Protein 7V94 (pdb70)

B-factor: mean 107.58, std 78.81, range [13.86, 513.55]

Sequence (1076 aa):
SIPLHAFRNSGADARKWKGRIALLAKRGKETMRTLQFPLEMSEPEAAAINTTPFAVAYNAIEGTGKGTLFDYWAKLHLAGFRFFPSGGAATIFRQQAVFEDASWNAAFCQQSGKDWPWLVPSKLYERFTKAPREVASKKSIEFTQENVANESHVSLVGASITDKTPEDQKEFFLKMAGALAEKFDSWKSANEDRIVAMKVIDEFLKSEGLHLPSLENIAVKCSVETKPDNATVAWHDAPMSGVQNLAIGVFATCASRIDNIYDLNGGKLSKLIQESATTPNVTALSWLFGKGLEYFRTTDIDTIMQDFNIPASAKESIKPLVESAQAIPTMTVLGKKNYAPFRPNFGGKIDSWIANYASRLMLLNDILEQIEPGFELPQALLDNETLMSGIDMTGDELKELIEAVYAWVDAAKQGLATLLGRGGNVDDAVQTFEQFSAMMDTLNGTLNTISARYVRAVEMAGKDEARLEKLIECKFDIPKWCKSVPKLVGISGGLPKVEEEIKVMNAAFKDVRARMFVRFEEIAAYVASKGAGMDVYDALEKRELEQIKAHIQAYRAVLHRIGRAVQNCSEKTKQLFSSKVIEMGVFKNPSHLNNFIFNQKGAIYRSPFDRSRHAPYQLHADKLLKNDWLELLAEISATLMASESTEQMEDALRLERTRLQLQLSGLPDWEYPASLAKPDIEVEIQTALKMQLAKDTVTSDVLQRAFNLYSSVLSGLTFKLLRRSFSLKMRFSVADTTQLIYVPKVCDWAIPKQYLQAEGEIGIAARVVTESSPAKMVTEVEMKEPKALGHFMQQAPHDWYFDASLGGTQVAGRIVEKGKEVGKERKLVGYRMRGNSAYKTVLDKSLVGNTELSQCSMIIEIPYTQTVDADFRAQVQAGLPKVSINLPVKETITAMLFDRFVAIDLGERGLGYAVFDAKTLELQESGHRPIKAITNLLNRTHHYEQRPNQRQKFQAKFNVNLSELRENTVGDVCHQINRICAYYNAFPVLEYMVPDRLDKQLKSVYESVTNRYIWSSTDAHKSARVQFWLGGETWEHPYLKSAKDKKPLVLSPGRGAHADENAAVNIGGKFIADIE

Nearest PDB structures (foldseek):
  7v94-assembly1_A  TM=1.001E+00  e=0.000E+00  uncultured archaeon
  7v93-assembly1_A  TM=8.614E-01  e=0.000E+00  uncultured archaeon
  7vyx-assembly1_A  TM=7.718E-01  e=3.274E-49  Parasutterella muris
  7vyx-assembly2_B  TM=7.675E-01  e=1.827E-46  Parasutterella muris
  8xyc-assembly1_A  TM=4.214E-01  e=1.573E-07  Verrucomicrobiota

Solvent-accessible surface area: 52867 Å² total; per-residue (Å²): 157,84,68,15,133,57,53,151,9,29,51,68,62,15,88,123,12,21,1,102,1,10,95,76,25,140,128,44,114,132,28,82,61,67,2,109,0,62,12,80,30,55,123,100,59,10,63,84,19,91,28,86,41,9,29,68,2,35,44,3,17,21,8,30,41,152,7,10,0,12,7,0,1,0,53,1,0,12,1,0,0,58,12,24,68,53,16,30,37,2,26,26,44,61,22,70,85,43,1,99,24,83,61,3,18,54,30,1,14,140,89,47,46,78,90,18,91,42,0,26,1,9,67,3,7,31,13,4,39,114,47,20,200,67,96,118,158,118,97,53,59,121,16,50,91,121,18,0,2,51,14,4,5,59,21,10,54,61,57,54,44,68,152,193,22,84,106,59,27,73,56,20,0,70,119,2,0,12,23,1,18,134,123,9,119,31,2,141,19,0,25,137,53,85,52,67,0,2,72,8,0,3,94,14,4,123,91,95,51,22,171,13,78,30,1,44,94,15,0,88,116,3,61,99,134,33,108,5,109,106,8,8,0,0,33,102,23,82,43,57,106,59,18,148,47,32,6,14,0,2,1,0,11,2,0,55,59,22,115,108,1,93,123,33,72,12,40,118,0,5,126,77,0,29,91,30,0,0,4,74,131,17,58,0,0,39,25,0,1,10,158,0,10,101,37,0,70,95,30,86,31,84,54,0,19,117,7,7,113,12,63,85,97,1,46,125,25,0,66,46,0,17,103,2,0,98,30,3,47,96,6,95,6,32,65,45,164,42,8,12,20,5,59,51,58,10,3,42,61,2,39,58,12,2,37,83,0,0,63,64,0,23,79,0,28,84,30,2,100,121,10,110,118,65,32,136,13,42,113,43,0,11,93,26,138,31,0,22,38,60,10,23,22,81,9,86,67,0,83,116,22,5,108,35,0,34,57,70,6,87,38,0,79,133,6,4,24,14,0,0,15,94,47,63,88,5,23,84,3,16,103,18,6,101,74,0,25,48,38,1,80,24,0,31,36,10,0,78,39,1,45,38,54,29,78,43,14,46,61,116,9,36,184,79,107,72,89,40,72,127,4,84,93,4,143,29,122,49,22,175,12,7,111,77,11,36,144,19,36,50,41,88,41,27,25,71,116,4,97,97,65,14,144,99,13,18,46,31,11,143,58,8,90,54,95,0,71,71,20,28,99,78,0,33,60,43,4,65,93,129,66,39,48,34,69,6,30,90,7,22,90,54,40,85,73,56,90,147,85,68,107,63,42,2,29,34,8,0,7,29,98,0,3,114,6,2,4,38,7,8,94,137,0,14,94,62,4,4,52,36,2,82,133,50,28,1,14,99,69,73,78,67,5,56,35,4,1,24,62,25,117,37,12,2,39,58,48,30,77,54,121,43,207,122,88,40,24,121,22,62,41,89,81,2,60,172,38,65,0,36,92,6,5,56,78,3,7,56,69,6,130,86,56,93,52,58,92,9,22,27,1,24,14,61,1,12,21,23,64,4,36,2,46,2,13,2,5,28,107,90,57,0,59,12,79,19,1,134,14,75,20,172,44,94,40,98,64,12,0,103,75,29,17,90,114,124,64,7,67,13,70,1,0,38,78,3,5,71,24,1,13,60,32,1,38,33,25,18,92,132,1,49,81,130,80,40,52,21,122,0,75,3,19,21,36,60,59,8,77,0,5,0,16,7,92,160,59,133,49,96,25,41,166,122,43,80,159,30,157,33,69,32,0,73,0,6,117,46,28,114,62,86,35,2,32,126,6,0,65,31,0,32,150,59,12,94,204,1,16,15,60,1,0,47,86,1,21,28,36,4,25,22,80,4,62,29,40,27,70,137,18,46,0,4,34,12,23,96,82,137,166,26,21,132,60,136,184,19,48,0,7,62,0,116,32,95,91,62,79,37,57,13,0,17,71,23,27,62,54,44,5,84,10,14,86,16,18,4,24,0,46,18,49,26,82,5,95,23,56,69,132,8,145,2,69,36,138,58,39,79,15,132,6,21,0,22,0,20,2,52,70,90,58,112,133,83,4,28,63,75,0,0,0,1,21,20,8,100,59,5,1,0,12,0,1,10,26,0,137,61,43,99,92,104,45,44,9,74,54,87,10,184,18,1,68,63,0,59,106,107,1,98,90,42,28,97,69,68,49,51,100,137,72,5,83,52,144,85,128,22,75,6,70,99,24,57,126,100,4,8,37,67,0,2,58,20,0,7,18,0,1,12,63,42,54,1,0,0,0,1,88,103,149,11,54,123,190,18,52,106,3,2,48,47,1,1,71,53,0,5,24,63,0,3,157,25,91,66,123,69,61,66,76,44,6,3,79,28,1,35,1,3,12,25,0,62,0,84,64,10,86,10,47,194,85,130,133,37,3,80,0,6,0,2,72,9,27,124,78,11,43,90,29,0,46,92,11,0,35,45,2,44,83,85,13,88

Radius of gyration: 37.25 Å; Cα contacts (8 Å, |Δi|>4): 1697; chains: 1; bounding box: 89×72×110 Å

Secondary structure (DSSP, 8-state):
---GGG----THHHHHHHHHHHHT-SEE----EEEEEEBP--HHHHHH---HHHHHHHHHHH--STTSSHHHHHHHHHHTEEE-SSHHHHHHHHTHHHHTHHHHHHHHHHHH----TT--HHHHHHHTT------------B--HHHHHHHHHHHHHSS---SSS-HHHHHHHHHHHHHHHHH-SBHHHHHHTHHHHHHHHHHHHHHTT--PPPHHHHHHHHTSPPSSTT-SEEE-SPP----SSHHHHHHHHHHHH-SSTTTS-HHHHHHHHHHHHT-GGGHHHHHHHTHHHHHHHTS-HHHHHHTTT--GGGHHHHHHHHHHHHHSPPP-STT-SSSGGGHHHHHHHHHHHHHHHHHHHHHHHHHHTT--TT----TTGGG-SGGGTTSSS-HHHHHHHHHHHHHHHHHHHHHHHHHTTSSS-SHHHHHHHHHHHHHHHHHHHHHHHHHHHHHHHHHHHTT-HHHHHHHHTT-----TT-SPPPPPP----S---HHHHHHHHHHHHHHHHHHHHHHHHHHHHHHHHTT----TTTGGGHHHHHHH--HHHHHHHHHHHHHHHHHTS-HHHHHHHHHHHHHHT-BS-HHHHHHHHHH--S-S---TT----SPPPPB-HHHHHHS-HHHHHHHHHHHTSS---HHHHHHHHHHHHHHHHHHHTT--S--B-SSSS---S-----HHHHHHHSSS-B-HHHHHHHHHHHHHHHHHHHHHHT--EEEEEEEEE-SS--EEEEEE-SS-----GGGTT-SSHHHHHHHH---SSHHHHHHHHHHH-TTSHHHHHHHSSEEEEE--SS--EEEEEEEEETTS-----EEEEEEEB---HHHHHHHHHHHHTSEEE---EEEEEEEEEEEE-TT--EEEEE-PPB-EEEEEEEEPPP---SSEEEEEEE-SSEEEEEEEETTT--EEEEEEEE-HHHHHHHHHTGGGTS-GGGSSSHHHHTT--HHHHHHHHHHHHHHHHHHHHHHHT-EEEE-SS--TTS-HHHHHHHTTTGGGTS--SSHHHHHHHHHHTTTEEEEEEEEEEBTTT--EEEESSSEE--HHHHHHHHHHHHHHHTB-

Structure (mmCIF, N/CA/C/O backbone):
data_7V94
#
_entry.id   7V94
#
_cell.length_a   1.00
_cell.length_b   1.00
_cell.length_c   1.00
_cell.angle_alpha   90.00
_cell.angle_beta   90.00
_cell.angle_gamma   90.00
#
_symmetry.space_group_name_H-M   'P 1'
#
loop_
_entity.id
_entity.type
_entity.pdbx_description
1 polymer Cas12c2
2 polymer sgRNA
3 polymer 'target DNA (target strand)'
4 polymer 'target DNA (non target strand)'
#
loop_
_atom_site.group_PDB
_atom_site.id
_atom_site.type_symbol
_atom_site.label_atom_id
_atom_site.label_alt_id
_atom_site.label_comp_id
_atom_site.label_asym_id
_atom_site.label_entity_id
_atom_site.label_seq_id
_atom_site.pdbx_PDB_ins_code
_atom_site.Cartn_x
_atom_site.Cartn_y
_atom_site.Cartn_z
_atom_site.occupancy
_atom_site.B_iso_or_equiv
_atom_site.auth_seq_id
_atom_site.auth_comp_id
_atom_site.auth_asym_id
_atom_site.auth_atom_id
_atom_site.pdbx_PDB_model_num
ATOM 1 N N . SER A 1 19 ? 58.447 108.803 108.901 1.00 139.44 5 SER A N 1
ATOM 2 C CA . SER A 1 19 ? 58.300 107.320 108.707 1.00 135.71 5 SER A CA 1
ATOM 3 C C . SER A 1 19 ? 59.303 106.584 109.610 1.00 125.93 5 SER A C 1
ATOM 4 O O . SER A 1 19 ? 59.077 106.590 110.840 1.00 131.21 5 SER A O 1
ATOM 7 N N . ILE A 1 20 ? 60.386 106.020 109.053 1.00 104.53 6 ILE A N 1
ATOM 8 C CA . ILE A 1 20 ? 61.385 105.229 109.834 1.00 92.07 6 ILE A CA 1
ATOM 9 C C . ILE A 1 20 ? 62.141 106.203 110.738 1.00 84.96 6 ILE A C 1
ATOM 10 O O . ILE A 1 20 ? 62.348 107.349 110.355 1.00 87.25 6 ILE A O 1
ATOM 15 N N . PRO A 1 21 ? 62.537 105.811 111.969 1.00 89.30 7 PRO A N 1
ATOM 16 C CA . PRO A 1 21 ? 63.415 106.640 112.792 1.00 91.38 7 PRO A CA 1
ATOM 17 C C . PRO A 1 21 ? 64.855 106.610 112.246 1.00 79.86 7 PRO A C 1
ATOM 18 O O . PRO A 1 21 ? 65.157 105.762 111.425 1.00 79.73 7 PRO A O 1
ATOM 22 N N . LEU A 1 22 ? 65.705 107.525 112.717 1.00 71.83 8 LEU A N 1
ATOM 23 C CA . LEU A 1 22 ? 67.099 107.698 112.221 1.00 66.77 8 LEU A CA 1
ATOM 24 C C . LEU A 1 22 ? 67.920 106.441 112.519 1.00 68.30 8 LEU A C 1
ATOM 25 O O . LEU A 1 22 ? 68.803 106.115 111.702 1.00 63.94 8 LEU A O 1
ATOM 30 N N . HIS A 1 23 ? 67.658 105.759 113.643 1.00 75.57 9 HIS A N 1
ATOM 31 C CA . HIS A 1 23 ? 68.375 104.507 114.003 1.00 67.06 9 HIS A CA 1
ATOM 32 C C . HIS A 1 23 ? 68.106 103.456 112.922 1.00 70.28 9 HIS A C 1
ATOM 33 O O . HIS A 1 23 ? 69.024 102.635 112.673 1.00 80.96 9 HIS A O 1
ATOM 40 N N . ALA A 1 24 ? 66.945 103.518 112.255 1.00 59.98 10 ALA A N 1
ATOM 41 C CA . ALA A 1 24 ? 66.524 102.533 111.237 1.00 57.46 10 ALA A CA 1
ATOM 42 C C . ALA A 1 24 ? 66.926 102.987 109.827 1.00 64.35 10 ALA A C 1
ATOM 43 O O . ALA A 1 24 ? 66.840 102.156 108.894 1.00 62.74 10 ALA A O 1
ATOM 45 N N . PHE A 1 25 ? 67.336 104.252 109.665 1.00 59.45 11 PHE A N 1
ATOM 46 C CA . PHE A 1 25 ? 67.726 104.848 108.357 1.00 57.63 11 PHE A CA 1
ATOM 47 C C . PHE A 1 25 ? 69.114 104.332 107.950 1.00 42.87 11 PHE A C 1
ATOM 48 O O . PHE A 1 25 ? 69.949 104.211 108.802 1.00 55.92 11 PHE A O 1
ATOM 56 N N . ARG A 1 26 ? 69.330 104.056 106.676 1.00 46.22 12 ARG A N 1
ATOM 57 C CA . ARG A 1 26 ? 70.552 103.415 106.138 1.00 50.77 12 ARG A CA 1
ATOM 58 C C . ARG A 1 26 ? 71.139 104.242 104.991 1.00 65.86 12 ARG A C 1
ATOM 59 O O . ARG A 1 26 ? 70.735 104.046 103.829 1.00 79.21 12 ARG A O 1
ATOM 67 N N . ASN A 1 27 ? 72.061 105.143 105.318 1.00 67.08 13 ASN A N 1
ATOM 68 C CA . ASN A 1 27 ? 72.899 105.860 104.332 1.00 52.02 13 ASN A CA 1
ATOM 69 C C . ASN A 1 27 ? 74.301 105.248 104.356 1.00 39.10 13 ASN A C 1
ATOM 70 O O . ASN A 1 27 ? 75.206 105.824 104.912 1.00 54.32 13 ASN A O 1
ATOM 75 N N . SER A 1 28 ? 74.494 104.102 103.764 1.00 36.34 14 SER A N 1
ATOM 76 C CA . SER A 1 28 ? 75.772 103.370 103.885 1.00 39.27 14 SER A CA 1
ATOM 77 C C . SER A 1 28 ? 76.065 102.666 102.578 1.00 40.33 14 SER A C 1
ATOM 78 O O . SER A 1 28 ? 75.081 102.350 101.827 1.00 43.61 14 SER A O 1
ATOM 81 N N . GLY A 1 29 ? 77.333 102.347 102.387 1.00 28.60 15 GLY A N 1
ATOM 82 C CA . GLY A 1 29 ? 77.790 101.527 101.272 1.00 33.49 15 GLY A CA 1
ATOM 83 C C . GLY A 1 29 ? 77.552 102.199 99.928 1.00 47.99 15 GLY A C 1
ATOM 84 O O . GLY A 1 29 ? 77.969 103.347 99.751 1.00 66.52 15 GLY A O 1
ATOM 85 N N . ALA A 1 30 ? 76.997 101.472 98.958 1.00 47.03 16 ALA A N 1
ATOM 86 C CA . ALA A 1 30 ? 76.842 101.926 97.569 1.00 37.31 16 ALA A CA 1
ATOM 87 C C . ALA A 1 30 ? 75.889 103.098 97.570 1.00 40.86 16 ALA A C 1
ATOM 88 O O . ALA A 1 30 ? 76.061 104.004 96.761 1.00 51.59 16 ALA A O 1
ATOM 90 N N . ASP A 1 31 ? 74.984 103.113 98.517 1.00 48.64 17 ASP A N 1
ATOM 91 C CA . ASP A 1 31 ? 73.979 104.189 98.617 1.00 58.88 17 ASP A CA 1
ATOM 92 C C . ASP A 1 31 ? 74.579 105.504 99.092 1.00 56.59 17 ASP A C 1
ATOM 93 O O . ASP A 1 31 ? 74.116 106.521 98.608 1.00 68.66 17 ASP A O 1
ATOM 98 N N . ALA A 1 32 ? 75.474 105.514 100.065 1.00 62.91 18 ALA A N 1
ATOM 99 C CA . ALA A 1 32 ? 76.102 106.771 100.519 1.00 59.64 18 ALA A CA 1
ATOM 100 C C . ALA A 1 32 ? 76.925 107.316 99.352 1.00 46.41 18 ALA A C 1
ATOM 101 O O . ALA A 1 32 ? 76.880 108.497 99.102 1.00 44.48 18 ALA A O 1
ATOM 103 N N . ARG A 1 33 ? 77.535 106.434 98.585 1.00 43.95 19 ARG A N 1
ATOM 104 C CA . ARG A 1 33 ? 78.285 106.870 97.384 1.00 49.88 19 ARG A CA 1
ATOM 105 C C . ARG A 1 33 ? 77.349 107.451 96.296 1.00 51.56 19 ARG A C 1
ATOM 106 O O . ARG A 1 33 ? 77.776 108.355 95.584 1.00 65.52 19 ARG A O 1
ATOM 114 N N . LYS A 1 34 ? 76.108 107.009 96.210 1.00 48.06 20 LYS A N 1
ATOM 115 C CA . LYS A 1 34 ? 75.119 107.638 95.314 1.00 50.68 20 LYS A CA 1
ATOM 116 C C . LYS A 1 34 ? 74.637 108.959 95.898 1.00 51.54 20 LYS A C 1
ATOM 117 O O . LYS A 1 34 ? 74.419 109.912 95.106 1.00 57.34 20 LYS A O 1
ATOM 123 N N . TRP A 1 35 ? 74.448 109.023 97.214 1.00 43.49 21 TRP A N 1
ATOM 124 C CA . TRP A 1 35 ? 73.971 110.264 97.867 1.00 39.66 21 TRP A CA 1
ATOM 125 C C . TRP A 1 35 ? 75.002 111.357 97.629 1.00 43.80 21 TRP A C 1
ATOM 126 O O . TRP A 1 35 ? 74.610 112.499 97.380 1.00 61.56 21 TRP A O 1
ATOM 137 N N . LYS A 1 36 ? 76.267 110.987 97.634 1.00 49.72 22 LYS A N 1
ATOM 138 C CA . LYS A 1 36 ? 77.344 111.971 97.591 1.00 52.00 22 LYS A CA 1
ATOM 139 C C . LYS A 1 36 ? 77.551 112.321 96.143 1.00 62.47 22 LYS A C 1
ATOM 140 O O . LYS A 1 36 ? 77.876 113.489 95.869 1.00 66.77 22 LYS A O 1
ATOM 146 N N . GLY A 1 37 ? 77.470 111.317 95.270 1.00 61.94 23 GLY A N 1
ATOM 147 C CA . GLY A 1 37 ? 77.575 111.581 93.833 1.00 45.25 23 GLY A CA 1
ATOM 148 C C . GLY A 1 37 ? 76.582 112.676 93.518 1.00 44.59 23 GLY A C 1
ATOM 149 O O . GLY A 1 37 ? 76.912 113.598 92.785 1.00 56.54 23 GLY A O 1
ATOM 150 N N . ARG A 1 38 ? 75.435 112.645 94.154 1.00 41.74 24 ARG A N 1
ATOM 151 C CA . ARG A 1 38 ? 74.391 113.634 93.848 1.00 52.77 24 ARG A CA 1
ATOM 152 C C . ARG A 1 38 ? 74.657 115.001 94.491 1.00 65.33 24 ARG A C 1
ATOM 153 O O . ARG A 1 38 ? 74.398 116.022 93.810 1.00 86.92 24 ARG A O 1
ATOM 161 N N . ILE A 1 39 ? 75.078 115.071 95.751 1.00 61.06 25 ILE A N 1
ATOM 162 C CA . ILE A 1 39 ? 75.423 116.389 96.362 1.00 54.61 25 ILE A CA 1
ATOM 163 C C . ILE A 1 39 ? 76.533 117.004 95.505 1.00 51.62 25 ILE A C 1
ATOM 164 O O . ILE A 1 39 ? 76.513 118.209 95.286 1.00 47.45 25 ILE A O 1
ATOM 169 N N . ALA A 1 40 ? 77.453 116.178 95.014 1.00 43.18 26 ALA A N 1
ATOM 170 C CA . ALA A 1 40 ? 78.562 116.641 94.163 1.00 45.51 26 ALA A CA 1
ATOM 171 C C . ALA A 1 40 ? 78.004 117.335 92.908 1.00 62.29 26 ALA A C 1
ATOM 172 O O . ALA A 1 40 ? 78.520 118.382 92.524 1.00 66.78 26 ALA A O 1
ATOM 174 N N . LEU A 1 41 ? 77.006 116.739 92.262 1.00 69.22 27 LEU A N 1
ATOM 175 C CA . LEU A 1 41 ? 76.422 117.306 91.025 1.00 68.01 27 LEU A CA 1
ATOM 176 C C . LEU A 1 41 ? 75.770 118.642 91.357 1.00 62.85 27 LEU A C 1
ATOM 177 O O . LEU A 1 41 ? 75.473 119.399 90.419 1.00 68.70 27 LEU A O 1
ATOM 182 N N . LEU A 1 42 ? 75.535 118.915 92.629 1.00 50.50 28 LEU A N 1
ATOM 183 C CA . LEU A 1 42 ? 74.992 120.236 92.999 1.00 53.85 28 LEU A CA 1
ATOM 184 C C . LEU A 1 42 ? 76.139 121.244 93.132 1.00 51.06 28 LEU A C 1
ATOM 185 O O . LEU A 1 42 ? 75.867 122.395 93.449 1.00 72.48 28 LEU A O 1
ATOM 190 N N . ALA A 1 43 ? 77.379 120.830 92.920 1.00 46.16 29 ALA A N 1
ATOM 191 C CA . ALA A 1 43 ? 78.558 121.681 93.183 1.00 52.42 29 ALA A CA 1
ATOM 192 C C . ALA A 1 43 ? 78.698 122.783 92.125 1.00 64.60 29 ALA A C 1
ATOM 193 O O . ALA A 1 43 ? 78.604 122.462 90.926 1.00 82.85 29 ALA A O 1
ATOM 195 N N . LYS A 1 44 ? 78.962 124.024 92.552 1.00 70.67 30 LYS A N 1
ATOM 196 C CA . LYS A 1 44 ? 79.289 125.180 91.664 1.00 75.23 30 LYS A CA 1
ATOM 197 C C . LYS A 1 44 ? 80.551 124.875 90.853 1.00 66.06 30 LYS A C 1
ATOM 198 O O . LYS A 1 44 ? 80.519 125.062 89.631 1.00 93.30 30 LYS A O 1
ATOM 204 N N . ARG A 1 45 ? 81.604 124.404 91.503 1.00 67.03 31 ARG A N 1
ATOM 205 C CA . ARG A 1 45 ? 82.901 124.058 90.869 1.00 76.73 31 ARG A CA 1
ATOM 206 C C . ARG A 1 45 ? 83.377 122.731 91.445 1.00 76.21 31 ARG A C 1
ATOM 207 O O . ARG A 1 45 ? 83.125 122.474 92.629 1.00 84.58 31 ARG A O 1
ATOM 215 N N . GLY A 1 46 ? 84.073 121.928 90.653 1.00 70.28 32 GLY A N 1
ATOM 216 C CA . GLY A 1 46 ? 84.551 120.622 91.126 1.00 63.82 32 GLY A CA 1
ATOM 217 C C . GLY A 1 46 ? 85.358 119.869 90.095 1.00 67.69 32 GLY A C 1
ATOM 218 O O . GLY A 1 46 ? 85.285 120.196 88.903 1.00 87.30 32 GLY A O 1
ATOM 219 N N . LYS A 1 47 ? 86.077 118.847 90.536 1.00 67.76 33 LYS A N 1
ATOM 220 C CA . LYS A 1 47 ? 86.975 118.064 89.657 1.00 69.58 33 LYS A CA 1
ATOM 221 C C . LYS A 1 47 ? 86.451 116.642 89.477 1.00 71.24 33 LYS A C 1
ATOM 222 O O . LYS A 1 47 ? 85.484 116.259 90.123 1.00 78.03 33 LYS A O 1
ATOM 228 N N . GLU A 1 48 ? 87.129 115.855 88.659 1.00 87.68 34 GLU A N 1
ATOM 229 C CA . GLU A 1 48 ? 86.837 114.408 88.541 1.00 97.51 34 GLU A CA 1
ATOM 230 C C . GLU A 1 48 ? 87.827 113.691 89.446 1.00 88.45 34 GLU A C 1
ATOM 231 O O . GLU A 1 48 ? 89.032 113.958 89.356 1.00 94.23 34 GLU A O 1
ATOM 237 N N . THR A 1 49 ? 87.335 112.797 90.286 1.00 80.20 35 THR A N 1
ATOM 238 C CA . THR A 1 49 ? 88.190 112.074 91.257 1.00 66.81 35 THR A CA 1
ATOM 239 C C . THR A 1 49 ? 88.391 110.640 90.808 1.00 59.57 35 THR A C 1
ATOM 240 O O . THR A 1 49 ? 87.588 110.138 90.017 1.00 69.76 35 THR A O 1
ATOM 244 N N . MET A 1 50 ? 89.436 110.014 91.323 1.00 55.10 36 MET A N 1
ATOM 245 C CA . MET A 1 50 ? 89.682 108.565 91.157 1.00 47.86 36 MET A CA 1
ATOM 246 C C . MET A 1 50 ? 89.655 107.931 92.548 1.00 43.62 36 MET A C 1
ATOM 247 O O . MET A 1 50 ? 89.812 108.634 93.546 1.00 48.72 36 MET A O 1
ATOM 252 N N . ARG A 1 51 ? 89.510 106.617 92.593 1.00 41.45 37 ARG A N 1
ATOM 253 C CA . ARG A 1 51 ? 89.678 105.843 93.835 1.00 34.69 37 ARG A CA 1
ATOM 254 C C . ARG A 1 51 ? 90.196 104.502 93.423 1.00 33.80 37 ARG A C 1
ATOM 255 O O . ARG A 1 51 ? 89.835 104.036 92.353 1.00 48.17 37 ARG A O 1
ATOM 263 N N . THR A 1 52 ? 91.056 103.949 94.249 1.00 33.00 38 THR A N 1
ATOM 264 C CA . THR A 1 52 ? 91.695 102.669 93.955 1.00 35.43 38 THR A CA 1
ATOM 265 C C . THR A 1 52 ? 90.870 101.554 94.576 1.00 36.98 38 THR A C 1
ATOM 266 O O . THR A 1 52 ? 90.437 101.674 95.699 1.00 35.79 38 THR A O 1
ATOM 270 N N . LEU A 1 53 ? 90.706 100.479 93.835 1.00 36.08 39 LEU A N 1
ATOM 271 C CA . LEU A 1 53 ? 90.110 99.253 94.378 1.00 36.01 39 LEU A CA 1
ATOM 272 C C . LEU A 1 53 ? 91.203 98.210 94.279 1.00 35.15 39 LEU A C 1
ATOM 273 O O . LEU A 1 53 ? 91.816 98.090 93.231 1.00 35.47 39 LEU A O 1
ATOM 278 N N . GLN A 1 54 ? 91.512 97.540 95.380 1.00 37.49 40 GLN A N 1
ATOM 279 C CA . GLN A 1 54 ? 92.591 96.529 95.405 1.00 35.85 40 GLN A CA 1
ATOM 280 C C . GLN A 1 54 ? 91.923 95.166 95.213 1.00 32.37 40 GLN A C 1
ATOM 281 O O . GLN A 1 54 ? 90.951 94.860 95.911 1.00 38.63 40 GLN A O 1
ATOM 287 N N . PHE A 1 55 ? 92.436 94.385 94.290 1.00 32.78 41 PHE A N 1
ATOM 288 C CA . PHE A 1 55 ? 91.991 93.008 93.996 1.00 34.39 41 PHE A CA 1
ATOM 289 C C . PHE A 1 55 ? 93.192 92.134 94.280 1.00 34.54 41 PHE A C 1
ATOM 290 O O . PHE A 1 55 ? 94.139 92.129 93.487 1.00 34.20 41 PHE A O 1
ATOM 298 N N . PRO A 1 56 ? 93.152 91.315 95.343 1.00 28.83 42 PRO A N 1
ATOM 299 C CA . PRO A 1 56 ? 94.111 90.244 95.472 1.00 28.57 42 PRO A CA 1
ATOM 300 C C . PRO A 1 56 ? 93.950 89.269 94.306 1.00 34.49 42 PRO A C 1
ATOM 301 O O . PRO A 1 56 ? 92.831 88.868 94.020 1.00 45.08 42 PRO A O 1
ATOM 305 N N . LEU A 1 57 ? 95.051 88.856 93.708 1.00 33.24 43 LEU A N 1
ATOM 306 C CA . LEU A 1 57 ? 95.048 87.782 92.701 1.00 39.05 43 LEU A CA 1
ATOM 307 C C . LEU A 1 57 ? 95.042 86.444 93.437 1.00 50.01 43 LEU A C 1
ATOM 308 O O . LEU A 1 57 ? 95.828 86.292 94.372 1.00 69.03 43 LEU A O 1
ATOM 313 N N . GLU A 1 58 ? 94.196 85.505 93.022 1.00 60.13 44 GLU A N 1
ATOM 314 C CA . GLU A 1 58 ? 94.114 84.154 93.629 1.00 54.88 44 GLU A CA 1
ATOM 315 C C . GLU A 1 58 ? 95.301 83.346 93.139 1.00 52.57 44 GLU A C 1
ATOM 316 O O . GLU A 1 58 ? 95.386 83.114 91.941 1.00 70.86 44 GLU A O 1
ATOM 322 N N . MET A 1 59 ? 96.173 82.922 94.048 1.00 62.39 45 MET A N 1
ATOM 323 C CA . MET A 1 59 ? 97.237 81.928 93.762 1.00 58.29 45 MET A CA 1
ATOM 324 C C . MET A 1 59 ? 97.121 80.816 94.799 1.00 66.59 45 MET A C 1
ATOM 325 O O . MET A 1 59 ? 97.036 81.128 96.000 1.00 79.32 45 MET A O 1
ATOM 330 N N . SER A 1 60 ? 97.123 79.563 94.355 1.00 78.75 46 SER A N 1
ATOM 331 C CA . SER A 1 60 ? 97.392 78.392 95.226 1.00 80.14 46 SER A CA 1
ATOM 332 C C . SER A 1 60 ? 98.789 78.551 95.838 1.00 91.01 46 SER A C 1
ATOM 333 O O . SER A 1 60 ? 99.608 79.324 95.294 1.00 88.17 46 SER A O 1
ATOM 336 N N . GLU A 1 61 ? 99.054 77.851 96.939 1.00 95.27 47 GLU A N 1
ATOM 337 C CA . GLU A 1 61 ? 100.367 77.923 97.625 1.00 92.09 47 GLU A CA 1
ATOM 338 C C . GLU A 1 61 ? 101.441 77.448 96.655 1.00 80.49 47 GLU A C 1
ATOM 339 O O . GLU A 1 61 ? 102.487 78.074 96.581 1.00 83.28 47 GLU A O 1
ATOM 345 N N . PRO A 1 62 ? 101.234 76.356 95.881 1.00 78.57 48 PRO A N 1
ATOM 346 C CA . PRO A 1 62 ? 102.138 76.010 94.782 1.00 78.09 48 PRO A CA 1
ATOM 347 C C . PRO A 1 62 ? 102.483 77.176 93.842 1.00 75.30 48 PRO A C 1
ATOM 348 O O . PRO A 1 62 ? 103.662 77.411 93.631 1.00 82.34 48 PRO A O 1
ATOM 352 N N . GLU A 1 63 ? 101.466 77.873 93.331 1.00 77.66 49 GLU A N 1
ATOM 353 C CA . GLU A 1 63 ? 101.608 79.031 92.404 1.00 81.85 49 GLU A CA 1
ATOM 354 C C . GLU A 1 63 ? 102.390 80.172 93.084 1.00 70.09 49 GLU A C 1
ATOM 355 O O . GLU A 1 63 ? 103.295 80.716 92.448 1.00 75.12 49 GLU A O 1
ATOM 361 N N . ALA A 1 64 ? 102.068 80.520 94.327 1.00 61.02 50 ALA A N 1
ATOM 362 C CA . ALA A 1 64 ? 102.739 81.607 95.079 1.00 61.62 50 ALA A CA 1
ATOM 363 C C . ALA A 1 64 ? 104.212 81.247 95.337 1.00 67.37 50 ALA A C 1
ATOM 364 O O . ALA A 1 64 ? 105.077 82.125 95.163 1.00 76.95 50 ALA A O 1
ATOM 366 N N . ALA A 1 65 ? 104.492 80.006 95.726 1.00 62.78 51 ALA A N 1
ATOM 367 C CA . ALA A 1 65 ? 105.867 79.497 95.906 1.00 74.78 51 ALA A CA 1
ATOM 368 C C . ALA A 1 65 ? 106.631 79.611 94.581 1.00 78.47 51 ALA A C 1
ATOM 369 O O . ALA A 1 65 ? 107.803 80.025 94.623 1.00 89.31 51 ALA A O 1
ATOM 371 N N . ALA A 1 66 ? 105.980 79.312 93.449 1.00 78.32 52 ALA A N 1
ATOM 372 C CA . ALA A 1 66 ? 106.597 79.326 92.097 1.00 78.97 52 ALA A CA 1
ATOM 373 C C . ALA A 1 66 ? 106.963 80.749 91.646 1.00 80.66 52 ALA A C 1
ATOM 374 O O . ALA A 1 66 ? 107.819 80.843 90.749 1.00 85.88 52 ALA A O 1
ATOM 376 N N . ILE A 1 67 ? 106.340 81.804 92.200 1.00 67.40 53 ILE A N 1
ATOM 377 C CA . ILE A 1 67 ? 106.682 83.221 91.862 1.00 69.83 53 ILE A CA 1
ATOM 378 C C . ILE A 1 67 ? 108.148 83.469 92.249 1.00 68.00 53 ILE A C 1
ATOM 379 O O . ILE A 1 67 ? 108.532 83.085 93.367 1.00 85.32 53 ILE A O 1
ATOM 384 N N . ASN A 1 68 ? 108.934 84.060 91.346 1.00 67.31 54 ASN A N 1
ATOM 385 C CA . ASN A 1 68 ? 110.327 84.514 91.593 1.00 66.85 54 ASN A CA 1
ATOM 386 C C . ASN A 1 68 ? 110.320 86.040 91.689 1.00 68.09 54 ASN A C 1
ATOM 387 O O . ASN A 1 68 ? 110.020 86.677 90.664 1.00 79.91 54 ASN A O 1
ATOM 392 N N . THR A 1 69 ? 110.653 86.594 92.854 1.00 68.09 55 THR A N 1
ATOM 393 C CA . THR A 1 69 ? 110.597 88.049 93.143 1.00 70.03 55 THR A CA 1
ATOM 394 C C . THR A 1 69 ? 111.958 88.716 92.878 1.00 70.53 55 THR A C 1
ATOM 395 O O . THR A 1 69 ? 112.011 89.953 92.956 1.00 71.03 55 THR A O 1
ATOM 399 N N . THR A 1 70 ? 113.011 87.945 92.582 1.00 76.68 56 THR A N 1
ATOM 400 C CA . THR A 1 70 ? 114.375 88.453 92.269 1.00 77.47 56 THR A CA 1
ATOM 401 C C . THR A 1 70 ? 114.348 89.349 91.031 1.00 82.79 56 THR A C 1
ATOM 402 O O . THR A 1 70 ? 114.901 90.444 91.070 1.00 86.58 56 THR A O 1
ATOM 406 N N . PRO A 1 71 ? 113.760 88.932 89.885 1.00 80.83 57 PRO A N 1
ATOM 407 C CA . PRO A 1 71 ? 113.697 89.813 88.718 1.00 77.87 57 PRO A CA 1
ATOM 408 C C . PRO A 1 71 ? 112.831 91.063 88.975 1.00 62.12 57 PRO A C 1
ATOM 409 O O . PRO A 1 71 ? 113.143 92.096 88.421 1.00 64.25 57 PRO A O 1
ATOM 413 N N . PHE A 1 72 ? 111.800 90.955 89.810 1.00 50.32 58 PHE A N 1
ATOM 414 C CA . PHE A 1 72 ? 110.922 92.088 90.189 1.00 51.58 58 PHE A CA 1
ATOM 415 C C . PHE A 1 72 ? 111.705 93.074 91.031 1.00 58.74 58 PHE A C 1
ATOM 416 O O . PHE A 1 72 ? 111.446 94.288 90.899 1.00 61.01 58 PHE A O 1
ATOM 424 N N . ALA A 1 73 ? 112.620 92.569 91.866 1.00 63.84 59 ALA A N 1
ATOM 425 C CA . ALA A 1 73 ? 113.441 93.394 92.780 1.00 53.11 59 ALA A CA 1
ATOM 426 C C . ALA A 1 73 ? 114.482 94.145 91.951 1.00 47.85 59 ALA A C 1
ATOM 427 O O . ALA A 1 73 ? 114.640 95.350 92.184 1.00 53.44 59 ALA A O 1
ATOM 429 N N . VAL A 1 74 ? 115.111 93.469 90.996 1.00 39.27 60 VAL A N 1
ATOM 430 C CA . VAL A 1 74 ? 116.078 94.084 90.051 1.00 44.89 60 VAL A CA 1
ATOM 431 C C . VAL A 1 74 ? 115.405 95.227 89.289 1.00 46.43 60 VAL A C 1
ATOM 432 O O . VAL A 1 74 ? 116.017 96.304 89.221 1.00 62.22 60 VAL A O 1
ATOM 436 N N . ALA A 1 75 ? 114.210 95.021 88.742 1.00 53.39 61 ALA A N 1
ATOM 437 C CA . ALA A 1 75 ? 113.460 96.057 87.982 1.00 51.87 61 ALA A CA 1
ATOM 438 C C . ALA A 1 75 ? 113.005 97.190 88.913 1.00 40.25 61 ALA A C 1
ATOM 439 O O . ALA A 1 75 ? 113.143 98.352 88.544 1.00 44.72 61 ALA A O 1
ATOM 441 N N . TYR A 1 76 ? 112.481 96.905 90.077 1.00 37.13 62 TYR A N 1
ATOM 442 C CA . TYR A 1 76 ? 112.060 97.995 91.001 1.00 43.74 62 TYR A CA 1
ATOM 443 C C . TYR A 1 76 ? 113.272 98.823 91.458 1.00 53.59 62 TYR A C 1
ATOM 444 O O . TYR A 1 76 ? 113.109 100.045 91.644 1.00 59.27 62 TYR A O 1
ATOM 453 N N . ASN A 1 77 ? 114.460 98.228 91.609 1.00 47.33 63 ASN A N 1
ATOM 454 C CA . ASN A 1 77 ? 115.612 99.014 92.116 1.00 45.96 63 ASN A CA 1
ATOM 455 C C . ASN A 1 77 ? 116.152 99.897 91.002 1.00 48.62 63 ASN A C 1
ATOM 456 O O . ASN A 1 77 ? 116.706 100.937 91.308 1.00 61.18 63 ASN A O 1
ATOM 461 N N . ALA A 1 78 ? 116.058 99.465 89.757 1.00 38.02 64 ALA A N 1
ATOM 462 C CA . ALA A 1 78 ? 116.472 100.310 88.629 1.00 32.08 64 ALA A CA 1
ATOM 463 C C . ALA A 1 78 ? 115.483 101.462 88.465 1.00 34.68 64 ALA A C 1
ATOM 464 O O . ALA A 1 78 ? 115.908 102.557 88.207 1.00 41.33 64 ALA A O 1
ATOM 466 N N . ILE A 1 79 ? 114.188 101.226 88.621 1.00 34.78 65 ILE A N 1
ATOM 467 C CA . ILE A 1 79 ? 113.178 102.273 88.335 1.00 33.18 65 ILE A CA 1
ATOM 468 C C . ILE A 1 79 ? 113.202 103.255 89.497 1.00 36.36 65 ILE A C 1
ATOM 469 O O . ILE A 1 79 ? 113.154 104.441 89.233 1.00 47.35 65 ILE A O 1
ATOM 474 N N . GLU A 1 80 ? 113.320 102.786 90.733 1.00 41.66 66 GLU A N 1
ATOM 475 C CA . GLU A 1 80 ? 113.068 103.608 91.945 1.00 39.13 66 GLU A CA 1
ATOM 476 C C . GLU A 1 80 ? 114.366 103.950 92.693 1.00 38.53 66 GLU A C 1
ATOM 477 O O . GLU A 1 80 ? 114.348 104.888 93.511 1.00 37.02 66 GLU A O 1
ATOM 483 N N . GLY A 1 81 ? 115.477 103.275 92.409 1.00 45.01 67 GLY A N 1
ATOM 484 C CA . GLY A 1 81 ? 116.765 103.585 93.062 1.00 50.38 67 GLY A CA 1
ATOM 485 C C . GLY A 1 81 ? 117.335 104.909 92.612 1.00 47.79 67 GLY A C 1
ATOM 486 O O . GLY A 1 81 ? 117.079 105.285 91.474 1.00 56.52 67 GLY A O 1
ATOM 487 N N . THR A 1 82 ? 118.124 105.565 93.455 1.00 58.07 68 THR A N 1
ATOM 488 C CA . THR A 1 82 ? 118.736 106.882 93.153 1.00 62.98 68 THR A CA 1
ATOM 489 C C . THR A 1 82 ? 120.246 106.750 93.116 1.00 51.54 68 THR A C 1
ATOM 490 O O . THR A 1 82 ? 120.921 107.775 93.156 1.00 77.23 68 THR A O 1
ATOM 494 N N . GLY A 1 83 ? 120.753 105.536 93.017 1.00 51.95 69 GLY A N 1
ATOM 495 C CA . GLY A 1 83 ? 122.194 105.282 92.986 1.00 44.59 69 GLY A CA 1
ATOM 496 C C . GLY A 1 83 ? 122.624 104.811 91.630 1.00 56.77 69 GLY A C 1
ATOM 497 O O . GLY A 1 83 ? 121.905 105.024 90.654 1.00 59.56 69 GLY A O 1
ATOM 498 N N . LYS A 1 84 ? 123.760 104.136 91.593 1.00 68.71 70 LYS A N 1
ATOM 499 C CA . LYS A 1 84 ? 124.342 103.595 90.352 1.00 69.96 70 LYS A CA 1
ATOM 500 C C . LYS A 1 84 ? 123.462 102.472 89.806 1.00 68.71 70 LYS A C 1
ATOM 501 O O . LYS A 1 84 ? 122.829 101.740 90.591 1.00 73.74 70 LYS A O 1
ATOM 507 N N . GLY A 1 85 ? 123.409 102.361 88.485 1.00 61.85 71 GLY A N 1
ATOM 508 C CA . GLY A 1 85 ? 122.636 101.318 87.802 1.00 59.38 71 GLY A CA 1
ATOM 509 C C . GLY A 1 85 ? 121.149 101.676 87.748 1.00 54.67 71 GLY A C 1
ATOM 510 O O . GLY A 1 85 ? 120.389 100.950 87.111 1.00 68.18 71 GLY A O 1
ATOM 511 N N . THR A 1 86 ? 120.731 102.801 88.306 1.00 39.05 72 THR A N 1
ATOM 512 C CA . THR A 1 86 ? 119.321 103.220 88.250 1.00 41.79 72 THR A CA 1
ATOM 513 C C . THR A 1 86 ? 119.099 104.195 87.082 1.00 43.90 72 THR A C 1
ATOM 514 O O . THR A 1 86 ? 120.062 104.487 86.383 1.00 54.56 72 THR A O 1
ATOM 518 N N . LEU A 1 87 ? 117.888 104.709 86.928 1.00 43.10 73 LEU A N 1
ATOM 519 C CA . LEU A 1 87 ? 117.517 105.650 85.852 1.00 43.84 73 LEU A CA 1
ATOM 520 C C . LEU A 1 87 ? 117.704 107.100 86.304 1.00 42.75 73 LEU A C 1
ATOM 521 O O . LEU A 1 87 ? 117.954 107.928 85.406 1.00 50.84 73 LEU A O 1
ATOM 526 N N . PHE A 1 88 ? 117.650 107.401 87.609 1.00 40.45 74 PHE A N 1
ATOM 527 C CA . PHE A 1 88 ? 117.999 108.741 88.143 1.00 39.87 74 PHE A CA 1
ATOM 528 C C . PHE A 1 88 ? 119.459 109.036 87.769 1.00 40.11 74 PHE A C 1
ATOM 529 O O . PHE A 1 88 ? 119.812 110.203 87.592 1.00 55.00 74 PHE A O 1
ATOM 537 N N . ASP A 1 89 ? 120.300 108.020 87.682 1.00 40.44 75 ASP A N 1
ATOM 538 C CA . ASP A 1 89 ? 121.736 108.230 87.414 1.00 51.67 75 ASP A CA 1
ATOM 539 C C . ASP A 1 89 ? 121.975 108.363 85.898 1.00 56.99 75 ASP A C 1
ATOM 540 O O . ASP A 1 89 ? 123.044 108.855 85.507 1.00 64.60 75 ASP A O 1
ATOM 545 N N . TYR A 1 90 ? 121.091 107.851 85.050 1.00 50.66 76 TYR A N 1
ATOM 546 C CA . TYR A 1 90 ? 121.238 108.034 83.590 1.00 46.21 76 TYR A CA 1
ATOM 547 C C . TYR A 1 90 ? 120.569 109.367 83.289 1.00 44.41 76 TYR A C 1
ATOM 548 O O . TYR A 1 90 ? 121.075 110.143 82.476 1.00 42.97 76 TYR A O 1
ATOM 557 N N . TRP A 1 91 ? 119.456 109.617 83.964 1.00 30.11 77 TRP A N 1
ATOM 558 C CA . TRP A 1 91 ? 118.702 110.842 83.680 1.00 36.14 77 TRP A CA 1
ATOM 559 C C . TRP A 1 91 ? 119.528 112.074 84.063 1.00 44.79 77 TRP A C 1
ATOM 560 O O . TRP A 1 91 ? 119.516 113.079 83.277 1.00 57.07 77 TRP A O 1
ATOM 571 N N . ALA A 1 92 ? 120.156 112.047 85.246 1.00 48.55 78 ALA A N 1
ATOM 572 C CA . ALA A 1 92 ? 120.921 113.189 85.799 1.00 37.95 78 ALA A CA 1
ATOM 573 C C . ALA A 1 92 ? 122.159 113.396 84.950 1.00 35.27 78 ALA A C 1
ATOM 574 O O . ALA A 1 92 ? 122.427 114.537 84.571 1.00 35.20 78 ALA A O 1
ATOM 576 N N . LYS A 1 93 ? 122.853 112.323 84.633 1.00 39.64 79 LYS A N 1
ATOM 577 C CA . LYS A 1 93 ? 124.109 112.409 83.856 1.00 48.07 79 LYS A CA 1
ATOM 578 C C . LYS A 1 93 ? 123.825 112.875 82.408 1.00 53.13 79 LYS A C 1
ATOM 579 O O . LYS A 1 93 ? 124.726 113.512 81.829 1.00 66.62 79 LYS A O 1
ATOM 585 N N . LEU A 1 94 ? 122.638 112.640 81.834 1.00 54.72 80 LEU A N 1
ATOM 586 C CA . LEU A 1 94 ? 122.219 113.312 80.557 1.00 53.36 80 LEU A CA 1
ATOM 587 C C . LEU A 1 94 ? 122.138 114.821 80.799 1.00 45.54 80 LEU A C 1
ATOM 588 O O . LEU A 1 94 ? 122.715 115.570 80.024 1.00 37.82 80 LEU A O 1
ATOM 593 N N . HIS A 1 95 ? 121.393 115.256 81.822 1.00 46.44 81 HIS A N 1
ATOM 594 C CA . HIS A 1 95 ? 121.252 116.706 82.136 1.00 43.26 81 HIS A CA 1
ATOM 595 C C . HIS A 1 95 ? 122.609 117.380 82.418 1.00 52.44 81 HIS A C 1
ATOM 596 O O . HIS A 1 95 ? 122.714 118.582 82.151 1.00 61.91 81 HIS A O 1
ATOM 603 N N . LEU A 1 96 ? 123.602 116.651 82.932 1.00 47.90 82 LEU A N 1
ATOM 604 C CA . LEU A 1 96 ? 124.885 117.227 83.373 1.00 43.22 82 LEU A CA 1
ATOM 605 C C . LEU A 1 96 ? 125.912 117.128 82.250 1.00 49.71 82 LEU A C 1
ATOM 606 O O . LEU A 1 96 ? 126.941 117.826 82.361 1.00 54.30 82 LEU A O 1
ATOM 611 N N . ALA A 1 97 ? 125.678 116.307 81.222 1.00 46.36 83 ALA A N 1
ATOM 612 C CA . ALA A 1 97 ? 126.615 116.196 80.076 1.00 44.56 83 ALA A CA 1
ATOM 613 C C . ALA A 1 97 ? 126.424 117.378 79.128 1.00 44.69 83 ALA A C 1
ATOM 614 O O . ALA A 1 97 ? 127.262 117.544 78.270 1.00 58.70 83 ALA A O 1
ATOM 616 N N . GLY A 1 98 ? 125.380 118.176 79.290 1.00 54.17 84 GLY A N 1
ATOM 617 C CA . GLY A 1 98 ? 125.047 119.244 78.336 1.00 60.09 84 GLY A CA 1
ATOM 618 C C . GLY A 1 98 ? 123.992 118.799 77.341 1.00 61.88 84 GLY A C 1
ATOM 619 O O . GLY A 1 98 ? 124.083 119.208 76.197 1.00 73.92 84 GLY A O 1
ATOM 620 N N . PHE A 1 99 ? 122.987 118.042 77.772 1.00 59.38 85 PHE A N 1
ATOM 621 C CA . PHE A 1 99 ? 121.894 117.561 76.890 1.00 52.13 85 PHE A CA 1
ATOM 622 C C . PHE A 1 99 ? 120.600 118.232 77.300 1.00 49.87 85 PHE A C 1
ATOM 623 O O . PHE A 1 99 ? 120.096 117.951 78.369 1.00 63.49 85 PHE A O 1
ATOM 631 N N . ARG A 1 100 ? 120.088 119.118 76.460 1.00 51.09 86 ARG A N 1
ATOM 632 C CA . ARG A 1 100 ? 118.762 119.733 76.683 1.00 49.74 86 ARG A CA 1
ATOM 633 C C . ARG A 1 100 ? 117.677 118.742 76.247 1.00 45.49 86 ARG A C 1
ATOM 634 O O . ARG A 1 100 ? 117.861 118.009 75.298 1.00 47.07 86 ARG A O 1
ATOM 642 N N . PHE A 1 101 ? 116.562 118.730 76.937 1.00 46.38 87 PHE A N 1
ATOM 643 C CA . PHE A 1 101 ? 115.483 117.747 76.695 1.00 55.22 87 PHE A CA 1
ATOM 644 C C . PHE A 1 101 ? 114.393 118.466 75.916 1.00 58.08 87 PHE A C 1
ATOM 645 O O . PHE A 1 101 ? 114.127 119.653 76.197 1.00 62.43 87 PHE A O 1
ATOM 653 N N . PHE A 1 102 ? 113.751 117.781 74.967 1.00 57.68 88 PHE A N 1
ATOM 654 C CA . PHE A 1 102 ? 112.681 118.415 74.148 1.00 49.58 88 PHE A CA 1
ATOM 655 C C . PHE A 1 102 ? 111.476 117.491 74.047 1.00 50.25 88 PHE A C 1
ATOM 656 O O . PHE A 1 102 ? 111.616 116.271 74.065 1.00 52.90 88 PHE A O 1
ATOM 664 N N . PRO A 1 103 ? 110.256 118.046 73.960 1.00 49.82 89 PRO A N 1
ATOM 665 C CA . PRO A 1 103 ? 109.028 117.247 73.997 1.00 54.75 89 PRO A CA 1
ATOM 666 C C . PRO A 1 103 ? 108.955 116.229 72.848 1.00 49.07 89 PRO A C 1
ATOM 667 O O . PRO A 1 103 ? 108.673 115.110 73.104 1.00 61.09 89 PRO A O 1
ATOM 671 N N . SER A 1 104 ? 109.271 116.622 71.633 1.00 49.95 90 SER A N 1
ATOM 672 C CA . SER A 1 104 ? 109.245 115.708 70.464 1.00 57.12 90 SER A CA 1
ATOM 673 C C . SER A 1 104 ? 110.651 115.591 69.934 1.00 47.58 90 SER A C 1
ATOM 674 O O . SER A 1 104 ? 111.541 116.218 70.511 1.00 65.67 90 SER A O 1
ATOM 677 N N . GLY A 1 105 ? 110.813 114.928 68.813 1.00 49.88 91 GLY A N 1
ATOM 678 C CA . GLY A 1 105 ? 112.075 114.930 68.054 1.00 66.66 91 GLY A CA 1
ATOM 679 C C . GLY A 1 105 ? 112.134 116.147 67.156 1.00 72.66 91 GLY A C 1
ATOM 680 O O . GLY A 1 105 ? 113.112 116.903 67.220 1.00 84.98 91 GLY A O 1
ATOM 681 N N . GLY A 1 106 ? 111.055 116.377 66.411 1.00 72.74 92 GLY A N 1
ATOM 682 C CA . GLY A 1 106 ? 110.859 117.605 65.624 1.00 72.44 92 GLY A CA 1
ATOM 683 C C . GLY A 1 106 ? 111.302 118.833 66.393 1.00 62.12 92 GLY A C 1
ATOM 684 O O . GLY A 1 106 ? 112.090 119.628 65.848 1.00 71.32 92 GLY A O 1
ATOM 685 N N . ALA A 1 107 ? 110.867 118.949 67.642 1.00 54.50 93 ALA A N 1
ATOM 686 C CA . ALA A 1 107 ? 111.214 120.089 68.526 1.00 59.81 93 ALA A CA 1
ATOM 687 C C . ALA A 1 107 ? 112.739 120.160 68.727 1.00 60.11 93 ALA A C 1
ATOM 688 O O . ALA A 1 107 ? 113.315 121.283 68.717 1.00 75.61 93 ALA A O 1
ATOM 690 N N . ALA A 1 108 ? 113.381 119.012 68.879 1.00 54.08 94 ALA A N 1
ATOM 691 C CA . ALA A 1 108 ? 114.835 118.931 69.082 1.00 53.17 94 ALA A CA 1
ATOM 692 C C . ALA A 1 108 ? 115.560 119.274 67.797 1.00 64.24 94 ALA A C 1
ATOM 693 O O . ALA A 1 108 ? 116.616 119.926 67.908 1.00 80.66 94 ALA A O 1
ATOM 695 N N . THR A 1 109 ? 115.058 118.848 66.634 1.00 67.90 95 THR A N 1
ATOM 696 C CA . THR A 1 109 ? 115.743 119.156 65.352 1.00 68.83 95 THR A CA 1
ATOM 697 C C . THR A 1 109 ? 115.654 120.662 65.092 1.00 57.76 95 THR A C 1
ATOM 698 O O . THR A 1 109 ? 116.664 121.230 64.648 1.00 57.40 95 THR A O 1
ATOM 702 N N . ILE A 1 110 ? 114.500 121.278 65.325 1.00 58.49 96 ILE A N 1
ATOM 703 C CA . ILE A 1 110 ? 114.375 122.746 65.104 1.00 69.25 96 ILE A CA 1
ATOM 704 C C . ILE A 1 110 ? 115.374 123.442 66.033 1.00 69.63 96 ILE A C 1
ATOM 705 O O . ILE A 1 110 ? 116.053 124.380 65.568 1.00 71.22 96 ILE A O 1
ATOM 710 N N . PHE A 1 111 ? 115.488 123.010 67.288 1.00 73.55 97 PHE A N 1
ATOM 711 C CA . PHE A 1 111 ? 116.466 123.613 68.235 1.00 67.09 97 PHE A CA 1
ATOM 712 C C . PHE A 1 111 ? 117.889 123.476 67.691 1.00 60.34 97 PHE A C 1
ATOM 713 O O . PHE A 1 111 ? 118.637 124.456 67.698 1.00 68.23 97 PHE A O 1
ATOM 721 N N . ARG A 1 112 ? 118.234 122.306 67.180 1.00 58.90 98 ARG A N 1
ATOM 722 C CA . ARG A 1 112 ? 119.591 122.071 66.627 1.00 73.35 98 ARG A CA 1
ATOM 723 C C . ARG A 1 112 ? 119.789 122.849 65.318 1.00 82.72 98 ARG A C 1
ATOM 724 O O . ARG A 1 112 ? 120.938 122.848 64.827 1.00 90.83 98 ARG A O 1
ATOM 732 N N . GLN A 1 113 ? 118.737 123.464 64.757 1.00 86.99 99 GLN A N 1
ATOM 733 C CA . GLN A 1 113 ? 118.837 124.282 63.511 1.00 93.26 99 GLN A CA 1
ATOM 734 C C . GLN A 1 113 ? 118.518 125.760 63.782 1.00 96.07 99 GLN A C 1
ATOM 735 O O . GLN A 1 113 ? 118.142 126.456 62.815 1.00 98.52 99 GLN A O 1
ATOM 741 N N . GLN A 1 114 ? 118.675 126.240 65.022 1.00 106.17 100 GLN A N 1
ATOM 742 C CA . GLN A 1 114 ? 118.353 127.647 65.399 1.00 113.72 100 GLN A CA 1
ATOM 743 C C . GLN A 1 114 ? 119.232 128.632 64.618 1.00 118.13 100 GLN A C 1
ATOM 744 O O . GLN A 1 114 ? 118.703 129.693 64.226 1.00 119.94 100 GLN A O 1
ATOM 750 N N . ALA A 1 115 ? 120.506 128.292 64.398 1.00 123.90 101 ALA A N 1
ATOM 751 C CA . ALA A 1 115 ? 121.483 129.073 63.599 1.00 131.15 101 ALA A CA 1
ATOM 752 C C . ALA A 1 115 ? 120.922 129.362 62.200 1.00 131.97 101 ALA A C 1
ATOM 753 O O . ALA A 1 115 ? 120.962 130.537 61.773 1.00 144.30 101 ALA A O 1
ATOM 755 N N . VAL A 1 116 ? 120.425 128.322 61.522 1.00 121.87 102 VAL A N 1
ATOM 756 C CA . VAL A 1 116 ? 119.895 128.379 60.126 1.00 115.34 102 VAL A CA 1
ATOM 757 C C . VAL A 1 116 ? 118.718 129.360 60.069 1.00 110.20 102 VAL A C 1
ATOM 758 O O . VAL A 1 116 ? 118.690 130.174 59.124 1.00 121.36 102 VAL A O 1
ATOM 762 N N . PHE A 1 117 ? 117.776 129.266 61.010 1.00 102.64 103 PHE A N 1
ATOM 763 C CA . PHE A 1 117 ? 116.508 130.045 60.986 1.00 110.74 103 PHE A CA 1
ATOM 764 C C . PHE A 1 117 ? 116.798 131.549 61.014 1.00 122.52 103 PHE A C 1
ATOM 765 O O . PHE A 1 117 ? 116.162 132.277 60.223 1.00 128.75 103 PHE A O 1
ATOM 773 N N . GLU A 1 118 ? 117.723 131.987 61.878 1.00 135.11 104 GLU A N 1
ATOM 774 C CA . GLU A 1 118 ? 118.031 133.421 62.150 1.00 141.03 104 GLU A CA 1
ATOM 775 C C . GLU A 1 118 ? 116.764 134.124 62.658 1.00 133.30 104 GLU A C 1
ATOM 776 O O . GLU A 1 118 ? 116.455 135.236 62.167 1.00 141.59 104 GLU A O 1
ATOM 782 N N . ASP A 1 119 ? 116.061 133.500 63.608 1.00 128.84 105 ASP A N 1
ATOM 783 C CA . ASP A 1 119 ? 114.747 133.973 64.118 1.00 133.90 105 ASP A CA 1
ATOM 784 C C . ASP A 1 119 ? 114.810 135.475 64.414 1.00 133.97 105 ASP A C 1
ATOM 785 O O . ASP A 1 119 ? 114.051 136.221 63.764 1.00 150.40 105 ASP A O 1
ATOM 790 N N . ALA A 1 120 ? 115.696 135.889 65.326 1.00 137.05 106 ALA A N 1
ATOM 791 C CA . ALA A 1 120 ? 115.885 137.291 65.777 1.00 138.35 106 ALA A CA 1
ATOM 792 C C . ALA A 1 120 ? 115.885 138.246 64.575 1.00 137.62 106 ALA A C 1
ATOM 793 O O . ALA A 1 120 ? 114.982 139.096 64.502 1.00 128.44 106 ALA A O 1
ATOM 795 N N . SER A 1 121 ? 116.844 138.078 63.658 1.00 137.98 107 SER A N 1
ATOM 796 C CA . SER A 1 121 ? 117.056 138.931 62.456 1.00 139.81 107 SER A CA 1
ATOM 797 C C . SER A 1 121 ? 115.730 139.096 61.699 1.00 141.06 107 SER A C 1
ATOM 798 O O . SER A 1 121 ? 115.222 140.243 61.616 1.00 147.41 107 SER A O 1
ATOM 801 N N . TRP A 1 122 ? 115.183 137.979 61.206 1.00 132.04 108 TRP A N 1
ATOM 802 C CA . TRP A 1 122 ? 113.929 137.899 60.404 1.00 128.90 108 TRP A CA 1
ATOM 803 C C . TRP A 1 122 ? 112.803 138.645 61.134 1.00 130.85 108 TRP A C 1
ATOM 804 O O . TRP A 1 122 ? 112.179 139.546 60.522 1.00 132.65 108 TRP A O 1
ATOM 815 N N . ASN A 1 123 ? 112.567 138.288 62.399 1.00 135.02 109 ASN A N 1
ATOM 816 C CA . ASN A 1 123 ? 111.456 138.838 63.219 1.00 144.04 109 ASN A CA 1
ATOM 817 C C . ASN A 1 123 ? 111.618 140.354 63.344 1.00 162.57 109 ASN A C 1
ATOM 818 O O . ASN A 1 123 ? 110.625 141.058 63.098 1.00 173.36 109 ASN A O 1
ATOM 823 N N . ALA A 1 124 ? 112.813 140.827 63.714 1.00 171.51 110 ALA A N 1
ATOM 824 C CA . ALA A 1 124 ? 113.127 142.267 63.881 1.00 178.80 110 ALA A CA 1
ATOM 825 C C . ALA A 1 124 ? 112.755 143.007 62.592 1.00 176.34 110 ALA A C 1
ATOM 826 O O . ALA A 1 124 ? 112.040 144.033 62.684 1.00 169.69 110 ALA A O 1
ATOM 828 N N . ALA A 1 125 ? 113.171 142.472 61.436 1.00 173.75 111 ALA A N 1
ATOM 829 C CA . ALA A 1 125 ? 112.873 143.054 60.105 1.00 174.36 111 ALA A CA 1
ATOM 830 C C . ALA A 1 125 ? 111.352 143.156 59.908 1.00 173.30 111 ALA A C 1
ATOM 831 O O . ALA A 1 125 ? 110.897 144.249 59.515 1.00 179.64 111 ALA A O 1
ATOM 833 N N . PHE A 1 126 ? 110.596 142.083 60.188 1.00 171.23 112 PHE A N 1
ATOM 834 C CA . PHE A 1 126 ? 109.112 142.060 60.038 1.00 173.06 112 PHE A CA 1
ATOM 835 C C . PHE A 1 126 ? 108.479 143.125 60.943 1.00 174.87 112 PHE A C 1
ATOM 836 O O . PHE A 1 126 ? 107.577 143.852 60.472 1.00 171.72 112 PHE A O 1
ATOM 844 N N . CYS A 1 127 ? 108.921 143.189 62.204 1.00 186.32 113 CYS A N 1
ATOM 845 C CA . CYS A 1 127 ? 108.425 144.144 63.230 1.00 202.53 113 CYS A CA 1
ATOM 846 C C . CYS A 1 127 ? 108.615 145.577 62.721 1.00 215.92 113 CYS A C 1
ATOM 847 O O . CYS A 1 127 ? 107.660 146.364 62.853 1.00 220.35 113 CYS A O 1
ATOM 850 N N . GLN A 1 128 ? 109.781 145.882 62.133 1.00 224.53 114 GLN A N 1
ATOM 851 C CA . GLN A 1 128 ? 110.110 147.236 61.605 1.00 227.36 114 GLN A CA 1
ATOM 852 C C . GLN A 1 128 ? 109.355 147.503 60.295 1.00 215.68 114 GLN A C 1
ATOM 853 O O . GLN A 1 128 ? 108.702 148.563 60.215 1.00 218.52 114 GLN A O 1
ATOM 859 N N . GLN A 1 129 ? 109.442 146.596 59.316 1.00 204.90 115 GLN A N 1
ATOM 860 C CA . GLN A 1 129 ? 108.895 146.791 57.941 1.00 204.65 115 GLN A CA 1
ATOM 861 C C . GLN A 1 129 ? 107.367 146.917 58.003 1.00 209.47 115 GLN A C 1
ATOM 862 O O . GLN A 1 129 ? 106.835 147.904 57.456 1.00 213.63 115 GLN A O 1
ATOM 868 N N . SER A 1 130 ? 106.692 145.961 58.647 1.00 214.25 116 SER A N 1
ATOM 869 C CA . SER A 1 130 ? 105.215 145.958 58.820 1.00 219.77 116 SER A CA 1
ATOM 870 C C . SER A 1 130 ? 104.802 147.017 59.849 1.00 220.43 116 SER A C 1
ATOM 871 O O . SER A 1 130 ? 103.719 147.602 59.675 1.00 221.54 116 SER A O 1
ATOM 874 N N . GLY A 1 131 ? 105.626 147.248 60.877 1.00 218.71 117 GLY A N 1
ATOM 875 C CA . GLY A 1 131 ? 105.252 148.055 62.055 1.00 221.72 117 GLY A CA 1
ATOM 876 C C . GLY A 1 131 ? 104.351 147.276 63.003 1.00 230.02 117 GLY A C 1
ATOM 877 O O . GLY A 1 131 ? 103.851 147.887 63.970 1.00 231.76 117 GLY A O 1
ATOM 878 N N . LYS A 1 132 ? 104.166 145.973 62.759 1.00 237.17 118 LYS A N 1
ATOM 879 C CA . LYS A 1 132 ? 103.246 145.101 63.539 1.00 243.15 118 LYS A CA 1
ATOM 880 C C . LYS A 1 132 ? 103.817 144.859 64.943 1.00 244.01 118 LYS A C 1
ATOM 881 O O . LYS A 1 132 ? 103.009 144.826 65.892 1.00 237.16 118 LYS A O 1
ATOM 887 N N . ASP A 1 133 ? 105.143 144.707 65.068 1.00 246.97 119 ASP A N 1
ATOM 888 C CA . ASP A 1 133 ? 105.855 144.437 66.350 1.00 245.51 119 ASP A CA 1
ATOM 889 C C . ASP A 1 133 ? 105.362 143.106 66.940 1.00 232.87 119 ASP A C 1
ATOM 890 O O . ASP A 1 133 ? 105.014 143.077 68.141 1.00 227.37 119 ASP A O 1
ATOM 895 N N . TRP A 1 134 ? 105.353 142.047 66.122 1.00 218.55 120 TRP A N 1
ATOM 896 C CA . TRP A 1 134 ? 104.876 140.680 66.475 1.00 203.55 120 TRP A CA 1
ATOM 897 C C . TRP A 1 134 ? 106.070 139.752 66.707 1.00 194.35 120 TRP A C 1
ATOM 898 O O . TRP A 1 134 ? 106.528 139.101 65.770 1.00 185.22 120 TRP A O 1
ATOM 909 N N . PRO A 1 135 ? 106.599 139.633 67.952 1.00 190.19 121 PRO A N 1
ATOM 910 C CA . PRO A 1 135 ? 107.774 138.797 68.215 1.00 180.05 121 PRO A CA 1
ATOM 911 C C . PRO A 1 135 ? 107.520 137.306 67.944 1.00 170.30 121 PRO A C 1
ATOM 912 O O . PRO A 1 135 ? 108.417 136.625 67.488 1.00 166.94 121 PRO A O 1
ATOM 916 N N . TRP A 1 136 ? 106.300 136.848 68.238 1.00 164.54 122 TRP A N 1
ATOM 917 C CA . TRP A 1 136 ? 105.851 135.438 68.072 1.00 159.47 122 TRP A CA 1
ATOM 918 C C . TRP A 1 136 ? 105.981 134.977 66.614 1.00 151.47 122 TRP A C 1
ATOM 919 O O . TRP A 1 136 ? 106.111 133.757 66.422 1.00 160.27 122 TRP A O 1
ATOM 930 N N . LEU A 1 137 ? 105.986 135.875 65.622 1.00 143.87 123 LEU A N 1
ATOM 931 C CA . LEU A 1 137 ? 106.203 135.452 64.212 1.00 142.33 123 LEU A CA 1
ATOM 932 C C . LEU A 1 137 ? 107.700 135.315 63.950 1.00 127.79 123 LEU A C 1
ATOM 933 O O . LEU A 1 137 ? 108.292 136.213 63.346 1.00 130.48 123 LEU A O 1
ATOM 938 N N . VAL A 1 138 ? 108.279 134.197 64.322 1.00 116.65 124 VAL A N 1
ATOM 939 C CA . VAL A 1 138 ? 109.695 133.935 63.973 1.00 115.65 124 VAL A CA 1
ATOM 940 C C . VAL A 1 138 ? 109.682 132.829 62.949 1.00 103.78 124 VAL A C 1
ATOM 941 O O . VAL A 1 138 ? 108.781 132.011 62.939 1.00 98.02 124 VAL A O 1
ATOM 945 N N . PRO A 1 139 ? 110.686 132.737 62.076 1.00 102.99 125 PRO A N 1
ATOM 946 C CA . PRO A 1 139 ? 110.666 131.691 61.060 1.00 108.26 125 PRO A CA 1
ATOM 947 C C . PRO A 1 139 ? 110.483 130.263 61.595 1.00 111.19 125 PRO A C 1
ATOM 948 O O . PRO A 1 139 ? 109.841 129.491 60.922 1.00 110.66 125 PRO A O 1
ATOM 952 N N . SER A 1 140 ? 111.049 129.952 62.763 1.00 111.08 126 SER A N 1
ATOM 953 C CA . SER A 1 140 ? 111.056 128.577 63.331 1.00 103.61 126 SER A CA 1
ATOM 954 C C . SER A 1 140 ? 109.638 128.098 63.636 1.00 98.84 126 SER A C 1
ATOM 955 O O . SER A 1 140 ? 109.312 126.957 63.300 1.00 99.64 126 SER A O 1
ATOM 958 N N . LYS A 1 141 ? 108.830 128.943 64.262 1.00 92.42 127 LYS A N 1
ATOM 959 C CA . LYS A 1 141 ? 107.453 128.567 64.655 1.00 101.54 127 LYS A CA 1
ATOM 960 C C . LYS A 1 141 ? 106.662 128.205 63.398 1.00 99.95 127 LYS A C 1
ATOM 961 O O . LYS A 1 141 ? 105.726 127.422 63.514 1.00 105.81 127 LYS A O 1
ATOM 967 N N . LEU A 1 142 ? 107.063 128.691 62.229 1.00 103.82 128 LEU A N 1
ATOM 968 C CA . LEU A 1 142 ? 106.354 128.334 60.979 1.00 108.22 128 LEU A CA 1
ATOM 969 C C . LEU A 1 142 ? 106.880 127.027 60.394 1.00 98.96 128 LEU A C 1
ATOM 970 O O . LEU A 1 142 ? 106.062 126.255 59.905 1.00 108.76 128 LEU A O 1
ATOM 975 N N . TYR A 1 143 ? 108.179 126.757 60.407 1.00 86.69 129 TYR A N 1
ATOM 976 C CA . TYR A 1 143 ? 108.643 125.481 59.812 1.00 93.83 129 TYR A CA 1
ATOM 977 C C . TYR A 1 143 ? 108.081 124.351 60.673 1.00 112.07 129 TYR A C 1
ATOM 978 O O . TYR A 1 143 ? 108.106 123.190 60.269 1.00 128.44 129 TYR A O 1
ATOM 987 N N . GLU A 1 144 ? 107.561 124.709 61.838 1.00 115.30 130 GLU A N 1
ATOM 988 C CA . GLU A 1 144 ? 107.018 123.719 62.782 1.00 121.27 130 GLU A CA 1
ATOM 989 C C . GLU A 1 144 ? 105.608 123.324 62.390 1.00 119.04 130 GLU A C 1
ATOM 990 O O . GLU A 1 144 ? 105.305 122.122 62.446 1.00 122.18 130 GLU A O 1
ATOM 996 N N . ARG A 1 145 ? 104.751 124.296 62.099 1.00 110.09 131 ARG A N 1
ATOM 9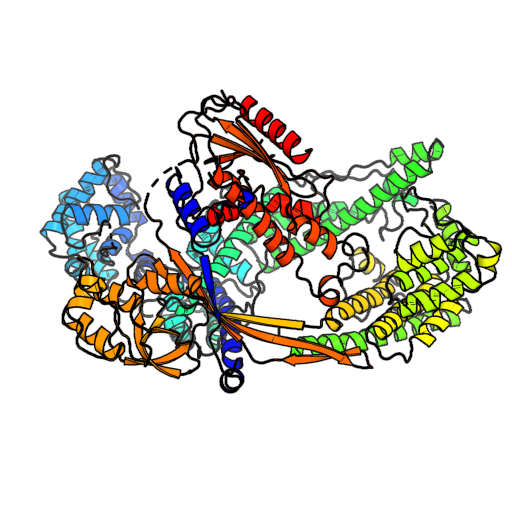97 C CA . ARG A 1 145 ? 103.326 123.982 61.890 1.00 95.54 131 ARG A CA 1
ATOM 998 C C . ARG A 1 145 ? 103.242 123.063 60.690 1.00 93.52 131 ARG A C 1
ATOM 999 O O . ARG A 1 145 ? 102.224 122.446 60.479 1.00 102.51 131 ARG A O 1
ATOM 1007 N N . PHE A 1 146 ? 104.297 123.002 59.904 1.00 95.05 132 PHE A N 1
ATOM 1008 C CA . PHE A 1 146 ? 104.241 122.170 58.693 1.00 109.26 132 PHE A CA 1
ATOM 1009 C C . PHE A 1 146 ? 105.033 120.918 58.976 1.00 106.38 132 PHE A C 1
ATOM 1010 O O . PHE A 1 146 ? 105.210 120.105 58.079 1.00 115.97 132 PHE A O 1
ATOM 1018 N N . THR A 1 147 ? 105.486 120.778 60.213 1.00 113.71 133 THR A N 1
ATOM 1019 C CA . THR A 1 147 ? 106.140 119.524 60.646 1.00 117.63 133 THR A CA 1
ATOM 1020 C C . THR A 1 147 ? 105.092 118.636 61.336 1.00 109.08 133 THR A C 1
ATOM 1021 O O . THR A 1 147 ? 105.099 117.427 61.061 1.00 103.31 133 THR A O 1
ATOM 1025 N N . LYS A 1 148 ? 104.201 119.196 62.159 1.00 100.31 134 LYS A N 1
ATOM 1026 C CA . LYS A 1 148 ? 103.256 118.384 62.976 1.00 98.01 134 LYS A CA 1
ATOM 1027 C C . LYS A 1 148 ? 101.813 118.576 62.484 1.00 101.59 134 LYS A C 1
ATOM 1028 O O . LYS A 1 148 ? 101.353 119.733 62.415 1.00 96.99 134 LYS A O 1
ATOM 1034 N N . ALA A 1 149 ? 101.110 117.479 62.180 1.00 100.00 135 ALA A N 1
ATOM 1035 C CA . ALA A 1 149 ? 99.667 117.484 61.831 1.00 99.78 135 ALA A CA 1
ATOM 1036 C C . ALA A 1 149 ? 98.842 117.470 63.117 1.00 98.43 135 ALA A C 1
ATOM 1037 O O . ALA A 1 149 ? 99.316 116.952 64.126 1.00 98.83 135 ALA A O 1
ATOM 1039 N N . PRO A 1 150 ? 97.602 118.021 63.139 1.00 98.47 136 PRO A N 1
ATOM 1040 C CA . PRO A 1 150 ? 96.734 117.947 64.312 1.00 101.26 136 PRO A CA 1
ATOM 1041 C C . PRO A 1 150 ? 95.964 116.615 64.352 1.00 101.87 136 PRO A C 1
ATOM 1042 O O . PRO A 1 150 ? 95.936 115.913 63.342 1.00 108.16 136 PRO A O 1
ATOM 1046 N N . ARG A 1 151 ? 95.369 116.294 65.505 1.00 87.02 137 ARG A N 1
ATOM 1047 C CA . ARG A 1 151 ? 94.676 115.002 65.746 1.00 90.98 137 ARG A CA 1
ATOM 1048 C C . ARG A 1 151 ? 93.239 115.285 66.180 1.00 104.60 137 ARG A C 1
ATOM 1049 O O . ARG A 1 151 ? 93.033 116.218 66.993 1.00 107.03 137 ARG A O 1
ATOM 1057 N N . GLU A 1 152 ? 92.283 114.508 65.670 1.00 117.00 138 GLU A N 1
ATOM 1058 C CA . GLU A 1 152 ? 90.858 114.637 66.059 1.00 123.68 138 GLU A CA 1
ATOM 1059 C C . GLU A 1 152 ? 90.714 114.117 67.486 1.00 114.90 138 GLU A C 1
ATOM 1060 O O . GLU A 1 152 ? 90.309 112.957 67.672 1.00 108.49 138 GLU A O 1
ATOM 1066 N N . VAL A 1 153 ? 91.079 114.948 68.450 1.00 117.51 139 VAL A N 1
ATOM 1067 C CA . VAL A 1 153 ? 90.882 114.625 69.888 1.00 129.88 139 VAL A CA 1
ATOM 1068 C C . VAL A 1 153 ? 89.384 114.442 70.120 1.00 132.56 139 VAL A C 1
ATOM 1069 O O . VAL A 1 153 ? 88.593 115.222 69.588 1.00 146.90 139 VAL A O 1
ATOM 1073 N N . ALA A 1 154 ? 89.003 113.387 70.820 1.00 143.42 140 ALA A N 1
ATOM 1074 C CA . ALA A 1 154 ? 87.584 113.080 71.096 1.00 161.18 140 ALA A CA 1
ATOM 1075 C C . ALA A 1 154 ? 87.316 113.224 72.597 1.00 177.02 140 ALA A C 1
ATOM 1076 O O . ALA A 1 154 ? 87.991 112.521 73.379 1.00 202.95 140 ALA A O 1
ATOM 1078 N N . SER A 1 159 ? 82.812 118.346 69.804 1.00 226.74 145 SER A N 1
ATOM 1079 C CA . SER A 1 159 ? 83.923 118.333 70.792 1.00 224.03 145 SER A CA 1
ATOM 1080 C C . SER A 1 159 ? 85.164 117.759 70.119 1.00 211.96 145 SER A C 1
ATOM 1081 O O . SER A 1 159 ? 86.272 118.233 70.411 1.00 206.91 145 SER A O 1
ATOM 1084 N N . LYS A 1 160 ? 84.965 116.793 69.229 1.00 195.08 146 LYS A N 1
ATOM 1085 C CA . LYS A 1 160 ? 86.026 116.342 68.315 1.00 183.85 146 LYS A CA 1
ATOM 1086 C C . LYS A 1 160 ? 86.570 117.528 67.527 1.00 184.19 146 LYS A C 1
ATOM 1087 O O . LYS A 1 160 ? 85.794 118.428 67.187 1.00 191.63 146 LYS A O 1
ATOM 1093 N N . LYS A 1 161 ? 87.867 117.513 67.264 1.00 176.77 147 LYS A N 1
ATOM 1094 C CA . LYS A 1 161 ? 88.509 118.478 66.348 1.00 173.35 147 LYS A CA 1
ATOM 1095 C C . LYS A 1 161 ? 88.235 117.998 64.919 1.00 162.12 147 LYS A C 1
ATOM 1096 O O . LYS A 1 161 ? 87.647 116.914 64.753 1.00 150.14 147 LYS A O 1
ATOM 1102 N N . SER A 1 162 ? 88.643 118.754 63.903 1.00 158.89 148 SER A N 1
ATOM 1103 C CA . SER A 1 162 ? 88.657 118.236 62.509 1.00 161.25 148 SER A CA 1
ATOM 1104 C C . SER A 1 162 ? 90.034 118.439 61.851 1.00 149.87 148 SER A C 1
ATOM 1105 O O . SER A 1 162 ? 90.704 119.476 62.066 1.00 135.45 148 SER A O 1
ATOM 1108 N N . ILE A 1 163 ? 90.471 117.465 61.054 1.00 158.26 149 ILE A N 1
ATOM 1109 C CA . ILE A 1 163 ? 91.858 117.447 60.495 1.00 173.24 149 ILE A CA 1
ATOM 1110 C C . ILE A 1 163 ? 91.883 117.891 59.029 1.00 190.76 149 ILE A C 1
ATOM 1111 O O . ILE A 1 163 ? 92.987 117.873 58.433 1.00 190.55 149 ILE A O 1
ATOM 1116 N N . GLU A 1 164 ? 90.744 118.264 58.446 1.00 201.96 150 GLU A N 1
ATOM 1117 C CA . GLU A 1 164 ? 90.694 118.732 57.034 1.00 205.64 150 GLU A CA 1
ATOM 1118 C C . GLU A 1 164 ? 91.283 120.143 56.929 1.00 200.77 150 GLU A C 1
ATOM 1119 O O . GLU A 1 164 ? 91.135 120.940 57.875 1.00 193.04 150 GLU A O 1
ATOM 1125 N N . PHE A 1 165 ? 91.910 120.447 55.798 1.00 191.36 151 PHE A N 1
ATOM 1126 C CA . PHE A 1 165 ? 92.569 121.750 55.555 1.00 183.22 151 PHE A CA 1
ATOM 1127 C C . PHE A 1 165 ? 91.516 122.731 55.055 1.00 180.67 151 PHE A C 1
ATOM 1128 O O . PHE A 1 165 ? 91.043 122.552 53.927 1.00 181.56 151 PHE A O 1
ATOM 1136 N N . THR A 1 166 ? 91.126 123.699 55.874 1.00 179.12 152 THR A N 1
ATOM 1137 C CA . THR A 1 166 ? 90.150 124.747 55.485 1.00 180.81 152 THR A CA 1
ATOM 1138 C C . THR A 1 166 ? 90.694 126.084 55.954 1.00 187.37 152 THR A C 1
ATOM 1139 O O . THR A 1 166 ? 91.526 126.082 56.862 1.00 195.08 152 THR A O 1
ATOM 1143 N N . GLN A 1 167 ? 90.191 127.176 55.398 1.00 198.51 153 GLN A N 1
ATOM 1144 C CA . GLN A 1 167 ? 90.679 128.528 55.762 1.00 204.46 153 GLN A CA 1
ATOM 1145 C C . GLN A 1 167 ? 90.445 128.702 57.259 1.00 194.46 153 GLN A C 1
ATOM 1146 O O . GLN A 1 167 ? 91.353 129.169 57.958 1.00 198.85 153 GLN A O 1
ATOM 1152 N N . GLU A 1 168 ? 89.274 128.286 57.725 1.00 188.69 154 GLU A N 1
ATOM 1153 C CA . GLU A 1 168 ? 88.928 128.352 59.160 1.00 192.45 154 GLU A CA 1
ATOM 1154 C C . GLU A 1 168 ? 89.851 127.422 59.952 1.00 183.25 154 GLU A C 1
ATOM 1155 O O . GLU A 1 168 ? 90.379 127.881 60.978 1.00 183.73 154 GLU A O 1
ATOM 1161 N N . ASN A 1 169 ? 90.030 126.178 59.509 1.00 170.18 155 ASN A N 1
ATOM 1162 C CA . ASN A 1 169 ? 90.785 125.169 60.304 1.00 158.95 155 ASN A CA 1
ATOM 1163 C C . ASN A 1 169 ? 92.246 125.601 60.429 1.00 146.63 155 ASN A C 1
ATOM 1164 O O . ASN A 1 169 ? 92.752 125.718 61.567 1.00 151.99 155 ASN A O 1
ATOM 1169 N N . VAL A 1 170 ? 92.881 125.876 59.303 1.00 131.29 156 VAL A N 1
ATOM 1170 C CA . VAL A 1 170 ? 94.336 126.160 59.279 1.00 125.27 156 VAL A CA 1
ATOM 1171 C C . VAL A 1 170 ? 94.580 127.442 60.066 1.00 127.11 156 VAL A C 1
ATOM 1172 O O . VAL A 1 170 ? 95.569 127.475 60.793 1.00 138.53 156 VAL A O 1
ATOM 1176 N N . ALA A 1 171 ? 93.709 128.445 59.945 1.00 134.93 157 ALA A N 1
ATOM 1177 C CA . ALA A 1 171 ? 93.941 129.745 60.617 1.00 142.88 157 ALA A CA 1
ATOM 1178 C C . ALA A 1 171 ? 93.958 129.504 62.121 1.00 140.39 157 ALA A C 1
ATOM 1179 O O . ALA A 1 171 ? 94.841 130.059 62.802 1.00 144.15 157 ALA A O 1
ATOM 1181 N N . ASN A 1 172 ? 93.011 128.707 62.605 1.00 146.38 158 ASN A N 1
ATOM 1182 C CA . ASN A 1 172 ? 92.943 128.398 64.050 1.00 156.52 158 ASN A CA 1
ATOM 1183 C C . ASN A 1 172 ? 94.212 127.639 64.443 1.00 158.48 158 ASN A C 1
ATOM 1184 O O . ASN A 1 172 ? 94.864 128.058 65.406 1.00 155.40 158 ASN A O 1
ATOM 1189 N N . GLU A 1 173 ? 94.572 126.593 63.698 1.00 154.34 159 GLU A N 1
ATOM 1190 C CA . GLU A 1 173 ? 95.719 125.732 64.089 1.00 146.74 159 GLU A CA 1
ATOM 1191 C C . GLU A 1 173 ? 97.022 126.533 64.046 1.00 136.38 159 GLU A C 1
ATOM 1192 O O . GLU A 1 173 ? 97.861 126.333 64.942 1.00 140.77 159 GLU A O 1
ATOM 1198 N N . SER A 1 174 ? 97.202 127.415 63.071 1.00 130.68 160 SER A N 1
ATOM 1199 C CA . SER A 1 174 ? 98.467 128.177 62.947 1.00 130.16 160 SER A CA 1
ATOM 1200 C C . SER A 1 174 ? 98.535 129.234 64.053 1.00 125.69 160 SER A C 1
ATOM 1201 O O . SER A 1 174 ? 99.602 129.337 64.661 1.00 123.25 160 SER A O 1
ATOM 1204 N N . HIS A 1 175 ? 97.432 129.914 64.371 1.00 125.58 161 HIS A N 1
ATOM 1205 C CA . HIS A 1 175 ? 97.402 130.926 65.463 1.00 130.18 161 HIS A CA 1
ATOM 1206 C C . HIS A 1 175 ? 97.744 130.275 66.807 1.00 128.35 161 HIS A C 1
ATOM 1207 O O . HIS A 1 175 ? 98.477 130.898 67.589 1.00 125.70 161 HIS A O 1
ATOM 1214 N N . VAL A 1 176 ? 97.233 129.071 67.062 1.00 137.20 162 VAL A N 1
ATOM 1215 C CA . VAL A 1 176 ? 97.478 128.345 68.347 1.00 142.48 162 VAL A CA 1
ATOM 1216 C C . VAL A 1 176 ? 98.963 128.007 68.459 1.00 135.29 162 VAL A C 1
ATOM 1217 O O . VAL A 1 176 ? 99.520 128.206 69.537 1.00 137.28 162 VAL A O 1
ATOM 1221 N N . SER A 1 177 ? 99.573 127.451 67.420 1.00 123.67 163 SER A N 1
ATOM 1222 C CA . SER A 1 177 ? 101.013 127.104 67.498 1.00 124.76 163 SER A CA 1
ATOM 1223 C C . SER A 1 177 ? 101.829 128.384 67.698 1.00 128.66 163 SER A C 1
ATOM 1224 O O . SER A 1 177 ? 102.673 128.397 68.614 1.00 139.73 163 SER A O 1
ATOM 1227 N N . LEU A 1 178 ? 101.576 129.428 66.905 1.00 130.56 164 LEU A N 1
ATOM 1228 C CA . LEU A 1 178 ? 102.464 130.623 66.920 1.00 129.62 164 LEU A CA 1
ATOM 1229 C C . LEU A 1 178 ? 102.288 131.451 68.194 1.00 130.12 164 LEU A C 1
ATOM 1230 O O . LEU A 1 178 ? 103.312 131.850 68.759 1.00 132.68 164 LEU A O 1
ATOM 1235 N N . VAL A 1 179 ? 101.063 131.731 68.620 1.00 139.83 165 VAL A N 1
ATOM 1236 C CA . VAL A 1 179 ? 100.840 132.696 69.738 1.00 153.14 165 VAL A CA 1
ATOM 1237 C C . VAL A 1 179 ? 100.352 131.956 70.984 1.00 159.06 165 VAL A C 1
ATOM 1238 O O . VAL A 1 179 ? 100.245 132.611 72.040 1.00 162.90 165 VAL A O 1
ATOM 1242 N N . GLY A 1 180 ? 100.047 130.659 70.873 1.00 164.99 166 GLY A N 1
ATOM 1243 C CA . GLY A 1 180 ? 99.689 129.810 72.028 1.00 171.82 166 GLY A CA 1
ATOM 1244 C C . GLY A 1 180 ? 98.217 129.873 72.414 1.00 178.85 166 GLY A C 1
ATOM 1245 O O . GLY A 1 180 ? 97.887 129.369 73.501 1.00 186.69 166 GLY A O 1
ATOM 1246 N N . ALA A 1 181 ? 97.339 130.453 71.592 1.00 184.07 167 ALA A N 1
ATOM 1247 C CA . ALA A 1 181 ? 95.884 130.472 71.877 1.00 187.13 167 ALA A CA 1
ATOM 1248 C C . ALA A 1 181 ? 95.072 130.383 70.585 1.00 187.23 167 ALA A C 1
ATOM 1249 O O . ALA A 1 181 ? 95.541 130.837 69.528 1.00 183.12 167 ALA A O 1
ATOM 1251 N N . SER A 1 182 ? 93.856 129.847 70.677 1.00 195.95 168 SER A N 1
ATOM 1252 C CA . SER A 1 182 ? 92.913 129.747 69.533 1.00 201.79 168 SER A CA 1
ATOM 1253 C C . SER A 1 182 ? 92.427 131.145 69.140 1.00 206.61 168 SER A C 1
ATOM 1254 O O . SER A 1 182 ? 92.313 132.015 70.030 1.00 208.32 168 SER A O 1
ATOM 1257 N N . ILE A 1 183 ? 92.119 131.352 67.858 1.00 213.31 169 ILE A N 1
ATOM 1258 C CA . ILE A 1 183 ? 91.534 132.643 67.382 1.00 219.57 169 ILE A CA 1
ATOM 1259 C C . ILE A 1 183 ? 90.190 132.824 68.097 1.00 232.61 169 ILE A C 1
ATOM 1260 O O . ILE A 1 183 ? 89.364 131.897 68.042 1.00 227.43 169 ILE A O 1
ATOM 1265 N N . THR A 1 184 ? 89.997 133.957 68.772 1.00 255.29 170 THR A N 1
ATOM 1266 C CA . THR A 1 184 ? 88.709 134.330 69.417 1.00 271.87 170 THR A CA 1
ATOM 1267 C C . THR A 1 184 ? 88.302 135.720 68.930 1.00 283.71 170 THR A C 1
ATOM 1268 O O . THR A 1 184 ? 89.111 136.369 68.249 1.00 286.58 170 THR A O 1
ATOM 1272 N N . ASP A 1 185 ? 87.098 136.169 69.286 1.00 293.79 171 ASP A N 1
ATOM 1273 C CA . ASP A 1 185 ? 86.594 137.520 68.922 1.00 301.95 171 ASP A CA 1
ATOM 1274 C C . ASP A 1 185 ? 87.483 138.580 69.584 1.00 304.31 171 ASP A C 1
ATOM 1275 O O . ASP A 1 185 ? 87.776 139.590 68.918 1.00 305.76 171 ASP A O 1
ATOM 1280 N N . LYS A 1 186 ? 87.927 138.337 70.822 1.00 303.66 172 LYS A N 1
ATOM 1281 C CA . LYS A 1 186 ? 88.744 139.299 71.611 1.00 301.75 172 LYS A CA 1
ATOM 1282 C C . LYS A 1 186 ? 90.060 139.575 70.875 1.00 296.83 172 LYS A C 1
ATOM 1283 O O . LYS A 1 186 ? 90.492 140.744 70.869 1.00 298.42 172 LYS A O 1
ATOM 1289 N N . THR A 1 187 ? 90.655 138.548 70.259 1.00 288.64 173 THR A N 1
ATOM 1290 C CA . THR A 1 187 ? 91.967 138.644 69.555 1.00 282.30 173 THR A CA 1
ATOM 1291 C C . THR A 1 187 ? 91.961 139.840 68.597 1.00 275.60 173 THR A C 1
ATOM 1292 O O . THR A 1 187 ? 91.038 139.955 67.794 1.00 269.75 173 THR A O 1
ATOM 1296 N N . PRO A 1 188 ? 92.943 140.784 68.647 1.00 273.27 174 PRO A N 1
ATOM 1297 C CA . PRO A 1 188 ? 93.029 141.861 67.656 1.00 271.05 174 PRO A CA 1
ATOM 1298 C C . PRO A 1 188 ? 92.782 141.428 66.204 1.00 267.87 174 PRO A C 1
ATOM 1299 O O . PRO A 1 188 ? 93.249 140.372 65.806 1.00 267.16 174 PRO A O 1
ATOM 1303 N N . GLU A 1 189 ? 92.048 142.249 65.453 1.00 269.06 175 GLU A N 1
ATOM 1304 C CA . GLU A 1 189 ? 91.624 141.908 64.070 1.00 272.33 175 GLU A CA 1
ATOM 1305 C C . GLU A 1 189 ? 92.857 141.770 63.170 1.00 265.17 175 GLU A C 1
ATOM 1306 O O . GLU A 1 189 ? 92.816 140.922 62.278 1.00 265.22 175 GLU A O 1
ATOM 1312 N N . ASP A 1 190 ? 93.897 142.579 63.374 1.00 255.66 176 ASP A N 1
ATOM 1313 C CA . ASP A 1 190 ? 95.096 142.542 62.499 1.00 247.11 176 ASP A CA 1
ATOM 1314 C C . ASP A 1 190 ? 95.688 141.137 62.546 1.00 228.39 176 ASP A C 1
ATOM 1315 O O . ASP A 1 190 ? 95.970 140.576 61.474 1.00 220.73 176 ASP A O 1
ATOM 1320 N N . GLN A 1 191 ? 95.820 140.581 63.748 1.00 212.50 177 GLN A N 1
ATOM 1321 C CA . GLN A 1 191 ? 96.372 139.217 63.932 1.00 203.56 177 GLN A CA 1
ATOM 1322 C C . GLN A 1 191 ? 95.454 138.226 63.217 1.00 201.78 177 GLN A C 1
ATOM 1323 O O . GLN A 1 191 ? 95.965 137.371 62.478 1.00 204.32 177 GLN A O 1
ATOM 1329 N N . LYS A 1 192 ? 94.148 138.353 63.428 1.00 199.93 178 LYS A N 1
ATOM 1330 C CA . LYS A 1 192 ? 93.156 137.403 62.868 1.00 204.14 178 LYS A CA 1
ATOM 1331 C C . LYS A 1 192 ? 93.234 137.445 61.340 1.00 199.59 178 LYS A C 1
ATOM 1332 O O . LYS A 1 192 ? 93.278 136.369 60.726 1.00 200.30 178 LYS A O 1
ATOM 1338 N N . GLU A 1 193 ? 93.232 138.641 60.756 1.00 201.67 179 GLU A N 1
ATOM 1339 C CA . GLU A 1 193 ? 93.249 138.825 59.281 1.00 206.50 179 GLU A CA 1
ATOM 1340 C C . GLU A 1 193 ? 94.556 138.262 58.720 1.00 198.55 179 GLU A C 1
ATOM 1341 O O . GLU A 1 193 ? 94.512 137.628 57.660 1.00 188.96 179 GLU A O 1
ATOM 1347 N N . PHE A 1 194 ? 95.677 138.498 59.400 1.00 197.36 180 PHE A N 1
ATOM 1348 C CA . PHE A 1 194 ? 97.018 138.098 58.904 1.00 193.59 180 PHE A CA 1
ATOM 1349 C C . PHE A 1 194 ? 97.036 136.586 58.697 1.00 185.53 180 PHE A C 1
ATOM 1350 O O . PHE A 1 194 ? 97.562 136.111 57.684 1.00 178.34 180 PHE A O 1
ATOM 1358 N N . PHE A 1 195 ? 96.467 135.847 59.643 1.00 183.76 181 PHE A N 1
ATOM 1359 C CA . PHE A 1 195 ? 96.393 134.373 59.519 1.00 182.09 181 PHE A CA 1
ATOM 1360 C C . PHE A 1 195 ? 95.355 134.007 58.465 1.00 177.66 181 PHE A C 1
ATOM 1361 O O . PHE A 1 195 ? 95.691 133.218 57.592 1.00 170.24 181 PHE A O 1
ATOM 1369 N N . LEU A 1 196 ? 94.142 134.546 58.571 1.00 179.25 182 LEU A N 1
ATOM 1370 C CA . LEU A 1 196 ? 93.054 134.259 57.603 1.00 181.88 182 LEU A CA 1
ATOM 1371 C C . LEU A 1 196 ? 93.589 134.350 56.169 1.00 183.02 182 LEU A C 1
ATOM 1372 O O . LEU A 1 196 ? 93.411 133.384 55.413 1.00 170.15 182 LEU A O 1
ATOM 1377 N N . LYS A 1 197 ? 94.257 135.450 55.818 1.00 187.70 183 LYS A N 1
ATOM 1378 C CA . LYS A 1 197 ? 94.776 135.661 54.440 1.00 193.53 183 LYS A CA 1
ATOM 1379 C C . LYS A 1 197 ? 95.797 134.562 54.134 1.00 186.49 183 LYS A C 1
ATOM 1380 O O . LYS A 1 197 ? 95.666 133.910 53.070 1.00 181.09 183 LYS A O 1
ATOM 1386 N N . MET A 1 198 ? 96.732 134.322 55.053 1.00 182.77 184 MET A N 1
ATOM 1387 C CA . MET A 1 198 ? 97.727 133.239 54.874 1.00 180.71 184 MET A CA 1
ATOM 1388 C C . MET A 1 198 ? 96.961 131.920 54.794 1.00 175.84 184 MET A C 1
ATOM 1389 O O . MET A 1 198 ? 97.082 131.217 53.785 1.00 177.69 184 MET A O 1
ATOM 1394 N N . ALA A 1 199 ? 96.173 131.626 55.818 1.00 168.95 185 ALA A N 1
ATOM 1395 C CA . ALA A 1 199 ? 95.428 130.356 55.926 1.00 172.53 185 ALA A CA 1
ATOM 1396 C C . ALA A 1 199 ? 94.586 130.160 54.663 1.00 172.09 185 ALA A C 1
ATOM 1397 O O . ALA A 1 199 ? 94.533 129.036 54.184 1.00 166.66 185 ALA A O 1
ATOM 1399 N N . GLY A 1 200 ? 93.990 131.236 54.142 1.00 175.13 186 GLY A N 1
ATOM 1400 C CA . GLY A 1 200 ? 93.204 131.240 52.895 1.00 175.04 186 GLY A CA 1
ATOM 1401 C C . GLY A 1 200 ? 94.039 130.761 51.724 1.00 174.80 186 GLY A C 1
ATOM 1402 O O . GLY A 1 200 ? 93.554 129.892 50.965 1.00 172.59 186 GLY A O 1
ATOM 1403 N N . ALA A 1 201 ? 95.259 131.294 51.593 1.00 172.71 187 ALA A N 1
ATOM 1404 C CA . ALA A 1 201 ? 96.240 130.870 50.566 1.00 172.81 187 ALA A CA 1
ATOM 1405 C C . ALA A 1 201 ? 96.553 129.381 50.762 1.00 172.05 187 ALA A C 1
ATOM 1406 O O . ALA A 1 201 ? 96.434 128.624 49.783 1.00 173.52 187 ALA A O 1
ATOM 1408 N N . LEU A 1 202 ? 96.886 128.972 51.990 1.00 174.56 188 LEU A N 1
ATOM 1409 C CA . LEU A 1 202 ? 97.261 127.568 52.321 1.00 181.70 188 LEU A CA 1
ATOM 1410 C C . LEU A 1 202 ? 96.073 126.637 52.032 1.00 189.10 188 LEU A C 1
ATOM 1411 O O . LEU A 1 202 ? 96.290 125.594 51.380 1.00 186.63 188 LEU A O 1
ATOM 1416 N N . ALA A 1 203 ? 94.869 127.021 52.472 1.00 196.60 189 ALA A N 1
ATOM 1417 C CA . ALA A 1 203 ? 93.604 126.267 52.292 1.00 207.61 189 ALA A CA 1
ATOM 1418 C C . ALA A 1 203 ? 93.381 126.018 50.795 1.00 221.20 189 ALA A C 1
ATOM 1419 O O . ALA A 1 203 ? 93.091 124.863 50.438 1.00 228.29 189 ALA A O 1
ATOM 1421 N N . GLU A 1 204 ? 93.564 127.046 49.956 1.00 230.26 190 GLU A N 1
ATOM 1422 C CA . GLU A 1 204 ? 93.444 126.932 48.473 1.00 239.32 190 GLU A CA 1
ATOM 1423 C C . GLU A 1 204 ? 94.503 125.955 47.936 1.00 229.65 190 GLU A C 1
ATOM 1424 O O . GLU A 1 204 ? 94.124 125.074 47.138 1.00 226.72 190 GLU A O 1
ATOM 1430 N N . LYS A 1 205 ? 95.766 126.086 48.360 1.00 219.49 191 LYS A N 1
ATOM 1431 C CA . LYS A 1 205 ? 96.900 125.312 47.775 1.00 213.71 191 LYS A CA 1
ATOM 1432 C C . LYS A 1 205 ? 96.935 123.857 48.263 1.00 201.90 191 LYS A C 1
ATOM 1433 O O . LYS A 1 205 ? 97.415 123.010 47.489 1.00 192.07 191 LYS A O 1
ATOM 1439 N N . PHE A 1 206 ? 96.517 123.549 49.489 1.00 192.32 192 PHE A N 1
ATOM 1440 C CA . PHE A 1 206 ? 96.704 122.177 50.030 1.00 188.45 192 PHE A CA 1
ATOM 1441 C C . PHE A 1 206 ? 95.367 121.516 50.350 1.00 193.92 192 PHE A C 1
ATOM 1442 O O . PHE A 1 206 ? 94.545 122.098 51.069 1.00 192.97 192 PHE A O 1
ATOM 1450 N N . ASP A 1 207 ? 95.193 120.278 49.890 1.00 197.41 193 ASP A N 1
ATOM 1451 C CA . ASP A 1 207 ? 93.976 119.471 50.172 1.00 199.38 193 ASP A CA 1
ATOM 1452 C C . ASP A 1 207 ? 93.963 119.021 51.642 1.00 191.38 193 ASP A C 1
ATOM 1453 O O . ASP A 1 207 ? 92.873 119.067 52.243 1.00 183.31 193 ASP A O 1
ATOM 1458 N N . SER A 1 208 ? 95.094 118.591 52.215 1.00 185.92 194 SER A N 1
ATOM 1459 C CA . SER A 1 208 ? 95.104 117.951 53.561 1.00 173.64 194 SER A CA 1
ATOM 1460 C C . SER A 1 208 ? 96.299 118.376 54.417 1.00 159.11 194 SER A C 1
ATOM 1461 O O . SER A 1 208 ? 97.352 118.722 53.863 1.00 152.67 194 SER A O 1
ATOM 1464 N N . TRP A 1 209 ? 96.144 118.320 55.743 1.00 141.94 195 TRP A N 1
ATOM 1465 C CA . TRP A 1 209 ? 97.283 118.499 56.682 1.00 124.78 195 TRP A CA 1
ATOM 1466 C C . TRP A 1 209 ? 98.340 117.461 56.332 1.00 128.69 195 TRP A C 1
ATOM 1467 O O . TRP A 1 209 ? 99.522 117.817 56.317 1.00 137.15 195 TRP A O 1
ATOM 1478 N N . LYS A 1 210 ? 97.905 116.244 56.012 1.00 140.61 196 LYS A N 1
ATOM 1479 C CA . LYS A 1 210 ? 98.821 115.145 55.619 1.00 159.59 196 LYS A CA 1
ATOM 1480 C C . LYS A 1 210 ? 99.642 115.594 54.406 1.00 157.51 196 LYS A C 1
ATOM 1481 O O . LYS A 1 210 ? 100.886 115.476 54.468 1.00 163.25 196 LYS A O 1
ATOM 1487 N N . SER A 1 211 ? 98.982 116.110 53.364 1.00 158.56 197 SER A N 1
ATOM 1488 C CA . SER A 1 211 ? 99.628 116.497 52.080 1.00 160.57 197 SER A CA 1
ATOM 1489 C C . SER A 1 211 ? 100.572 117.685 52.309 1.00 154.78 197 SER A C 1
ATOM 1490 O O . SER A 1 211 ? 101.715 117.629 51.809 1.00 144.97 197 SER A O 1
ATOM 1493 N N . ALA A 1 212 ? 100.116 118.705 53.050 1.00 145.01 198 ALA A N 1
ATOM 1494 C CA . ALA A 1 212 ? 100.883 119.939 53.358 1.00 131.51 198 ALA A CA 1
ATOM 1495 C C . ALA A 1 212 ? 102.178 119.570 54.089 1.00 128.60 198 ALA A C 1
ATOM 1496 O O . ALA A 1 212 ? 103.237 120.124 53.741 1.00 122.45 198 ALA A O 1
ATOM 1498 N N . ASN A 1 213 ? 102.083 118.656 55.057 1.00 129.06 199 ASN A N 1
ATOM 1499 C CA . ASN A 1 213 ? 103.234 118.192 55.872 1.00 128.34 199 ASN A CA 1
ATOM 1500 C C . ASN A 1 213 ? 104.274 117.555 54.943 1.00 138.64 199 ASN A C 1
ATOM 1501 O O . ASN A 1 213 ? 105.470 117.844 55.129 1.00 144.29 199 ASN A O 1
ATOM 1506 N N . GLU A 1 214 ? 103.833 116.767 53.956 1.00 152.93 200 GLU A N 1
ATOM 1507 C CA . GLU A 1 214 ? 104.735 116.138 52.951 1.00 173.15 200 GLU A CA 1
ATOM 1508 C C . GLU A 1 214 ? 105.440 117.230 52.134 1.00 181.99 200 GLU A C 1
ATOM 1509 O O . GLU A 1 214 ? 106.652 117.078 51.880 1.00 182.98 200 GLU A O 1
ATOM 1515 N N . ASP A 1 215 ? 104.720 118.296 51.762 1.00 192.76 201 ASP A N 1
ATOM 1516 C CA . ASP A 1 215 ? 105.217 119.384 50.873 1.00 200.49 201 ASP A CA 1
ATOM 1517 C C . ASP A 1 215 ? 105.713 120.561 51.728 1.00 193.14 201 ASP A C 1
ATOM 1518 O O . ASP A 1 215 ? 105.208 121.684 51.524 1.00 198.17 201 ASP A O 1
ATOM 1523 N N . ARG A 1 216 ? 106.662 120.325 52.644 1.00 179.47 202 ARG A N 1
ATOM 1524 C CA . ARG A 1 216 ? 107.182 121.353 53.598 1.00 168.27 202 ARG A CA 1
ATOM 1525 C C . ARG A 1 216 ? 107.717 122.562 52.819 1.00 150.32 202 ARG A C 1
ATOM 1526 O O . ARG A 1 216 ? 107.302 123.710 53.124 1.00 139.89 202 ARG A O 1
ATOM 1534 N N . ILE A 1 217 ? 108.563 122.301 51.821 1.00 146.84 203 ILE A N 1
ATOM 1535 C CA . ILE A 1 217 ? 109.261 123.351 51.022 1.00 144.53 203 ILE A CA 1
ATOM 1536 C C . ILE A 1 217 ? 108.169 124.165 50.314 1.00 146.96 203 ILE A C 1
ATOM 1537 O O . ILE A 1 217 ? 108.232 125.407 50.356 1.00 148.79 203 ILE A O 1
ATOM 1542 N N . VAL A 1 218 ? 107.170 123.479 49.746 1.00 145.11 204 VAL A N 1
ATOM 1543 C CA . VAL A 1 218 ? 106.066 124.098 48.952 1.00 142.78 204 VAL A CA 1
ATOM 1544 C C . VAL A 1 218 ? 105.247 125.006 49.879 1.00 137.09 204 VAL A C 1
ATOM 1545 O O . VAL A 1 218 ? 104.935 126.130 49.452 1.00 135.35 204 VAL A O 1
ATOM 1549 N N . ALA A 1 219 ? 104.926 124.550 51.095 1.00 126.96 205 ALA A N 1
ATOM 1550 C CA . ALA A 1 219 ? 104.139 125.322 52.087 1.00 126.28 205 ALA A CA 1
ATOM 1551 C C . ALA A 1 219 ? 104.912 126.588 52.459 1.00 131.72 205 ALA A C 1
ATOM 1552 O O . ALA A 1 219 ? 104.292 127.675 52.537 1.00 135.06 205 ALA A O 1
ATOM 1554 N N . MET A 1 220 ? 106.220 126.463 52.660 1.00 139.62 206 MET A N 1
ATOM 1555 C CA . MET A 1 220 ? 107.049 127.646 52.979 1.00 145.95 206 MET A CA 1
ATOM 1556 C C . MET A 1 220 ? 106.977 128.622 51.804 1.00 151.14 206 MET A C 1
ATOM 1557 O O . MET A 1 220 ? 106.604 129.782 52.043 1.00 149.09 206 MET A O 1
ATOM 1562 N N . LYS A 1 221 ? 107.226 128.141 50.583 1.00 151.70 207 LYS A N 1
ATOM 1563 C CA . LYS A 1 221 ? 107.108 128.977 49.356 1.00 149.44 207 LYS A CA 1
ATOM 1564 C C . LYS A 1 221 ? 105.789 129.753 49.426 1.00 133.56 207 LYS A C 1
ATOM 1565 O O . LYS A 1 221 ? 105.835 130.985 49.279 1.00 130.29 207 LYS A O 1
ATOM 1571 N N . VAL A 1 222 ? 104.674 129.056 49.680 1.00 122.08 208 VAL A N 1
ATOM 1572 C CA . VAL A 1 222 ? 103.305 129.661 49.703 1.00 126.32 208 VAL A CA 1
ATOM 1573 C C . VAL A 1 222 ? 103.307 130.817 50.708 1.00 123.45 208 VAL A C 1
ATOM 1574 O O . VAL A 1 222 ? 102.840 131.910 50.338 1.00 133.31 208 VAL A O 1
ATOM 1578 N N . ILE A 1 223 ? 103.870 130.633 51.896 1.00 126.59 209 ILE A N 1
ATOM 1579 C CA . ILE A 1 223 ? 103.806 131.717 52.916 1.00 136.70 209 ILE A CA 1
ATOM 1580 C C . ILE A 1 223 ? 104.753 132.834 52.476 1.00 140.01 209 ILE A C 1
ATOM 1581 O O . ILE A 1 223 ? 104.419 134.001 52.705 1.00 137.41 209 ILE A O 1
ATOM 1586 N N . ASP A 1 224 ? 105.876 132.492 51.845 1.00 152.77 210 ASP A N 1
ATOM 1587 C CA . ASP A 1 224 ? 106.821 133.513 51.326 1.00 166.13 210 ASP A CA 1
ATOM 1588 C C . ASP A 1 224 ? 106.087 134.367 50.283 1.00 173.02 210 ASP A C 1
ATOM 1589 O O . ASP A 1 224 ? 106.228 135.597 50.344 1.00 175.19 210 ASP A O 1
ATOM 1594 N N . GLU A 1 225 ? 105.316 133.735 49.393 1.00 179.48 211 GLU A N 1
ATOM 1595 C CA . GLU A 1 225 ? 104.511 134.409 48.336 1.00 183.59 211 GLU A CA 1
ATOM 1596 C C . GLU A 1 225 ? 103.481 135.331 48.999 1.00 173.77 211 GLU A C 1
ATOM 1597 O O . GLU A 1 225 ? 103.337 136.476 48.533 1.00 179.88 211 GLU A O 1
ATOM 1603 N N . PHE A 1 226 ? 102.789 134.842 50.034 1.00 163.07 212 PHE A N 1
ATOM 1604 C CA . PHE A 1 226 ? 101.789 135.626 50.808 1.00 159.34 212 PHE A CA 1
ATOM 1605 C C . PHE A 1 226 ? 102.473 136.870 51.393 1.00 158.85 212 PHE A C 1
ATOM 1606 O O . PHE A 1 226 ? 101.895 137.967 51.295 1.00 168.18 212 PHE A O 1
ATOM 1614 N N . LEU A 1 227 ? 103.670 136.709 51.963 1.00 164.13 213 LEU A N 1
ATOM 1615 C CA . LEU A 1 227 ? 104.438 137.829 52.574 1.00 173.30 213 LEU A CA 1
ATOM 1616 C C . LEU A 1 227 ? 104.914 138.794 51.479 1.00 181.94 213 LEU A C 1
ATOM 1617 O O . LEU A 1 227 ? 104.833 140.018 51.708 1.00 185.79 213 LEU A O 1
ATOM 1622 N N . LYS A 1 228 ? 105.379 138.268 50.340 1.00 193.23 214 LYS A N 1
ATOM 1623 C CA . LYS A 1 228 ? 105.857 139.070 49.179 1.00 203.17 214 LYS A CA 1
ATOM 1624 C C . LYS A 1 228 ? 104.678 139.824 48.554 1.00 210.67 214 LYS A C 1
ATOM 1625 O O . LYS A 1 228 ? 104.876 140.990 48.164 1.00 215.89 214 LYS A O 1
ATOM 1631 N N . SER A 1 229 ? 103.498 139.201 48.478 1.00 213.04 215 SER A N 1
ATOM 1632 C CA . SER A 1 229 ? 102.252 139.845 47.986 1.00 214.36 215 SER A CA 1
ATOM 1633 C C . SER A 1 229 ? 101.938 141.048 48.885 1.00 215.94 215 SER A C 1
ATOM 1634 O O . SER A 1 229 ? 101.607 142.116 48.341 1.00 220.26 215 SER A O 1
ATOM 1637 N N . GLU A 1 230 ? 102.101 140.890 50.205 1.00 214.55 216 GLU A N 1
ATOM 1638 C CA . GLU A 1 230 ? 101.913 141.990 51.197 1.00 215.32 216 GLU A CA 1
ATOM 1639 C C . GLU A 1 230 ? 103.074 142.995 51.111 1.00 218.23 216 GLU A C 1
ATOM 1640 O O . GLU A 1 230 ? 102.921 144.094 51.676 1.00 213.56 216 GLU A O 1
ATOM 1646 N N . GLY A 1 231 ? 104.189 142.633 50.463 1.00 226.35 217 GLY A N 1
ATOM 1647 C CA . GLY A 1 231 ? 105.256 143.570 50.057 1.00 231.92 217 GLY A CA 1
ATOM 1648 C C . GLY A 1 231 ? 106.434 143.605 51.020 1.00 235.73 217 GLY A C 1
ATOM 1649 O O . GLY A 1 231 ? 107.303 144.480 50.838 1.00 237.34 217 GLY A O 1
ATOM 1650 N N . LEU A 1 232 ? 106.497 142.691 51.993 1.00 238.59 218 LEU A N 1
ATOM 1651 C CA . LEU A 1 232 ? 107.650 142.590 52.930 1.00 240.26 218 LEU A CA 1
ATOM 1652 C C . LEU A 1 232 ? 108.871 142.089 52.145 1.00 239.96 218 LEU A C 1
ATOM 1653 O O . LEU A 1 232 ? 108.689 141.282 51.217 1.00 236.96 218 LEU A O 1
ATOM 1658 N N . HIS A 1 233 ? 110.070 142.562 52.493 1.00 236.98 219 HIS A N 1
ATOM 1659 C CA . HIS A 1 233 ? 111.354 142.154 51.854 1.00 235.23 219 HIS A CA 1
ATOM 1660 C C . HIS A 1 233 ? 112.079 141.139 52.750 1.00 215.81 219 HIS A C 1
ATOM 1661 O O . HIS A 1 233 ? 113.328 141.093 52.714 1.00 206.76 219 HIS A O 1
ATOM 1668 N N . LEU A 1 234 ? 111.325 140.312 53.482 1.00 197.55 220 LEU A N 1
ATOM 1669 C CA . LEU A 1 234 ? 111.878 139.351 54.475 1.00 181.48 220 LEU A CA 1
ATOM 1670 C C . LEU A 1 234 ? 112.563 138.200 53.740 1.00 175.05 220 LEU A C 1
ATOM 1671 O O . LEU A 1 234 ? 112.152 137.850 52.634 1.00 174.01 220 LEU A O 1
ATOM 1676 N N . PRO A 1 235 ? 113.637 137.598 54.313 1.00 164.81 221 PRO A N 1
ATOM 1677 C CA . PRO A 1 235 ? 114.291 136.429 53.716 1.00 161.64 221 PRO A CA 1
ATOM 1678 C C . PRO A 1 235 ? 113.356 135.246 53.408 1.00 158.68 221 PRO A C 1
ATOM 1679 O O . PRO A 1 235 ? 112.352 135.095 54.088 1.00 147.59 221 PRO A O 1
ATOM 1683 N N . SER A 1 236 ? 113.719 134.431 52.409 1.00 155.34 222 SER A N 1
ATOM 1684 C CA . SER A 1 236 ? 112.908 133.284 51.913 1.00 151.43 222 SER A CA 1
ATOM 1685 C C . SER A 1 236 ? 112.839 132.190 52.982 1.00 146.03 222 SER A C 1
ATOM 1686 O O . SER A 1 236 ? 113.905 131.662 53.366 1.00 146.72 222 SER A O 1
ATOM 1689 N N . LEU A 1 237 ? 111.637 131.865 53.451 1.00 134.28 223 LEU A N 1
ATOM 1690 C CA . LEU A 1 237 ? 111.459 130.724 54.375 1.00 127.56 223 LEU A CA 1
ATOM 1691 C C . LEU A 1 237 ? 111.761 129.462 53.574 1.00 133.75 223 LEU A C 1
ATOM 1692 O O . LEU A 1 237 ? 112.515 128.639 54.062 1.00 139.30 223 LEU A O 1
ATOM 1697 N N . GLU A 1 238 ? 111.237 129.375 52.354 1.00 140.49 224 GLU A N 1
ATOM 1698 C CA . GLU A 1 238 ? 111.518 128.256 51.409 1.00 148.54 224 GLU A CA 1
ATOM 1699 C C . GLU A 1 238 ? 113.026 127.948 51.389 1.00 149.16 224 GLU A C 1
ATOM 1700 O O . GLU A 1 238 ? 113.379 126.749 51.476 1.00 152.45 224 GLU A O 1
ATOM 1706 N N . ASN A 1 239 ? 113.879 128.978 51.330 1.00 148.91 225 ASN A N 1
ATOM 1707 C CA . ASN A 1 239 ? 115.363 128.839 51.330 1.00 154.19 225 ASN A CA 1
ATOM 1708 C C . ASN A 1 239 ? 115.783 128.194 52.659 1.00 143.27 225 ASN A C 1
ATOM 1709 O O . ASN A 1 239 ? 116.586 127.221 52.641 1.00 138.10 225 ASN A O 1
ATOM 1714 N N . ILE A 1 240 ? 115.231 128.706 53.765 1.00 128.04 226 ILE A N 1
ATOM 1715 C CA . ILE A 1 240 ? 115.422 128.159 55.143 1.00 121.10 226 ILE A CA 1
ATOM 1716 C C . ILE A 1 240 ? 115.025 126.674 55.143 1.00 116.06 226 ILE A C 1
ATOM 1717 O O . ILE A 1 240 ? 115.779 125.874 55.719 1.00 121.65 226 ILE A O 1
ATOM 1722 N N . ALA A 1 241 ? 113.894 126.322 54.525 1.00 104.16 227 ALA A N 1
ATOM 1723 C CA . ALA A 1 241 ? 113.327 124.954 54.512 1.00 103.21 227 ALA A CA 1
ATOM 1724 C C . ALA A 1 241 ? 114.318 123.991 53.860 1.00 104.24 227 ALA A C 1
ATOM 1725 O O . ALA A 1 241 ? 114.491 122.899 54.419 1.00 109.69 227 ALA A O 1
ATOM 1727 N N . VAL A 1 242 ? 114.941 124.377 52.738 1.00 116.84 228 VAL A N 1
ATOM 1728 C CA . VAL A 1 242 ? 115.954 123.526 52.032 1.00 131.38 228 VAL A CA 1
ATOM 1729 C C . VAL A 1 242 ? 117.102 123.222 53.006 1.00 130.81 228 VAL A C 1
ATOM 1730 O O . VAL A 1 242 ? 117.515 122.047 53.071 1.00 121.70 228 VAL A O 1
ATOM 1734 N N . LYS A 1 243 ? 117.580 124.220 53.759 1.00 137.84 229 LYS A N 1
ATOM 1735 C CA . LYS A 1 243 ? 118.692 124.026 54.735 1.00 147.64 229 LYS A CA 1
ATOM 1736 C C . LYS A 1 243 ? 118.223 123.106 55.875 1.00 147.11 229 LYS A C 1
ATOM 1737 O O . LYS A 1 243 ? 118.995 122.192 56.248 1.00 141.50 229 LYS A O 1
ATOM 1743 N N . CYS A 1 244 ? 116.998 123.318 56.383 1.00 130.29 230 CYS A N 1
ATOM 1744 C CA . CYS A 1 244 ? 116.376 122.549 57.503 1.00 117.98 230 CYS A CA 1
ATOM 1745 C C . CYS A 1 244 ? 115.982 121.128 57.070 1.00 117.38 230 CYS A C 1
ATOM 1746 O O . CYS A 1 244 ? 115.653 120.337 57.963 1.00 123.71 230 CYS A O 1
ATOM 1749 N N . SER A 1 245 ? 116.035 120.788 55.778 1.00 120.82 231 SER A N 1
ATOM 1750 C CA . SER A 1 245 ? 115.521 119.498 55.244 1.00 127.66 231 SER A CA 1
ATOM 1751 C C . SER A 1 245 ? 116.593 118.400 55.247 1.00 134.80 231 SER A C 1
ATOM 1752 O O . SER A 1 245 ? 116.437 117.420 54.511 1.00 133.14 231 SER A O 1
ATOM 1755 N N . VAL A 1 246 ? 117.651 118.523 56.032 1.00 137.92 232 VAL A N 1
ATOM 1756 C CA . VAL A 1 246 ? 118.583 117.383 56.232 1.00 141.36 232 VAL A CA 1
ATOM 1757 C C . VAL A 1 246 ? 118.167 116.706 57.530 1.00 150.73 232 VAL A C 1
ATOM 1758 O O . VAL A 1 246 ? 117.503 117.354 58.336 1.00 141.70 232 VAL A O 1
ATOM 1762 N N . GLU A 1 247 ? 118.527 115.450 57.727 1.00 154.89 233 GLU A N 1
ATOM 1763 C CA . GLU A 1 247 ? 118.036 114.673 58.894 1.00 153.00 233 GLU A CA 1
ATOM 1764 C C . GLU A 1 247 ? 119.091 114.669 59.999 1.00 134.64 233 GLU A C 1
ATOM 1765 O O . GLU A 1 247 ? 120.267 114.380 59.724 1.00 136.50 233 GLU A O 1
ATOM 1771 N N . THR A 1 248 ? 118.667 114.932 61.223 1.00 122.46 234 THR A N 1
ATOM 1772 C CA . THR A 1 248 ? 119.544 114.863 62.407 1.00 117.65 234 THR A CA 1
ATOM 1773 C C . THR A 1 248 ? 119.749 113.386 62.680 1.00 107.56 234 THR A C 1
ATOM 1774 O O . THR A 1 248 ? 118.747 112.657 62.710 1.00 116.14 234 THR A O 1
ATOM 1778 N N . LYS A 1 249 ? 120.989 112.966 62.837 1.00 103.35 235 LYS A N 1
ATOM 1779 C CA . LYS A 1 249 ? 121.332 111.529 62.770 1.00 109.34 235 LYS A CA 1
ATOM 1780 C C . LYS A 1 249 ? 120.577 110.703 63.796 1.00 109.61 235 LYS A C 1
ATOM 1781 O O . LYS A 1 249 ? 119.828 109.812 63.406 1.00 133.77 235 LYS A O 1
ATOM 1787 N N . PRO A 1 250 ? 120.702 110.921 65.122 1.00 94.43 236 PRO A N 1
ATOM 1788 C CA . PRO A 1 250 ? 120.128 109.937 66.024 1.00 86.62 236 PRO A CA 1
ATOM 1789 C C . PRO A 1 250 ? 118.640 110.078 65.717 1.00 89.13 236 PRO A C 1
ATOM 1790 O O . PRO A 1 250 ? 118.157 111.189 65.777 1.00 97.43 236 PRO A O 1
ATOM 1794 N N . ASP A 1 251 ? 117.978 109.007 65.299 1.00 85.63 237 ASP A N 1
ATOM 1795 C CA . ASP A 1 251 ? 116.604 109.120 64.741 1.00 90.39 237 ASP A CA 1
ATOM 1796 C C . ASP A 1 251 ? 115.552 109.336 65.844 1.00 70.81 237 ASP A C 1
ATOM 1797 O O . ASP A 1 251 ? 115.478 108.521 66.792 1.00 77.51 237 ASP A O 1
ATOM 1802 N N . ASN A 1 252 ? 114.764 110.398 65.709 1.00 57.25 238 ASN A N 1
ATOM 1803 C CA . ASN A 1 252 ? 113.624 110.736 66.594 1.00 55.83 238 ASN A CA 1
ATOM 1804 C C . ASN A 1 252 ? 114.086 111.170 67.983 1.00 52.25 238 ASN A C 1
ATOM 1805 O O . ASN A 1 252 ? 113.216 111.216 68.893 1.00 53.63 238 ASN A O 1
ATOM 1810 N N . ALA A 1 253 ? 115.346 111.581 68.142 1.00 53.03 239 ALA A N 1
ATOM 1811 C CA . ALA A 1 253 ? 115.911 112.062 69.431 1.00 49.97 239 ALA A CA 1
ATOM 1812 C C . ALA A 1 253 ? 115.107 113.196 70.061 1.00 44.34 239 ALA A C 1
ATOM 1813 O O . ALA A 1 253 ? 114.790 114.199 69.403 1.00 59.65 239 ALA A O 1
ATOM 1815 N N . THR A 1 254 ? 114.854 113.066 71.343 1.00 42.47 240 THR A N 1
ATOM 1816 C CA . THR A 1 254 ? 114.114 114.066 72.107 1.00 44.96 240 THR A CA 1
ATOM 1817 C C . THR A 1 254 ? 115.112 114.839 72.939 1.00 50.21 240 THR A C 1
ATOM 1818 O O . THR A 1 254 ? 114.685 115.616 73.833 1.00 44.89 240 THR A O 1
ATOM 1822 N N . VAL A 1 255 ? 116.385 114.649 72.643 1.00 44.20 241 VAL A N 1
ATOM 1823 C CA . VAL A 1 255 ? 117.455 115.350 73.382 1.00 53.25 241 VAL A CA 1
ATOM 1824 C C . VAL A 1 255 ? 118.380 116.040 72.391 1.00 51.88 241 VAL A C 1
ATOM 1825 O O . VAL A 1 255 ? 118.673 115.461 71.334 1.00 59.95 241 VAL A O 1
ATOM 1829 N N . ALA A 1 256 ? 118.935 117.177 72.772 1.00 55.52 242 ALA A N 1
ATOM 1830 C CA . ALA A 1 256 ? 119.966 117.844 71.934 1.00 65.87 242 ALA A CA 1
ATOM 1831 C C . ALA A 1 256 ? 121.084 118.392 72.803 1.00 58.96 242 ALA A C 1
ATOM 1832 O O . ALA A 1 256 ? 120.805 119.182 73.708 1.00 58.87 242 ALA A O 1
ATOM 1834 N N . TRP A 1 257 ? 122.308 117.994 72.508 1.00 62.69 243 TRP A N 1
ATOM 1835 C CA . TRP A 1 257 ? 123.488 118.487 73.250 1.00 65.75 243 TRP A CA 1
ATOM 1836 C C . TRP A 1 257 ? 123.700 119.969 72.945 1.00 58.57 243 TRP A C 1
ATOM 1837 O O . TRP A 1 257 ? 123.563 120.371 71.772 1.00 65.00 243 TRP A O 1
ATOM 1848 N N . HIS A 1 258 ? 124.056 120.751 73.951 1.00 70.44 244 HIS A N 1
ATOM 1849 C CA . HIS A 1 258 ? 124.252 122.209 73.768 1.00 83.91 244 HIS A CA 1
ATOM 1850 C C . HIS A 1 258 ? 125.117 122.810 74.868 1.00 84.74 244 HIS A C 1
ATOM 1851 O O . HIS A 1 258 ? 126.208 123.313 74.546 1.00 88.61 244 HIS A O 1
ATOM 1858 N N . ASP A 1 259 ? 124.637 122.769 76.106 1.00 92.30 245 ASP A N 1
ATOM 1859 C CA . ASP A 1 259 ? 125.312 123.431 77.254 1.00 91.82 245 ASP A CA 1
ATOM 1860 C C . ASP A 1 259 ? 126.639 122.727 77.548 1.00 84.87 245 ASP A C 1
ATOM 1861 O O . ASP A 1 259 ? 126.799 121.531 77.186 1.00 88.36 245 ASP A O 1
ATOM 1866 N N . ALA A 1 260 ? 127.565 123.444 78.183 1.00 85.66 246 ALA A N 1
ATOM 1867 C CA . ALA A 1 260 ? 128.834 122.871 78.679 1.00 90.95 246 ALA A CA 1
ATOM 1868 C C . ALA A 1 260 ? 128.506 121.866 79.777 1.00 91.85 246 ALA A C 1
ATOM 1869 O O . ALA A 1 260 ? 127.429 121.904 80.375 1.00 102.51 246 ALA A O 1
ATOM 1871 N N . PRO A 1 261 ? 129.406 120.907 80.049 1.00 81.89 247 PRO A N 1
ATOM 1872 C CA . PRO A 1 261 ? 129.149 119.900 81.073 1.00 82.36 247 PRO A CA 1
ATOM 1873 C C . PRO A 1 261 ? 129.510 120.288 82.516 1.00 91.10 247 PRO A C 1
ATOM 1874 O O . PRO A 1 261 ? 130.640 120.692 82.754 1.00 102.93 247 PRO A O 1
ATOM 1878 N N . MET A 1 262 ? 128.572 120.098 83.452 1.00 92.41 248 MET A N 1
ATOM 1879 C CA . MET A 1 262 ? 128.836 120.232 84.914 1.00 92.62 248 MET A CA 1
ATOM 1880 C C . MET A 1 262 ? 129.690 119.040 85.369 1.00 99.84 248 MET A C 1
ATOM 1881 O O . MET A 1 262 ? 129.157 117.915 85.408 1.00 108.12 248 MET A O 1
ATOM 1886 N N . SER A 1 263 ? 130.965 119.269 85.696 1.00 103.68 249 SER A N 1
ATOM 1887 C CA . SER A 1 263 ? 131.942 118.199 86.036 1.00 115.38 249 SER A CA 1
ATOM 1888 C C . SER A 1 263 ? 131.817 117.763 87.506 1.00 115.35 249 SER A C 1
ATOM 1889 O O . SER A 1 263 ? 131.717 118.646 88.386 1.00 104.69 249 SER A O 1
ATOM 1892 N N . GLY A 1 264 ? 131.840 116.442 87.739 1.00 113.17 250 GLY A N 1
ATOM 1893 C CA . GLY A 1 264 ? 132.041 115.790 89.052 1.00 112.78 250 GLY A CA 1
ATOM 1894 C C . GLY A 1 264 ? 131.062 116.255 90.115 1.00 106.66 250 GLY A C 1
ATOM 1895 O O . GLY A 1 264 ? 131.505 116.602 91.225 1.00 114.48 250 GLY A O 1
ATOM 1896 N N . VAL A 1 265 ? 129.772 116.259 89.809 1.00 90.97 251 VAL A N 1
ATOM 1897 C CA . VAL A 1 265 ? 128.757 116.697 90.800 1.00 82.42 251 VAL A CA 1
ATOM 1898 C C . VAL A 1 265 ? 128.316 115.470 91.592 1.00 85.18 251 VAL A C 1
ATOM 1899 O O . VAL A 1 265 ? 127.537 114.668 91.068 1.00 101.22 251 VAL A O 1
ATOM 1903 N N . GLN A 1 266 ? 128.784 115.364 92.831 1.00 90.32 252 GLN A N 1
ATOM 1904 C CA . GLN A 1 266 ? 128.420 114.267 93.766 1.00 87.80 252 GLN A CA 1
ATOM 1905 C C . GLN A 1 266 ? 126.910 114.325 94.024 1.00 82.16 252 GLN A C 1
ATOM 1906 O O . GLN A 1 266 ? 126.272 113.256 94.070 1.00 90.16 252 GLN A O 1
ATOM 1912 N N . ASN A 1 267 ? 126.356 115.526 94.128 1.00 61.08 253 ASN A N 1
ATOM 1913 C CA . ASN A 1 267 ? 124.910 115.715 94.353 1.00 62.89 253 ASN A CA 1
ATOM 1914 C C . ASN A 1 267 ? 124.244 115.793 92.979 1.00 65.86 253 ASN A C 1
ATOM 1915 O O . ASN A 1 267 ? 124.280 116.849 92.379 1.00 75.11 253 ASN A O 1
ATOM 1920 N N . LEU A 1 268 ? 123.712 114.686 92.473 1.00 61.58 254 LEU A N 1
ATOM 1921 C CA . LEU A 1 268 ? 123.205 114.570 91.083 1.00 46.76 254 LEU A CA 1
ATOM 1922 C C . LEU A 1 268 ? 121.955 115.439 90.877 1.00 52.05 254 LEU A C 1
ATOM 1923 O O . LEU A 1 268 ? 121.941 116.249 89.919 1.00 63.99 254 LEU A O 1
ATOM 1928 N N . ALA A 1 269 ? 120.917 115.264 91.681 1.00 41.46 255 ALA A N 1
ATOM 1929 C CA . ALA A 1 269 ? 119.651 116.000 91.470 1.00 41.38 255 ALA A CA 1
ATOM 1930 C C . ALA A 1 269 ? 119.901 117.502 91.629 1.00 42.49 255 ALA A C 1
ATOM 1931 O O . ALA A 1 269 ? 119.349 118.278 90.828 1.00 55.31 255 ALA A O 1
ATOM 1933 N N . ILE A 1 270 ? 120.642 117.915 92.656 1.00 48.50 256 ILE A N 1
ATOM 1934 C CA . ILE A 1 270 ? 120.864 119.355 92.964 1.00 44.27 256 ILE A CA 1
ATOM 1935 C C . ILE A 1 270 ? 121.566 120.027 91.776 1.00 39.69 256 ILE A C 1
ATOM 1936 O O . ILE A 1 270 ? 121.237 121.199 91.508 1.00 41.13 256 ILE A O 1
ATOM 1941 N N . GLY A 1 271 ? 122.477 119.330 91.120 1.00 35.84 257 GLY A N 1
ATOM 1942 C CA . GLY A 1 271 ? 123.133 119.809 89.895 1.00 45.16 257 GLY A CA 1
ATOM 1943 C C . GLY A 1 271 ? 122.161 119.944 88.743 1.00 51.22 257 GLY A C 1
ATOM 1944 O O . GLY A 1 271 ? 122.118 121.017 88.117 1.00 65.83 257 GLY A O 1
ATOM 1945 N N . VAL A 1 272 ? 121.379 118.910 88.471 1.00 50.22 258 VAL A N 1
ATOM 1946 C CA . VAL A 1 272 ? 120.340 118.994 87.400 1.00 46.96 258 VAL A CA 1
ATOM 1947 C C . VAL A 1 272 ? 119.454 120.246 87.630 1.00 43.02 258 VAL A C 1
ATOM 1948 O O . VAL A 1 272 ? 119.197 121.004 86.670 1.00 39.79 258 VAL A O 1
ATOM 1952 N N . PHE A 1 273 ? 118.974 120.470 88.837 1.00 31.86 259 PHE A N 1
ATOM 1953 C CA . PHE A 1 273 ? 118.120 121.655 89.100 1.00 37.76 259 PHE A CA 1
ATOM 1954 C C . PHE A 1 273 ? 118.908 122.937 88.768 1.00 50.07 259 PHE A C 1
ATOM 1955 O O . PHE A 1 273 ? 118.306 123.886 88.228 1.00 56.00 259 PHE A O 1
ATOM 1963 N N . ALA A 1 274 ? 120.221 122.988 89.033 1.00 52.22 260 ALA A N 1
ATOM 1964 C CA . ALA A 1 274 ? 121.002 124.225 88.799 1.00 48.05 260 ALA A CA 1
ATOM 1965 C C . ALA A 1 274 ? 121.206 124.427 87.297 1.00 47.18 260 ALA A C 1
ATOM 1966 O O . ALA A 1 274 ? 121.004 125.545 86.820 1.00 53.73 260 ALA A O 1
ATOM 1968 N N . THR A 1 275 ? 121.564 123.369 86.580 1.00 44.91 261 THR A N 1
ATOM 1969 C CA . THR A 1 275 ? 121.757 123.418 85.110 1.00 45.98 261 THR A CA 1
ATOM 1970 C C . THR A 1 275 ? 120.513 124.044 84.479 1.00 48.10 261 THR A C 1
ATOM 1971 O O . THR A 1 275 ? 120.631 125.037 83.684 1.00 47.19 261 THR A O 1
ATOM 1975 N N . CYS A 1 276 ? 119.350 123.539 84.885 1.00 48.62 262 CYS A N 1
ATOM 1976 C CA . CYS A 1 276 ? 118.043 123.979 84.343 1.00 45.72 262 CYS A CA 1
ATOM 1977 C C . CYS A 1 276 ? 117.799 125.426 84.717 1.00 40.70 262 CYS A C 1
ATOM 1978 O O . CYS A 1 276 ? 117.330 126.180 83.819 1.00 41.18 262 CYS A O 1
ATOM 1981 N N . ALA A 1 277 ? 118.075 125.794 85.969 1.00 44.02 263 ALA A N 1
ATOM 1982 C CA . ALA A 1 277 ? 117.777 127.149 86.501 1.00 42.56 263 ALA A CA 1
ATOM 1983 C C . ALA A 1 277 ? 118.727 128.161 85.850 1.00 44.90 263 ALA A C 1
ATOM 1984 O O . ALA A 1 277 ? 118.333 129.326 85.691 1.00 43.82 263 ALA A O 1
ATOM 1986 N N . SER A 1 278 ? 119.922 127.726 85.461 1.00 42.76 264 SER A N 1
ATOM 1987 C CA . SER A 1 278 ? 120.900 128.572 84.741 1.00 51.81 264 SER A CA 1
ATOM 1988 C C . SER A 1 278 ? 120.238 129.139 83.483 1.00 62.14 264 SER A C 1
ATOM 1989 O O . SER A 1 278 ? 120.515 130.287 83.135 1.00 75.19 264 SER A O 1
ATOM 1992 N N . ARG A 1 279 ? 119.371 128.368 82.840 1.00 70.32 265 ARG A N 1
ATOM 1993 C CA . ARG A 1 279 ? 118.723 128.795 81.571 1.00 64.84 265 ARG A CA 1
ATOM 1994 C C . ARG A 1 279 ? 117.680 129.871 81.874 1.00 61.57 265 ARG A C 1
ATOM 1995 O O . ARG A 1 279 ? 117.455 130.716 80.993 1.00 73.27 265 ARG A O 1
ATOM 2003 N N . ILE A 1 280 ? 117.114 129.887 83.078 1.00 59.90 266 ILE A N 1
ATOM 2004 C CA . ILE A 1 280 ? 116.112 130.918 83.479 1.00 61.67 266 ILE A CA 1
ATOM 2005 C C . ILE A 1 280 ? 116.814 132.240 83.771 1.00 72.71 266 ILE A C 1
ATOM 2006 O O . ILE A 1 280 ? 117.898 132.234 84.363 1.00 89.29 266 ILE A O 1
ATOM 2011 N N . ASP A 1 281 ? 116.151 133.346 83.458 1.00 88.67 267 ASP A N 1
ATOM 2012 C CA . ASP A 1 281 ? 116.663 134.714 83.734 1.00 92.49 267 ASP A CA 1
ATOM 2013 C C . ASP A 1 281 ? 115.694 135.422 84.678 1.00 91.47 267 ASP A C 1
ATOM 2014 O O . ASP A 1 281 ? 114.466 135.235 84.526 1.00 98.12 267 ASP A O 1
ATOM 2019 N N . ASN A 1 282 ? 116.233 136.205 85.615 1.00 85.89 268 ASN A N 1
ATOM 2020 C CA . ASN A 1 282 ? 115.460 136.882 86.690 1.00 91.58 268 ASN A CA 1
ATOM 2021 C C . ASN A 1 282 ? 114.771 135.816 87.552 1.00 81.52 268 ASN A C 1
ATOM 2022 O O . ASN A 1 282 ? 113.536 135.899 87.747 1.00 85.85 268 ASN A O 1
ATOM 2027 N N . ILE A 1 283 ? 115.547 134.851 88.047 1.00 68.99 269 ILE A N 1
ATOM 2028 C CA . ILE A 1 283 ? 115.050 133.719 88.884 1.00 68.64 269 ILE A CA 1
ATOM 2029 C C . ILE A 1 283 ? 114.519 134.233 90.229 1.00 67.31 269 ILE A C 1
ATOM 2030 O O . ILE A 1 283 ? 113.543 133.662 90.726 1.00 84.69 269 ILE A O 1
ATOM 2035 N N . TYR A 1 284 ? 115.120 135.274 90.798 1.00 71.41 270 TYR A N 1
ATOM 2036 C CA . TYR A 1 284 ? 114.811 135.759 92.167 1.00 78.53 270 TYR A CA 1
ATOM 2037 C C . TYR A 1 284 ? 113.395 136.335 92.250 1.00 86.90 270 TYR A C 1
ATOM 2038 O O . TYR A 1 284 ? 112.756 136.165 93.308 1.00 89.49 270 TYR A O 1
ATOM 2047 N N . ASP A 1 285 ? 112.905 136.947 91.171 1.00 97.23 271 ASP A N 1
ATOM 2048 C CA . ASP A 1 285 ? 111.521 137.489 91.103 1.00 102.98 271 ASP A CA 1
ATOM 2049 C C . ASP A 1 285 ? 110.518 136.333 91.193 1.00 93.97 271 ASP A C 1
ATOM 2050 O O . ASP A 1 285 ? 109.478 136.517 91.856 1.00 104.35 271 ASP A O 1
ATOM 2055 N N . LEU A 1 286 ? 110.842 135.180 90.597 1.00 74.84 272 LEU A N 1
ATOM 2056 C CA . LEU A 1 286 ? 109.941 133.995 90.515 1.00 71.71 272 LEU A CA 1
ATOM 2057 C C . LEU A 1 286 ? 109.697 133.393 91.904 1.00 64.49 272 LEU A C 1
ATOM 2058 O O . LEU A 1 286 ? 110.576 133.469 92.769 1.00 77.40 272 LEU A O 1
ATOM 2063 N N . ASN A 1 287 ? 108.557 132.740 92.074 1.00 65.56 273 ASN A N 1
ATOM 2064 C CA . ASN A 1 287 ? 108.194 132.026 93.325 1.00 66.28 273 ASN A CA 1
ATOM 2065 C C . ASN A 1 287 ? 108.445 130.521 93.151 1.00 63.78 273 ASN A C 1
ATOM 2066 O O . ASN A 1 287 ? 108.932 130.097 92.096 1.00 63.24 273 ASN A O 1
ATOM 2071 N N . GLY A 1 288 ? 108.111 129.737 94.167 1.00 64.30 274 GLY A N 1
ATOM 2072 C CA . GLY A 1 288 ? 108.311 128.278 94.153 1.00 60.71 274 GLY A CA 1
ATOM 2073 C C . GLY A 1 288 ? 107.526 127.628 93.032 1.00 56.73 274 GLY A C 1
ATOM 2074 O O . GLY A 1 288 ? 108.114 126.821 92.318 1.00 62.15 274 GLY A O 1
ATOM 2075 N N . GLY A 1 289 ? 106.249 127.979 92.877 1.00 58.99 275 GLY A N 1
ATOM 2076 C CA . GLY A 1 289 ? 105.368 127.424 91.834 1.00 57.09 275 GLY A CA 1
ATOM 2077 C C . GLY A 1 289 ? 105.906 127.703 90.439 1.00 58.19 275 GLY A C 1
ATOM 2078 O O . GLY A 1 289 ? 106.049 126.747 89.625 1.00 48.57 275 GLY A O 1
ATOM 2079 N N . LYS A 1 290 ? 106.213 128.962 90.158 1.00 53.98 276 LYS A N 1
ATOM 2080 C CA . LYS A 1 290 ? 106.698 129.338 88.812 1.00 58.15 276 LYS A CA 1
ATOM 2081 C C . LYS A 1 290 ? 108.019 128.615 88.544 1.00 51.57 276 LYS A C 1
ATOM 2082 O O . LYS A 1 290 ? 108.170 128.026 87.455 1.00 56.46 276 LYS A O 1
ATOM 2088 N N . LEU A 1 291 ? 108.950 128.651 89.489 1.00 47.02 277 LEU A N 1
ATOM 2089 C CA . LEU A 1 291 ? 110.284 128.070 89.236 1.00 44.32 277 LEU A CA 1
ATOM 2090 C C . LEU A 1 291 ? 110.075 126.576 89.010 1.00 43.01 277 LEU A C 1
ATOM 2091 O O . LEU A 1 291 ? 110.701 126.013 88.106 1.00 50.41 277 LEU A O 1
ATOM 2096 N N . SER A 1 292 ? 109.228 125.949 89.809 1.00 43.16 278 SER A N 1
ATOM 2097 C CA . SER A 1 292 ? 108.971 124.491 89.722 1.00 48.65 278 SER A CA 1
ATOM 2098 C C . SER A 1 292 ? 108.529 124.122 88.299 1.00 48.03 278 SER A C 1
ATOM 2099 O O . SER A 1 292 ? 109.154 123.232 87.692 1.00 37.25 278 SER A O 1
ATOM 2102 N N . LYS A 1 293 ? 107.532 124.847 87.796 1.00 44.31 279 LYS A N 1
ATOM 2103 C CA . LYS A 1 293 ? 106.935 124.607 86.470 1.00 46.58 279 LYS A CA 1
ATOM 2104 C C . LYS A 1 293 ? 107.959 124.839 85.360 1.00 48.77 279 LYS A C 1
ATOM 2105 O O . LYS A 1 293 ? 107.828 124.159 84.345 1.00 54.59 279 LYS A O 1
ATOM 2111 N N . LEU A 1 294 ? 108.907 125.758 85.514 1.00 45.71 280 LEU A N 1
ATOM 2112 C CA . LEU A 1 294 ? 109.877 126.014 84.422 1.00 51.14 280 LEU A CA 1
ATOM 2113 C C . LEU A 1 294 ? 111.008 124.997 84.430 1.00 43.86 280 LEU A C 1
ATOM 2114 O O . LEU A 1 294 ? 111.697 124.925 83.425 1.00 59.85 280 LEU A O 1
ATOM 2119 N N . ILE A 1 295 ? 111.261 124.324 85.536 1.00 45.21 281 ILE A N 1
ATOM 2120 C CA . ILE A 1 295 ? 112.368 123.338 85.570 1.00 45.57 281 ILE A CA 1
ATOM 2121 C C . ILE A 1 295 ? 111.755 121.985 85.327 1.00 43.61 281 ILE A C 1
ATOM 2122 O O . ILE A 1 295 ? 112.459 121.138 84.764 1.00 41.39 281 ILE A O 1
ATOM 2127 N N . GLN A 1 296 ? 110.509 121.790 85.762 1.00 42.96 282 GLN A N 1
ATOM 2128 C CA . GLN A 1 296 ? 109.782 120.525 85.473 1.00 41.15 282 GLN A CA 1
ATOM 2129 C C . GLN A 1 296 ? 109.698 120.334 83.957 1.00 40.43 282 GLN A C 1
ATOM 2130 O O . GLN A 1 296 ? 109.837 119.170 83.519 1.00 54.67 282 GLN A O 1
ATOM 2136 N N . GLU A 1 297 ? 109.507 121.408 83.198 1.00 40.77 283 GLU A N 1
ATOM 2137 C CA . GLU A 1 297 ? 109.396 121.353 81.719 1.00 51.18 283 GLU A CA 1
ATOM 2138 C C . GLU A 1 297 ? 110.742 121.082 81.059 1.00 50.68 283 GLU A C 1
ATOM 2139 O O . GLU A 1 297 ? 110.733 120.439 80.000 1.00 64.94 283 GLU A O 1
ATOM 2145 N N . SER A 1 298 ? 111.824 121.579 81.634 1.00 47.81 284 SER A N 1
ATOM 2146 C CA . SER A 1 298 ? 113.180 121.446 81.061 1.00 53.57 284 SER A CA 1
ATOM 2147 C C . SER A 1 298 ? 113.805 120.145 81.531 1.00 42.89 284 SER A C 1
ATOM 2148 O O . SER A 1 298 ? 114.810 119.761 80.993 1.00 45.13 284 SER A O 1
ATOM 2151 N N . ALA A 1 299 ? 113.286 119.582 82.608 1.00 48.51 285 ALA A N 1
ATOM 2152 C CA . ALA A 1 299 ? 113.917 118.431 83.276 1.00 50.70 285 ALA A CA 1
ATOM 2153 C C . ALA A 1 299 ? 113.272 117.164 82.730 1.00 51.10 285 ALA A C 1
ATOM 2154 O O . ALA A 1 299 ? 113.929 116.407 82.029 1.00 62.57 285 ALA A O 1
ATOM 2156 N N . THR A 1 300 ? 111.994 116.955 83.000 1.00 54.97 286 THR A N 1
ATOM 2157 C CA . THR A 1 300 ? 111.286 115.734 82.548 1.00 60.41 286 THR A CA 1
ATOM 2158 C C . THR A 1 300 ? 110.544 115.985 81.227 1.00 51.20 286 THR A C 1
ATOM 2159 O O . THR A 1 300 ? 110.100 115.008 80.641 1.00 45.85 286 THR A O 1
ATOM 2163 N N . THR A 1 301 ? 110.334 117.238 80.813 1.00 57.48 287 THR A N 1
ATOM 2164 C CA . THR A 1 301 ? 109.487 117.619 79.632 1.00 53.40 287 THR A CA 1
ATOM 2165 C C . THR A 1 301 ? 108.014 117.315 79.899 1.00 51.58 287 THR A C 1
ATOM 2166 O O . THR A 1 301 ? 107.668 116.451 80.693 1.00 58.90 287 THR A O 1
ATOM 2170 N N . PRO A 1 302 ? 107.066 118.047 79.288 1.00 55.08 288 PRO A N 1
ATOM 2171 C CA . PRO A 1 302 ? 105.632 117.852 79.562 1.00 55.54 288 PRO A CA 1
ATOM 2172 C C . PRO A 1 302 ? 105.095 116.466 79.161 1.00 50.54 288 PRO A C 1
ATOM 2173 O O . PRO A 1 302 ? 105.460 115.958 78.080 1.00 57.90 288 PRO A O 1
ATOM 2177 N N . ASN A 1 303 ? 104.411 115.813 80.097 1.00 46.82 289 ASN A N 1
ATOM 2178 C CA . ASN A 1 303 ? 103.976 114.388 79.988 1.00 53.98 289 ASN A CA 1
ATOM 2179 C C . ASN A 1 303 ? 105.167 113.459 79.718 1.00 48.25 289 ASN A C 1
ATOM 2180 O O . ASN A 1 303 ? 104.982 112.465 79.014 1.00 48.86 289 ASN A O 1
ATOM 2185 N N . VAL A 1 304 ? 106.354 113.807 80.195 1.00 43.09 290 VAL A N 1
ATOM 2186 C CA . VAL A 1 304 ? 107.551 112.950 80.083 1.00 47.64 290 VAL A CA 1
ATOM 2187 C C . VAL A 1 304 ? 107.566 112.339 78.702 1.00 40.33 290 VAL A C 1
ATOM 2188 O O . VAL A 1 304 ? 107.857 111.143 78.609 1.00 54.28 290 VAL A O 1
ATOM 2192 N N . THR A 1 305 ? 107.288 113.116 77.663 1.00 40.72 291 THR A N 1
ATOM 2193 C CA . THR A 1 305 ? 107.315 112.571 76.272 1.00 44.32 291 THR A CA 1
ATOM 2194 C C . THR A 1 305 ? 108.751 112.315 75.868 1.00 36.76 291 THR A C 1
ATOM 2195 O O . THR A 1 305 ? 108.963 111.340 75.145 1.00 50.10 291 THR A O 1
ATOM 2199 N N . ALA A 1 306 ? 109.703 113.144 76.305 1.00 42.36 292 ALA A N 1
ATOM 2200 C CA . ALA A 1 306 ? 111.152 112.892 76.035 1.00 47.13 292 ALA A CA 1
ATOM 2201 C C . ALA A 1 306 ? 111.604 111.578 76.655 1.00 36.38 292 ALA A C 1
ATOM 2202 O O . ALA A 1 306 ? 112.348 110.853 76.040 1.00 37.10 292 ALA A O 1
ATOM 2204 N N . LEU A 1 307 ? 111.146 111.284 77.874 1.00 47.02 293 LEU A N 1
ATOM 2205 C CA . LEU A 1 307 ? 111.613 110.084 78.606 1.00 48.95 293 LEU A CA 1
ATOM 2206 C C . LEU A 1 307 ? 111.224 108.842 77.830 1.00 45.66 293 LEU A C 1
ATOM 2207 O O . LEU A 1 307 ? 111.945 107.851 77.989 1.00 53.70 293 LEU A O 1
ATOM 2212 N N . SER A 1 308 ? 110.197 108.924 76.985 1.00 45.33 294 SER A N 1
ATOM 2213 C CA . SER A 1 308 ? 109.779 107.780 76.141 1.00 42.86 294 SER A CA 1
ATOM 2214 C C . SER A 1 308 ? 110.974 107.307 75.350 1.00 32.40 294 SER A C 1
ATOM 2215 O O . SER A 1 308 ? 111.413 106.153 75.539 1.00 43.58 294 SER A O 1
ATOM 2218 N N . TRP A 1 309 ? 111.574 108.222 74.613 1.00 33.12 295 TRP A N 1
ATOM 2219 C CA . TRP A 1 309 ? 112.737 107.844 73.772 1.00 35.79 295 TRP A CA 1
ATOM 2220 C C . TRP A 1 309 ? 113.951 107.447 74.634 1.00 33.75 295 TRP A C 1
ATOM 2221 O O . TRP A 1 309 ? 114.624 106.466 74.320 1.00 27.06 295 TRP A O 1
ATOM 2232 N N . LEU A 1 310 ? 114.265 108.229 75.661 1.00 44.17 296 LEU A N 1
ATOM 2233 C CA . LEU A 1 310 ? 115.491 107.998 76.476 1.00 49.15 296 LEU A CA 1
ATOM 2234 C C . LEU A 1 310 ? 115.359 106.679 77.235 1.00 50.74 296 LEU A C 1
ATOM 2235 O O . LEU A 1 310 ? 116.382 105.975 77.379 1.00 48.15 296 LEU A O 1
ATOM 2240 N N . PHE A 1 311 ? 114.143 106.346 77.688 1.00 43.89 297 PHE A N 1
ATOM 2241 C CA . PHE A 1 311 ? 113.913 105.064 78.389 1.00 43.37 297 PHE A CA 1
ATOM 2242 C C . PHE A 1 311 ? 113.651 103.938 77.390 1.00 51.18 297 PHE A C 1
ATOM 2243 O O . PHE A 1 311 ? 113.704 102.762 77.833 1.00 58.01 297 PHE A O 1
ATOM 2251 N N . GLY A 1 312 ? 113.458 104.253 76.111 1.00 40.33 298 GLY A N 1
ATOM 2252 C CA . GLY A 1 312 ? 113.240 103.237 75.083 1.00 40.37 298 GLY A CA 1
ATOM 2253 C C . GLY A 1 312 ? 114.414 103.108 74.157 1.00 50.33 298 GLY A C 1
ATOM 2254 O O . GLY A 1 312 ? 115.399 102.417 74.538 1.00 62.16 298 GLY A O 1
ATOM 2255 N N . LYS A 1 313 ? 114.317 103.720 72.978 1.00 53.59 299 LYS A N 1
ATOM 2256 C CA . LYS A 1 313 ? 115.313 103.544 71.888 1.00 60.07 299 LYS A CA 1
ATOM 2257 C C . LYS A 1 313 ? 116.571 104.342 72.234 1.00 54.27 299 LYS A C 1
ATOM 2258 O O . LYS A 1 313 ? 117.639 103.893 71.834 1.00 66.26 299 LYS A O 1
ATOM 2264 N N . GLY A 1 314 ? 116.452 105.432 73.002 1.00 57.16 300 GLY A N 1
ATOM 2265 C CA . GLY A 1 314 ? 117.587 106.233 73.506 1.00 61.82 300 GLY A CA 1
ATOM 2266 C C . GLY A 1 314 ? 118.504 105.450 74.432 1.00 53.47 300 GLY A C 1
ATOM 2267 O O . GLY A 1 314 ? 119.728 105.566 74.293 1.00 51.50 300 GLY A O 1
ATOM 2268 N N . LEU A 1 315 ? 117.926 104.708 75.376 1.00 59.23 301 LEU A N 1
ATOM 2269 C CA . LEU A 1 315 ? 118.673 103.825 76.305 1.00 49.19 301 LEU A CA 1
ATOM 2270 C C . LEU A 1 315 ? 119.445 102.841 75.462 1.00 50.33 301 LEU A C 1
ATOM 2271 O O . LEU A 1 315 ? 120.631 102.672 75.763 1.00 63.05 301 LEU A O 1
ATOM 2276 N N . GLU A 1 316 ? 118.866 102.336 74.372 1.00 56.75 302 GLU A N 1
ATOM 2277 C CA . GLU A 1 316 ? 119.614 101.382 73.521 1.00 63.07 302 GLU A CA 1
ATOM 2278 C C . GLU A 1 316 ? 120.797 102.065 72.825 1.00 64.86 302 GLU A C 1
ATOM 2279 O O . GLU A 1 316 ? 121.852 101.418 72.724 1.00 70.76 302 GLU A O 1
ATOM 2285 N N . TYR A 1 317 ? 120.614 103.290 72.326 1.00 70.13 303 TYR A N 1
ATOM 2286 C CA . TYR A 1 317 ? 121.629 104.074 71.564 1.00 67.50 303 TYR A CA 1
ATOM 2287 C C . TYR A 1 317 ? 122.852 104.291 72.454 1.00 61.62 303 TYR A C 1
ATOM 2288 O O . TYR A 1 317 ? 123.944 103.865 72.085 1.00 59.19 303 TYR A O 1
ATOM 2297 N N . PHE A 1 318 ? 122.637 104.923 73.608 1.00 57.53 304 PHE A N 1
ATOM 2298 C CA . PHE A 1 318 ? 123.723 105.256 74.560 1.00 66.11 304 PHE A CA 1
ATOM 2299 C C . PHE A 1 318 ? 124.411 103.980 75.024 1.00 63.56 304 PHE A C 1
ATOM 2300 O O . PHE A 1 318 ? 125.652 103.946 75.048 1.00 70.85 304 PHE A O 1
ATOM 2308 N N . ARG A 1 319 ? 123.617 102.963 75.321 1.00 61.83 305 ARG A N 1
ATOM 2309 C CA . ARG A 1 319 ? 124.171 101.668 75.749 1.00 63.21 305 ARG A CA 1
ATOM 2310 C C . ARG A 1 319 ? 124.881 100.993 74.584 1.00 66.62 305 ARG A C 1
ATOM 2311 O O . ARG A 1 319 ? 125.770 100.180 74.883 1.00 80.10 305 ARG A O 1
ATOM 2319 N N . THR A 1 320 ? 124.553 101.286 73.323 1.00 68.56 306 THR A N 1
ATOM 2320 C CA . THR A 1 320 ? 125.105 100.453 72.219 1.00 75.38 306 THR A CA 1
ATOM 2321 C C . THR A 1 320 ? 125.630 101.286 71.054 1.00 88.87 306 THR A C 1
ATOM 2322 O O . THR A 1 320 ? 125.445 100.858 69.892 1.00 95.50 306 THR A O 1
ATOM 2326 N N . THR A 1 321 ? 126.308 102.397 71.324 1.00 93.42 307 THR A N 1
ATOM 2327 C CA . THR A 1 321 ? 126.906 103.229 70.251 1.00 85.71 307 THR A CA 1
ATOM 2328 C C . THR A 1 321 ? 128.299 103.673 70.652 1.00 87.41 307 THR A C 1
ATOM 2329 O O . THR A 1 321 ? 128.458 104.193 71.769 1.00 99.73 307 THR A O 1
ATOM 2333 N N . ASP A 1 322 ? 129.242 103.542 69.730 1.00 94.38 308 ASP A N 1
ATOM 2334 C CA . ASP A 1 322 ? 130.636 103.980 69.946 1.00 97.83 308 ASP A CA 1
ATOM 2335 C C . ASP A 1 322 ? 130.596 105.429 70.401 1.00 93.36 308 ASP A C 1
ATOM 2336 O O . ASP A 1 322 ? 129.822 106.198 69.850 1.00 107.71 308 ASP A O 1
ATOM 2341 N N . ILE A 1 323 ? 131.446 105.788 71.345 1.00 98.03 309 ILE A N 1
ATOM 2342 C CA . ILE A 1 323 ? 131.424 107.160 71.906 1.00 90.96 309 ILE A CA 1
ATOM 2343 C C . ILE A 1 323 ? 131.668 108.150 70.775 1.00 89.62 309 ILE A C 1
ATOM 2344 O O . ILE A 1 323 ? 131.083 109.241 70.799 1.00 83.77 309 ILE A O 1
ATOM 2349 N N . ASP A 1 324 ? 132.467 107.738 69.804 1.00 88.98 310 ASP A N 1
ATOM 2350 C CA . ASP A 1 324 ? 132.808 108.611 68.667 1.00 96.42 310 ASP A CA 1
ATOM 2351 C C . ASP A 1 324 ? 131.564 108.913 67.842 1.00 92.82 310 ASP A C 1
ATOM 2352 O O . ASP A 1 324 ? 131.468 110.037 67.362 1.00 101.68 310 ASP A O 1
ATOM 2357 N N . THR A 1 325 ? 130.637 107.974 67.685 1.00 92.23 311 THR A N 1
ATOM 2358 C CA . THR A 1 325 ? 129.392 108.222 66.905 1.00 88.38 311 THR A CA 1
ATOM 2359 C C . THR A 1 325 ? 128.335 108.942 67.756 1.00 76.31 311 THR A C 1
ATOM 2360 O O . THR A 1 325 ? 127.393 109.444 67.178 1.00 74.97 311 THR A O 1
ATOM 2364 N N . ILE A 1 326 ? 128.465 109.002 69.072 1.00 70.82 312 ILE A N 1
ATOM 2365 C CA . ILE A 1 326 ? 127.503 109.768 69.908 1.00 71.32 312 ILE A CA 1
ATOM 2366 C C . ILE A 1 326 ? 128.031 111.188 69.948 1.00 79.70 312 ILE A C 1
ATOM 2367 O O . ILE A 1 326 ? 127.325 112.066 70.418 1.00 76.56 312 ILE A O 1
ATOM 2372 N N . MET A 1 327 ? 129.275 111.365 69.531 1.00 86.84 313 MET A N 1
ATOM 2373 C CA . MET A 1 327 ? 129.904 112.698 69.481 1.00 89.14 313 MET A CA 1
ATOM 2374 C C . MET A 1 327 ? 129.651 113.292 68.096 1.00 89.95 313 MET A C 1
ATOM 2375 O O . MET A 1 327 ? 129.437 114.505 67.995 1.00 83.80 313 MET A O 1
ATOM 2380 N N . GLN A 1 328 ? 129.643 112.444 67.070 1.00 92.99 314 GLN A N 1
ATOM 2381 C CA . GLN A 1 328 ? 129.355 112.895 65.689 1.00 95.40 314 GLN A CA 1
ATOM 2382 C C . GLN A 1 328 ? 127.873 113.276 65.571 1.00 99.58 314 GLN A C 1
ATOM 2383 O O . GLN A 1 328 ? 127.591 114.352 65.010 1.00 112.57 314 GLN A O 1
ATOM 2389 N N . ASP A 1 329 ? 126.970 112.422 66.063 1.00 88.09 315 ASP A N 1
ATOM 2390 C CA . ASP A 1 329 ? 125.504 112.504 65.806 1.00 80.17 315 ASP A CA 1
ATOM 2391 C C . ASP A 1 329 ? 124.881 113.695 66.529 1.00 67.28 315 ASP A C 1
ATOM 2392 O O . ASP A 1 329 ? 123.903 114.233 66.005 1.00 80.47 315 ASP A O 1
ATOM 2397 N N . PHE A 1 330 ? 125.406 114.103 67.670 1.00 67.91 316 PHE A N 1
ATOM 2398 C CA . PHE A 1 330 ? 124.895 115.290 68.392 1.00 68.01 316 PHE A CA 1
ATOM 2399 C C . PHE A 1 330 ? 125.854 116.457 68.187 1.00 70.32 316 PHE A C 1
ATOM 2400 O O . PHE A 1 330 ? 125.561 117.561 68.686 1.00 74.89 316 PHE A O 1
ATOM 2408 N N . ASN A 1 331 ? 126.956 116.213 67.473 1.00 82.92 317 ASN A N 1
ATOM 2409 C CA . ASN A 1 331 ? 127.971 117.235 67.105 1.00 92.37 317 ASN A CA 1
ATOM 2410 C C . ASN A 1 331 ? 128.547 117.818 68.395 1.00 86.44 317 ASN A C 1
ATOM 2411 O O . ASN A 1 331 ? 128.434 119.041 68.612 1.00 103.36 317 ASN A O 1
ATOM 2416 N N . ILE A 1 332 ? 129.131 116.962 69.226 1.00 82.45 318 ILE A N 1
ATOM 2417 C CA . ILE A 1 332 ? 129.688 117.385 70.536 1.00 77.87 318 ILE A CA 1
ATOM 2418 C C . ILE A 1 332 ? 131.170 117.659 70.349 1.00 87.98 318 ILE A C 1
ATOM 2419 O O . ILE A 1 332 ? 131.883 116.856 69.746 1.00 90.44 318 ILE A O 1
ATOM 2424 N N . PRO A 1 333 ? 131.669 118.786 70.906 1.00 93.55 319 PRO A N 1
ATOM 2425 C CA . PRO A 1 333 ? 133.095 119.097 70.867 1.00 89.20 319 PRO A CA 1
ATOM 2426 C C . PRO A 1 333 ? 133.913 118.048 71.627 1.00 90.36 319 PRO A C 1
ATOM 2427 O O . PRO A 1 333 ? 133.402 117.455 72.561 1.00 97.85 319 PRO A O 1
ATOM 2431 N N . ALA A 1 334 ? 135.167 117.864 71.222 1.00 96.35 320 ALA A N 1
ATOM 2432 C CA . ALA A 1 334 ? 136.109 116.918 71.857 1.00 100.27 320 ALA A CA 1
ATOM 2433 C C . ALA A 1 334 ? 136.243 117.253 73.343 1.00 100.45 320 ALA A C 1
ATOM 2434 O O . ALA A 1 334 ? 136.522 116.321 74.127 1.00 113.18 320 ALA A O 1
ATOM 2436 N N . SER A 1 335 ? 136.057 118.524 73.705 1.00 103.13 321 SER A N 1
ATOM 2437 C CA . SER A 1 335 ? 136.224 119.018 75.094 1.00 110.83 321 SER A CA 1
ATOM 2438 C C . SER A 1 335 ? 135.344 118.224 76.066 1.00 103.80 321 SER A C 1
ATOM 2439 O O . SER A 1 335 ? 135.845 117.857 77.139 1.00 118.39 321 SER A O 1
ATOM 2442 N N . ALA A 1 336 ? 134.088 117.960 75.716 1.00 92.25 322 ALA A N 1
ATOM 2443 C CA . ALA A 1 336 ? 133.112 117.368 76.657 1.00 89.83 322 ALA A CA 1
ATOM 2444 C C . ALA A 1 336 ? 133.179 115.836 76.636 1.00 78.74 322 ALA A C 1
ATOM 2445 O O . ALA A 1 336 ? 132.366 115.220 77.342 1.00 69.63 322 ALA A O 1
ATOM 2447 N N . LYS A 1 337 ? 134.125 115.236 75.910 1.00 78.16 323 LYS A N 1
ATOM 2448 C CA . LYS A 1 337 ? 134.161 113.754 75.787 1.00 83.95 323 LYS A CA 1
ATOM 2449 C C . LYS A 1 337 ? 134.252 113.107 77.168 1.00 87.30 323 LYS A C 1
ATOM 2450 O O . LYS A 1 337 ? 133.568 112.099 77.411 1.00 92.31 323 LYS A O 1
ATOM 2456 N N . GLU A 1 338 ? 135.011 113.716 78.067 1.00 104.14 324 GLU A N 1
ATOM 2457 C CA . GLU A 1 338 ? 135.210 113.172 79.433 1.00 110.36 324 GLU A CA 1
ATOM 2458 C C . GLU A 1 338 ? 133.939 113.366 80.261 1.00 96.74 324 GLU A C 1
ATOM 2459 O O . GLU A 1 338 ? 133.834 112.732 81.310 1.00 101.73 324 GLU A O 1
ATOM 2465 N N . SER A 1 339 ? 133.027 114.232 79.842 1.00 84.50 325 SER A N 1
ATOM 2466 C CA . SER A 1 339 ? 131.733 114.395 80.541 1.00 90.06 325 SER A CA 1
ATOM 2467 C C . SER A 1 339 ? 130.700 113.455 79.935 1.00 92.58 325 SER A C 1
ATOM 2468 O O . SER A 1 339 ? 129.624 113.292 80.543 1.00 84.30 325 SER A O 1
ATOM 2471 N N . ILE A 1 340 ? 130.997 112.881 78.774 1.00 81.68 326 ILE A N 1
ATOM 2472 C CA . ILE A 1 340 ? 130.039 111.970 78.098 1.00 79.49 326 ILE A CA 1
ATOM 2473 C C . ILE A 1 340 ? 130.445 110.537 78.430 1.00 86.23 326 ILE A C 1
ATOM 2474 O O . ILE A 1 340 ? 129.555 109.666 78.473 1.00 102.14 326 ILE A O 1
ATOM 2479 N N . LYS A 1 341 ? 131.737 110.315 78.663 1.00 89.53 327 LYS A N 1
ATOM 2480 C CA . LYS A 1 341 ? 132.253 108.977 79.020 1.00 80.05 327 LYS A CA 1
ATOM 2481 C C . LYS A 1 341 ? 131.459 108.418 80.198 1.00 81.28 327 LYS A C 1
ATOM 2482 O O . LYS A 1 341 ? 131.057 107.257 80.168 1.00 82.50 327 LYS A O 1
ATOM 2488 N N . PRO A 1 342 ? 131.220 109.207 81.267 1.00 71.32 328 PRO A N 1
ATOM 2489 C CA . PRO A 1 342 ? 130.377 108.771 82.376 1.00 70.63 328 PRO A CA 1
ATOM 2490 C C . PRO A 1 342 ? 128.933 108.384 82.041 1.00 71.41 328 PRO A C 1
ATOM 2491 O O . PRO A 1 342 ? 128.438 107.488 82.701 1.00 90.73 328 PRO A O 1
ATOM 2495 N N . LEU A 1 343 ? 128.286 109.095 81.103 1.00 75.28 329 LEU A N 1
ATOM 2496 C CA . LEU A 1 343 ? 126.857 108.913 80.714 1.00 67.30 329 LEU A CA 1
ATOM 2497 C C . LEU A 1 343 ? 126.671 107.497 80.173 1.00 59.38 329 LEU A C 1
ATOM 2498 O O . LEU A 1 343 ? 125.729 106.792 80.598 1.00 58.67 329 LEU A O 1
ATOM 2503 N N . VAL A 1 344 ? 127.567 107.107 79.282 1.00 51.78 330 VAL A N 1
ATOM 2504 C CA . VAL A 1 344 ? 127.519 105.773 78.645 1.00 59.79 330 VAL A CA 1
ATOM 2505 C C . VAL A 1 344 ? 127.702 104.702 79.729 1.00 70.76 330 VAL A C 1
ATOM 2506 O O . VAL A 1 344 ? 126.925 103.744 79.695 1.00 73.43 330 VAL A O 1
ATOM 2510 N N . GLU A 1 345 ? 128.594 104.886 80.712 1.00 78.72 331 GLU A N 1
ATOM 2511 C CA . GLU A 1 345 ? 128.732 103.924 81.849 1.00 78.55 331 GLU A CA 1
ATOM 2512 C C . GLU A 1 345 ? 127.401 103.847 82.621 1.00 71.12 331 GLU A C 1
ATOM 2513 O O . GLU A 1 345 ? 126.940 102.711 82.896 1.00 79.58 331 GLU A O 1
ATOM 2519 N N . SER A 1 346 ? 126.763 104.989 82.887 1.00 53.56 332 SER A N 1
ATOM 2520 C CA . SER A 1 346 ? 125.481 105.047 83.626 1.00 50.68 332 SER A CA 1
ATOM 2521 C C . SER A 1 346 ? 124.364 104.373 82.816 1.00 60.17 332 SER A C 1
ATOM 2522 O O . SER A 1 346 ? 123.463 103.752 83.440 1.00 57.48 332 SER A O 1
ATOM 2525 N N . ALA A 1 347 ? 124.419 104.462 81.479 1.00 64.31 333 ALA A N 1
ATOM 2526 C CA . ALA A 1 347 ? 123.427 103.825 80.577 1.00 57.39 333 ALA A CA 1
ATOM 2527 C C . ALA A 1 347 ? 123.589 102.323 80.670 1.00 49.20 333 ALA A C 1
ATOM 2528 O O . ALA A 1 347 ? 122.596 101.619 80.948 1.00 60.64 333 ALA A O 1
ATOM 2530 N N . GLN A 1 348 ? 124.838 101.901 80.517 1.00 47.66 334 GLN A N 1
ATOM 2531 C CA . GLN A 1 348 ? 125.236 100.493 80.397 1.00 52.19 334 GLN A CA 1
ATOM 2532 C C . GLN A 1 348 ? 124.931 99.775 81.697 1.00 56.23 334 GLN A C 1
ATOM 2533 O O . GLN A 1 348 ? 124.762 98.535 81.642 1.00 73.73 334 GLN A O 1
ATOM 2539 N N . ALA A 1 349 ? 124.794 100.513 82.793 1.00 54.44 335 ALA A N 1
ATOM 2540 C CA . ALA A 1 349 ? 124.727 99.922 84.141 1.00 56.53 335 ALA A CA 1
ATOM 2541 C C . ALA A 1 349 ? 123.306 99.492 84.482 1.00 57.11 335 ALA A C 1
ATOM 2542 O O . ALA A 1 349 ? 123.169 98.551 85.286 1.00 78.36 335 ALA A O 1
ATOM 2544 N N . ILE A 1 350 ? 122.291 100.148 83.948 1.00 59.54 336 ILE A N 1
ATOM 2545 C CA . ILE A 1 350 ? 120.879 99.756 84.226 1.00 55.91 336 ILE A CA 1
ATOM 2546 C C . ILE A 1 350 ? 120.646 98.366 83.645 1.00 53.68 336 ILE A C 1
ATOM 2547 O O . ILE A 1 350 ? 120.979 98.130 82.487 1.00 55.64 336 ILE A O 1
ATOM 2552 N N . PRO A 1 351 ? 120.123 97.411 84.442 1.00 49.83 337 PRO A N 1
ATOM 2553 C CA . PRO A 1 351 ? 119.890 96.043 83.972 1.00 51.34 337 PRO A CA 1
ATOM 2554 C C . PRO A 1 351 ? 118.740 95.913 82.970 1.00 55.94 337 PRO A C 1
ATOM 2555 O O . PRO A 1 351 ? 117.886 96.793 82.962 1.00 64.99 337 PRO A O 1
ATOM 2559 N N . THR A 1 352 ? 118.682 94.813 82.222 1.00 53.67 338 THR A N 1
ATOM 2560 C CA . THR A 1 352 ? 117.618 94.575 81.216 1.00 53.60 338 THR A CA 1
ATOM 2561 C C . THR A 1 352 ? 116.260 94.446 81.911 1.00 56.79 338 THR A C 1
ATOM 2562 O O . THR A 1 352 ? 116.196 93.824 82.982 1.00 66.60 338 THR A O 1
ATOM 2566 N N . MET A 1 353 ? 115.226 95.061 81.333 1.00 59.40 339 MET A N 1
ATOM 2567 C CA . MET A 1 353 ? 113.826 94.980 81.806 1.00 57.59 339 MET A CA 1
ATOM 2568 C C . MET A 1 353 ? 113.269 93.621 81.364 1.00 66.46 339 MET A C 1
ATOM 2569 O O . MET A 1 353 ? 113.289 93.323 80.137 1.00 60.32 339 MET A O 1
ATOM 2574 N N . THR A 1 354 ? 112.822 92.813 82.329 1.00 65.82 340 THR A N 1
ATOM 2575 C CA . THR A 1 354 ? 112.406 91.405 82.108 1.00 67.21 340 THR A CA 1
ATOM 2576 C C . THR A 1 354 ? 111.051 91.103 82.761 1.00 63.97 340 THR A C 1
ATOM 2577 O O . THR A 1 354 ? 110.726 89.905 82.860 1.00 90.44 340 THR A O 1
ATOM 2581 N N . VAL A 1 355 ? 110.273 92.102 83.161 1.00 45.96 341 VAL A N 1
ATOM 2582 C CA . VAL A 1 355 ? 109.007 91.870 83.902 1.00 47.60 341 VAL A CA 1
ATOM 2583 C C . VAL A 1 355 ? 107.861 92.613 83.222 1.00 54.89 341 VAL A C 1
ATOM 2584 O O . VAL A 1 355 ? 108.147 93.532 82.445 1.00 52.77 341 VAL A O 1
ATOM 2588 N N . LEU A 1 356 ? 106.619 92.206 83.539 1.00 60.41 342 LEU A N 1
ATOM 2589 C CA . LEU A 1 356 ? 105.310 92.739 83.055 1.00 56.17 342 LEU A CA 1
ATOM 2590 C C . LEU A 1 356 ? 105.223 92.699 81.520 1.00 50.36 342 LEU A C 1
ATOM 2591 O O . LEU A 1 356 ? 104.451 93.488 80.946 1.00 50.17 342 LEU A O 1
ATOM 2596 N N . GLY A 1 357 ? 105.954 91.785 80.880 1.00 49.00 343 GLY A N 1
ATOM 2597 C CA . GLY A 1 357 ? 106.004 91.657 79.414 1.00 55.12 343 GLY A CA 1
ATOM 2598 C C . GLY A 1 357 ? 106.645 92.851 78.721 1.00 61.48 343 GLY A C 1
ATOM 2599 O O . GLY A 1 357 ? 106.428 92.987 77.509 1.00 70.84 343 GLY A O 1
ATOM 2600 N N . LYS A 1 358 ? 107.441 93.661 79.432 1.00 62.26 344 LYS A N 1
ATOM 2601 C CA . LYS A 1 358 ? 108.035 94.931 78.927 1.00 52.20 344 LYS A CA 1
ATOM 2602 C C . LYS A 1 358 ? 109.505 94.688 78.609 1.00 51.78 344 LYS A C 1
ATOM 2603 O O . LYS A 1 358 ? 110.143 93.986 79.398 1.00 62.34 344 LYS A O 1
ATOM 2609 N N . LYS A 1 359 ? 110.007 95.173 77.470 1.00 61.50 345 LYS A N 1
ATOM 2610 C CA . LYS A 1 359 ? 111.404 94.880 77.033 1.00 68.93 345 LYS A CA 1
ATOM 2611 C C . LYS A 1 359 ? 112.325 96.029 77.449 1.00 61.13 345 LYS A C 1
ATOM 2612 O O . LYS A 1 359 ? 113.539 95.780 77.616 1.00 71.47 345 LYS A O 1
ATOM 2618 N N . ASN A 1 360 ? 111.779 97.235 77.586 1.00 52.87 346 ASN A N 1
ATOM 2619 C CA . ASN A 1 360 ? 112.565 98.445 77.910 1.00 49.81 346 ASN A CA 1
ATOM 2620 C C . ASN A 1 360 ? 111.836 99.207 79.016 1.00 40.71 346 ASN A C 1
ATOM 2621 O O . ASN A 1 360 ? 110.887 98.659 79.561 1.00 40.17 346 ASN A O 1
ATOM 2626 N N . TYR A 1 361 ? 112.322 100.396 79.371 1.00 39.57 347 TYR A N 1
ATOM 2627 C CA . TYR A 1 361 ? 111.895 101.140 80.579 1.00 36.54 347 TYR A CA 1
ATOM 2628 C C . TYR A 1 361 ? 110.847 102.198 80.236 1.00 38.57 347 TYR A C 1
ATOM 2629 O O . TYR A 1 361 ? 110.302 102.793 81.209 1.00 44.61 347 TYR A O 1
ATOM 2638 N N . ALA A 1 362 ? 110.514 102.416 78.958 1.00 35.33 348 ALA A N 1
ATOM 2639 C CA . ALA A 1 362 ? 109.641 103.543 78.540 1.00 36.26 348 ALA A CA 1
ATOM 2640 C C . ALA A 1 362 ? 108.265 103.465 79.191 1.00 36.04 348 ALA A C 1
ATOM 2641 O O . ALA A 1 362 ? 107.736 104.498 79.616 1.00 38.69 348 ALA A O 1
ATOM 2643 N N . PRO A 1 363 ? 107.632 102.266 79.276 1.00 37.93 349 PRO A N 1
ATOM 2644 C CA . PRO A 1 363 ? 106.330 102.145 79.906 1.00 31.30 349 PRO A CA 1
ATOM 2645 C C . PRO A 1 363 ? 106.328 102.598 81.356 1.00 35.43 349 PRO A C 1
ATOM 2646 O O . PRO A 1 363 ? 105.237 102.878 81.862 1.00 35.01 349 PRO A O 1
ATOM 2650 N N . PHE A 1 364 ? 107.500 102.629 82.005 1.00 41.22 350 PHE A N 1
ATOM 2651 C CA . PHE A 1 364 ? 107.599 102.984 83.451 1.00 48.52 350 PHE A CA 1
ATOM 2652 C C . PHE A 1 364 ? 107.802 104.487 83.630 1.00 46.97 350 PHE A C 1
ATOM 2653 O O . PHE A 1 364 ? 107.976 104.891 84.777 1.00 59.35 350 PHE A O 1
ATOM 2661 N N . ARG A 1 365 ? 107.725 105.270 82.559 1.00 43.90 351 ARG A N 1
ATOM 2662 C CA . ARG A 1 365 ? 108.069 106.702 82.619 1.00 45.92 351 ARG A CA 1
ATOM 2663 C C . ARG A 1 365 ? 107.091 107.467 83.506 1.00 39.21 351 ARG A C 1
ATOM 2664 O O . ARG A 1 365 ? 107.480 108.448 84.123 1.00 39.04 351 ARG A O 1
ATOM 2672 N N . PRO A 1 366 ? 105.784 107.164 83.534 1.00 40.28 352 PRO A N 1
ATOM 2673 C CA . PRO A 1 366 ? 104.866 108.065 84.215 1.00 39.75 352 PRO A CA 1
ATOM 2674 C C . PRO A 1 366 ? 105.200 108.297 85.694 1.00 41.86 352 PRO A C 1
ATOM 2675 O O . PRO A 1 366 ? 104.967 109.415 86.134 1.00 45.40 352 PRO A O 1
ATOM 2679 N N . ASN A 1 367 ? 105.616 107.268 86.437 1.00 40.42 353 ASN A N 1
ATOM 2680 C CA . ASN A 1 367 ? 105.899 107.408 87.895 1.00 46.78 353 ASN A CA 1
ATOM 2681 C C . ASN A 1 367 ? 107.312 107.948 88.126 1.00 42.33 353 ASN A C 1
ATOM 2682 O O . ASN A 1 367 ? 107.498 108.700 89.098 1.00 47.03 353 ASN A O 1
ATOM 2687 N N . PHE A 1 368 ? 108.255 107.625 87.261 1.00 37.57 354 PHE A N 1
ATOM 2688 C CA . PHE A 1 368 ? 109.576 108.278 87.251 1.00 38.08 354 PHE A CA 1
ATOM 2689 C C . PHE A 1 368 ? 109.412 109.791 87.156 1.00 40.75 354 PHE A C 1
ATOM 2690 O O . PHE A 1 368 ? 110.011 110.499 87.962 1.00 50.43 354 PHE A O 1
ATOM 2698 N N . GLY A 1 369 ? 108.623 110.275 86.202 1.00 39.76 355 GLY A N 1
ATOM 2699 C CA . GLY A 1 369 ? 108.295 111.702 86.103 1.00 37.64 355 GLY A CA 1
ATOM 2700 C C . GLY A 1 369 ? 107.689 112.202 87.405 1.00 36.15 355 GLY A C 1
ATOM 2701 O O . GLY A 1 369 ? 108.108 113.250 87.909 1.00 46.02 355 GLY A O 1
ATOM 2702 N N . GLY A 1 370 ? 106.739 111.475 87.957 1.00 31.43 356 GLY A N 1
ATOM 2703 C CA . GLY A 1 370 ? 106.007 111.991 89.125 1.00 41.24 356 GLY A CA 1
ATOM 2704 C C . GLY A 1 370 ? 106.959 112.196 90.291 1.00 39.21 356 GLY A C 1
ATOM 2705 O O . GLY A 1 370 ? 106.826 113.230 90.986 1.00 39.66 356 GLY A O 1
ATOM 2706 N N . LYS A 1 371 ? 107.925 111.283 90.424 1.00 34.51 357 LYS A N 1
ATOM 2707 C CA . LYS A 1 371 ? 108.887 111.297 91.537 1.00 38.43 357 LYS A CA 1
ATOM 2708 C C . LYS A 1 371 ? 109.785 112.509 91.346 1.00 40.45 357 LYS A C 1
ATOM 2709 O O . LYS A 1 371 ? 109.883 113.303 92.295 1.00 40.84 357 LYS A O 1
ATOM 2715 N N . ILE A 1 372 ? 110.367 112.656 90.156 1.00 36.91 358 ILE A N 1
ATOM 2716 C CA . ILE A 1 372 ? 111.310 113.772 89.891 1.00 34.05 358 ILE A CA 1
ATOM 2717 C C . ILE A 1 372 ? 110.540 115.069 90.004 1.00 38.05 358 ILE A C 1
ATOM 2718 O O . ILE A 1 372 ? 111.057 115.979 90.667 1.00 48.17 358 ILE A O 1
ATOM 2723 N N . ASP A 1 373 ? 109.320 115.129 89.480 1.00 35.16 359 ASP A N 1
ATOM 2724 C CA . ASP A 1 373 ? 108.587 116.411 89.463 1.00 38.47 359 ASP A CA 1
ATOM 2725 C C . ASP A 1 373 ? 108.221 116.758 90.898 1.00 37.26 359 ASP A C 1
ATOM 2726 O O . ASP A 1 373 ? 108.215 117.963 91.241 1.00 41.05 359 ASP A O 1
ATOM 2731 N N . SER A 1 374 ? 107.969 115.750 91.726 1.00 37.49 360 SER A N 1
ATOM 2732 C CA . SER A 1 374 ? 107.655 115.988 93.151 1.00 39.94 360 SER A CA 1
ATOM 2733 C C . SER A 1 374 ? 108.878 116.627 93.838 1.00 32.03 360 SER A C 1
ATOM 2734 O O . SER A 1 374 ? 108.756 117.674 94.477 1.00 25.37 360 SER A O 1
ATOM 2737 N N . TRP A 1 375 ? 110.018 116.002 93.650 1.00 24.52 361 TRP A N 1
ATOM 2738 C CA . TRP A 1 375 ? 111.286 116.511 94.186 1.00 31.29 361 TRP A CA 1
ATOM 2739 C C . TRP A 1 375 ? 111.470 117.948 93.667 1.00 36.86 361 TRP A C 1
ATOM 2740 O O . TRP A 1 375 ? 111.675 118.827 94.497 1.00 41.10 361 TRP A O 1
ATOM 2751 N N . ILE A 1 376 ? 111.410 118.179 92.347 1.00 30.74 362 ILE A N 1
ATOM 2752 C CA . ILE A 1 376 ? 111.679 119.519 91.767 1.00 28.92 362 ILE A CA 1
ATOM 2753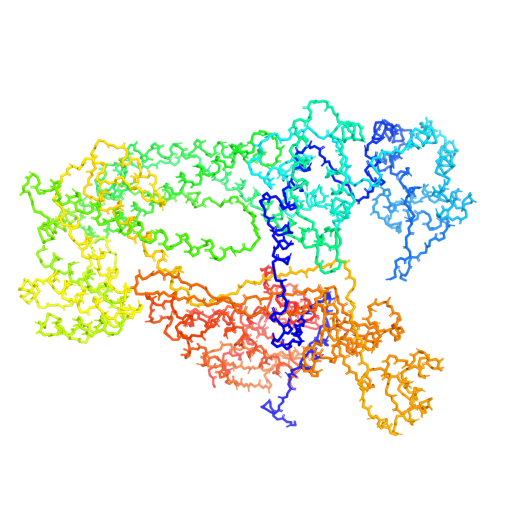 C C . ILE A 1 376 ? 110.759 120.510 92.491 1.00 26.67 362 ILE A C 1
ATOM 2754 O O . ILE A 1 376 ? 111.227 121.591 92.873 1.00 32.96 362 ILE A O 1
ATOM 2759 N N . ALA A 1 377 ? 109.509 120.180 92.679 1.00 23.96 363 ALA A N 1
ATOM 2760 C CA . ALA A 1 377 ? 108.573 121.150 93.258 1.00 33.90 363 ALA A CA 1
ATOM 2761 C C . ALA A 1 377 ? 108.989 121.456 94.706 1.00 37.90 363 ALA A C 1
ATOM 2762 O O . ALA A 1 377 ? 109.024 122.653 95.088 1.00 40.83 363 ALA A O 1
ATOM 2764 N N . ASN A 1 378 ? 109.329 120.413 95.472 1.00 37.27 364 ASN A N 1
ATOM 2765 C CA . ASN A 1 378 ? 109.707 120.530 96.901 1.00 34.59 364 ASN A CA 1
ATOM 2766 C C . ASN A 1 378 ? 111.062 121.229 97.024 1.00 34.68 364 ASN A C 1
ATOM 2767 O O . ASN A 1 378 ? 111.142 122.162 97.857 1.00 33.79 364 ASN A O 1
ATOM 2772 N N . TYR A 1 379 ? 112.037 120.883 96.191 1.00 27.06 365 TYR A N 1
ATOM 2773 C CA . TYR A 1 379 ? 113.349 121.554 96.255 1.00 32.34 365 TYR A CA 1
ATOM 2774 C C . TYR A 1 379 ? 113.220 123.025 95.866 1.00 41.90 365 TYR A C 1
ATOM 2775 O O . TYR A 1 379 ? 113.826 123.860 96.560 1.00 50.22 365 TYR A O 1
ATOM 2784 N N . ALA A 1 380 ? 112.408 123.357 94.863 1.00 40.40 366 ALA A N 1
ATOM 2785 C CA . ALA A 1 380 ? 112.281 124.751 94.394 1.00 36.68 366 ALA A CA 1
ATOM 2786 C C . ALA A 1 380 ? 111.660 125.582 95.515 1.00 35.57 366 ALA A C 1
ATOM 2787 O O . ALA A 1 380 ? 112.112 126.738 95.685 1.00 40.41 366 ALA A O 1
ATOM 2789 N N . SER A 1 381 ? 110.688 125.046 96.256 1.00 34.92 367 SER A N 1
ATOM 2790 C CA . SER A 1 381 ? 110.085 125.789 97.399 1.00 40.60 367 SER A CA 1
ATOM 2791 C C . SER A 1 381 ? 111.141 126.030 98.495 1.00 36.32 367 SER A C 1
ATOM 2792 O O . SER A 1 381 ? 111.211 127.148 98.975 1.00 39.98 367 SER A O 1
ATOM 2795 N N . ARG A 1 382 ? 111.962 125.022 98.801 1.00 38.77 368 ARG A N 1
ATOM 2796 C CA . ARG A 1 382 ? 113.039 125.086 99.823 1.00 41.90 368 ARG A CA 1
ATOM 2797 C C . ARG A 1 382 ? 114.098 126.115 99.401 1.00 41.59 368 ARG A C 1
ATOM 2798 O O . ARG A 1 382 ? 114.468 126.899 100.254 1.00 42.53 368 ARG A O 1
ATOM 2806 N N . LEU A 1 383 ? 114.533 126.160 98.139 1.00 37.80 369 LEU A N 1
ATOM 2807 C CA . LEU A 1 383 ? 115.510 127.203 97.728 1.00 36.54 369 LEU A CA 1
ATOM 2808 C C . LEU A 1 383 ? 114.882 128.579 97.955 1.00 41.52 369 LEU A C 1
ATOM 2809 O O . LEU A 1 383 ? 115.565 129.476 98.438 1.00 44.65 369 LEU A O 1
ATOM 2814 N N . MET A 1 384 ? 113.595 128.724 97.697 1.00 44.16 370 MET A N 1
ATOM 2815 C CA . MET A 1 384 ? 112.951 130.046 97.783 1.00 49.46 370 MET A CA 1
ATOM 2816 C C . MET A 1 384 ? 112.768 130.412 99.254 1.00 54.96 370 MET A C 1
ATOM 2817 O O . MET A 1 384 ? 112.835 131.613 99.554 1.00 66.17 370 MET A O 1
ATOM 2822 N N . LEU A 1 385 ? 112.649 129.431 100.156 1.00 55.99 371 LEU A N 1
ATOM 2823 C CA . LEU A 1 385 ? 112.499 129.687 101.619 1.00 54.52 371 LEU A CA 1
ATOM 2824 C C . LEU A 1 385 ? 113.839 130.154 102.184 1.00 47.47 371 LEU A C 1
ATOM 2825 O O . LEU A 1 385 ? 113.853 131.106 102.946 1.00 43.67 371 LEU A O 1
ATOM 2830 N N . LEU A 1 386 ? 114.914 129.455 101.829 1.00 47.46 372 LEU A N 1
ATOM 2831 C CA . LEU A 1 386 ? 116.254 129.724 102.376 1.00 52.92 372 LEU A CA 1
ATOM 2832 C C . LEU A 1 386 ? 116.681 131.137 101.989 1.00 58.80 372 LEU A C 1
ATOM 2833 O O . LEU A 1 386 ? 117.359 131.772 102.797 1.00 60.91 372 LEU A O 1
ATOM 2838 N N . ASN A 1 387 ? 116.235 131.619 100.836 1.00 63.28 373 ASN A N 1
ATOM 2839 C CA . ASN A 1 387 ? 116.525 132.993 100.383 1.00 64.06 373 ASN A CA 1
ATOM 2840 C C . ASN A 1 387 ? 115.907 134.000 101.351 1.00 63.04 373 ASN A C 1
ATOM 2841 O O . ASN A 1 387 ? 116.634 134.916 101.784 1.00 74.50 373 ASN A O 1
ATOM 2846 N N . ASP A 1 388 ? 114.663 133.802 101.749 1.00 64.98 374 ASP A N 1
ATOM 2847 C CA . ASP A 1 388 ? 114.000 134.738 102.696 1.00 83.96 374 ASP A CA 1
ATOM 2848 C C . ASP A 1 388 ? 114.662 134.667 104.078 1.00 81.27 374 ASP A C 1
ATOM 2849 O O . ASP A 1 388 ? 114.750 135.713 104.745 1.00 87.37 374 ASP A O 1
ATOM 2854 N N . ILE A 1 389 ? 115.097 133.483 104.490 1.00 71.89 375 ILE A N 1
ATOM 2855 C CA . ILE A 1 389 ? 115.691 133.280 105.836 1.00 74.46 375 ILE A CA 1
ATOM 2856 C C . ILE A 1 389 ? 117.037 133.979 105.838 1.00 66.58 375 ILE A C 1
ATOM 2857 O O . ILE A 1 389 ? 117.356 134.659 106.814 1.00 74.70 375 ILE A O 1
ATOM 2862 N N . LEU A 1 390 ? 117.779 133.825 104.760 1.00 60.24 376 LEU A N 1
ATOM 2863 C CA . LEU A 1 390 ? 119.150 134.362 104.732 1.00 64.55 376 LEU A CA 1
ATOM 2864 C C . LEU A 1 390 ? 119.085 135.888 104.735 1.00 78.31 376 LEU A C 1
ATOM 2865 O O . LEU A 1 390 ? 120.050 136.508 105.185 1.00 91.11 376 LEU A O 1
ATOM 2870 N N . GLU A 1 391 ? 117.991 136.473 104.261 1.00 78.33 377 GLU A N 1
ATOM 2871 C CA . GLU A 1 391 ? 117.919 137.942 104.121 1.00 86.61 377 GLU A CA 1
ATOM 2872 C C . GLU A 1 391 ? 117.330 138.566 105.385 1.00 90.82 377 GLU A C 1
ATOM 2873 O O . GLU A 1 391 ? 117.258 139.796 105.431 1.00 105.82 377 GLU A O 1
ATOM 2879 N N . GLN A 1 392 ? 116.935 137.778 106.377 1.00 91.56 378 GLN A N 1
ATOM 2880 C CA . GLN A 1 392 ? 116.414 138.340 107.650 1.00 95.69 378 GLN A CA 1
ATOM 2881 C C . GLN A 1 392 ? 117.476 138.225 108.740 1.00 87.27 378 GLN A C 1
ATOM 2882 O O . GLN A 1 392 ? 117.216 138.696 109.871 1.00 90.00 378 GLN A O 1
ATOM 2888 N N . ILE A 1 393 ? 118.637 137.661 108.421 1.00 85.58 379 ILE A N 1
ATOM 2889 C CA . ILE A 1 393 ? 119.735 137.605 109.417 1.00 84.45 379 ILE A CA 1
ATOM 2890 C C . ILE A 1 393 ? 120.247 139.037 109.542 1.00 90.73 379 ILE A C 1
ATOM 2891 O O . ILE A 1 393 ? 120.945 139.498 108.620 1.00 87.16 379 ILE A O 1
ATOM 2896 N N . GLU A 1 394 ? 119.884 139.717 110.625 1.00 97.56 380 GLU A N 1
ATOM 2897 C CA . GLU A 1 394 ? 120.226 141.152 110.820 1.00 106.65 380 GLU A CA 1
ATOM 2898 C C . GLU A 1 394 ? 121.563 141.224 111.554 1.00 106.19 380 GLU A C 1
ATOM 2899 O O . GLU A 1 394 ? 121.683 140.667 112.645 1.00 102.90 380 GLU A O 1
ATOM 2905 N N . PRO A 1 395 ? 122.607 141.874 110.977 1.00 112.74 381 PRO A N 1
ATOM 2906 C CA . PRO A 1 395 ? 123.891 142.049 111.662 1.00 114.23 381 PRO A CA 1
ATOM 2907 C C . PRO A 1 395 ? 123.816 142.943 112.907 1.00 109.54 381 PRO A C 1
ATOM 2908 O O . PRO A 1 395 ? 123.031 143.877 112.898 1.00 113.46 381 PRO A O 1
ATOM 2912 N N . GLY A 1 396 ? 124.631 142.633 113.924 1.00 110.66 382 GLY A N 1
ATOM 2913 C CA . GLY A 1 396 ? 124.858 143.505 115.095 1.00 118.43 382 GLY A CA 1
ATOM 2914 C C . GLY A 1 396 ? 124.527 142.857 116.432 1.00 118.92 382 GLY A C 1
ATOM 2915 O O . GLY A 1 396 ? 124.755 143.527 117.463 1.00 124.11 382 GLY A O 1
ATOM 2916 N N . PHE A 1 397 ? 124.012 141.622 116.440 1.00 116.33 383 PHE A N 1
ATOM 2917 C CA . PHE A 1 397 ? 123.750 140.836 117.676 1.00 103.58 383 PHE A CA 1
ATOM 2918 C C . PHE A 1 397 ? 125.071 140.638 118.423 1.00 100.00 383 PHE A C 1
ATOM 2919 O O . PHE A 1 397 ? 126.067 140.208 117.812 1.00 96.05 383 PHE A O 1
ATOM 2927 N N . GLU A 1 398 ? 125.069 140.999 119.704 1.00 109.29 384 GLU A N 1
ATOM 2928 C CA . GLU A 1 398 ? 126.222 140.881 120.630 1.00 113.41 384 GLU A CA 1
ATOM 2929 C C . GLU A 1 398 ? 125.676 140.453 121.991 1.00 105.02 384 GLU A C 1
ATOM 2930 O O . GLU A 1 398 ? 124.490 140.738 122.268 1.00 98.80 384 GLU A O 1
ATOM 2936 N N . LEU A 1 399 ? 126.506 139.807 122.808 1.00 99.99 385 LEU A N 1
ATOM 2937 C CA . LEU A 1 399 ? 126.105 139.373 124.168 1.00 95.42 385 LEU A CA 1
ATOM 2938 C C . LEU A 1 399 ? 126.777 140.254 125.208 1.00 92.35 385 LEU A C 1
ATOM 2939 O O . LEU A 1 399 ? 127.948 140.600 125.058 1.00 88.68 385 LEU A O 1
ATOM 2944 N N . PRO A 1 400 ? 126.055 140.619 126.292 1.00 99.45 386 PRO A N 1
ATOM 2945 C CA . PRO A 1 400 ? 126.592 141.528 127.307 1.00 101.15 386 PRO A CA 1
ATOM 2946 C C . PRO A 1 400 ? 127.916 141.019 127.881 1.00 104.52 386 PRO A C 1
ATOM 2947 O O . PRO A 1 400 ? 128.077 139.816 127.992 1.00 116.29 386 PRO A O 1
ATOM 2951 N N . GLN A 1 401 ? 128.838 141.924 128.200 1.00 110.10 387 GLN A N 1
ATOM 2952 C CA . GLN A 1 401 ? 130.179 141.520 128.681 1.00 114.12 387 GLN A CA 1
ATOM 2953 C C . GLN A 1 401 ? 130.027 140.832 130.032 1.00 109.94 387 GLN A C 1
ATOM 2954 O O . GLN A 1 401 ? 130.792 139.905 130.309 1.00 111.14 387 GLN A O 1
ATOM 2960 N N . ALA A 1 402 ? 129.072 141.288 130.835 1.00 104.13 388 ALA A N 1
ATOM 2961 C CA . ALA A 1 402 ? 128.737 140.665 132.132 1.00 107.10 388 ALA A CA 1
ATOM 2962 C C . ALA A 1 402 ? 128.449 139.175 131.933 1.00 104.85 388 ALA A C 1
ATOM 2963 O O . ALA A 1 402 ? 129.118 138.346 132.575 1.00 106.30 388 ALA A O 1
ATOM 2965 N N . LEU A 1 403 ? 127.491 138.847 131.068 1.00 100.25 389 LEU A N 1
ATOM 2966 C CA . LEU A 1 403 ? 127.061 137.446 130.870 1.00 91.00 389 LEU A CA 1
ATOM 2967 C C . LEU A 1 403 ? 128.308 136.657 130.515 1.00 80.17 389 LEU A C 1
ATOM 2968 O O . LEU A 1 403 ? 128.545 135.635 131.123 1.00 81.53 389 LEU A O 1
ATOM 2973 N N . LEU A 1 404 ? 129.128 137.170 129.620 1.00 84.54 390 LEU A N 1
ATOM 2974 C CA . LEU A 1 404 ? 130.304 136.383 129.198 1.00 97.72 390 LEU A CA 1
ATOM 2975 C C . LEU A 1 404 ? 131.238 136.186 130.392 1.00 107.13 390 LEU A C 1
ATOM 2976 O O . LEU A 1 404 ? 132.159 135.375 130.280 1.00 106.31 390 LEU A O 1
ATOM 2981 N N . ASP A 1 405 ? 130.987 136.853 131.517 1.00 119.25 391 ASP A N 1
ATOM 2982 C CA . ASP A 1 405 ? 131.813 136.643 132.729 1.00 121.04 391 ASP A CA 1
ATOM 2983 C C . ASP A 1 405 ? 130.984 136.189 133.937 1.00 118.13 391 ASP A C 1
ATOM 2984 O O . ASP A 1 405 ? 131.524 136.245 135.055 1.00 126.43 391 ASP A O 1
ATOM 2989 N N . ASN A 1 406 ? 129.751 135.722 133.759 1.00 104.50 392 ASN A N 1
ATOM 2990 C CA . ASN A 1 406 ? 129.027 135.076 134.876 1.00 101.71 392 ASN A CA 1
ATOM 2991 C C . ASN A 1 406 ? 129.380 133.595 134.809 1.00 110.46 392 ASN A C 1
ATOM 2992 O O . ASN A 1 406 ? 128.885 132.912 133.910 1.00 106.84 392 ASN A O 1
ATOM 2997 N N . GLU A 1 407 ? 130.224 133.151 135.738 1.00 121.96 393 GLU A N 1
ATOM 2998 C CA . GLU A 1 407 ? 130.675 131.740 135.869 1.00 123.68 393 GLU A CA 1
ATOM 2999 C C . GLU A 1 407 ? 129.484 130.786 135.705 1.00 116.24 393 GLU A C 1
ATOM 3000 O O . GLU A 1 407 ? 129.627 129.798 134.951 1.00 111.81 393 GLU A O 1
ATOM 3006 N N . THR A 1 408 ? 128.347 131.091 136.338 1.00 107.45 394 THR A N 1
ATOM 3007 C CA . THR A 1 408 ? 127.175 130.179 136.425 1.00 106.98 394 THR A CA 1
ATOM 3008 C C . THR A 1 408 ? 126.509 130.051 135.051 1.00 107.82 394 THR A C 1
ATOM 3009 O O . THR A 1 408 ? 126.272 128.902 134.644 1.00 115.32 394 THR A O 1
ATOM 3013 N N . LEU A 1 409 ? 126.269 131.163 134.344 1.00 104.16 395 LEU A N 1
ATOM 3014 C CA . LEU A 1 409 ? 125.497 131.178 133.064 1.00 90.19 395 LEU A CA 1
ATOM 3015 C C . LEU A 1 409 ? 126.408 130.944 131.855 1.00 86.47 395 LEU A C 1
ATOM 3016 O O . LEU A 1 409 ? 126.012 131.322 130.741 1.00 102.93 395 LEU A O 1
ATOM 3021 N N . MET A 1 410 ? 127.593 130.394 132.048 1.00 77.85 396 MET A N 1
ATOM 3022 C CA . MET A 1 410 ? 128.472 130.028 130.926 1.00 86.74 396 MET A CA 1
ATOM 3023 C C . MET A 1 410 ? 129.008 128.637 131.218 1.00 100.06 396 MET A C 1
ATOM 3024 O O . MET A 1 410 ? 129.894 128.184 130.493 1.00 107.48 396 MET A O 1
ATOM 3029 N N . SER A 1 411 ? 128.478 127.983 132.250 1.00 114.61 397 SER A N 1
ATOM 3030 C CA . SER A 1 411 ? 128.919 126.632 132.674 1.00 118.45 397 SER A CA 1
ATOM 3031 C C . SER A 1 411 ? 128.030 125.585 132.000 1.00 110.54 397 SER A C 1
ATOM 3032 O O . SER A 1 411 ? 126.804 125.671 132.182 1.00 109.68 397 SER A O 1
ATOM 3035 N N . GLY A 1 412 ? 128.632 124.654 131.253 1.00 104.96 398 GLY A N 1
ATOM 3036 C CA . GLY A 1 412 ? 127.940 123.518 130.613 1.00 103.62 398 GLY A CA 1
ATOM 3037 C C . GLY A 1 412 ? 127.611 123.762 129.151 1.00 97.69 398 GLY A C 1
ATOM 3038 O O . GLY A 1 412 ? 126.718 123.060 128.641 1.00 101.37 398 GLY A O 1
ATOM 3039 N N . ILE A 1 413 ? 128.301 124.695 128.489 1.00 94.85 399 ILE A N 1
ATOM 3040 C CA . ILE A 1 413 ? 128.149 124.958 127.022 1.00 90.28 399 ILE A CA 1
ATOM 3041 C C . ILE A 1 413 ? 129.383 124.445 126.274 1.00 88.23 399 ILE A C 1
ATOM 3042 O O . ILE A 1 413 ? 129.392 124.531 125.031 1.00 91.83 399 ILE A O 1
ATOM 3047 N N . ASP A 1 414 ? 130.386 123.954 127.004 1.00 94.16 400 ASP A N 1
ATOM 3048 C CA . ASP A 1 414 ? 131.615 123.334 126.448 1.00 100.61 400 ASP A CA 1
ATOM 3049 C C . ASP A 1 414 ? 132.422 124.379 125.678 1.00 93.06 400 ASP A C 1
ATOM 3050 O O . ASP A 1 414 ? 133.116 124.005 124.709 1.00 95.96 400 ASP A O 1
ATOM 3055 N N . MET A 1 415 ? 132.368 125.633 126.119 1.00 96.02 401 MET A N 1
ATOM 3056 C CA . MET A 1 415 ? 133.149 126.725 125.496 1.00 94.79 401 MET A CA 1
ATOM 3057 C C . MET A 1 415 ? 133.168 127.929 126.428 1.00 90.03 401 MET A C 1
ATOM 3058 O O . MET A 1 415 ? 132.223 128.083 127.213 1.00 96.93 401 MET A O 1
ATOM 3063 N N . THR A 1 416 ? 134.184 128.772 126.294 1.00 93.37 402 THR A N 1
ATOM 3064 C CA . THR A 1 416 ? 134.351 129.994 127.119 1.00 96.66 402 THR A CA 1
ATOM 3065 C C . THR A 1 416 ? 133.524 131.127 126.512 1.00 93.22 402 THR A C 1
ATOM 3066 O O . THR A 1 416 ? 132.938 130.936 125.439 1.00 104.82 402 THR A O 1
ATOM 3070 N N . GLY A 1 417 ? 133.531 132.291 127.148 1.00 98.68 403 GLY A N 1
ATOM 3071 C CA . GLY A 1 417 ? 132.831 133.481 126.638 1.00 101.05 403 GLY A CA 1
ATOM 3072 C C . GLY A 1 417 ? 133.523 134.034 125.418 1.00 99.69 403 GLY A C 1
ATOM 3073 O O . GLY A 1 417 ? 132.881 134.718 124.620 1.00 98.19 403 GLY A O 1
ATOM 3074 N N . ASP A 1 418 ? 134.804 133.732 125.267 1.00 102.17 404 ASP A N 1
ATOM 3075 C CA . ASP A 1 418 ? 135.580 134.199 124.101 1.00 109.02 404 ASP A CA 1
ATOM 3076 C C . ASP A 1 418 ? 135.421 133.178 122.992 1.00 89.60 404 ASP A C 1
ATOM 3077 O O . ASP A 1 418 ? 136.059 133.320 121.965 1.00 91.47 404 ASP A O 1
ATOM 3082 N N . GLU A 1 419 ? 134.641 132.144 123.210 1.00 79.91 405 GLU A N 1
ATOM 3083 C CA . GLU A 1 419 ? 134.399 131.205 122.105 1.00 93.63 405 GLU A CA 1
ATOM 3084 C C . GLU A 1 419 ? 132.936 131.314 121.706 1.00 86.57 405 GLU A C 1
ATOM 3085 O O . GLU A 1 419 ? 132.575 130.756 120.669 1.00 84.17 405 GLU A O 1
ATOM 3091 N N . LEU A 1 420 ? 132.128 131.990 122.510 1.00 77.94 406 LEU A N 1
ATOM 3092 C CA . LEU A 1 420 ? 130.737 132.267 122.125 1.00 74.62 406 LEU A CA 1
ATOM 3093 C C . LEU A 1 420 ? 130.756 133.578 121.346 1.00 91.08 406 LEU A C 1
ATOM 3094 O O . LEU A 1 420 ? 129.995 133.683 120.368 1.00 111.12 406 LEU A O 1
ATOM 3099 N N . LYS A 1 421 ? 131.634 134.512 121.725 1.00 93.34 407 LYS A N 1
ATOM 3100 C CA . LYS A 1 421 ? 131.855 135.732 120.900 1.00 89.31 407 LYS A CA 1
ATOM 3101 C C . LYS A 1 421 ? 132.266 135.313 119.481 1.00 78.47 407 LYS A C 1
ATOM 3102 O O . LYS A 1 421 ? 131.643 135.790 118.499 1.00 72.75 407 LYS A O 1
ATOM 3108 N N . GLU A 1 422 ? 133.276 134.453 119.387 1.00 70.83 408 GLU A N 1
ATOM 3109 C CA . GLU A 1 422 ? 133.839 133.991 118.097 1.00 79.79 408 GLU A CA 1
ATOM 3110 C C . GLU A 1 422 ? 132.762 133.241 117.311 1.00 85.18 408 GLU A C 1
ATOM 3111 O O . GLU A 1 422 ? 132.771 133.368 116.071 1.00 96.21 408 GLU A O 1
ATOM 3117 N N . LEU A 1 423 ? 131.880 132.490 117.988 1.00 82.89 409 LEU A N 1
ATOM 3118 C CA . LEU A 1 423 ? 130.803 131.696 117.329 1.00 76.32 409 LEU A CA 1
ATOM 3119 C C . LEU A 1 423 ? 129.806 132.644 116.644 1.00 74.33 409 LEU A C 1
ATOM 3120 O O . LEU A 1 423 ? 129.455 132.376 115.470 1.00 74.52 409 LEU A O 1
ATOM 3125 N N . ILE A 1 424 ? 129.386 133.719 117.314 1.00 61.31 410 ILE A N 1
ATOM 3126 C CA . ILE A 1 424 ? 128.423 134.698 116.725 1.00 67.33 410 ILE A CA 1
ATOM 3127 C C . ILE A 1 424 ? 129.068 135.412 115.519 1.00 74.83 410 ILE A C 1
ATOM 3128 O O . ILE A 1 424 ? 128.341 135.691 114.529 1.00 85.55 410 ILE A O 1
ATOM 3133 N N . GLU A 1 425 ? 130.380 135.665 115.555 1.00 80.85 411 GLU A N 1
ATOM 3134 C CA . GLU A 1 425 ? 131.119 136.246 114.400 1.00 92.94 411 GLU A CA 1
ATOM 3135 C C . GLU A 1 425 ? 131.157 135.242 113.237 1.00 92.62 411 GLU A C 1
ATOM 3136 O O . GLU A 1 425 ? 130.941 135.662 112.065 1.00 104.78 411 GLU A O 1
ATOM 3142 N N . ALA A 1 426 ? 131.423 133.972 113.537 1.00 87.48 412 ALA A N 1
ATOM 3143 C CA . ALA A 1 426 ? 131.441 132.870 112.550 1.00 83.93 412 ALA A CA 1
ATOM 3144 C C . ALA A 1 426 ? 130.072 132.761 111.873 1.00 90.48 412 ALA A C 1
ATOM 3145 O O . ALA A 1 426 ? 130.036 132.495 110.648 1.00 98.40 412 ALA A O 1
ATOM 3147 N N . VAL A 1 427 ? 128.985 132.955 112.629 1.00 84.88 413 VAL A N 1
ATOM 3148 C CA . VAL A 1 427 ? 127.606 132.780 112.084 1.00 77.75 413 VAL A CA 1
ATOM 3149 C C . VAL A 1 427 ? 127.342 133.892 111.068 1.00 75.35 413 VAL A C 1
ATOM 3150 O O . VAL A 1 427 ? 126.800 133.582 109.979 1.00 99.09 413 VAL A O 1
ATOM 3154 N N . TYR A 1 428 ? 127.739 135.125 111.364 1.00 73.81 414 TYR A N 1
ATOM 3155 C CA . TYR A 1 428 ? 127.520 136.269 110.440 1.00 69.27 414 TYR A CA 1
ATOM 3156 C C . TYR A 1 428 ? 128.333 136.104 109.143 1.00 69.19 414 TYR A C 1
ATOM 3157 O O . TYR A 1 428 ? 127.807 136.437 108.033 1.00 87.42 414 TYR A O 1
ATOM 3166 N N . ALA A 1 429 ? 129.560 135.595 109.231 1.00 70.50 415 ALA A N 1
ATOM 3167 C CA . ALA A 1 429 ? 130.413 135.350 108.042 1.00 82.26 415 ALA A CA 1
ATOM 3168 C C . ALA A 1 429 ? 129.786 134.252 107.175 1.00 84.40 415 ALA A C 1
ATOM 3169 O O . ALA A 1 429 ? 129.801 134.370 105.915 1.00 98.53 415 ALA A O 1
ATOM 3171 N N . TRP A 1 430 ? 129.249 133.216 107.813 1.00 86.51 416 TRP A N 1
ATOM 3172 C CA . TRP A 1 430 ? 128.627 132.089 107.078 1.00 94.31 416 TRP A CA 1
ATOM 3173 C C . TRP A 1 430 ? 127.280 132.487 106.464 1.00 98.99 416 TRP A C 1
ATOM 3174 O O . TRP A 1 430 ? 126.917 131.836 105.467 1.00 103.63 416 TRP A O 1
ATOM 3185 N N . VAL A 1 431 ? 126.592 133.524 106.970 1.00 87.54 417 VAL A N 1
ATOM 3186 C CA . VAL A 1 431 ? 125.379 134.089 106.295 1.00 76.61 417 VAL A CA 1
ATOM 3187 C C . VAL A 1 431 ? 125.765 134.655 104.925 1.00 85.92 417 VAL A C 1
ATOM 3188 O O . VAL A 1 431 ? 124.948 134.519 103.971 1.00 104.56 417 VAL A O 1
ATOM 3192 N N . ASP A 1 432 ? 126.948 135.252 104.798 1.00 91.88 418 ASP A N 1
ATOM 3193 C CA . ASP A 1 432 ? 127.413 135.809 103.496 1.00 94.34 418 ASP A CA 1
ATOM 3194 C C . ASP A 1 432 ? 127.759 134.665 102.530 1.00 82.55 418 ASP A C 1
ATOM 3195 O O . ASP A 1 432 ? 127.388 134.754 101.322 1.00 91.48 418 ASP A O 1
ATOM 3200 N N . ALA A 1 433 ? 128.468 133.636 103.003 1.00 78.64 419 ALA A N 1
ATOM 3201 C CA . ALA A 1 433 ? 128.852 132.470 102.169 1.00 77.22 419 ALA A CA 1
ATOM 3202 C C . ALA A 1 433 ? 127.592 131.714 101.734 1.00 78.69 419 ALA A C 1
ATOM 3203 O O . ALA A 1 433 ? 127.591 131.182 100.599 1.00 66.89 419 ALA A O 1
ATOM 3205 N N . ALA A 1 434 ? 126.583 131.655 102.613 1.00 73.10 420 ALA A N 1
ATOM 3206 C CA . ALA A 1 434 ? 125.296 130.965 102.377 1.00 73.43 420 ALA A CA 1
ATOM 3207 C C . ALA A 1 434 ? 124.532 131.685 101.270 1.00 75.79 420 ALA A C 1
ATOM 3208 O O . ALA A 1 434 ? 123.863 130.964 100.484 1.00 89.57 420 ALA A O 1
ATOM 3210 N N . LYS A 1 435 ? 124.608 133.025 101.223 1.00 64.32 421 LYS A N 1
ATOM 3211 C CA . LYS A 1 435 ? 123.930 133.847 100.175 1.00 62.12 421 LYS A CA 1
ATOM 3212 C C . LYS A 1 435 ? 124.546 133.563 98.797 1.00 62.15 421 LYS A C 1
ATOM 3213 O O . LYS A 1 435 ? 123.798 133.618 97.786 1.00 76.36 421 LYS A O 1
ATOM 3219 N N . GLN A 1 436 ? 125.838 133.265 98.743 1.00 57.38 422 GLN A N 1
ATOM 3220 C CA . GLN A 1 436 ? 126.522 132.922 97.474 1.00 71.29 422 GLN A CA 1
ATOM 3221 C C . GLN A 1 436 ? 126.255 131.458 97.107 1.00 69.96 422 GLN A C 1
ATOM 3222 O O . GLN A 1 436 ? 126.187 131.158 95.889 1.00 76.72 422 GLN A O 1
ATOM 3228 N N . GLY A 1 437 ? 126.177 130.563 98.096 1.00 68.25 423 GLY A N 1
ATOM 3229 C CA . GLY A 1 437 ? 125.830 129.147 97.880 1.00 63.99 423 GLY A CA 1
ATOM 3230 C C . GLY A 1 437 ? 124.432 129.027 97.287 1.00 62.53 423 GLY A C 1
ATOM 3231 O O . GLY A 1 437 ? 124.247 128.222 96.352 1.00 58.20 423 GLY A O 1
ATOM 3232 N N . LEU A 1 438 ? 123.478 129.814 97.786 1.00 50.01 424 LEU A N 1
ATOM 3233 C CA . LEU A 1 438 ? 122.101 129.827 97.240 1.00 54.64 424 LEU A CA 1
ATOM 3234 C C . LEU A 1 438 ? 122.116 130.303 95.777 1.00 59.73 424 LEU A C 1
ATOM 3235 O O . LEU A 1 438 ? 121.411 129.695 94.952 1.00 73.53 424 LEU A O 1
ATOM 3240 N N . ALA A 1 439 ? 122.857 131.356 95.443 1.00 65.00 425 ALA A N 1
ATOM 3241 C CA . ALA A 1 439 ? 122.985 131.826 94.041 1.00 59.48 425 ALA A CA 1
ATOM 3242 C C . ALA A 1 439 ? 123.505 130.690 93.156 1.00 50.07 425 ALA A C 1
ATOM 3243 O O . ALA A 1 439 ? 123.009 130.550 92.028 1.00 52.76 425 ALA A O 1
ATOM 3245 N N . THR A 1 440 ? 124.464 129.910 93.642 1.00 48.32 426 THR A N 1
ATOM 3246 C CA . THR A 1 440 ? 125.060 128.812 92.850 1.00 49.88 426 THR A CA 1
ATOM 3247 C C . THR A 1 440 ? 124.037 127.699 92.645 1.00 53.52 426 THR A C 1
ATOM 3248 O O . THR A 1 440 ? 124.155 126.956 91.664 1.00 61.31 426 THR A O 1
ATOM 3252 N N . LEU A 1 441 ? 123.104 127.572 93.563 1.00 44.99 427 LEU A N 1
ATOM 3253 C CA . LEU A 1 441 ? 122.126 126.489 93.481 1.00 45.73 427 LEU A CA 1
ATOM 3254 C C . LEU A 1 441 ? 120.984 126.950 92.584 1.00 54.96 427 LEU A C 1
ATOM 3255 O O . LEU A 1 441 ? 120.354 126.086 91.966 1.00 62.04 427 LEU A O 1
ATOM 3260 N N . LEU A 1 442 ? 120.739 128.252 92.506 1.00 48.64 428 LEU A N 1
ATOM 3261 C CA . LEU A 1 442 ? 119.721 128.797 91.580 1.00 45.72 428 LEU A CA 1
ATOM 3262 C C . LEU A 1 442 ? 120.325 129.089 90.203 1.00 40.45 428 LEU A C 1
ATOM 3263 O O . LEU A 1 442 ? 119.685 129.808 89.451 1.00 48.42 428 LEU A O 1
ATOM 3268 N N . GLY A 1 443 ? 121.484 128.540 89.877 1.00 45.85 429 GLY A N 1
ATOM 3269 C CA . GLY A 1 443 ? 122.033 128.569 88.508 1.00 58.42 429 GLY A CA 1
ATOM 3270 C C . GLY A 1 443 ? 122.880 129.792 88.171 1.00 68.63 429 GLY A C 1
ATOM 3271 O O . GLY A 1 443 ? 123.371 129.852 87.019 1.00 74.47 429 GLY A O 1
ATOM 3272 N N . ARG A 1 444 ? 123.089 130.715 89.111 1.00 65.55 430 ARG A N 1
ATOM 3273 C CA . ARG A 1 444 ? 123.769 131.999 88.827 1.00 60.17 430 ARG A CA 1
ATOM 3274 C C . ARG A 1 444 ? 125.263 131.751 88.591 1.00 63.99 430 ARG A C 1
ATOM 3275 O O . ARG A 1 444 ? 125.851 132.537 87.838 1.00 88.20 430 ARG A O 1
ATOM 3283 N N . GLY A 1 445 ? 125.842 130.690 89.153 1.00 63.55 431 GLY A N 1
ATOM 3284 C CA . GLY A 1 445 ? 127.204 130.220 88.814 1.00 68.87 431 GLY A CA 1
ATOM 3285 C C . GLY A 1 445 ? 127.943 129.702 90.041 1.00 75.75 431 GLY A C 1
ATOM 3286 O O . GLY A 1 445 ? 127.636 130.183 91.157 1.00 68.56 431 GLY A O 1
ATOM 3287 N N . GLY A 1 446 ? 128.874 128.760 89.856 1.00 71.72 432 GLY A N 1
ATOM 3288 C CA . GLY A 1 446 ? 129.782 128.296 90.925 1.00 82.12 432 GLY A CA 1
ATOM 3289 C C . GLY A 1 446 ? 129.842 126.786 91.057 1.00 86.83 432 GLY A C 1
ATOM 3290 O O . GLY A 1 446 ? 129.265 126.074 90.209 1.00 105.10 432 GLY A O 1
ATOM 3291 N N . ASN A 1 447 ? 130.521 126.292 92.094 1.00 88.50 433 ASN A N 1
ATOM 3292 C CA . ASN A 1 447 ? 130.563 124.841 92.396 1.00 82.94 433 ASN A CA 1
ATOM 3293 C C . ASN A 1 447 ? 129.345 124.484 93.237 1.00 71.15 433 ASN A C 1
ATOM 3294 O O . ASN A 1 447 ? 129.178 125.048 94.312 1.00 80.38 433 ASN A O 1
ATOM 3299 N N . VAL A 1 448 ? 128.549 123.543 92.760 1.00 70.47 434 VAL A N 1
ATOM 3300 C CA . VAL A 1 448 ? 127.298 123.141 93.444 1.00 67.43 434 VAL A CA 1
ATOM 3301 C C . VAL A 1 448 ? 127.667 122.345 94.680 1.00 68.06 434 VAL A C 1
ATOM 3302 O O . VAL A 1 448 ? 126.989 122.495 95.701 1.00 64.91 434 VAL A O 1
ATOM 3306 N N . ASP A 1 449 ? 128.710 121.542 94.587 1.00 71.50 435 ASP A N 1
ATOM 3307 C CA . ASP A 1 449 ? 129.073 120.628 95.691 1.00 78.21 435 ASP A CA 1
ATOM 3308 C C . ASP A 1 449 ? 129.716 121.388 96.846 1.00 81.85 435 ASP A C 1
ATOM 3309 O O . ASP A 1 449 ? 129.832 120.798 97.911 1.00 94.77 435 ASP A O 1
ATOM 3314 N N . ASP A 1 450 ? 130.153 122.623 96.642 1.00 77.96 436 ASP A N 1
ATOM 3315 C CA . ASP A 1 450 ? 130.790 123.426 97.711 1.00 80.96 436 ASP A CA 1
ATOM 3316 C C . ASP A 1 450 ? 129.780 124.435 98.217 1.00 69.59 436 ASP A C 1
ATOM 3317 O O . ASP A 1 450 ? 130.179 125.428 98.801 1.00 92.97 436 ASP A O 1
ATOM 3322 N N . ALA A 1 451 ? 128.529 124.241 97.895 1.00 65.76 437 ALA A N 1
ATOM 3323 C CA . ALA A 1 451 ? 127.451 125.141 98.303 1.00 56.28 437 ALA A CA 1
ATOM 3324 C C . ALA A 1 451 ? 126.495 124.314 99.121 1.00 63.83 437 ALA A C 1
ATOM 3325 O O . ALA A 1 451 ? 125.830 124.854 100.014 1.00 72.84 437 ALA A O 1
ATOM 3327 N N . VAL A 1 452 ? 126.452 123.027 98.818 1.00 61.01 438 VAL A N 1
ATOM 3328 C CA . VAL A 1 452 ? 125.705 122.084 99.670 1.00 68.02 438 VAL A CA 1
ATOM 3329 C C . VAL A 1 452 ? 126.467 121.991 100.976 1.00 63.80 438 VAL A C 1
ATOM 3330 O O . VAL A 1 452 ? 125.828 121.993 102.045 1.00 66.36 438 VAL A O 1
ATOM 3334 N N . GLN A 1 453 ? 127.786 122.017 100.861 1.00 64.77 439 GLN A N 1
ATOM 3335 C CA . GLN A 1 453 ? 128.656 121.905 102.042 1.00 61.35 439 GLN A CA 1
ATOM 3336 C C . GLN A 1 453 ? 128.520 123.179 102.857 1.00 59.69 439 GLN A C 1
ATOM 3337 O O . GLN A 1 453 ? 128.533 123.093 104.098 1.00 65.22 439 GLN A O 1
ATOM 3343 N N . THR A 1 454 ? 128.416 124.317 102.177 1.00 56.31 440 THR A N 1
ATOM 3344 C CA . THR A 1 454 ? 128.281 125.603 102.885 1.00 53.37 440 THR A CA 1
ATOM 3345 C C . THR A 1 454 ? 127.007 125.603 103.719 1.00 46.33 440 THR A C 1
ATOM 3346 O O . THR A 1 454 ? 127.071 126.042 104.864 1.00 54.83 440 THR A O 1
ATOM 3350 N N . PHE A 1 455 ? 125.897 125.188 103.128 1.00 52.74 441 PHE A N 1
ATOM 3351 C CA . PHE A 1 455 ? 124.584 125.203 103.820 1.00 59.81 441 PHE A CA 1
ATOM 3352 C C . PHE A 1 455 ? 124.627 124.187 104.960 1.00 62.98 441 PHE A C 1
ATOM 3353 O O . PHE A 1 455 ? 123.922 124.406 105.959 1.00 60.05 441 PHE A O 1
ATOM 3361 N N . GLU A 1 456 ? 125.424 123.125 104.823 1.00 69.12 442 GLU A N 1
ATOM 3362 C CA . GLU A 1 456 ? 125.587 122.141 105.929 1.00 76.63 442 GLU A CA 1
ATOM 3363 C C . GLU A 1 456 ? 126.366 122.794 107.072 1.00 71.96 442 GLU A C 1
ATOM 3364 O O . GLU A 1 456 ? 125.888 122.790 108.217 1.00 73.91 442 GLU A O 1
ATOM 3370 N N . GLN A 1 457 ? 127.525 123.352 106.743 1.00 66.46 443 GLN A N 1
ATOM 3371 C CA . GLN A 1 457 ? 128.403 124.017 107.723 1.00 62.21 443 GLN A CA 1
ATOM 3372 C C . GLN A 1 457 ? 127.668 125.217 108.307 1.00 61.51 443 GLN A C 1
ATOM 3373 O O . GLN A 1 457 ? 127.961 125.574 109.460 1.00 76.23 443 GLN A O 1
ATOM 3379 N N . PHE A 1 458 ? 126.724 125.789 107.566 1.00 54.83 444 PHE A N 1
ATOM 3380 C CA . PHE A 1 458 ? 125.947 126.959 108.032 1.00 53.95 444 PHE A CA 1
ATOM 3381 C C . PHE A 1 458 ? 124.911 126.475 109.046 1.00 56.68 444 PHE A C 1
ATOM 3382 O O . PHE A 1 458 ? 124.783 127.078 110.131 1.00 55.68 444 PHE A O 1
ATOM 3390 N N . SER A 1 459 ? 124.184 125.415 108.701 1.00 64.96 445 SER A N 1
ATOM 3391 C CA . SER A 1 459 ? 123.123 124.845 109.571 1.00 74.54 445 SER A CA 1
ATOM 3392 C C . SER A 1 459 ? 123.737 124.337 110.886 1.00 68.06 445 SER A C 1
ATOM 3393 O O . SER A 1 459 ? 123.123 124.542 111.948 1.00 57.64 445 SER A O 1
ATOM 3396 N N . ALA A 1 460 ? 124.891 123.674 110.807 1.00 62.80 446 ALA A N 1
ATOM 3397 C CA . ALA A 1 460 ? 125.640 123.168 111.976 1.00 58.25 446 ALA A CA 1
ATOM 3398 C C . ALA A 1 460 ? 126.005 124.332 112.907 1.00 69.93 446 ALA A C 1
ATOM 3399 O O . ALA A 1 460 ? 125.737 124.207 114.125 1.00 77.20 446 ALA A O 1
ATOM 3401 N N . MET A 1 461 ? 126.605 125.407 112.371 1.00 65.98 447 MET A N 1
ATOM 3402 C CA . MET A 1 461 ? 127.007 126.594 113.182 1.00 58.70 447 MET A CA 1
ATOM 3403 C C . MET A 1 461 ? 125.778 127.200 113.863 1.00 56.49 447 MET A C 1
ATOM 3404 O O . MET A 1 461 ? 125.860 127.538 115.071 1.00 60.77 447 MET A O 1
ATOM 3409 N N . MET A 1 462 ? 124.676 127.330 113.130 1.00 51.50 448 MET A N 1
ATOM 3410 C CA . MET A 1 462 ? 123.448 127.977 113.646 1.00 51.89 448 MET A CA 1
ATOM 3411 C C . MET A 1 462 ? 122.777 127.059 114.671 1.00 50.97 448 MET A C 1
ATOM 3412 O O . MET A 1 462 ? 122.151 127.587 115.596 1.00 63.29 448 MET A O 1
ATOM 3417 N N . ASP A 1 463 ? 122.891 125.733 114.521 1.00 65.93 449 ASP A N 1
ATOM 3418 C CA . ASP A 1 463 ? 122.373 124.734 115.506 1.00 69.90 449 ASP A CA 1
ATOM 3419 C C . ASP A 1 463 ? 123.174 124.828 116.808 1.00 61.92 449 ASP A C 1
ATOM 3420 O O . ASP A 1 463 ? 122.546 124.840 117.878 1.00 50.90 449 ASP A O 1
ATOM 3425 N N . THR A 1 464 ? 124.505 124.892 116.704 1.00 55.23 450 THR A N 1
ATOM 3426 C CA . THR A 1 464 ? 125.403 125.101 117.859 1.00 49.40 450 THR A CA 1
ATOM 3427 C C . THR A 1 464 ? 125.066 126.412 118.558 1.00 53.94 450 THR A C 1
ATOM 3428 O O . THR A 1 464 ? 125.061 126.402 119.824 1.00 59.76 450 THR A O 1
ATOM 3432 N N . LEU A 1 465 ? 124.810 127.494 117.812 1.00 51.37 451 LEU A N 1
ATOM 3433 C CA . LEU A 1 465 ? 124.509 128.794 118.468 1.00 54.23 451 LEU A CA 1
ATOM 3434 C C . LEU A 1 465 ? 123.151 128.696 119.165 1.00 48.50 451 LEU A C 1
ATOM 3435 O O . LEU A 1 465 ? 123.047 129.188 120.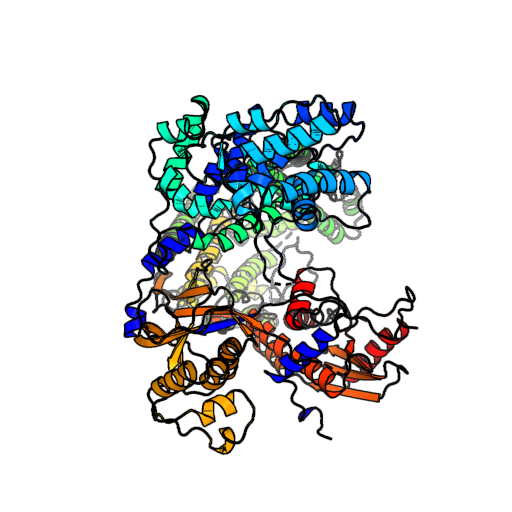303 1.00 56.88 451 LEU A O 1
ATOM 3440 N N . ASN A 1 466 ? 122.157 128.089 118.521 1.00 50.26 452 ASN A N 1
ATOM 3441 C CA . ASN A 1 466 ? 120.768 128.066 119.043 1.00 61.27 452 ASN A CA 1
ATOM 3442 C C . ASN A 1 466 ? 120.751 127.207 120.310 1.00 62.77 452 ASN A C 1
ATOM 3443 O O . ASN A 1 466 ? 120.101 127.609 121.295 1.00 67.93 452 ASN A O 1
ATOM 3448 N N . GLY A 1 467 ? 121.461 126.076 120.282 1.00 65.46 453 GLY A N 1
ATOM 3449 C CA . GLY A 1 467 ? 121.649 125.182 121.440 1.00 63.90 453 GLY A CA 1
ATOM 3450 C C . GLY A 1 467 ? 122.318 125.899 122.599 1.00 63.78 453 GLY A C 1
ATOM 3451 O O . GLY A 1 467 ? 121.780 125.824 123.729 1.00 62.29 453 GLY A O 1
ATOM 3452 N N . THR A 1 468 ? 123.444 126.575 122.331 1.00 57.10 454 THR A N 1
ATOM 3453 C CA . THR A 1 468 ? 124.222 127.309 123.357 1.00 49.83 454 THR A CA 1
ATOM 3454 C C . THR A 1 468 ? 123.349 128.401 123.968 1.00 52.04 454 THR A C 1
ATOM 3455 O O . THR A 1 468 ? 123.371 128.494 125.211 1.00 61.24 454 THR A O 1
ATOM 3459 N N . LEU A 1 469 ? 122.564 129.147 123.179 1.00 46.62 455 LEU A N 1
ATOM 3460 C CA . LEU A 1 469 ? 121.755 130.264 123.741 1.00 50.33 455 LEU A CA 1
ATOM 3461 C C . LEU A 1 469 ? 120.522 129.712 124.444 1.00 48.68 455 LEU A C 1
ATOM 3462 O O . LEU A 1 469 ? 120.054 130.366 125.386 1.00 61.40 455 LEU A O 1
ATOM 3467 N N . ASN A 1 470 ? 120.014 128.555 124.048 1.00 54.48 456 ASN A N 1
ATOM 3468 C CA . ASN A 1 470 ? 118.876 127.940 124.785 1.00 70.19 456 ASN A CA 1
ATOM 3469 C C . ASN A 1 470 ? 119.359 127.486 126.175 1.00 68.17 456 ASN A C 1
ATOM 3470 O O . ASN A 1 470 ? 118.620 127.704 127.162 1.00 59.62 456 ASN A O 1
ATOM 3475 N N . THR A 1 471 ? 120.557 126.894 126.239 1.00 65.01 457 THR A N 1
ATOM 3476 C CA . THR A 1 471 ? 121.247 126.513 127.496 1.00 63.31 457 THR A CA 1
ATOM 3477 C C . THR A 1 471 ? 121.391 127.736 128.395 1.00 64.55 457 THR A C 1
ATOM 3478 O O . THR A 1 471 ? 121.065 127.612 129.592 1.00 73.29 457 THR A O 1
ATOM 3482 N N . ILE A 1 472 ? 121.871 128.859 127.848 1.00 60.57 458 ILE A N 1
ATOM 3483 C CA . ILE A 1 472 ? 122.199 130.058 128.667 1.00 55.09 458 ILE A CA 1
ATOM 3484 C C . ILE A 1 472 ? 120.919 130.763 129.106 1.00 60.81 458 ILE A C 1
ATOM 3485 O O . ILE A 1 472 ? 120.910 131.262 130.240 1.00 73.96 458 ILE A O 1
ATOM 3490 N N . SER A 1 473 ? 119.893 130.841 128.265 1.00 62.53 459 SER A N 1
ATOM 3491 C CA . SER A 1 473 ? 118.601 131.453 128.673 1.00 67.12 459 SER A CA 1
ATOM 3492 C C . SER A 1 473 ? 117.916 130.592 129.739 1.00 69.50 459 SER A C 1
ATOM 3493 O O . SER A 1 473 ? 117.339 131.176 130.684 1.00 87.48 459 SER A O 1
ATOM 3496 N N . ALA A 1 474 ? 117.956 129.262 129.605 1.00 74.98 460 ALA A N 1
ATOM 3497 C CA . ALA A 1 474 ? 117.387 128.326 130.611 1.00 75.54 460 ALA A CA 1
ATOM 3498 C C . ALA A 1 474 ? 118.082 128.551 131.963 1.00 73.28 460 ALA A C 1
ATOM 3499 O O . ALA A 1 474 ? 117.392 128.841 132.975 1.00 63.52 460 ALA A O 1
ATOM 3501 N N . ARG A 1 475 ? 119.414 128.479 131.950 1.00 69.90 461 ARG A N 1
ATOM 3502 C CA . ARG A 1 475 ? 120.249 128.676 133.158 1.00 67.88 461 ARG A CA 1
ATOM 3503 C C . ARG A 1 475 ? 119.909 130.035 133.782 1.00 79.43 461 ARG A C 1
ATOM 3504 O O . ARG A 1 475 ? 119.868 130.106 135.025 1.00 83.74 461 ARG A O 1
ATOM 3512 N N . TYR A 1 476 ? 119.664 131.064 132.963 1.00 79.56 462 TYR A N 1
ATOM 3513 C CA . TYR A 1 476 ? 119.379 132.439 133.447 1.00 84.13 462 TYR A CA 1
ATOM 3514 C C . TYR A 1 476 ? 118.074 132.449 134.238 1.00 82.77 462 TYR A C 1
ATOM 3515 O O . TYR A 1 476 ? 118.063 132.995 135.367 1.00 88.92 462 TYR A O 1
ATOM 3524 N N . VAL A 1 477 ? 117.003 131.897 133.665 1.00 83.31 463 VAL A N 1
ATOM 3525 C CA . VAL A 1 477 ? 115.659 131.980 134.314 1.00 87.02 463 VAL A CA 1
ATOM 3526 C C . VAL A 1 477 ? 115.652 131.083 135.560 1.00 94.92 463 VAL A C 1
ATOM 3527 O O . VAL A 1 477 ? 114.817 131.338 136.467 1.00 103.35 463 VAL A O 1
ATOM 3531 N N . ARG A 1 478 ? 116.531 130.073 135.606 1.00 99.46 464 ARG A N 1
ATOM 3532 C CA . ARG A 1 478 ? 116.689 129.198 136.798 1.00 98.53 464 ARG A CA 1
ATOM 3533 C C . ARG A 1 478 ? 117.429 129.969 137.895 1.00 99.60 464 ARG A C 1
ATOM 3534 O O . ARG A 1 478 ? 117.008 129.882 139.069 1.00 99.02 464 ARG A O 1
ATOM 3542 N N . ALA A 1 479 ? 118.499 130.681 137.533 1.00 99.61 465 ALA A N 1
ATOM 3543 C CA . ALA A 1 479 ? 119.309 131.474 138.485 1.00 96.52 465 ALA A CA 1
ATOM 3544 C C . ALA A 1 479 ? 118.427 132.564 139.097 1.00 107.60 465 ALA A C 1
ATOM 3545 O O . ALA A 1 479 ? 118.464 132.732 140.329 1.00 122.09 465 ALA A O 1
ATOM 3547 N N . VAL A 1 480 ? 117.628 133.240 138.273 1.00 103.64 466 VAL A N 1
ATOM 3548 C CA . VAL A 1 480 ? 116.731 134.330 138.750 1.00 112.67 466 VAL A CA 1
ATOM 3549 C C . VAL A 1 480 ? 115.796 133.789 139.834 1.00 117.33 466 VAL A C 1
ATOM 3550 O O . VAL A 1 480 ? 115.695 134.434 140.894 1.00 126.43 466 VAL A O 1
ATOM 3554 N N . GLU A 1 481 ? 115.112 132.678 139.561 1.00 126.43 467 GLU A N 1
ATOM 3555 C CA . GLU A 1 481 ? 114.130 132.090 140.515 1.00 135.60 467 GLU A CA 1
ATOM 3556 C C . GLU A 1 481 ? 114.848 131.724 141.818 1.00 131.90 467 GLU A C 1
ATOM 3557 O O . GLU A 1 481 ? 114.313 132.041 142.895 1.00 123.01 467 GLU A O 1
ATOM 3559 N N . MET A 1 482 ? 116.005 131.069 141.715 1.00 137.87 468 MET A N 1
ATOM 3560 C CA . MET A 1 482 ? 116.744 130.582 142.906 1.00 145.55 468 MET A CA 1
ATOM 3561 C C . MET A 1 482 ? 117.296 131.768 143.696 1.00 148.46 468 MET A C 1
ATOM 3562 O O . MET A 1 482 ? 117.244 131.712 144.939 1.00 158.95 468 MET A O 1
ATOM 3567 N N . ALA A 1 483 ? 117.766 132.807 143.012 1.00 147.25 469 ALA A N 1
ATOM 3568 C CA . ALA A 1 483 ? 118.269 134.028 143.675 1.00 149.78 469 ALA A CA 1
ATOM 3569 C C . ALA A 1 483 ? 117.118 134.643 144.471 1.00 152.32 469 ALA A C 1
ATOM 3570 O O . ALA A 1 483 ? 117.359 135.073 145.608 1.00 152.03 469 ALA A O 1
ATOM 3572 N N . GLY A 1 484 ? 115.905 134.634 143.912 1.00 159.57 470 GLY A N 1
ATOM 3573 C CA . GLY A 1 484 ? 114.695 135.067 144.637 1.00 173.38 470 GLY A CA 1
ATOM 3574 C C . GLY A 1 484 ? 114.742 136.540 145.015 1.00 186.29 470 GLY A C 1
ATOM 3575 O O . GLY A 1 484 ? 114.706 137.373 144.105 1.00 192.15 470 GLY A O 1
ATOM 3576 N N . LYS A 1 485 ? 114.798 136.862 146.307 1.00 201.50 471 LYS A N 1
ATOM 3577 C CA . LYS A 1 485 ? 114.713 138.266 146.785 1.00 213.73 471 LYS A CA 1
ATOM 3578 C C . LYS A 1 485 ? 116.114 138.839 147.002 1.00 214.03 471 LYS A C 1
ATOM 3579 O O . LYS A 1 485 ? 116.245 140.077 146.985 1.00 204.99 471 LYS A O 1
ATOM 3585 N N . ASP A 1 486 ? 117.114 137.982 147.203 1.00 223.16 472 ASP A N 1
ATOM 3586 C CA . ASP A 1 486 ? 118.501 138.428 147.485 1.00 233.25 472 ASP A CA 1
ATOM 3587 C C . ASP A 1 486 ? 118.912 139.459 146.425 1.00 232.76 472 ASP A C 1
ATOM 3588 O O . ASP A 1 486 ? 118.910 139.112 145.239 1.00 237.23 472 ASP A O 1
ATOM 3593 N N . GLU A 1 487 ? 119.225 140.689 146.825 1.00 223.61 473 GLU A N 1
ATOM 3594 C CA . GLU A 1 487 ? 119.500 141.790 145.862 1.00 217.02 473 GLU A CA 1
ATOM 3595 C C . GLU A 1 487 ? 120.844 141.617 145.144 1.00 204.77 473 GLU A C 1
ATOM 3596 O O . GLU A 1 487 ? 120.869 141.870 143.939 1.00 201.14 473 GLU A O 1
ATOM 3602 N N . ALA A 1 488 ? 121.932 141.282 145.837 1.00 202.94 474 ALA A N 1
ATOM 3603 C CA . ALA A 1 488 ? 123.275 141.199 145.215 1.00 204.69 474 ALA A CA 1
ATOM 3604 C C . ALA A 1 488 ? 123.203 140.191 144.069 1.00 204.54 474 ALA A C 1
ATOM 3605 O O . ALA A 1 488 ? 123.675 140.495 142.951 1.00 204.90 474 ALA A O 1
ATOM 3607 N N . ARG A 1 489 ? 122.591 139.045 144.350 1.00 197.82 475 ARG A N 1
ATOM 3608 C CA . ARG A 1 489 ? 122.403 137.973 143.351 1.00 191.56 475 ARG A CA 1
ATOM 3609 C C . ARG A 1 489 ? 121.574 138.530 142.195 1.00 185.05 475 ARG A C 1
ATOM 3610 O O . ARG A 1 489 ? 122.015 138.390 141.039 1.00 185.65 475 ARG A O 1
ATOM 3618 N N . LEU A 1 490 ? 120.439 139.163 142.497 1.00 174.75 476 LEU A N 1
ATOM 3619 C CA . LEU A 1 490 ? 119.507 139.628 141.443 1.00 170.32 476 LEU A CA 1
ATOM 3620 C C . LEU A 1 490 ? 120.133 140.736 140.604 1.00 169.06 476 LEU A C 1
ATOM 3621 O O . LEU A 1 490 ? 119.976 140.678 139.379 1.00 178.13 476 LEU A O 1
ATOM 3626 N N . GLU A 1 491 ? 120.815 141.694 141.226 1.00 169.50 477 GLU A N 1
ATOM 3627 C CA . GLU A 1 491 ? 121.381 142.850 140.490 1.00 171.53 477 GLU A CA 1
ATOM 3628 C C . GLU A 1 491 ? 122.441 142.331 139.520 1.00 155.87 477 GLU A C 1
ATOM 3629 O O . GLU A 1 491 ? 122.401 142.728 138.347 1.00 149.62 477 GLU A O 1
ATOM 3635 N N . LYS A 1 492 ? 123.338 141.460 139.979 1.00 150.28 478 LYS A N 1
ATOM 3636 C CA . LYS A 1 492 ? 124.403 140.934 139.091 1.00 157.66 478 LYS A CA 1
ATOM 3637 C C . LYS A 1 492 ? 123.775 140.101 137.973 1.00 149.56 478 LYS A C 1
ATOM 3638 O O . LYS A 1 492 ? 124.295 140.155 136.853 1.00 144.31 478 LYS A O 1
ATOM 3644 N N . LEU A 1 493 ? 122.686 139.386 138.254 1.00 149.22 479 LEU A N 1
ATOM 3645 C CA . LEU A 1 493 ? 122.009 138.557 137.221 1.00 151.84 479 LEU A CA 1
ATOM 3646 C C . LEU A 1 493 ? 121.344 139.434 136.158 1.00 151.22 479 LEU A C 1
ATOM 3647 O O . LEU A 1 493 ? 121.604 139.202 134.971 1.00 149.06 479 LEU A O 1
ATOM 3652 N N . ILE A 1 494 ? 120.511 140.397 136.541 1.00 145.09 480 ILE A N 1
ATOM 3653 C CA . ILE A 1 494 ? 119.711 141.166 135.538 1.00 152.21 480 ILE A CA 1
ATOM 3654 C C . ILE A 1 494 ? 120.639 141.964 134.620 1.00 147.01 480 ILE A C 1
ATOM 3655 O O . ILE A 1 494 ? 120.185 142.355 133.544 1.00 140.49 480 ILE A O 1
ATOM 3660 N N . GLU A 1 495 ? 121.888 142.188 135.019 1.00 145.47 481 GLU A N 1
ATOM 3661 C CA . GLU A 1 495 ? 122.856 142.928 134.177 1.00 148.03 481 GLU A CA 1
ATOM 3662 C C . GLU A 1 495 ? 123.446 141.994 133.119 1.00 137.21 481 GLU A C 1
ATOM 3663 O O . GLU A 1 495 ? 124.253 142.462 132.307 1.00 128.15 481 GLU A O 1
ATOM 3669 N N . CYS A 1 496 ? 123.099 140.713 133.141 1.00 132.65 482 CYS A N 1
ATOM 3670 C CA . CYS A 1 496 ? 123.599 139.743 132.146 1.00 129.64 482 CYS A CA 1
ATOM 3671 C C . CYS A 1 496 ? 122.446 139.375 131.224 1.00 117.46 482 CYS A C 1
ATOM 3672 O O . CYS A 1 496 ? 122.591 138.431 130.448 1.00 116.03 482 CYS A O 1
ATOM 3675 N N . LYS A 1 497 ? 121.339 140.107 131.306 1.00 109.01 483 LYS A N 1
ATOM 3676 C CA . LYS A 1 497 ? 120.134 139.777 130.516 1.00 103.07 483 LYS A CA 1
ATOM 3677 C C . LYS A 1 497 ? 120.423 139.934 129.019 1.00 109.98 483 LYS A C 1
ATOM 3678 O O . LYS A 1 497 ? 121.078 140.914 128.608 1.00 116.22 483 LYS A O 1
ATOM 3684 N N . PHE A 1 498 ? 119.919 138.997 128.227 1.00 108.85 484 PHE A N 1
ATOM 3685 C CA . PHE A 1 498 ? 120.031 139.011 126.749 1.00 106.99 484 PHE A CA 1
ATOM 3686 C C . PHE A 1 498 ? 118.719 138.471 126.174 1.00 104.05 484 PHE A C 1
ATOM 3687 O O . PHE A 1 498 ? 117.931 137.872 126.927 1.00 105.21 484 PHE A O 1
ATOM 3695 N N . ASP A 1 499 ? 118.492 138.698 124.881 1.00 112.43 485 ASP A N 1
ATOM 3696 C CA . ASP A 1 499 ? 117.313 138.183 124.133 1.00 113.02 485 ASP A CA 1
ATOM 3697 C C . ASP A 1 499 ? 117.821 137.461 122.880 1.00 90.33 485 ASP A C 1
ATOM 3698 O O . ASP A 1 499 ? 118.687 138.022 122.175 1.00 76.24 485 ASP A O 1
ATOM 3703 N N . ILE A 1 500 ? 117.294 136.261 122.621 1.00 87.56 486 ILE A N 1
ATOM 3704 C CA . ILE A 1 500 ? 117.704 135.402 121.472 1.00 83.68 486 ILE A CA 1
ATOM 3705 C C . ILE A 1 500 ? 117.115 136.027 120.210 1.00 79.05 486 ILE A C 1
ATOM 3706 O O . ILE A 1 500 ? 115.905 136.241 120.142 1.00 83.74 486 ILE A O 1
ATOM 3711 N N . PRO A 1 501 ? 117.935 136.342 119.181 1.00 76.71 487 PRO A N 1
ATOM 3712 C CA . PRO A 1 501 ? 117.426 136.926 117.934 1.00 83.18 487 PRO A CA 1
ATOM 3713 C C . PRO A 1 501 ? 116.533 135.972 117.112 1.00 87.06 487 PRO A C 1
ATOM 3714 O O . PRO A 1 501 ? 116.796 134.780 117.114 1.00 81.36 487 PRO A O 1
ATOM 3718 N N . LYS A 1 502 ? 115.529 136.517 116.410 1.00 92.21 488 LYS A N 1
ATOM 3719 C CA . LYS A 1 502 ? 114.472 135.752 115.677 1.00 96.06 488 LYS A CA 1
ATOM 3720 C C . LYS A 1 502 ? 115.088 134.836 114.611 1.00 76.56 488 LYS A C 1
ATOM 3721 O O . LYS A 1 502 ? 114.596 133.723 114.439 1.00 76.84 488 LYS A O 1
ATOM 3727 N N . TRP A 1 503 ? 116.127 135.292 113.926 1.00 66.79 489 TRP A N 1
ATOM 3728 C CA . TRP A 1 503 ? 116.823 134.505 112.879 1.00 73.95 489 TRP A CA 1
ATOM 3729 C C . TRP A 1 503 ? 117.588 133.303 113.454 1.00 79.31 489 TRP A C 1
ATOM 3730 O O . TRP A 1 503 ? 117.905 132.384 112.661 1.00 74.92 489 TRP A O 1
ATOM 3741 N N . CYS A 1 504 ? 117.920 133.314 114.749 1.00 85.77 490 CYS A N 1
ATOM 3742 C CA . CYS A 1 504 ? 118.639 132.201 115.426 1.00 86.71 490 CYS A CA 1
ATOM 3743 C C . CYS A 1 504 ? 117.645 131.044 115.604 1.00 75.12 490 CYS A C 1
ATOM 3744 O O . CYS A 1 504 ? 116.851 131.041 116.571 1.00 74.98 490 CYS A O 1
ATOM 3747 N N . LYS A 1 505 ? 117.658 130.126 114.642 1.00 67.93 491 LYS A N 1
ATOM 3748 C CA . LYS A 1 505 ? 116.679 129.023 114.498 1.00 62.81 491 LYS A CA 1
ATOM 3749 C C . LYS A 1 505 ? 117.367 127.915 113.724 1.00 65.45 491 LYS A C 1
ATOM 3750 O O . LYS A 1 505 ? 118.395 128.200 113.099 1.00 68.89 491 LYS A O 1
ATOM 3756 N N . SER A 1 506 ? 116.801 126.716 113.726 1.00 69.43 492 SER A N 1
ATOM 3757 C CA . SER A 1 506 ? 117.249 125.627 112.830 1.00 66.24 492 SER A CA 1
ATOM 3758 C C . SER A 1 506 ? 117.109 126.113 111.384 1.00 55.69 492 SER A C 1
ATOM 3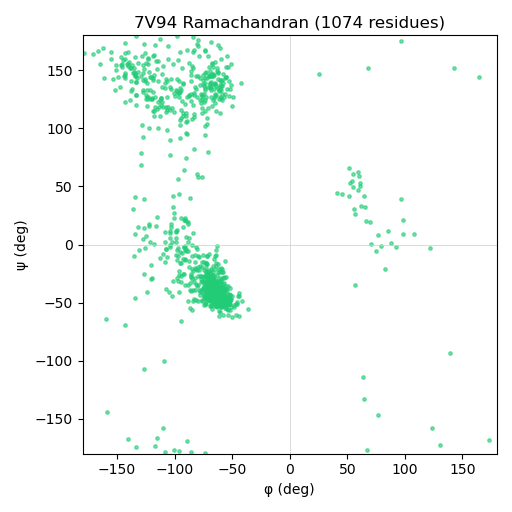759 O O . SER A 1 506 ? 116.004 126.513 110.991 1.00 73.08 492 SER A O 1
ATOM 3762 N N . VAL A 1 507 ? 118.186 126.076 110.619 1.00 54.21 493 VAL A N 1
ATOM 3763 C CA . VAL A 1 507 ? 118.161 126.337 109.152 1.00 56.05 493 VAL A CA 1
ATOM 3764 C C . VAL A 1 507 ? 117.543 125.115 108.480 1.00 57.46 493 VAL A C 1
ATOM 3765 O O . VAL A 1 507 ? 118.067 124.015 108.629 1.00 56.92 493 VAL A O 1
ATOM 3769 N N . PRO A 1 508 ? 116.437 125.264 107.710 1.00 63.79 494 PRO A N 1
ATOM 3770 C CA . PRO A 1 508 ? 115.831 124.154 106.964 1.00 57.92 494 PRO A CA 1
ATOM 3771 C C . PRO A 1 508 ? 116.800 123.545 105.959 1.00 51.02 494 PRO A C 1
ATOM 3772 O O . PRO A 1 508 ? 117.401 124.310 105.215 1.00 64.29 494 PRO A O 1
ATOM 3776 N N . LYS A 1 509 ? 116.901 122.217 105.934 1.00 47.12 495 LYS A N 1
ATOM 3777 C CA . LYS A 1 509 ? 117.944 121.512 105.151 1.00 51.42 495 LYS A CA 1
ATOM 3778 C C . LYS A 1 509 ? 117.605 121.582 103.658 1.00 47.22 495 LYS A C 1
ATOM 3779 O O . LYS A 1 509 ? 116.461 121.895 103.318 1.00 48.32 495 LYS A O 1
ATOM 3785 N N . LEU A 1 510 ? 118.542 121.242 102.785 1.00 46.28 496 LEU A N 1
ATOM 3786 C CA . LEU A 1 510 ? 118.228 121.085 101.346 1.00 47.09 496 LEU A CA 1
ATOM 3787 C C . LEU A 1 510 ? 117.527 119.732 101.148 1.00 50.92 496 LEU A C 1
ATOM 3788 O O . LEU A 1 510 ? 117.964 118.746 101.759 1.00 61.20 496 LEU A O 1
ATOM 3793 N N . VAL A 1 511 ? 116.467 119.706 100.331 1.00 49.43 497 VAL A N 1
ATOM 3794 C CA . VAL A 1 511 ? 115.610 118.510 100.070 1.00 41.55 497 VAL A CA 1
ATOM 3795 C C . VAL A 1 511 ? 116.433 117.437 99.368 1.00 37.10 497 VAL A C 1
ATOM 3796 O O . VAL A 1 511 ? 117.076 117.760 98.369 1.00 40.74 497 VAL A O 1
ATOM 3800 N N . GLY A 1 512 ? 116.404 116.211 99.886 1.00 37.97 498 GLY A N 1
ATOM 3801 C CA . GLY A 1 512 ? 117.052 115.032 99.272 1.00 37.94 498 GLY A CA 1
ATOM 3802 C C . GLY A 1 512 ? 116.070 114.194 98.472 1.00 39.46 498 GLY A C 1
ATOM 3803 O O . GLY A 1 512 ? 114.880 114.547 98.405 1.00 48.11 498 GLY A O 1
ATOM 3804 N N . ILE A 1 513 ? 116.557 113.126 97.866 1.00 43.78 499 ILE A N 1
ATOM 3805 C CA . ILE A 1 513 ? 115.752 112.166 97.062 1.00 49.23 499 ILE A CA 1
ATOM 3806 C C . ILE A 1 513 ? 116.454 110.809 97.145 1.00 49.43 499 ILE A C 1
ATOM 3807 O O . ILE A 1 513 ? 117.686 110.766 96.991 1.00 51.42 499 ILE A O 1
ATOM 3812 N N . SER A 1 514 ? 115.686 109.761 97.415 1.00 58.91 500 SER A N 1
ATOM 3813 C CA . SER A 1 514 ? 116.167 108.373 97.624 1.00 62.60 500 SER A CA 1
ATOM 3814 C C . SER A 1 514 ? 115.154 107.409 97.009 1.00 56.91 500 SER A C 1
ATOM 3815 O O . SER A 1 514 ? 114.071 107.866 96.649 1.00 67.28 500 SER A O 1
ATOM 3818 N N . GLY A 1 515 ? 115.467 106.125 96.980 1.00 49.56 501 GLY A N 1
ATOM 3819 C CA . GLY A 1 515 ? 114.477 105.064 96.741 1.00 47.39 501 GLY A CA 1
ATOM 3820 C C . GLY A 1 515 ? 115.147 103.710 96.594 1.00 47.62 501 GLY A C 1
ATOM 3821 O O . GLY A 1 515 ? 116.361 103.592 96.912 1.00 55.87 501 GLY A O 1
ATOM 3822 N N . GLY A 1 516 ? 114.389 102.717 96.144 1.00 44.33 502 GLY A N 1
ATOM 3823 C CA . GLY A 1 516 ? 114.846 101.320 96.038 1.00 48.45 502 GLY A CA 1
ATOM 3824 C C . GLY A 1 516 ? 114.416 100.538 97.253 1.00 44.40 502 GLY A C 1
ATOM 3825 O O . GLY A 1 516 ? 113.780 101.142 98.158 1.00 42.18 502 GLY A O 1
ATOM 3826 N N . LEU A 1 517 ? 114.675 99.233 97.232 1.00 54.39 503 LEU A N 1
ATOM 3827 C CA . LEU A 1 517 ? 114.251 98.282 98.298 1.00 59.44 503 LEU A CA 1
ATOM 3828 C C . LEU A 1 517 ? 115.274 98.239 99.425 1.00 60.69 503 LEU A C 1
ATOM 3829 O O . LEU A 1 517 ? 116.478 98.214 99.147 1.00 59.01 503 LEU A O 1
ATOM 3834 N N . PRO A 1 518 ? 114.808 98.151 100.700 1.00 64.34 504 PRO A N 1
ATOM 3835 C CA . PRO A 1 518 ? 115.650 97.761 101.836 1.00 63.58 504 PRO A CA 1
ATOM 3836 C C . PRO A 1 518 ? 116.241 96.366 101.634 1.00 68.78 504 PRO A C 1
ATOM 3837 O O . PRO A 1 518 ? 115.465 95.454 101.403 1.00 79.14 504 PRO A O 1
ATOM 3841 N N . LYS A 1 519 ? 117.562 96.220 101.728 1.00 76.96 505 LYS A N 1
ATOM 3842 C CA . LYS A 1 519 ? 118.229 94.898 101.534 1.00 94.01 505 LYS A CA 1
ATOM 3843 C C . LYS A 1 519 ? 118.279 94.203 102.901 1.00 88.21 505 LYS A C 1
ATOM 3844 O O . LYS A 1 519 ? 119.231 94.465 103.652 1.00 95.09 505 LYS A O 1
ATOM 3850 N N . VAL A 1 520 ? 117.291 93.346 103.198 1.00 85.05 506 VAL A N 1
ATOM 3851 C CA . VAL A 1 520 ? 116.956 92.849 104.574 1.00 83.36 506 VAL A CA 1
ATOM 3852 C C . VAL A 1 520 ? 118.112 92.009 105.144 1.00 74.67 506 VAL A C 1
ATOM 3853 O O . VAL A 1 520 ? 118.536 92.275 106.277 1.00 67.04 506 VAL A O 1
ATOM 3857 N N . GLU A 1 521 ? 118.633 91.063 104.366 1.00 85.64 507 GLU A N 1
ATOM 3858 C CA . GLU A 1 521 ? 119.738 90.153 104.777 1.00 93.47 507 GLU A CA 1
ATOM 3859 C C . GLU A 1 521 ? 120.979 90.986 105.133 1.00 87.58 507 GLU A C 1
ATOM 3860 O O . GLU A 1 521 ? 121.598 90.708 106.189 1.00 88.29 507 GLU A O 1
ATOM 3866 N N . GLU A 1 522 ? 121.303 91.989 104.313 1.00 86.67 508 GLU A N 1
ATOM 3867 C CA . GLU A 1 522 ? 122.457 92.897 104.536 1.00 91.42 508 GLU A CA 1
ATOM 3868 C C . GLU A 1 522 ? 122.220 93.694 105.829 1.00 91.26 508 GLU A C 1
ATOM 3869 O O . GLU A 1 522 ? 123.158 93.739 106.666 1.00 108.11 508 GLU A O 1
ATOM 3875 N N . GLU A 1 523 ? 121.024 94.260 106.016 1.00 71.97 509 GLU A N 1
ATOM 3876 C CA . GLU A 1 523 ? 120.688 95.084 107.210 1.00 76.49 509 GLU A CA 1
ATOM 3877 C C . GLU A 1 523 ? 120.893 94.254 108.479 1.00 74.16 509 GLU A C 1
ATOM 3878 O O . GLU A 1 523 ? 121.501 94.764 109.448 1.00 87.04 509 GLU A O 1
ATOM 3884 N N . ILE A 1 524 ? 120.370 93.032 108.489 1.00 73.98 510 ILE A N 1
ATOM 3885 C CA . ILE A 1 524 ? 120.437 92.126 109.672 1.00 69.57 510 ILE A CA 1
ATOM 3886 C C . ILE A 1 524 ? 121.914 91.848 109.974 1.00 55.75 510 ILE A C 1
ATOM 3887 O O . ILE A 1 524 ? 122.322 91.995 111.136 1.00 53.70 510 ILE A O 1
ATOM 3892 N N . LYS A 1 525 ? 122.691 91.474 108.961 1.00 54.95 511 LYS A N 1
ATOM 3893 C CA . LYS A 1 525 ? 124.147 91.225 109.126 1.00 67.86 511 LYS A CA 1
ATOM 3894 C C . LYS A 1 525 ? 124.793 92.424 109.826 1.00 66.25 511 LYS A C 1
ATOM 3895 O O . LYS A 1 525 ? 125.591 92.200 110.782 1.00 68.27 511 LYS A O 1
ATOM 3901 N N . VAL A 1 526 ? 124.466 93.631 109.358 1.00 62.41 512 VAL A N 1
ATOM 3902 C CA . VAL A 1 526 ? 125.076 94.907 109.830 1.00 64.63 512 VAL A CA 1
ATOM 3903 C C . VAL A 1 526 ? 124.711 95.135 111.306 1.00 67.66 512 VAL A C 1
ATOM 3904 O O . VAL A 1 526 ? 125.664 95.358 112.094 1.00 83.92 512 VAL A O 1
ATOM 3908 N N . MET A 1 527 ? 123.431 95.069 111.694 1.00 52.35 513 MET A N 1
ATOM 3909 C CA . MET A 1 527 ? 123.039 95.343 113.105 1.00 62.30 513 MET A CA 1
ATOM 3910 C C . MET A 1 527 ? 123.539 94.244 114.070 1.00 59.89 513 MET A C 1
ATOM 3911 O O . MET A 1 527 ? 123.787 94.551 115.241 1.00 79.09 513 MET A O 1
ATOM 3916 N N . ASN A 1 528 ? 123.680 93.002 113.631 1.00 67.73 514 ASN A N 1
ATOM 3917 C CA . ASN A 1 528 ? 124.213 91.925 114.503 1.00 71.92 514 ASN A CA 1
ATOM 3918 C C . ASN A 1 528 ? 125.701 92.199 114.761 1.00 78.64 514 ASN A C 1
ATOM 3919 O O . ASN A 1 528 ? 126.138 92.116 115.940 1.00 90.87 514 ASN A O 1
ATOM 3924 N N . ALA A 1 529 ? 126.448 92.493 113.692 1.00 75.31 515 ALA A N 1
ATOM 3925 C CA . ALA A 1 529 ? 127.883 92.843 113.743 1.00 68.96 515 ALA A CA 1
ATOM 3926 C C . ALA A 1 529 ? 128.080 94.015 114.705 1.00 76.39 515 ALA A C 1
ATOM 3927 O O . ALA A 1 529 ? 128.961 93.906 115.606 1.00 77.97 515 ALA A O 1
ATOM 3929 N N . ALA A 1 530 ? 127.281 95.072 114.513 1.00 72.60 516 ALA A N 1
ATOM 3930 C CA . ALA A 1 530 ? 127.382 96.360 115.234 1.00 77.00 516 ALA A CA 1
ATOM 3931 C C . ALA A 1 530 ? 127.112 96.154 116.722 1.00 75.04 516 ALA A C 1
ATOM 3932 O O . ALA A 1 530 ? 127.910 96.667 117.513 1.00 89.91 516 ALA A O 1
ATOM 3934 N N . PHE A 1 531 ? 126.037 95.460 117.097 1.00 69.29 517 PHE A N 1
ATOM 3935 C CA . PHE A 1 531 ? 125.666 95.262 118.528 1.00 68.00 517 PHE A CA 1
ATOM 3936 C C . PHE A 1 531 ? 126.814 94.574 119.284 1.00 61.53 517 PHE A C 1
ATOM 3937 O O . PHE A 1 531 ? 127.239 95.068 120.335 1.00 64.47 517 PHE A O 1
ATOM 3945 N N . LYS A 1 532 ? 127.319 93.469 118.738 1.00 63.08 518 LYS A N 1
ATOM 3946 C CA . LYS A 1 532 ? 128.417 92.683 119.360 1.00 81.23 518 LYS A CA 1
ATOM 3947 C C . LYS A 1 532 ? 129.661 93.588 119.465 1.00 77.41 518 LYS A C 1
ATOM 3948 O O . LYS A 1 532 ? 130.278 93.622 120.563 1.00 75.44 518 LYS A O 1
ATOM 3954 N N . ASP A 1 533 ? 129.994 94.327 118.399 1.00 72.73 519 ASP A N 1
ATOM 3955 C CA . ASP A 1 533 ? 131.207 95.185 118.368 1.00 75.83 519 ASP A CA 1
ATOM 3956 C C . ASP A 1 533 ? 131.075 96.334 119.376 1.00 77.05 519 ASP A C 1
ATOM 3957 O O . ASP A 1 533 ? 132.057 96.563 120.124 1.00 91.65 519 ASP A O 1
ATOM 3962 N N . VAL A 1 534 ? 129.947 97.038 119.418 1.00 62.26 520 VAL A N 1
ATOM 3963 C CA . VAL A 1 534 ? 129.809 98.230 120.305 1.00 64.52 520 VAL A CA 1
ATOM 3964 C C . VAL A 1 534 ? 129.903 97.752 121.754 1.00 65.63 520 VAL A C 1
ATOM 3965 O O . VAL A 1 534 ? 130.596 98.441 122.538 1.00 76.78 520 VAL A O 1
ATOM 3969 N N . ARG A 1 535 ? 129.283 96.619 122.105 1.00 67.16 521 ARG A N 1
ATOM 3970 C CA . ARG A 1 535 ? 129.233 96.157 123.526 1.00 70.90 521 ARG A CA 1
ATOM 3971 C C . ARG A 1 535 ? 130.648 95.776 123.991 1.00 64.56 521 ARG A C 1
ATOM 3972 O O . ARG A 1 535 ? 131.020 96.098 125.143 1.00 61.83 521 ARG A O 1
ATOM 3980 N N . ALA A 1 536 ? 131.393 95.093 123.117 1.00 67.15 522 ALA A N 1
ATOM 3981 C CA . ALA A 1 536 ? 132.810 94.723 123.320 1.00 75.01 522 ALA A CA 1
ATOM 3982 C C . ALA A 1 536 ? 133.630 95.984 123.621 1.00 72.18 522 ALA A C 1
ATOM 3983 O O . ALA A 1 536 ? 134.330 95.995 124.670 1.00 67.80 522 ALA A O 1
ATOM 3985 N N . ARG A 1 537 ? 133.520 96.994 122.745 1.00 66.49 523 ARG A N 1
ATOM 3986 C CA . ARG A 1 537 ? 134.266 98.283 122.823 1.00 64.11 523 ARG A CA 1
ATOM 3987 C C . ARG A 1 537 ? 133.866 99.112 124.057 1.00 69.24 523 ARG A C 1
ATOM 3988 O O . ARG A 1 537 ? 134.713 99.939 124.512 1.00 86.51 523 ARG A O 1
ATOM 3996 N N . MET A 1 538 ? 132.647 98.946 124.573 1.00 62.09 524 MET A N 1
ATOM 3997 C CA . MET A 1 538 ? 132.163 99.693 125.765 1.00 69.16 524 MET A CA 1
ATOM 3998 C C . MET A 1 538 ? 132.798 99.103 127.036 1.00 77.88 524 MET A C 1
ATOM 3999 O O . MET A 1 538 ? 133.306 99.880 127.872 1.00 97.07 524 MET A O 1
ATOM 4004 N N . PHE A 1 539 ? 132.767 97.781 127.192 1.00 89.06 525 PHE A N 1
ATOM 4005 C CA . PHE A 1 539 ? 133.389 97.082 128.348 1.00 88.98 525 PHE A CA 1
ATOM 4006 C C . PHE A 1 539 ? 134.907 97.320 128.346 1.00 83.21 525 PHE A C 1
ATOM 4007 O O . PHE A 1 539 ? 135.469 97.561 129.440 1.00 84.34 525 PHE A O 1
ATOM 4015 N N . VAL A 1 540 ? 135.536 97.222 127.166 1.00 71.57 526 VAL A N 1
ATOM 4016 C CA . VAL A 1 540 ? 136.992 97.480 126.956 1.00 70.30 526 VAL A CA 1
ATOM 4017 C C . VAL A 1 540 ? 137.335 98.870 127.502 1.00 78.64 526 VAL A C 1
ATOM 4018 O O . VAL A 1 540 ? 138.323 98.967 128.286 1.00 89.68 526 VAL A O 1
ATOM 4022 N N . ARG A 1 541 ? 136.588 99.906 127.107 1.00 74.86 527 ARG A N 1
ATOM 4023 C CA . ARG A 1 541 ? 136.907 101.301 127.518 1.00 80.76 527 ARG A CA 1
ATOM 4024 C C . ARG A 1 541 ? 136.697 101.469 129.035 1.00 79.82 527 ARG A C 1
ATOM 4025 O O . ARG A 1 541 ? 137.551 102.159 129.668 1.00 84.45 527 ARG A O 1
ATOM 4033 N N . PHE A 1 542 ? 135.617 100.929 129.615 1.00 77.85 528 PHE A N 1
ATOM 4034 C CA . PHE A 1 542 ? 135.329 101.110 131.072 1.00 87.61 528 PHE A CA 1
ATOM 4035 C C . PHE A 1 542 ? 136.477 100.514 131.904 1.00 89.61 528 PHE A C 1
ATOM 4036 O O . PHE A 1 542 ? 136.910 101.153 132.885 1.00 83.85 528 PHE A O 1
ATOM 4044 N N . GLU A 1 543 ? 136.987 99.347 131.498 1.00 105.74 529 GLU A N 1
ATOM 4045 C CA . GLU A 1 543 ? 138.130 98.682 132.188 1.00 115.98 529 GLU A CA 1
ATOM 4046 C C . GLU A 1 543 ? 139.369 99.584 132.063 1.00 98.99 529 GLU A C 1
ATOM 4047 O O . GLU A 1 543 ? 140.117 99.670 133.048 1.00 81.10 529 GLU A O 1
ATOM 4053 N N . GLU A 1 544 ? 139.580 100.215 130.899 1.00 90.28 530 GLU A N 1
ATOM 4054 C CA . GLU A 1 544 ? 140.742 101.115 130.661 1.00 84.32 530 GLU A CA 1
ATOM 4055 C C . GLU A 1 544 ? 140.668 102.316 131.610 1.00 90.97 530 GLU A C 1
ATOM 4056 O O . GLU A 1 544 ? 141.727 102.690 132.183 1.00 109.67 530 GLU A O 1
ATOM 4062 N N . ILE A 1 545 ? 139.480 102.893 131.790 1.00 82.41 531 ILE A N 1
ATOM 4063 C CA . ILE A 1 545 ? 139.291 104.062 132.700 1.00 78.53 531 ILE A CA 1
ATOM 4064 C C . ILE A 1 545 ? 139.573 103.619 134.145 1.00 92.05 531 ILE A C 1
ATOM 4065 O O . ILE A 1 545 ? 140.335 104.341 134.848 1.00 99.26 531 ILE A O 1
ATOM 4070 N N . ALA A 1 546 ? 139.007 102.484 134.574 1.00 98.18 532 ALA A N 1
ATOM 4071 C CA . ALA A 1 546 ? 139.144 101.955 135.956 1.00 98.44 532 ALA A CA 1
ATOM 4072 C C . ALA A 1 546 ? 140.613 101.617 136.245 1.00 95.41 532 ALA A C 1
ATOM 4073 O O . ALA A 1 546 ? 141.048 101.791 137.405 1.00 92.25 532 ALA A O 1
ATOM 4075 N N . ALA A 1 547 ? 141.340 101.148 135.224 1.00 98.75 533 ALA A N 1
ATOM 4076 C CA . ALA A 1 547 ? 142.789 100.849 135.268 1.00 100.74 533 ALA A CA 1
ATOM 4077 C C . ALA A 1 547 ? 143.570 102.130 135.572 1.00 96.55 533 ALA A C 1
ATOM 4078 O O . ALA A 1 547 ? 144.433 102.076 136.469 1.00 97.58 533 ALA A O 1
ATOM 4080 N N . TYR A 1 548 ? 143.279 103.225 134.861 1.00 93.09 534 TYR A N 1
ATOM 4081 C CA . TYR A 1 548 ? 143.976 104.530 135.027 1.00 97.54 534 TYR A CA 1
ATOM 4082 C C . TYR A 1 548 ? 143.705 105.110 136.428 1.00 101.80 534 TYR A C 1
ATOM 4083 O O . TYR A 1 548 ? 144.682 105.576 137.057 1.00 105.98 534 TYR A O 1
ATOM 4092 N N . VAL A 1 549 ? 142.449 105.118 136.900 1.00 100.93 535 VAL A N 1
ATOM 4093 C CA . VAL A 1 549 ? 142.090 105.657 138.257 1.00 102.82 535 VAL A CA 1
ATOM 4094 C C . VAL A 1 549 ? 142.782 104.815 139.342 1.00 114.32 535 VAL A C 1
ATOM 4095 O O . VAL A 1 549 ? 143.227 105.405 140.355 1.00 102.31 535 VAL A O 1
ATOM 4099 N N . ALA A 1 550 ? 142.873 103.496 139.137 1.00 134.38 536 ALA A N 1
ATOM 4100 C CA . ALA A 1 550 ? 143.582 102.553 140.036 1.00 143.09 536 ALA A CA 1
ATOM 4101 C C . ALA A 1 550 ? 145.079 102.891 140.088 1.00 141.38 536 ALA A C 1
ATOM 4102 O O . ALA A 1 550 ? 145.642 102.861 141.203 1.00 141.62 536 ALA A O 1
ATOM 4104 N N . SER A 1 551 ? 145.697 103.197 138.939 1.00 132.65 537 SER A N 1
ATOM 4105 C CA . SER A 1 551 ? 147.160 103.455 138.816 1.00 123.73 537 SER A CA 1
ATOM 4106 C C . SER A 1 551 ? 147.564 104.601 139.750 1.00 125.55 537 SER A C 1
ATOM 4107 O O . SER A 1 551 ? 148.627 104.487 140.385 1.00 136.23 537 SER A O 1
ATOM 4110 N N . LYS A 1 552 ? 146.737 105.647 139.844 1.00 125.94 538 LYS A N 1
ATOM 4111 C CA . LYS A 1 552 ? 147.006 106.844 140.688 1.00 133.07 538 LYS A CA 1
ATOM 4112 C C . LYS A 1 552 ? 146.471 106.613 142.110 1.00 136.91 538 LYS A C 1
ATOM 4113 O O . LYS A 1 552 ? 146.689 107.499 142.962 1.00 143.41 538 LYS A O 1
ATOM 4119 N N . GLY A 1 553 ? 145.782 105.491 142.350 1.00 140.68 539 GLY A N 1
ATOM 4120 C CA . GLY A 1 553 ? 145.470 104.974 143.698 1.00 148.81 539 GLY A CA 1
ATOM 4121 C C . GLY A 1 553 ? 144.133 105.455 144.241 1.00 153.80 539 GLY A C 1
ATOM 4122 O O . GLY A 1 553 ? 143.777 105.020 145.356 1.00 152.98 539 GLY A O 1
ATOM 4123 N N . ALA A 1 554 ? 143.406 106.302 143.502 1.00 158.99 540 ALA A N 1
ATOM 4124 C CA . ALA A 1 554 ? 142.109 106.885 143.926 1.00 163.99 540 ALA A CA 1
ATOM 4125 C C . ALA A 1 554 ? 140.980 105.870 143.697 1.00 160.70 540 ALA A C 1
ATOM 4126 O O . ALA A 1 554 ? 141.236 104.808 143.085 1.00 156.84 540 ALA A O 1
ATOM 4128 N N . GLY A 1 555 ? 139.774 106.198 144.172 1.00 152.68 541 GLY A N 1
ATOM 4129 C CA . GLY A 1 555 ? 138.574 105.342 144.077 1.00 152.65 541 GLY A CA 1
ATOM 4130 C C . GLY A 1 555 ? 137.497 105.958 143.201 1.00 145.61 541 GLY A C 1
ATOM 4131 O O . GLY A 1 555 ? 137.280 107.188 143.295 1.00 155.94 541 GLY A O 1
ATOM 4132 N N . MET A 1 556 ? 136.817 105.135 142.396 1.00 132.54 542 MET A N 1
ATOM 4133 C CA . MET A 1 556 ? 135.541 105.497 141.719 1.00 126.24 542 MET A CA 1
ATOM 4134 C C . MET A 1 556 ? 134.415 105.435 142.763 1.00 117.71 542 MET A C 1
ATOM 4135 O O . MET A 1 556 ? 133.456 104.670 142.562 1.00 127.36 542 MET A O 1
ATOM 4140 N N . ASP A 1 557 ? 134.535 106.207 143.848 1.00 116.19 543 ASP A N 1
ATOM 4141 C CA . ASP A 1 557 ? 133.518 106.258 144.929 1.00 119.29 543 ASP A CA 1
ATOM 4142 C C . ASP A 1 557 ? 132.351 107.092 144.404 1.00 106.55 543 ASP A C 1
ATOM 4143 O O . ASP A 1 557 ? 132.535 108.306 144.155 1.00 108.70 543 ASP A O 1
ATOM 4148 N N . VAL A 1 558 ? 131.209 106.443 144.205 1.00 93.42 544 VAL A N 1
ATOM 4149 C CA . VAL A 1 558 ? 130.041 107.068 143.535 1.00 88.56 544 VAL A CA 1
ATOM 4150 C C . VAL A 1 558 ? 129.329 107.913 144.590 1.00 89.71 544 VAL A C 1
ATOM 4151 O O . VAL A 1 558 ? 128.606 108.862 144.213 1.00 108.79 544 VAL A O 1
ATOM 4155 N N . TYR A 1 559 ? 129.543 107.605 145.865 1.00 102.27 545 TYR A N 1
ATOM 4156 C CA . TYR A 1 559 ? 128.910 108.331 146.992 1.00 123.69 545 TYR A CA 1
ATOM 4157 C C . TYR A 1 559 ? 129.715 109.614 147.277 1.00 131.81 545 TYR A C 1
ATOM 4158 O O . TYR A 1 559 ? 129.064 110.663 147.490 1.00 133.75 545 TYR A O 1
ATOM 4167 N N . ASP A 1 560 ? 131.055 109.579 147.202 1.00 138.06 546 ASP A N 1
ATOM 4168 C CA . ASP A 1 560 ? 131.905 110.795 147.377 1.00 146.86 546 ASP A CA 1
ATOM 4169 C C . ASP A 1 560 ? 131.743 111.732 146.169 1.00 137.47 546 ASP A C 1
ATOM 4170 O O . ASP A 1 560 ? 131.556 112.972 146.371 1.00 144.98 546 ASP A O 1
ATOM 4175 N N . ALA A 1 561 ? 131.760 111.196 144.946 1.00 121.53 547 ALA A N 1
ATOM 4176 C CA . ALA A 1 561 ? 131.595 112.001 143.709 1.00 116.06 547 ALA A CA 1
ATOM 4177 C C . ALA A 1 561 ? 130.279 112.810 143.756 1.00 103.17 547 ALA A C 1
ATOM 4178 O O . ALA A 1 561 ? 130.152 113.820 143.037 1.00 118.19 547 ALA A O 1
ATOM 4180 N N . LEU A 1 562 ? 129.358 112.502 144.663 1.00 101.30 548 LEU A N 1
ATOM 4181 C CA . LEU A 1 562 ? 128.163 113.364 144.840 1.00 113.83 548 LEU A CA 1
ATOM 4182 C C . LEU A 1 562 ? 128.424 114.451 145.917 1.00 133.30 548 LEU A C 1
ATOM 4183 O O . LEU A 1 562 ? 127.457 115.089 146.418 1.00 142.01 548 LEU A O 1
ATOM 4188 N N . GLU A 1 563 ? 129.696 114.790 146.174 1.00 132.62 549 GLU A N 1
ATOM 4189 C CA . GLU A 1 563 ? 130.085 116.113 146.736 1.00 122.50 549 GLU A CA 1
ATOM 4190 C C . GLU A 1 563 ? 130.001 117.122 145.591 1.00 110.89 549 GLU A C 1
ATOM 4191 O O . GLU A 1 563 ? 130.047 118.333 145.870 1.00 116.55 549 GLU A O 1
ATOM 4197 N N . LYS A 1 564 ? 129.930 116.629 144.349 1.00 125.95 550 LYS A N 1
ATOM 4198 C CA . LYS A 1 564 ? 129.601 117.470 143.169 1.00 137.76 550 LYS A CA 1
ATOM 4199 C C . LYS A 1 564 ? 128.195 118.051 143.292 1.00 135.38 550 LYS A C 1
ATOM 4200 O O . LYS A 1 564 ? 128.024 119.233 142.916 1.00 147.05 550 LYS A O 1
ATOM 4206 N N . ARG A 1 565 ? 127.217 117.267 143.764 1.00 141.46 551 ARG A N 1
ATOM 4207 C CA . ARG A 1 565 ? 125.898 117.857 144.122 1.00 152.10 551 ARG A CA 1
ATOM 4208 C C . ARG A 1 565 ? 126.174 119.152 144.891 1.00 148.16 551 ARG A C 1
ATOM 4209 O O . ARG A 1 565 ? 125.493 120.159 144.581 1.00 144.00 551 ARG A O 1
ATOM 4217 N N . GLU A 1 566 ? 127.163 119.163 145.802 1.00 147.59 552 GLU A N 1
ATOM 4218 C CA . GLU A 1 566 ? 127.543 120.429 146.519 1.00 142.57 552 GLU A CA 1
ATOM 4219 C C . GLU A 1 566 ? 128.103 121.521 145.581 1.00 131.38 552 GLU A C 1
ATOM 4220 O O . GLU A 1 566 ? 127.613 122.686 145.698 1.00 128.47 552 GLU A O 1
ATOM 4226 N N . LEU A 1 567 ? 129.123 121.246 144.745 1.00 127.24 553 LEU A N 1
ATOM 4227 C CA . LEU A 1 567 ? 129.780 122.327 143.945 1.00 133.56 553 LEU A CA 1
ATOM 4228 C C . LEU A 1 567 ? 128.756 122.986 143.005 1.00 127.51 553 LEU A C 1
ATOM 4229 O O . LEU A 1 567 ? 128.818 124.228 142.847 1.00 132.69 553 LEU A O 1
ATOM 4234 N N . GLU A 1 568 ? 127.818 122.221 142.436 1.00 127.45 554 GLU A N 1
ATOM 4235 C CA . GLU A 1 568 ? 126.729 122.792 141.593 1.00 125.70 554 GLU A CA 1
ATOM 4236 C C . GLU A 1 568 ? 125.730 123.559 142.475 1.00 112.74 554 GLU A C 1
ATOM 4237 O O . GLU A 1 568 ? 125.255 124.609 142.006 1.00 95.43 554 GLU A O 1
ATOM 4243 N N . GLN A 1 569 ? 125.455 123.085 143.698 1.00 127.09 555 GLN A N 1
ATOM 4244 C CA . GLN A 1 569 ? 124.471 123.690 144.646 1.00 145.60 555 GLN A CA 1
ATOM 4245 C C . GLN A 1 569 ? 124.861 125.152 144.930 1.00 162.81 555 GLN A C 1
ATOM 4246 O O . GLN A 1 569 ? 123.955 126.027 144.897 1.00 161.35 555 GLN A O 1
ATOM 4252 N N . ILE A 1 570 ? 126.157 125.430 145.130 1.00 172.61 556 ILE A N 1
ATOM 4253 C CA . ILE A 1 570 ? 126.675 126.805 145.425 1.00 172.66 556 ILE A CA 1
ATOM 4254 C C . ILE A 1 570 ? 126.134 127.771 144.357 1.00 163.26 556 ILE A C 1
ATOM 4255 O O . ILE A 1 570 ? 125.569 128.817 144.747 1.00 158.70 556 ILE A O 1
ATOM 4260 N N . LYS A 1 571 ? 126.234 127.397 143.073 1.00 151.03 557 LYS A N 1
ATOM 4261 C CA . LYS A 1 571 ? 125.727 128.183 141.907 1.00 137.79 557 LYS A CA 1
ATOM 4262 C C . LYS A 1 571 ? 124.193 128.233 141.967 1.00 127.13 557 LYS A C 1
ATOM 4263 O O . LYS A 1 571 ? 123.653 129.318 142.248 1.00 114.77 557 LYS A O 1
ATOM 4269 N N . ALA A 1 581 ? 123.535 116.882 151.118 1.00 185.71 567 ALA A N 1
ATOM 4270 C CA . ALA A 1 581 ? 124.742 116.333 150.450 1.00 181.60 567 ALA A CA 1
ATOM 4271 C C . ALA A 1 581 ? 124.640 114.804 150.359 1.00 183.61 567 ALA A C 1
ATOM 4272 O O . ALA A 1 581 ? 124.453 114.286 149.239 1.00 197.74 567 ALA A O 1
ATOM 4274 N N . HIS A 1 582 ? 124.725 114.118 151.502 1.00 177.83 568 HIS A N 1
ATOM 4275 C CA . HIS A 1 582 ? 124.786 112.635 151.604 1.00 171.39 568 HIS A CA 1
ATOM 4276 C C . HIS A 1 582 ? 123.425 112.045 151.205 1.00 165.83 568 HIS A C 1
ATOM 4277 O O . HIS A 1 582 ? 123.403 111.014 150.480 1.00 170.25 568 HIS A O 1
ATOM 4284 N N . ILE A 1 583 ? 122.339 112.696 151.637 1.00 150.60 569 ILE A N 1
ATOM 4285 C CA . ILE A 1 583 ? 120.931 112.357 151.270 1.00 149.97 569 ILE A CA 1
ATOM 4286 C C . ILE A 1 583 ? 120.836 112.284 149.742 1.00 144.52 569 ILE A C 1
ATOM 4287 O O . ILE A 1 583 ? 120.425 111.224 149.224 1.00 154.71 569 ILE A O 1
ATOM 4292 N N . GLN A 1 584 ? 121.209 113.373 149.062 1.00 132.16 570 GLN A N 1
ATOM 4293 C CA . GLN A 1 584 ? 121.152 113.498 147.580 1.00 119.58 570 GLN A CA 1
ATOM 4294 C C . GLN A 1 584 ? 122.049 112.433 146.937 1.00 106.75 570 GLN A C 1
ATOM 4295 O O . GLN A 1 584 ? 121.650 111.888 145.903 1.00 119.45 570 GLN A O 1
ATOM 4301 N N . ALA A 1 585 ? 123.209 112.141 147.525 1.00 101.93 571 ALA A N 1
ATOM 4302 C CA . ALA A 1 585 ? 124.182 111.157 146.992 1.00 98.77 571 ALA A CA 1
ATOM 4303 C C . ALA A 1 585 ? 123.508 109.784 146.869 1.00 104.70 571 ALA A C 1
ATOM 4304 O O . ALA A 1 585 ? 123.669 109.094 145.816 1.00 108.02 571 ALA A O 1
ATOM 4306 N N . TYR A 1 586 ? 122.737 109.424 147.891 1.00 105.06 572 TYR A N 1
ATOM 4307 C CA . TYR A 1 586 ? 122.102 108.088 148.024 1.00 109.07 572 TYR A CA 1
ATOM 4308 C C . TYR A 1 586 ? 120.762 108.058 147.269 1.00 104.19 572 TYR A C 1
ATOM 4309 O O . TYR A 1 586 ? 120.348 106.950 146.831 1.00 112.91 572 TYR A O 1
ATOM 4318 N N . ARG A 1 587 ? 120.098 109.214 147.141 1.00 96.17 573 ARG A N 1
ATOM 4319 C CA . ARG A 1 587 ? 118.816 109.379 146.400 1.00 98.54 573 ARG A CA 1
ATOM 4320 C C . ARG A 1 587 ? 119.068 109.357 144.887 1.00 97.99 573 ARG A C 1
ATOM 4321 O O . ARG A 1 587 ? 118.152 108.955 144.146 1.00 104.97 573 ARG A O 1
ATOM 4329 N N . ALA A 1 588 ? 120.237 109.827 144.450 1.00 98.80 574 ALA A N 1
ATOM 4330 C CA . ALA A 1 588 ? 120.628 109.913 143.026 1.00 95.48 574 ALA A CA 1
ATOM 4331 C C . ALA A 1 588 ? 121.079 108.538 142.538 1.00 80.46 574 ALA A C 1
ATOM 4332 O O . ALA A 1 588 ? 120.949 108.286 141.318 1.00 82.31 574 ALA A O 1
ATOM 4334 N N . VAL A 1 589 ? 121.585 107.688 143.436 1.00 76.86 575 VAL A N 1
ATOM 4335 C CA . VAL A 1 589 ? 121.951 106.289 143.071 1.00 82.36 575 VAL A CA 1
ATOM 4336 C C . VAL A 1 589 ? 120.691 105.411 143.097 1.00 85.08 575 VAL A C 1
ATOM 4337 O O . VAL A 1 589 ? 120.623 104.472 142.261 1.00 99.63 575 VAL A O 1
ATOM 4341 N N . LEU A 1 590 ? 119.689 105.725 143.924 1.00 92.31 576 LEU A N 1
ATOM 4342 C CA . LEU A 1 590 ? 118.427 104.934 143.946 1.00 96.46 576 LEU A CA 1
ATOM 4343 C C . LEU A 1 590 ? 117.426 105.423 142.884 1.00 92.51 576 LEU A C 1
ATOM 4344 O O . LEU A 1 590 ? 116.588 104.587 142.475 1.00 115.91 576 LEU A O 1
ATOM 4349 N N . HIS A 1 591 ? 117.469 106.685 142.438 1.00 85.58 577 HIS A N 1
ATOM 4350 C CA . HIS A 1 591 ? 116.587 107.194 141.341 1.00 81.01 577 HIS A CA 1
ATOM 4351 C C . HIS A 1 591 ? 117.100 106.719 139.968 1.00 67.78 577 HIS A C 1
ATOM 4352 O O . HIS A 1 591 ? 116.249 106.371 139.134 1.00 63.84 577 HIS A O 1
ATOM 4359 N N . ARG A 1 592 ? 118.415 106.675 139.724 1.00 55.46 578 ARG A N 1
ATOM 4360 C CA . ARG A 1 592 ? 118.946 106.165 138.433 1.00 54.52 578 ARG A CA 1
ATOM 4361 C C . ARG A 1 592 ? 118.766 104.649 138.360 1.00 63.77 578 ARG A C 1
ATOM 4362 O O . ARG A 1 592 ? 118.448 104.160 137.257 1.00 73.16 578 ARG A O 1
ATOM 4370 N N . ILE A 1 593 ? 118.974 103.920 139.470 1.00 75.21 579 ILE A N 1
ATOM 4371 C CA . ILE A 1 593 ? 118.680 102.454 139.540 1.00 72.68 579 ILE A CA 1
ATOM 4372 C C . ILE A 1 593 ? 117.172 102.233 139.328 1.00 74.34 579 ILE A C 1
ATOM 4373 O O . ILE A 1 593 ? 116.800 101.347 138.515 1.00 62.67 579 ILE A O 1
ATOM 4378 N N . GLY A 1 594 ? 116.337 103.001 140.024 1.00 65.96 580 GLY A N 1
ATOM 4379 C CA . GLY A 1 594 ? 114.874 102.918 139.894 1.00 67.59 580 GLY A CA 1
ATOM 4380 C C . GLY A 1 594 ? 114.364 103.197 138.482 1.00 79.92 580 GLY A C 1
ATOM 4381 O O . GLY A 1 594 ? 113.359 102.544 138.100 1.00 109.47 580 GLY A O 1
ATOM 4382 N N . ARG A 1 595 ? 114.935 104.173 137.752 1.00 75.28 581 ARG A N 1
ATOM 4383 C CA . ARG A 1 595 ? 114.440 104.570 136.401 1.00 62.52 581 ARG A CA 1
ATOM 4384 C C . ARG A 1 595 ? 114.816 103.470 135.414 1.00 52.45 581 ARG A C 1
ATOM 4385 O O . ARG A 1 595 ? 114.160 103.384 134.385 1.00 67.42 581 ARG A O 1
ATOM 4393 N N . ALA A 1 596 ? 115.842 102.679 135.670 1.00 51.25 582 ALA A N 1
ATOM 4394 C CA . ALA A 1 596 ? 116.189 101.561 134.771 1.00 64.37 582 ALA A CA 1
ATOM 4395 C C . ALA A 1 596 ? 115.104 100.481 134.902 1.00 76.28 582 ALA A C 1
ATOM 4396 O O . ALA A 1 596 ? 114.641 99.943 133.875 1.00 88.84 582 ALA A O 1
ATOM 4398 N N . VAL A 1 597 ? 114.664 100.213 136.120 1.00 74.23 583 VAL A N 1
ATOM 4399 C CA . VAL A 1 597 ? 113.620 99.185 136.370 1.00 80.46 583 VAL A CA 1
ATOM 4400 C C . VAL A 1 597 ? 112.316 99.627 135.696 1.00 75.38 583 VAL A C 1
ATOM 4401 O O . VAL A 1 597 ? 111.608 98.762 135.152 1.00 89.02 583 VAL A O 1
ATOM 4405 N N . GLN A 1 598 ? 111.995 100.915 135.739 1.00 61.98 584 GLN A N 1
ATOM 4406 C CA . GLN A 1 598 ? 110.764 101.434 135.094 1.00 60.11 584 GLN A CA 1
ATOM 4407 C C . GLN A 1 598 ? 110.746 101.041 133.612 1.00 56.54 584 GLN A C 1
ATOM 4408 O O . GLN A 1 598 ? 109.661 100.869 133.055 1.00 61.34 584 GLN A O 1
ATOM 4414 N N . ASN A 1 599 ? 111.902 100.864 133.002 1.00 45.42 585 ASN A N 1
ATOM 4415 C CA . ASN A 1 599 ? 111.969 100.526 131.575 1.00 50.50 585 ASN A CA 1
ATOM 4416 C C . ASN A 1 599 ? 112.220 99.039 131.399 1.00 63.74 585 ASN A C 1
ATOM 4417 O O . ASN A 1 599 ? 112.705 98.659 130.323 1.00 57.19 585 ASN A O 1
ATOM 4422 N N . CYS A 1 600 ? 111.888 98.212 132.391 1.00 77.36 586 CYS A N 1
ATOM 4423 C CA . CYS A 1 600 ? 112.080 96.740 132.300 1.00 92.15 586 CYS A CA 1
ATOM 4424 C C . CYS A 1 600 ? 110.744 95.975 132.378 1.00 95.50 586 CYS A C 1
ATOM 4425 O O . CYS A 1 600 ? 109.702 96.593 132.681 1.00 81.59 586 CYS A O 1
ATOM 4428 N N . SER A 1 601 ? 110.778 94.656 132.140 1.00 89.60 587 SER A N 1
ATOM 4429 C CA . SER A 1 601 ? 109.602 93.743 132.207 1.00 88.36 587 SER A CA 1
ATOM 4430 C C . SER A 1 601 ? 108.970 93.722 133.607 1.00 88.30 587 SER A C 1
ATOM 4431 O O . SER A 1 601 ? 109.574 94.251 134.570 1.00 96.66 587 SER A O 1
ATOM 4434 N N . GLU A 1 602 ? 107.791 93.113 133.724 1.00 94.52 588 GLU A N 1
ATOM 4435 C CA . GLU A 1 602 ? 107.075 93.007 135.022 1.00 108.64 588 GLU A CA 1
ATOM 4436 C C . GLU A 1 602 ? 107.754 91.961 135.906 1.00 106.40 588 GLU A C 1
ATOM 4437 O O . GLU A 1 602 ? 107.570 92.023 137.121 1.00 102.56 588 GLU A O 1
ATOM 4443 N N . LYS A 1 603 ? 108.507 91.038 135.323 1.00 113.72 589 LYS A N 1
ATOM 4444 C CA . LYS A 1 603 ? 109.318 90.105 136.131 1.00 121.18 589 LYS A CA 1
ATOM 4445 C C . LYS A 1 603 ? 110.305 90.941 136.914 1.00 113.77 589 LYS A C 1
ATOM 4446 O O . LYS A 1 603 ? 110.227 90.971 138.148 1.00 100.65 589 LYS A O 1
ATOM 4452 N N . THR A 1 604 ? 111.147 91.646 136.173 1.00 104.35 590 THR A N 1
ATOM 4453 C CA . THR A 1 604 ? 112.214 92.465 136.756 1.00 92.20 590 THR A CA 1
ATOM 4454 C C . THR A 1 604 ? 111.587 93.459 137.729 1.00 79.94 590 THR A C 1
ATOM 4455 O O . THR A 1 604 ? 112.046 93.530 138.876 1.00 92.61 590 THR A O 1
ATOM 4459 N N . LYS A 1 605 ? 110.537 94.151 137.307 1.00 73.97 591 LYS A N 1
ATOM 4460 C CA . LYS A 1 605 ? 109.925 95.204 138.157 1.00 83.88 591 LYS A CA 1
ATOM 4461 C C . LYS A 1 605 ? 109.497 94.609 139.499 1.00 94.80 591 LYS A C 1
ATOM 4462 O O . LYS A 1 605 ? 109.467 95.367 140.481 1.00 104.48 591 LYS A O 1
ATOM 4468 N N . GLN A 1 606 ? 109.178 93.314 139.556 1.00 114.27 592 GLN A N 1
ATOM 4469 C CA . GLN A 1 606 ? 108.773 92.669 140.834 1.00 119.58 592 GLN A CA 1
ATOM 4470 C C . GLN A 1 606 ? 110.005 92.274 141.643 1.00 108.93 592 GLN A C 1
ATOM 4471 O O . GLN A 1 606 ? 110.022 92.556 142.859 1.00 102.47 592 GLN A O 1
ATOM 4477 N N . LEU A 1 607 ? 110.984 91.636 141.000 1.00 110.73 593 LEU A N 1
ATOM 4478 C CA . LEU A 1 60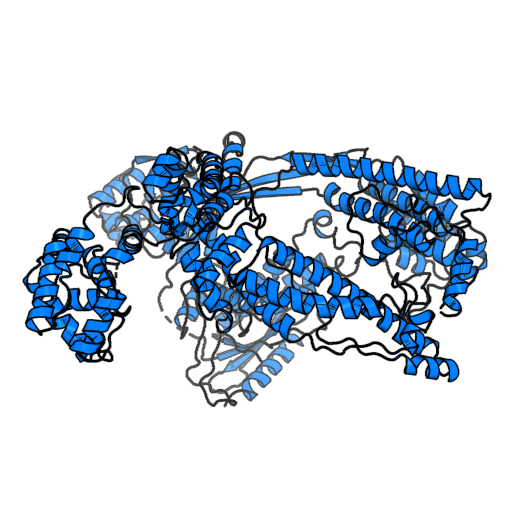7 ? 112.212 91.172 141.702 1.00 119.28 593 LEU A CA 1
ATOM 4479 C C . LEU A 1 607 ? 112.788 92.364 142.451 1.00 118.32 593 LEU A C 1
ATOM 4480 O O . LEU A 1 607 ? 113.017 92.258 143.669 1.00 133.65 593 LEU A O 1
ATOM 4485 N N . PHE A 1 608 ? 112.959 93.474 141.743 1.00 109.21 594 PHE A N 1
ATOM 4486 C CA . PHE A 1 608 ? 113.556 94.694 142.326 1.00 112.21 594 PHE A CA 1
ATOM 4487 C C . PHE A 1 608 ? 112.602 95.300 143.360 1.00 111.41 594 PHE A C 1
ATOM 4488 O O . PHE A 1 608 ? 113.070 95.615 144.469 1.00 126.07 594 PHE A O 1
ATOM 4496 N N . SER A 1 609 ? 111.327 95.473 143.013 1.00 101.76 595 SER A N 1
ATOM 4497 C CA . SER A 1 609 ? 110.358 96.200 143.875 1.00 114.12 595 SER A CA 1
ATOM 4498 C C . SER A 1 609 ? 110.312 95.568 145.271 1.00 132.66 595 SER A C 1
ATOM 4499 O O . SER A 1 609 ? 110.342 96.324 146.269 1.00 147.23 595 SER A O 1
ATOM 4502 N N . SER A 1 610 ? 110.247 94.238 145.345 1.00 133.59 596 SER A N 1
ATOM 4503 C CA . SER A 1 610 ? 110.141 93.510 146.640 1.00 126.98 596 SER A CA 1
ATOM 4504 C C . SER A 1 610 ? 111.327 93.883 147.534 1.00 118.25 596 SER A C 1
ATOM 4505 O O . SER A 1 610 ? 111.116 94.285 148.690 1.00 109.97 596 SER A O 1
ATOM 4508 N N . LYS A 1 611 ? 112.537 93.769 146.997 1.00 112.63 597 LYS A N 1
ATOM 4509 C CA . LYS A 1 611 ? 113.776 94.011 147.774 1.00 111.14 597 LYS A CA 1
ATOM 4510 C C . LYS A 1 611 ? 113.680 95.395 148.418 1.00 115.32 597 LYS A C 1
ATOM 4511 O O . LYS A 1 611 ? 113.962 95.513 149.625 1.00 121.76 597 LYS A O 1
ATOM 4517 N N . VAL A 1 612 ? 113.245 96.394 147.653 1.00 128.60 598 VAL A N 1
ATOM 4518 C CA . VAL A 1 612 ? 113.168 97.801 148.160 1.00 142.18 598 VAL A CA 1
ATOM 4519 C C . VAL A 1 612 ? 112.131 97.842 149.297 1.00 140.27 598 VAL A C 1
ATOM 4520 O O . VAL A 1 612 ? 112.399 98.537 150.304 1.00 147.13 598 VAL A O 1
ATOM 4524 N N . ILE A 1 613 ? 111.018 97.103 149.165 1.00 149.48 599 ILE A N 1
ATOM 4525 C CA . ILE A 1 613 ? 109.903 97.120 150.167 1.00 163.87 599 ILE A CA 1
ATOM 4526 C C . ILE A 1 613 ? 110.389 96.479 151.480 1.00 167.74 599 ILE A C 1
ATOM 4527 O O . ILE A 1 613 ? 109.969 96.973 152.548 1.00 158.77 599 ILE A O 1
ATOM 4532 N N . GLU A 1 614 ? 111.242 95.445 151.409 1.00 171.10 600 GLU A N 1
ATOM 4533 C CA . GLU A 1 614 ? 111.873 94.801 152.600 1.00 169.56 600 GLU A CA 1
ATOM 4534 C C . GLU A 1 614 ? 112.643 95.866 153.391 1.00 168.30 600 GLU A C 1
ATOM 4535 O O . GLU A 1 614 ? 112.484 95.920 154.628 1.00 171.10 600 GLU A O 1
ATOM 4541 N N . MET A 1 615 ? 113.432 96.686 152.690 1.00 159.59 601 MET A N 1
ATOM 4542 C CA . MET A 1 615 ? 114.219 97.799 153.288 1.00 148.90 601 MET A CA 1
ATOM 4543 C C . MET A 1 615 ? 113.272 98.860 153.864 1.00 146.88 601 MET A C 1
ATOM 4544 O O . MET A 1 615 ? 113.602 99.403 154.932 1.00 146.95 601 MET A O 1
ATOM 4549 N N . GLY A 1 616 ? 112.130 99.107 153.212 1.00 142.54 602 GLY A N 1
ATOM 4550 C CA . GLY A 1 616 ? 111.082 100.031 153.693 1.00 140.04 602 GLY A CA 1
ATOM 4551 C C . GLY A 1 616 ? 111.585 101.461 153.755 1.00 131.32 602 GLY A C 1
ATOM 4552 O O . GLY A 1 616 ? 111.285 102.154 154.752 1.00 126.01 602 GLY A O 1
ATOM 4553 N N . VAL A 1 617 ? 112.343 101.872 152.733 1.00 131.61 603 VAL A N 1
ATOM 4554 C CA . VAL A 1 617 ? 112.946 103.235 152.612 1.00 133.56 603 VAL A CA 1
ATOM 4555 C C . VAL A 1 617 ? 111.815 104.263 152.431 1.00 132.02 603 VAL A C 1
ATOM 4556 O O . VAL A 1 617 ? 111.826 105.285 153.149 1.00 131.64 603 VAL A O 1
ATOM 4560 N N . PHE A 1 618 ? 110.860 103.988 151.538 1.00 128.30 604 PHE A N 1
ATOM 4561 C CA . PHE A 1 618 ? 109.740 104.900 151.181 1.00 125.41 604 PHE A CA 1
ATOM 4562 C C . PHE A 1 618 ? 108.773 105.046 152.359 1.00 129.97 604 PHE A C 1
ATOM 4563 O O . PHE A 1 618 ? 108.402 104.022 152.970 1.00 138.35 604 PHE A O 1
ATOM 4571 N N . LYS A 1 619 ? 108.337 106.277 152.632 1.00 135.87 605 LYS A N 1
ATOM 4572 C CA . LYS A 1 619 ? 107.269 106.559 153.628 1.00 153.61 605 LYS A CA 1
ATOM 4573 C C . LYS A 1 619 ? 105.983 105.843 153.189 1.00 154.95 605 LYS A C 1
ATOM 4574 O O . LYS A 1 619 ? 105.330 105.244 154.061 1.00 154.87 605 LYS A O 1
ATOM 4580 N N . ASN A 1 620 ? 105.663 105.869 151.889 1.00 160.19 606 ASN A N 1
ATOM 4581 C CA . ASN A 1 620 ? 104.535 105.113 151.276 1.00 166.95 606 ASN A CA 1
ATOM 4582 C C . ASN A 1 620 ? 105.102 104.065 150.321 1.00 172.67 606 ASN A C 1
ATOM 4583 O O . ASN A 1 620 ? 105.811 104.427 149.385 1.00 168.58 606 ASN A O 1
ATOM 4588 N N . PRO A 1 621 ? 104.812 102.751 150.499 1.00 177.74 607 PRO A N 1
ATOM 4589 C CA . PRO A 1 621 ? 105.165 101.740 149.501 1.00 175.71 607 PRO A CA 1
ATOM 4590 C C . PRO A 1 621 ? 104.279 101.845 148.249 1.00 170.60 607 PRO A C 1
ATOM 4591 O O . PRO A 1 621 ? 104.630 101.258 147.243 1.00 165.09 607 PRO A O 1
ATOM 4595 N N . SER A 1 622 ? 103.145 102.550 148.352 1.00 169.47 608 SER A N 1
ATOM 4596 C CA . SER A 1 622 ? 102.270 102.938 147.211 1.00 167.38 608 SER A CA 1
ATOM 4597 C C . SER A 1 622 ? 103.095 103.711 146.175 1.00 155.78 608 SER A C 1
ATOM 4598 O O . SER A 1 622 ? 103.059 103.338 144.983 1.00 147.23 608 SER A O 1
ATOM 4601 N N . HIS A 1 623 ? 103.820 104.734 146.638 1.00 149.26 609 HIS A N 1
ATOM 4602 C CA . HIS A 1 623 ? 104.729 105.580 145.821 1.00 140.80 609 HIS A CA 1
ATOM 4603 C C . HIS A 1 623 ? 105.823 104.704 145.204 1.00 129.68 609 HIS A C 1
ATOM 4604 O O . HIS A 1 623 ? 106.190 104.970 144.051 1.00 130.10 609 HIS A O 1
ATOM 4611 N N . LEU A 1 624 ? 106.313 103.697 145.939 1.00 126.87 610 LEU A N 1
ATOM 4612 C CA . LEU A 1 624 ? 107.336 102.747 145.426 1.00 127.57 610 LEU A CA 1
ATOM 4613 C C . LEU A 1 624 ? 106.819 102.160 144.112 1.00 141.34 610 LEU A C 1
ATOM 4614 O O . LEU A 1 624 ? 107.448 102.396 143.068 1.00 142.44 610 LEU A O 1
ATOM 4619 N N . ASN A 1 625 ? 105.677 101.475 144.171 1.00 147.38 611 ASN A N 1
ATOM 4620 C CA . ASN A 1 625 ? 105.103 100.775 142.994 1.00 147.79 611 ASN A CA 1
ATOM 4621 C C . ASN A 1 625 ? 104.548 101.809 142.005 1.00 142.32 611 ASN A C 1
ATOM 4622 O O . ASN A 1 625 ? 104.521 101.504 140.802 1.00 148.94 611 ASN A O 1
ATOM 4627 N N . ASN A 1 626 ? 104.145 102.994 142.464 1.00 127.20 612 ASN A N 1
ATOM 4628 C CA . ASN A 1 626 ? 103.715 104.071 141.537 1.00 129.96 612 ASN A CA 1
ATOM 4629 C C . ASN A 1 626 ? 104.916 104.427 140.661 1.00 124.73 612 ASN A C 1
ATOM 4630 O O . ASN A 1 626 ? 104.806 104.430 139.432 1.00 117.17 612 ASN A O 1
ATOM 4635 N N . PHE A 1 627 ? 106.041 104.704 141.299 1.00 122.78 613 PHE A N 1
ATOM 4636 C CA . PHE A 1 627 ? 107.300 105.021 140.594 1.00 120.24 613 PHE A CA 1
ATOM 4637 C C . PHE A 1 627 ? 107.735 103.798 139.779 1.00 116.62 613 PHE A C 1
ATOM 4638 O O . PHE A 1 627 ? 107.968 103.939 138.573 1.00 114.03 613 PHE A O 1
ATOM 4646 N N . ILE A 1 628 ? 107.855 102.639 140.418 1.00 104.97 614 ILE A N 1
ATOM 4647 C CA . ILE A 1 628 ? 108.420 101.425 139.764 1.00 107.94 614 ILE A CA 1
ATOM 4648 C C . ILE A 1 628 ? 107.499 100.941 138.640 1.00 110.63 614 ILE A C 1
ATOM 4649 O O . ILE A 1 628 ? 108.025 100.525 137.595 1.00 111.58 614 ILE A O 1
ATOM 4654 N N . PHE A 1 629 ? 106.184 100.966 138.824 1.00 106.68 615 PHE A N 1
ATOM 4655 C CA . PHE A 1 629 ? 105.255 100.343 137.843 1.00 112.45 615 PHE A CA 1
ATOM 4656 C C . PHE A 1 629 ? 104.538 101.395 136.998 1.00 107.19 615 PHE A C 1
ATOM 4657 O O . PHE A 1 629 ? 104.351 101.151 135.800 1.00 113.14 615 PHE A O 1
ATOM 4665 N N . ASN A 1 630 ? 104.101 102.499 137.580 1.00 104.38 616 ASN A N 1
ATOM 4666 C CA . ASN A 1 630 ? 103.292 103.493 136.828 1.00 113.99 616 ASN A CA 1
ATOM 4667 C C . ASN A 1 630 ? 104.203 104.529 136.169 1.00 115.31 616 ASN A C 1
ATOM 4668 O O . ASN A 1 630 ? 103.675 105.381 135.432 1.00 123.70 616 ASN A O 1
ATOM 4673 N N . GLN A 1 631 ? 105.509 104.481 136.437 1.00 110.34 617 GLN A N 1
ATOM 4674 C CA . GLN A 1 631 ? 106.488 105.436 135.859 1.00 102.77 617 GLN A CA 1
ATOM 4675 C C . GLN A 1 631 ? 106.001 106.864 136.096 1.00 106.68 617 GLN A C 1
ATOM 4676 O O . GLN A 1 631 ? 105.627 107.543 135.126 1.00 111.62 617 GLN A O 1
ATOM 4682 N N . LYS A 1 632 ? 105.950 107.290 137.351 1.00 123.72 618 LYS A N 1
ATOM 4683 C CA . LYS A 1 632 ? 105.493 108.658 137.692 1.00 145.61 618 LYS A CA 1
ATOM 4684 C C . LYS A 1 632 ? 106.305 109.202 138.867 1.00 154.15 618 LYS A C 1
ATOM 4685 O O . LYS A 1 632 ? 106.647 108.428 139.782 1.00 150.18 618 LYS A O 1
ATOM 4691 N N . GLY A 1 633 ? 106.548 110.516 138.867 1.00 157.60 619 GLY A N 1
ATOM 4692 C CA . GLY A 1 633 ? 107.320 111.205 139.917 1.00 148.41 619 GLY A CA 1
ATOM 4693 C C . GLY A 1 633 ? 108.783 110.787 139.892 1.00 143.57 619 GLY A C 1
ATOM 4694 O O . GLY A 1 633 ? 109.180 110.019 138.983 1.00 146.72 619 GLY A O 1
ATOM 4695 N N . ALA A 1 634 ? 109.573 111.289 140.845 1.00 130.92 620 ALA A N 1
ATOM 4696 C CA . ALA A 1 634 ? 110.989 110.901 141.044 1.00 123.72 620 ALA A CA 1
ATOM 4697 C C . ALA A 1 634 ? 111.391 111.045 142.517 1.00 115.22 620 ALA A C 1
ATOM 4698 O O . ALA A 1 634 ? 110.783 111.859 143.237 1.00 120.01 620 ALA A O 1
ATOM 4700 N N . ILE A 1 635 ? 112.396 110.274 142.928 1.00 120.68 621 ILE A N 1
ATOM 4701 C CA . ILE A 1 635 ? 112.948 110.263 144.312 1.00 129.52 621 ILE A CA 1
ATOM 4702 C C . ILE A 1 635 ? 114.191 111.169 144.364 1.00 133.03 621 ILE A C 1
ATOM 4703 O O . ILE A 1 635 ? 114.749 111.307 145.459 1.00 130.15 621 ILE A O 1
ATOM 4708 N N . TYR A 1 636 ? 114.618 111.752 143.234 1.00 129.75 622 TYR A N 1
ATOM 4709 C CA . TYR A 1 636 ? 115.755 112.708 143.146 1.00 130.20 622 TYR A CA 1
ATOM 4710 C C . TYR A 1 636 ? 115.508 113.748 142.047 1.00 130.31 622 TYR A C 1
ATOM 4711 O O . TYR A 1 636 ? 115.118 113.361 140.932 1.00 135.51 622 TYR A O 1
ATOM 4720 N N . ARG A 1 637 ? 115.773 115.024 142.342 1.00 133.53 623 ARG A N 1
ATOM 4721 C CA . ARG A 1 637 ? 115.733 116.137 141.353 1.00 134.86 623 ARG A CA 1
ATOM 4722 C C . ARG A 1 637 ? 117.091 116.845 141.355 1.00 131.43 623 ARG A C 1
ATOM 4723 O O . ARG A 1 637 ? 117.581 117.172 142.453 1.00 128.19 623 ARG A O 1
ATOM 4731 N N . SER A 1 638 ? 117.663 117.097 140.174 1.00 124.44 624 SER A N 1
ATOM 4732 C CA . SER A 1 638 ? 118.840 117.993 140.003 1.00 124.23 624 SER A CA 1
ATOM 4733 C C . SER A 1 638 ? 118.442 119.404 140.446 1.00 120.63 624 SER A C 1
ATOM 4734 O O . SER A 1 638 ? 117.282 119.791 140.294 1.00 112.21 624 SER A O 1
ATOM 4737 N N . PRO A 1 639 ? 119.379 120.219 140.993 1.00 113.76 625 PRO A N 1
ATOM 4738 C CA . PRO A 1 639 ? 119.067 121.598 141.374 1.00 106.55 625 PRO A CA 1
ATOM 4739 C C . PRO A 1 639 ? 118.663 122.470 140.173 1.00 107.35 625 PRO A C 1
ATOM 4740 O O . PRO A 1 639 ? 117.823 123.330 140.366 1.00 106.15 625 PRO A O 1
ATOM 4744 N N . PHE A 1 640 ? 119.227 122.204 138.982 1.00 101.95 626 PHE A N 1
ATOM 4745 C CA . PHE A 1 640 ? 118.959 122.937 137.709 1.00 95.69 626 PHE A CA 1
ATOM 4746 C C . PHE A 1 640 ? 117.512 122.719 137.231 1.00 88.91 626 PHE A C 1
ATOM 4747 O O . PHE A 1 640 ? 116.978 123.591 136.516 1.00 79.11 626 PHE A O 1
ATOM 4755 N N . ASP A 1 641 ? 116.896 121.596 137.613 1.00 98.00 627 ASP A N 1
ATOM 4756 C CA . ASP A 1 641 ? 115.483 121.250 137.295 1.00 97.51 627 ASP A CA 1
ATOM 4757 C C . ASP A 1 641 ? 114.563 122.370 137.796 1.00 94.11 627 ASP A C 1
ATOM 4758 O O . ASP A 1 641 ? 114.686 122.747 138.977 1.00 116.86 627 ASP A O 1
ATOM 4763 N N . ARG A 1 642 ? 113.669 122.855 136.931 1.00 93.62 628 ARG A N 1
ATOM 4764 C CA . ARG A 1 642 ? 112.698 123.945 137.215 1.00 100.15 628 ARG A CA 1
ATOM 4765 C C . ARG A 1 642 ? 111.387 123.338 137.744 1.00 104.35 628 ARG A C 1
ATOM 4766 O O . ARG A 1 642 ? 110.486 124.130 138.110 1.00 103.11 628 ARG A O 1
ATOM 4774 N N . SER A 1 643 ? 111.275 122.002 137.783 1.00 109.72 629 SER A N 1
ATOM 4775 C CA . SER A 1 643 ? 110.072 121.267 138.262 1.00 125.12 629 SER A CA 1
ATOM 4776 C C . SER A 1 643 ? 109.743 121.672 139.705 1.00 144.03 629 SER A C 1
ATOM 4777 O O . SER A 1 643 ? 110.681 121.789 140.522 1.00 143.73 629 SER A O 1
ATOM 4780 N N . ARG A 1 644 ? 108.451 121.851 139.992 1.00 162.11 630 ARG A N 1
ATOM 4781 C CA . ARG A 1 644 ? 107.923 122.343 141.298 1.00 181.68 630 ARG A CA 1
ATOM 4782 C C . ARG A 1 644 ? 107.584 121.154 142.213 1.00 188.77 630 ARG A C 1
ATOM 4783 O O . ARG A 1 644 ? 107.632 121.348 143.446 1.00 196.01 630 ARG A O 1
ATOM 4791 N N . HIS A 1 645 ? 107.287 119.971 141.657 1.00 186.53 631 HIS A N 1
ATOM 4792 C CA . HIS A 1 645 ? 106.905 118.759 142.434 1.00 178.73 631 HIS A CA 1
ATOM 4793 C C . HIS A 1 645 ? 108.113 118.313 143.262 1.00 169.50 631 HIS A C 1
ATOM 4794 O O . HIS A 1 645 ? 109.194 118.150 142.665 1.00 163.42 631 HIS A O 1
ATOM 4801 N N . ALA A 1 646 ? 107.941 118.151 144.579 1.00 154.21 632 ALA A N 1
ATOM 4802 C CA . ALA A 1 646 ? 108.995 117.687 145.512 1.00 144.93 632 ALA A CA 1
ATOM 4803 C C . ALA A 1 646 ? 109.352 116.238 145.188 1.00 137.53 632 ALA A C 1
ATOM 4804 O O . ALA A 1 646 ? 108.476 115.473 144.790 1.00 140.47 632 ALA A O 1
ATOM 4806 N N . PRO A 1 647 ? 110.631 115.811 145.335 1.00 139.83 633 PRO A N 1
ATOM 4807 C CA . PRO A 1 647 ? 110.978 114.390 145.291 1.00 141.14 633 PRO A CA 1
ATOM 4808 C C . PRO A 1 647 ? 110.161 113.558 146.294 1.00 149.77 633 PRO A C 1
ATOM 4809 O O . PRO A 1 647 ? 109.578 114.134 147.206 1.00 149.56 633 PRO A O 1
ATOM 4813 N N . TYR A 1 648 ? 110.125 112.238 146.083 1.00 154.74 634 TYR A N 1
ATOM 4814 C CA . TYR A 1 648 ? 109.363 111.253 146.900 1.00 148.33 634 TYR A CA 1
ATOM 4815 C C . TYR A 1 648 ? 109.985 111.152 148.299 1.00 141.17 634 TYR A C 1
ATOM 4816 O O . TYR A 1 648 ? 111.197 110.908 148.394 1.00 135.30 634 TYR A O 1
ATOM 4825 N N . GLN A 1 649 ? 109.166 111.314 149.343 1.00 146.47 635 GLN A N 1
ATOM 4826 C CA . GLN A 1 649 ? 109.577 111.245 150.774 1.00 148.67 635 GLN A CA 1
ATOM 4827 C C . GLN A 1 649 ? 110.156 109.856 151.072 1.00 140.92 635 GLN A C 1
ATOM 4828 O O . GLN A 1 649 ? 109.579 108.860 150.593 1.00 139.63 635 GLN A O 1
ATOM 4834 N N . LEU A 1 650 ? 111.258 109.804 151.824 1.00 144.64 636 LEU A N 1
ATOM 4835 C CA . LEU A 1 650 ? 111.963 108.557 152.229 1.00 148.99 636 LEU A CA 1
ATOM 4836 C C . LEU A 1 650 ? 112.416 108.700 153.684 1.00 159.15 636 LEU A C 1
ATOM 4837 O O . LEU A 1 650 ? 112.574 109.851 154.135 1.00 167.32 636 LEU A O 1
ATOM 4842 N N . HIS A 1 651 ? 112.640 107.584 154.380 1.00 167.37 637 HIS A N 1
ATOM 4843 C CA . HIS A 1 651 ? 113.361 107.548 155.681 1.00 172.47 637 HIS A CA 1
ATOM 4844 C C . HIS A 1 651 ? 114.862 107.511 155.370 1.00 177.09 637 HIS A C 1
ATOM 4845 O O . HIS A 1 651 ? 115.285 106.572 154.671 1.00 170.68 637 HIS A O 1
ATOM 4852 N N . ALA A 1 652 ? 115.623 108.506 155.841 1.00 177.93 638 ALA A N 1
ATOM 4853 C CA . ALA A 1 652 ? 117.055 108.717 155.510 1.00 178.34 638 ALA A CA 1
ATOM 4854 C C . ALA A 1 652 ? 117.908 107.537 156.000 1.00 180.21 638 ALA A C 1
ATOM 4855 O O . ALA A 1 652 ? 118.792 107.099 155.239 1.00 164.30 638 ALA A O 1
ATOM 4857 N N . ASP A 1 653 ? 117.654 107.055 157.222 1.00 188.11 639 ASP A N 1
ATOM 4858 C CA . ASP A 1 653 ? 118.450 105.992 157.904 1.00 193.82 639 ASP A CA 1
ATOM 4859 C C . ASP A 1 653 ? 118.518 104.738 157.019 1.00 185.07 639 ASP A C 1
ATOM 4860 O O . ASP A 1 653 ? 119.641 104.237 156.800 1.00 174.01 639 ASP A O 1
ATOM 4865 N N . LYS A 1 654 ? 117.371 104.282 156.503 1.00 183.35 640 LYS A N 1
ATOM 4866 C CA . LYS A 1 654 ? 117.258 103.081 155.626 1.00 186.92 640 LYS A CA 1
ATOM 4867 C C . LYS A 1 654 ? 118.077 103.332 154.350 1.00 188.21 640 LYS A C 1
ATOM 4868 O O . LYS A 1 654 ? 118.819 102.420 153.931 1.00 177.06 640 LYS A O 1
ATOM 4874 N N . LEU A 1 655 ? 117.950 104.535 153.774 1.00 187.64 641 LEU A N 1
ATOM 4875 C CA . LEU A 1 655 ? 118.586 104.942 152.488 1.00 179.53 641 LEU A CA 1
ATOM 4876 C C . LEU A 1 655 ? 120.109 104.791 152.605 1.00 170.91 641 LEU A C 1
ATOM 4877 O O . LEU A 1 655 ? 120.709 104.144 151.715 1.00 150.93 641 LEU A O 1
ATOM 4882 N N . LEU A 1 656 ? 120.693 105.319 153.687 1.00 173.46 642 LEU A N 1
ATOM 4883 C CA . LEU A 1 656 ? 122.166 105.325 153.917 1.00 172.73 642 LEU A CA 1
ATOM 4884 C C . LEU A 1 656 ? 122.629 103.912 154.301 1.00 169.04 642 LEU A C 1
ATOM 4885 O O . LEU A 1 656 ? 123.726 103.522 153.856 1.00 161.89 642 LEU A O 1
ATOM 4890 N N . LYS A 1 657 ? 121.822 103.175 155.077 1.00 170.41 643 LYS A N 1
ATOM 4891 C CA . LYS A 1 657 ? 122.175 101.825 155.607 1.00 175.02 643 LYS A CA 1
ATOM 4892 C C . LYS A 1 657 ? 122.443 100.834 154.463 1.00 169.37 643 LYS A C 1
ATOM 4893 O O . LYS A 1 657 ? 123.404 100.050 154.592 1.00 161.99 643 LYS A O 1
ATOM 4899 N N . ASN A 1 658 ? 121.643 100.861 153.391 1.00 171.46 644 ASN A N 1
ATOM 4900 C CA . ASN A 1 658 ? 121.654 99.817 152.330 1.00 174.17 644 ASN A CA 1
ATOM 4901 C C . ASN A 1 658 ? 122.457 100.300 151.116 1.00 163.55 644 ASN A C 1
ATOM 4902 O O . ASN A 1 658 ? 122.163 101.407 150.621 1.00 158.79 644 ASN A O 1
ATOM 4907 N N . ASP A 1 659 ? 123.421 99.488 150.656 1.00 158.02 645 ASP A N 1
ATOM 4908 C CA . ASP A 1 659 ? 124.187 99.723 149.402 1.00 151.54 645 ASP A CA 1
ATOM 4909 C C . ASP A 1 659 ? 123.274 99.426 148.209 1.00 138.33 645 ASP A C 1
ATOM 4910 O O . ASP A 1 659 ? 122.905 98.250 148.014 1.00 154.31 645 ASP A O 1
ATOM 4915 N N . TRP A 1 660 ? 122.951 100.448 147.419 1.00 109.95 646 TRP A N 1
ATOM 4916 C CA . TRP A 1 660 ? 122.028 100.311 146.267 1.00 94.70 646 TRP A CA 1
ATOM 4917 C C . TRP A 1 660 ? 122.734 99.657 145.066 1.00 84.32 646 TRP A C 1
ATOM 4918 O O . TRP A 1 660 ? 122.033 98.976 144.310 1.00 91.27 646 TRP A O 1
ATOM 4929 N N . LEU A 1 661 ? 124.058 99.787 144.915 1.00 88.99 647 LEU A N 1
ATOM 4930 C CA . LEU A 1 661 ? 124.847 99.174 143.796 1.00 105.10 647 LEU A CA 1
ATOM 4931 C C . LEU A 1 661 ? 124.849 97.640 143.902 1.00 114.16 647 LEU A C 1
ATOM 4932 O O . LEU A 1 661 ? 124.986 96.946 142.841 1.00 109.16 647 LEU A O 1
ATOM 4937 N N . GLU A 1 662 ? 124.735 97.133 145.137 1.00 132.54 648 GLU A N 1
ATOM 4938 C CA . GLU A 1 662 ? 124.638 95.684 145.469 1.00 140.60 648 GLU A CA 1
ATOM 4939 C C . GLU A 1 662 ? 123.350 95.103 144.856 1.00 136.16 648 GLU A C 1
ATOM 4940 O O . GLU A 1 662 ? 123.438 94.020 144.220 1.00 123.62 648 GLU A O 1
ATOM 4946 N N . LEU A 1 663 ? 122.201 95.772 145.050 1.00 128.13 649 LEU A N 1
ATOM 4947 C CA . LEU A 1 663 ? 120.886 95.360 144.468 1.00 126.78 649 LEU A CA 1
ATOM 4948 C C . LEU A 1 663 ? 121.005 95.148 142.955 1.00 113.22 649 LEU A C 1
ATOM 4949 O O . LEU A 1 663 ? 120.453 94.155 142.468 1.00 110.79 649 LEU A O 1
ATOM 4954 N N . LEU A 1 664 ? 121.693 96.052 142.255 1.00 113.17 650 LEU A N 1
ATOM 4955 C CA . LEU A 1 664 ? 121.800 96.047 140.771 1.00 117.64 650 LEU A CA 1
ATOM 4956 C C . LEU A 1 664 ? 122.526 94.779 140.311 1.00 117.81 650 LEU A C 1
ATOM 4957 O O . LEU A 1 664 ? 122.026 94.131 139.360 1.00 119.01 650 LEU A O 1
ATOM 4962 N N . ALA A 1 665 ? 123.634 94.417 140.967 1.00 131.03 651 ALA A N 1
ATOM 4963 C CA . ALA A 1 665 ? 124.350 93.144 140.706 1.00 142.53 651 ALA A CA 1
ATOM 4964 C C . ALA A 1 665 ? 123.387 91.961 140.908 1.00 147.47 651 ALA A C 1
ATOM 4965 O O . ALA A 1 665 ? 123.363 91.067 140.017 1.00 134.51 651 ALA A O 1
ATOM 4967 N N . GLU A 1 666 ? 122.601 91.965 142.001 1.00 148.35 652 GLU A N 1
ATOM 4968 C CA . GLU A 1 666 ? 121.645 90.862 142.327 1.00 148.36 652 GLU A CA 1
ATOM 4969 C C . GLU A 1 666 ? 120.550 90.753 141.254 1.00 135.16 652 GLU A C 1
ATOM 4970 O O . GLU A 1 666 ? 120.323 89.618 140.762 1.00 143.10 652 GLU A O 1
ATOM 4976 N N . ILE A 1 667 ? 119.868 91.848 140.913 1.00 111.10 653 ILE A N 1
ATOM 4977 C CA . ILE A 1 667 ? 118.793 91.791 139.881 1.00 97.49 653 ILE A CA 1
ATOM 4978 C C . ILE A 1 667 ? 119.404 91.290 138.574 1.00 95.56 653 ILE A C 1
ATOM 4979 O O . ILE A 1 667 ? 118.869 90.323 138.014 1.00 108.08 653 ILE A O 1
ATOM 4984 N N . SER A 1 668 ? 120.487 91.909 138.111 1.00 105.56 654 SER A N 1
ATOM 4985 C CA . SER A 1 668 ? 121.150 91.510 136.839 1.00 115.78 654 SER A CA 1
ATOM 4986 C C . SER A 1 668 ? 121.379 89.991 136.844 1.00 116.83 654 SER A C 1
ATOM 4987 O O . SER A 1 668 ? 121.073 89.338 135.803 1.00 114.41 654 SER A O 1
ATOM 4990 N N . ALA A 1 669 ? 121.855 89.455 137.981 1.00 128.75 655 ALA A N 1
ATOM 4991 C CA . ALA A 1 669 ? 122.161 88.016 138.177 1.00 139.28 655 ALA A CA 1
ATOM 4992 C C . ALA A 1 669 ? 120.886 87.173 138.030 1.00 139.90 655 ALA A C 1
ATOM 4993 O O . ALA A 1 669 ? 120.961 86.110 137.381 1.00 131.74 655 ALA A O 1
ATOM 4995 N N . THR A 1 670 ? 119.755 87.635 138.566 1.00 144.08 656 THR A N 1
ATOM 4996 C CA . THR A 1 670 ? 118.457 86.922 138.413 1.00 142.74 656 THR A CA 1
ATOM 4997 C C . THR A 1 670 ? 118.076 86.867 136.932 1.00 144.06 656 THR A C 1
ATOM 4998 O O . THR A 1 670 ? 117.592 85.814 136.491 1.00 150.34 656 THR A O 1
ATOM 5002 N N . LEU A 1 671 ? 118.332 87.937 136.185 1.00 143.72 657 LEU A N 1
ATOM 5003 C CA . LEU A 1 671 ? 117.907 88.024 134.764 1.00 140.04 657 LEU A CA 1
ATOM 5004 C C . LEU A 1 671 ? 119.033 87.524 133.863 1.00 149.73 657 LEU A C 1
ATOM 5005 O O . LEU A 1 671 ? 118.957 87.797 132.648 1.00 149.35 657 LEU A O 1
ATOM 5010 N N . MET A 1 672 ? 120.039 86.832 134.406 1.00 165.11 658 MET A N 1
ATOM 5011 C CA . MET A 1 672 ? 121.218 86.426 133.596 1.00 186.25 658 MET A CA 1
ATOM 5012 C C . MET A 1 672 ? 120.825 85.271 132.662 1.00 188.27 658 MET A C 1
ATOM 5013 O O . MET A 1 672 ? 121.082 85.389 131.448 1.00 184.68 658 MET A O 1
ATOM 5018 N N . ALA A 1 673 ? 120.211 84.214 133.204 1.00 194.13 659 ALA A N 1
ATOM 5019 C CA . ALA A 1 673 ? 119.980 82.918 132.519 1.00 203.12 659 ALA A CA 1
ATOM 5020 C C . ALA A 1 673 ? 118.519 82.757 132.067 1.00 205.72 659 ALA A C 1
ATOM 5021 O O . ALA A 1 673 ? 118.171 81.638 131.634 1.00 211.28 659 ALA A O 1
ATOM 5023 N N . SER A 1 674 ? 117.693 83.809 132.132 1.00 200.23 660 SER A N 1
ATOM 5024 C CA . SER A 1 674 ? 116.241 83.738 131.803 1.00 194.79 660 SER A CA 1
ATOM 5025 C C . SER A 1 674 ? 116.045 83.259 130.357 1.00 182.87 660 SER A C 1
ATOM 5026 O O . SER A 1 674 ? 115.161 82.411 130.139 1.00 181.91 660 SER A O 1
ATOM 5029 N N . GLU A 1 675 ? 116.836 83.798 129.419 1.00 166.43 661 GLU A N 1
ATOM 5030 C CA . GLU A 1 675 ? 116.880 83.451 127.965 1.00 156.88 661 GLU A CA 1
ATOM 5031 C C . GLU A 1 675 ? 115.622 83.924 127.212 1.00 145.23 661 GLU A C 1
ATOM 5032 O O . GLU A 1 675 ? 115.581 83.727 125.979 1.00 141.24 661 GLU A O 1
ATOM 5038 N N . SER A 1 676 ? 114.662 84.573 127.882 1.00 132.76 662 SER A N 1
ATOM 5039 C CA . SER A 1 676 ? 113.599 85.389 127.237 1.00 121.86 662 SER A CA 1
ATOM 5040 C C . SER A 1 676 ? 114.244 86.653 126.656 1.00 119.81 662 SER A C 1
ATOM 5041 O O . SER A 1 676 ? 115.184 87.182 127.280 1.00 125.15 662 SER A O 1
ATOM 5044 N N . THR A 1 677 ? 113.750 87.134 125.517 1.00 108.36 663 THR A N 1
ATOM 5045 C CA . THR A 1 677 ? 114.287 88.338 124.829 1.00 95.21 663 THR A CA 1
ATOM 5046 C C . THR A 1 677 ? 114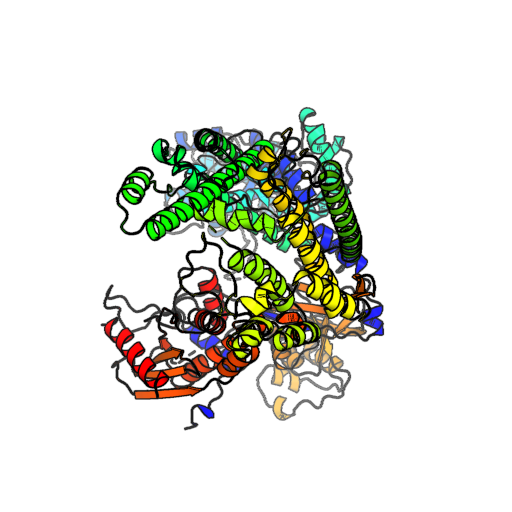.008 89.570 125.699 1.00 94.20 663 THR A C 1
ATOM 5047 O O . THR A 1 677 ? 114.886 90.448 125.774 1.00 106.79 663 THR A O 1
ATOM 5051 N N . GLU A 1 678 ? 112.852 89.620 126.357 1.00 91.97 664 GLU A N 1
ATOM 5052 C CA . GLU A 1 678 ? 112.480 90.748 127.247 1.00 97.19 664 GLU A CA 1
ATOM 5053 C C . GLU A 1 678 ? 113.451 90.813 128.430 1.00 100.33 664 GLU A C 1
ATOM 5054 O O . GLU A 1 678 ? 113.860 91.923 128.828 1.00 105.36 664 GLU A O 1
ATOM 5060 N N . GLN A 1 679 ? 113.815 89.663 128.965 1.00 96.13 665 GLN A N 1
ATOM 5061 C CA . GLN A 1 679 ? 114.742 89.611 130.108 1.00 93.39 665 GLN A CA 1
ATOM 5062 C C . GLN A 1 679 ? 116.138 89.916 129.588 1.00 82.94 665 GLN A C 1
ATOM 5063 O O . GLN A 1 679 ? 116.883 90.569 130.312 1.00 100.44 665 GLN A O 1
ATOM 5069 N N . MET A 1 680 ? 116.458 89.461 128.384 1.00 71.68 666 MET A N 1
ATOM 5070 C CA . MET A 1 680 ? 117.779 89.728 127.764 1.00 77.03 666 MET A CA 1
ATOM 5071 C C . MET A 1 680 ? 117.983 91.234 127.612 1.00 77.74 666 MET A C 1
ATOM 5072 O O . MET A 1 680 ? 119.126 91.705 127.879 1.00 83.39 666 MET A O 1
ATOM 5077 N N . GLU A 1 681 ? 116.931 91.956 127.214 1.00 77.61 667 GLU A N 1
ATOM 5078 C CA . GLU A 1 681 ? 117.016 93.415 126.958 1.00 82.60 667 GLU A CA 1
ATOM 5079 C C . GLU A 1 681 ? 117.202 94.117 128.308 1.00 75.21 667 GLU A C 1
ATOM 5080 O O . GLU A 1 681 ? 118.022 95.061 128.356 1.00 80.97 667 GLU A O 1
ATOM 5086 N N . ASP A 1 682 ? 116.538 93.658 129.367 1.00 73.53 668 ASP A N 1
ATOM 5087 C CA . ASP A 1 682 ? 116.752 94.235 130.725 1.00 78.03 668 ASP A CA 1
ATOM 5088 C C . ASP A 1 682 ? 118.199 94.011 131.173 1.00 68.63 668 ASP A C 1
ATOM 5089 O O . ASP A 1 682 ? 118.828 94.968 131.638 1.00 72.21 668 ASP A O 1
ATOM 5094 N N . ALA A 1 683 ? 118.732 92.815 130.971 1.00 68.22 669 ALA A N 1
ATOM 5095 C CA . ALA A 1 683 ? 120.139 92.503 131.305 1.00 73.99 669 ALA A CA 1
ATOM 5096 C C . ALA A 1 683 ? 121.081 93.537 130.663 1.00 79.73 669 ALA A C 1
ATOM 5097 O O . ALA A 1 683 ? 122.017 93.989 131.362 1.00 82.32 669 ALA A O 1
ATOM 5099 N N . LEU A 1 684 ? 120.845 93.911 129.399 1.00 72.71 670 LEU A N 1
ATOM 5100 C CA . LEU A 1 684 ? 121.722 94.858 128.653 1.00 67.70 670 LEU A CA 1
ATOM 5101 C C . LEU A 1 684 ? 121.516 96.304 129.143 1.00 65.88 670 LEU A C 1
ATOM 5102 O O . LEU A 1 684 ? 122.504 97.095 129.140 1.00 67.31 670 LEU A O 1
ATOM 5107 N N . ARG A 1 685 ? 120.310 96.646 129.584 1.00 51.85 671 ARG A N 1
ATOM 5108 C CA . ARG A 1 685 ? 120.031 98.002 130.109 1.00 58.40 671 ARG A CA 1
ATOM 5109 C C . ARG A 1 685 ? 120.690 98.167 131.474 1.00 68.25 671 ARG A C 1
ATOM 5110 O O . ARG A 1 685 ? 121.380 99.172 131.687 1.00 77.72 671 ARG A O 1
ATOM 5118 N N . LEU A 1 686 ? 120.473 97.214 132.368 1.00 68.80 672 LEU A N 1
ATOM 5119 C CA . LEU A 1 686 ? 121.035 97.295 133.735 1.00 65.83 672 LEU A CA 1
ATOM 5120 C C . LEU A 1 686 ? 122.566 97.165 133.668 1.00 54.30 672 LEU A C 1
ATOM 5121 O O . LEU A 1 686 ? 123.232 97.768 134.511 1.00 66.27 672 LEU A O 1
ATOM 5126 N N . GLU A 1 687 ? 123.108 96.454 132.687 1.00 47.40 673 GLU A N 1
ATOM 5127 C CA . GLU A 1 687 ? 124.584 96.360 132.540 1.00 64.00 673 GLU A CA 1
ATOM 5128 C C . GLU A 1 687 ? 125.137 97.772 132.340 1.00 67.20 673 GLU A C 1
ATOM 5129 O O . GLU A 1 687 ? 126.115 98.146 133.053 1.00 67.30 673 GLU A O 1
ATOM 5135 N N . ARG A 1 688 ? 124.529 98.534 131.429 1.00 68.56 674 ARG A N 1
ATOM 5136 C CA . ARG A 1 688 ? 125.015 99.888 131.076 1.00 57.63 674 ARG A CA 1
ATOM 5137 C C . ARG A 1 688 ? 124.765 100.819 132.261 1.00 56.91 674 ARG A C 1
ATOM 5138 O O . ARG A 1 688 ? 125.653 101.673 132.507 1.00 60.08 674 ARG A O 1
ATOM 5146 N N . THR A 1 689 ? 123.648 100.660 132.990 1.00 51.01 675 THR A N 1
ATOM 5147 C CA . THR A 1 689 ? 123.401 101.438 134.243 1.00 62.08 675 THR A CA 1
ATOM 5148 C C . THR A 1 689 ? 124.530 101.236 135.275 1.00 70.13 675 THR A C 1
ATOM 5149 O O . THR A 1 689 ? 124.971 102.242 135.866 1.00 81.42 675 THR A O 1
ATOM 5153 N N . ARG A 1 690 ? 124.998 99.999 135.482 1.00 86.38 676 ARG A N 1
ATOM 5154 C CA . ARG A 1 690 ? 126.101 99.684 136.437 1.00 83.23 676 ARG A CA 1
ATOM 5155 C C . ARG A 1 690 ? 127.391 100.338 135.946 1.00 75.69 676 ARG A C 1
ATOM 5156 O O . ARG A 1 690 ? 128.122 100.938 136.791 1.00 80.01 676 ARG A O 1
ATOM 5164 N N . LEU A 1 691 ? 127.690 100.190 134.649 1.00 71.77 677 LEU A N 1
ATOM 5165 C CA . LEU A 1 691 ? 128.943 100.744 134.075 1.00 69.51 677 LEU A CA 1
ATOM 5166 C C . LEU A 1 691 ? 128.947 102.265 134.273 1.00 70.40 677 LEU A C 1
ATOM 5167 O O . LEU A 1 691 ? 130.020 102.840 134.599 1.00 77.46 677 LEU A O 1
ATOM 5172 N N . GLN A 1 692 ? 127.791 102.895 134.133 1.00 63.71 678 GLN A N 1
ATOM 5173 C CA . GLN A 1 692 ? 127.743 104.364 134.065 1.00 68.64 678 GLN A CA 1
ATOM 5174 C C . GLN A 1 692 ? 127.662 104.948 135.472 1.00 70.48 678 GLN A C 1
ATOM 5175 O O . GLN A 1 692 ? 128.283 106.021 135.649 1.00 92.22 678 GLN A O 1
ATOM 5181 N N . LEU A 1 693 ? 127.012 104.298 136.448 1.00 74.12 679 LEU A N 1
ATOM 5182 C CA . LEU A 1 693 ? 127.001 104.840 137.849 1.00 77.78 679 LEU A CA 1
ATOM 5183 C C . LEU A 1 693 ? 128.411 104.772 138.457 1.00 68.60 679 LEU A C 1
ATOM 5184 O O . LEU A 1 693 ? 128.754 105.695 139.209 1.00 71.62 679 LEU A O 1
ATOM 5189 N N . GLN A 1 694 ? 129.204 103.763 138.094 1.00 76.48 680 GLN A N 1
ATOM 5190 C CA . GLN A 1 694 ? 130.659 103.694 138.406 1.00 90.40 680 GLN A CA 1
ATOM 5191 C C . GLN A 1 694 ? 131.431 104.845 137.743 1.00 89.16 680 GLN A C 1
ATOM 5192 O O . GLN A 1 694 ? 132.332 105.401 138.431 1.00 79.73 680 GLN A O 1
ATOM 5198 N N . LEU A 1 695 ? 131.172 105.149 136.459 1.00 82.25 681 LEU A N 1
ATOM 5199 C CA . LEU A 1 695 ? 131.856 106.281 135.752 1.00 68.23 681 LEU A CA 1
ATOM 5200 C C . LEU A 1 695 ? 131.378 107.625 136.320 1.00 71.96 681 LEU A C 1
ATOM 5201 O O . LEU A 1 695 ? 132.176 108.586 136.289 1.00 80.81 681 LEU A O 1
ATOM 5206 N N . SER A 1 696 ? 130.155 107.706 136.853 1.00 59.19 682 SER A N 1
ATOM 5207 C CA . SER A 1 696 ? 129.628 108.946 137.486 1.00 66.06 682 SER A CA 1
ATOM 5208 C C . SER A 1 696 ? 130.322 109.198 138.836 1.00 80.83 682 SER A C 1
ATOM 5209 O O . SER A 1 696 ? 130.079 110.262 139.428 1.00 89.88 682 SER A O 1
ATOM 5212 N N . GLY A 1 697 ? 131.098 108.236 139.338 1.00 82.93 683 GLY A N 1
ATOM 5213 C CA . GLY A 1 697 ? 131.842 108.345 140.604 1.00 82.43 683 GLY A CA 1
ATOM 5214 C C . GLY A 1 697 ? 133.306 108.703 140.421 1.00 81.95 683 GLY A C 1
ATOM 5215 O O . GLY A 1 697 ? 134.032 108.675 141.432 1.00 90.84 683 GLY A O 1
ATOM 5216 N N . LEU A 1 698 ? 133.749 108.990 139.192 1.00 86.61 684 LEU A N 1
ATOM 5217 C CA . LEU A 1 698 ? 135.176 109.309 138.902 1.00 88.67 684 LEU A CA 1
ATOM 5218 C C . LEU A 1 698 ? 135.592 110.527 139.730 1.00 100.73 684 LEU A C 1
ATOM 5219 O O . LEU A 1 698 ? 134.794 111.446 139.928 1.00 104.11 684 LEU A O 1
ATOM 5224 N N . PRO A 1 699 ? 136.837 110.567 140.265 1.00 104.61 685 PRO A N 1
ATOM 5225 C CA . PRO A 1 699 ? 137.335 111.754 140.964 1.00 104.89 685 PRO A CA 1
ATOM 5226 C C . PRO A 1 699 ? 137.540 112.947 140.014 1.00 114.70 685 PRO A C 1
ATOM 5227 O O . PRO A 1 699 ? 137.737 112.717 138.829 1.00 108.39 685 PRO A O 1
ATOM 5231 N N . ASP A 1 700 ? 137.491 114.174 140.546 1.00 113.74 686 ASP A N 1
ATOM 5232 C CA . ASP A 1 700 ? 137.698 115.433 139.772 1.00 114.41 686 ASP A CA 1
ATOM 5233 C C . ASP A 1 700 ? 139.189 115.552 139.439 1.00 116.58 686 ASP A C 1
ATOM 5234 O O . ASP A 1 700 ? 139.960 115.902 140.350 1.00 128.07 686 ASP A O 1
ATOM 5239 N N . TRP A 1 701 ? 139.569 115.237 138.196 1.00 109.00 687 TRP A N 1
ATOM 5240 C CA . TRP A 1 701 ? 140.968 115.230 137.683 1.00 112.34 687 TRP A CA 1
ATOM 5241 C C . TRP A 1 701 ? 140.982 115.792 136.256 1.00 113.89 687 TRP A C 1
ATOM 5242 O O . TRP A 1 701 ? 139.964 116.386 135.836 1.00 129.37 687 TRP A O 1
ATOM 5253 N N . GLU A 1 702 ? 142.102 115.627 135.552 1.00 105.13 688 GLU A N 1
ATOM 5254 C CA . GLU A 1 702 ? 142.210 115.791 134.082 1.00 105.69 688 GLU A CA 1
ATOM 5255 C C . GLU A 1 702 ? 142.660 114.451 133.483 1.00 100.31 688 GLU A C 1
ATOM 5256 O O . GLU A 1 702 ? 143.699 113.925 133.925 1.00 111.04 688 GLU A O 1
ATOM 5258 N N . TYR A 1 703 ? 141.910 113.921 132.514 1.00 90.69 689 TYR A N 1
ATOM 5259 C CA . TYR A 1 703 ? 142.106 112.557 131.960 1.00 84.12 689 TYR A CA 1
ATOM 5260 C C . TYR A 1 703 ? 142.840 112.651 130.624 1.00 84.53 689 TYR A C 1
ATOM 5261 O O . TYR A 1 703 ? 142.786 113.679 129.964 1.00 99.38 689 TYR A O 1
ATOM 5270 N N . PRO A 1 704 ? 143.562 111.594 130.189 1.00 89.29 690 PRO A N 1
ATOM 5271 C CA . PRO A 1 704 ? 144.425 111.651 129.006 1.00 97.45 690 PRO A CA 1
ATOM 5272 C C . PRO A 1 704 ? 143.815 111.903 127.618 1.00 103.02 690 PRO A C 1
ATOM 5273 O O . PRO A 1 704 ? 144.585 111.904 126.673 1.00 115.65 690 PRO A O 1
ATOM 5277 N N . ALA A 1 705 ? 142.492 112.045 127.502 1.00 111.71 691 ALA A N 1
ATOM 5278 C CA . ALA A 1 705 ? 141.780 112.475 126.270 1.00 126.35 691 ALA A CA 1
ATOM 5279 C C . ALA A 1 705 ? 141.712 111.356 125.219 1.00 120.33 691 ALA A C 1
ATOM 5280 O O . ALA A 1 705 ? 141.073 111.588 124.180 1.00 134.29 691 ALA A O 1
ATOM 5282 N N . SER A 1 706 ? 142.360 110.213 125.441 1.00 112.82 692 SER A N 1
ATOM 5283 C CA . SER A 1 706 ? 142.159 108.974 124.649 1.00 117.99 692 SER A CA 1
ATOM 5284 C C . SER A 1 706 ? 141.199 108.050 125.406 1.00 114.51 692 SER A C 1
ATOM 5285 O O . SER A 1 706 ? 140.669 107.088 124.791 1.00 117.04 692 SER A O 1
ATOM 5288 N N . LEU A 1 707 ? 140.962 108.359 126.683 1.00 98.57 693 LEU A N 1
ATOM 5289 C CA . LEU A 1 707 ? 139.898 107.731 127.503 1.00 97.83 693 LEU A CA 1
ATOM 5290 C C . LEU A 1 707 ? 138.542 108.383 127.216 1.00 87.47 693 LEU A C 1
ATOM 5291 O O . LEU A 1 707 ? 137.566 107.923 127.822 1.00 86.47 693 LEU A O 1
ATOM 5296 N N . ALA A 1 708 ? 138.461 109.407 126.359 1.00 82.40 694 ALA A N 1
ATOM 5297 C CA . ALA A 1 708 ? 137.165 109.981 125.928 1.00 86.12 694 ALA A CA 1
ATOM 5298 C C . ALA A 1 708 ? 137.013 109.999 124.399 1.00 89.66 694 ALA A C 1
ATOM 5299 O O . ALA A 1 708 ? 135.990 110.538 123.954 1.00 96.85 694 ALA A O 1
ATOM 5301 N N . LYS A 1 709 ? 137.920 109.402 123.616 1.00 89.71 695 LYS A N 1
ATOM 5302 C CA . LYS A 1 709 ? 137.819 109.421 122.129 1.00 101.73 695 LYS A CA 1
ATOM 5303 C C . LYS A 1 709 ? 137.074 108.169 121.664 1.00 106.68 695 LYS A C 1
ATOM 5304 O O . LYS A 1 709 ? 137.609 107.066 121.777 1.00 110.00 695 LYS A O 1
ATOM 5310 N N . PRO A 1 710 ? 135.823 108.267 121.138 1.00 121.50 696 PRO A N 1
ATOM 5311 C CA . PRO A 1 710 ? 135.066 107.078 120.732 1.00 118.95 696 PRO A CA 1
ATOM 5312 C C . PRO A 1 710 ? 135.573 106.439 119.426 1.00 109.63 696 PRO A C 1
ATOM 5313 O O . PRO A 1 710 ? 135.877 107.164 118.490 1.00 102.32 696 PRO A O 1
ATOM 5317 N N . ASP A 1 711 ? 135.617 105.102 119.394 1.00 111.15 697 ASP A N 1
ATOM 5318 C CA . ASP A 1 711 ? 136.053 104.284 118.226 1.00 114.23 697 ASP A CA 1
ATOM 5319 C C . ASP A 1 711 ? 134.830 103.784 117.447 1.00 115.78 697 ASP A C 1
ATOM 5320 O O . ASP A 1 711 ? 135.039 103.227 116.349 1.00 126.09 697 ASP A O 1
ATOM 5325 N N . ILE A 1 712 ? 133.616 103.967 117.986 1.00 112.83 698 ILE A N 1
ATOM 5326 C CA . ILE A 1 712 ? 132.326 103.591 117.326 1.00 105.31 698 ILE A CA 1
ATOM 5327 C C . ILE A 1 712 ? 131.917 104.712 116.362 1.00 106.34 698 ILE A C 1
ATOM 5328 O O . ILE A 1 712 ? 132.522 105.801 116.435 1.00 115.66 698 ILE A O 1
ATOM 5333 N N . GLU A 1 713 ? 130.931 104.452 115.495 1.00 111.06 699 GLU A N 1
ATOM 5334 C CA . GLU A 1 713 ? 130.329 105.457 114.569 1.00 109.08 699 GLU A CA 1
ATOM 5335 C C . GLU A 1 713 ? 129.077 106.060 115.221 1.00 79.60 699 GLU A C 1
ATOM 5336 O O . GLU A 1 713 ? 128.057 105.357 115.355 1.00 84.66 699 GLU A O 1
ATOM 5342 N N . VAL A 1 714 ? 129.174 107.319 115.627 1.00 73.22 700 VAL A N 1
ATOM 5343 C CA . VAL A 1 714 ? 128.086 108.093 116.289 1.00 78.31 700 VAL A CA 1
ATOM 5344 C C . VAL A 1 714 ? 128.294 109.571 115.926 1.00 80.89 700 VAL A C 1
ATOM 5345 O O . VAL A 1 714 ? 129.456 109.962 115.678 1.00 89.64 700 VAL A O 1
ATOM 5349 N N . GLU A 1 715 ? 127.214 110.349 115.861 1.00 79.64 701 GLU A N 1
ATOM 5350 C CA . GLU A 1 715 ? 127.274 111.825 115.726 1.00 88.53 701 GLU A CA 1
ATOM 5351 C C . GLU A 1 715 ? 127.946 112.376 116.989 1.00 91.28 701 GLU A C 1
ATOM 5352 O O . GLU A 1 715 ? 127.620 111.876 118.079 1.00 104.12 701 GLU A O 1
ATOM 5354 N N . ILE A 1 716 ? 128.870 113.327 116.860 1.00 86.37 702 ILE A N 1
ATOM 5355 C CA . ILE A 1 716 ? 129.404 114.087 118.028 1.00 90.31 702 ILE A CA 1
ATOM 5356 C C . ILE A 1 716 ? 129.087 115.564 117.796 1.00 82.07 702 ILE A C 1
ATOM 5357 O O . ILE A 1 716 ? 129.445 116.077 116.710 1.00 84.80 702 ILE A O 1
ATOM 5362 N N . GLN A 1 717 ? 128.421 116.206 118.764 1.00 78.20 703 GLN A N 1
ATOM 5363 C CA . GLN A 1 717 ? 128.208 117.678 118.771 1.00 84.94 703 GLN A CA 1
ATOM 5364 C C . GLN A 1 717 ? 129.584 118.354 118.690 1.00 90.76 703 GLN A C 1
ATOM 5365 O O . GLN A 1 717 ? 130.557 117.784 119.223 1.00 104.51 703 GLN A O 1
ATOM 5371 N N . THR A 1 718 ? 129.682 119.477 117.979 1.00 98.46 704 THR A N 1
ATOM 5372 C CA . THR A 1 718 ? 130.980 120.113 117.620 1.00 107.76 704 THR A CA 1
ATOM 5373 C C . THR A 1 718 ? 131.655 120.708 118.865 1.00 99.46 704 THR A C 1
ATOM 5374 O O . THR A 1 718 ? 132.897 120.751 118.876 1.00 105.89 704 THR A O 1
ATOM 5378 N N . ALA A 1 719 ? 130.888 121.156 119.862 1.00 94.58 705 ALA A N 1
ATOM 5379 C CA . ALA A 1 719 ? 131.420 121.644 121.156 1.00 99.10 705 ALA A CA 1
ATOM 5380 C C . ALA A 1 719 ? 132.127 120.489 121.881 1.00 105.50 705 ALA A C 1
ATOM 5381 O O . ALA A 1 719 ? 133.278 120.686 122.339 1.00 108.61 705 ALA A O 1
ATOM 5383 N N . LEU A 1 720 ? 131.479 119.323 121.972 1.00 92.25 706 LEU A N 1
ATOM 5384 C CA . LEU A 1 720 ? 132.090 118.128 122.608 1.00 85.92 706 LEU A CA 1
ATOM 5385 C C . LEU A 1 720 ? 133.330 117.706 121.815 1.00 89.05 706 LEU A C 1
ATOM 5386 O O . LEU A 1 720 ? 134.282 117.247 122.465 1.00 102.85 706 LEU A O 1
ATOM 5391 N N . LYS A 1 721 ? 133.341 117.851 120.487 1.00 85.31 707 LYS A N 1
ATOM 5392 C CA . LYS A 1 721 ? 134.446 117.309 119.648 1.00 95.08 707 LYS A CA 1
ATOM 5393 C C . LYS A 1 721 ? 135.647 118.268 119.722 1.00 103.10 707 LYS A C 1
ATOM 5394 O O . LYS A 1 721 ? 136.782 117.759 119.704 1.00 114.39 707 LYS A O 1
ATOM 5400 N N . MET A 1 722 ? 135.434 119.588 119.816 1.00 113.61 708 MET A N 1
ATOM 5401 C CA . MET A 1 722 ? 136.554 120.554 120.011 1.00 120.39 708 MET A CA 1
ATOM 5402 C C . MET A 1 722 ? 137.098 120.407 121.441 1.00 111.33 708 MET A C 1
ATOM 5403 O O . MET A 1 722 ? 138.335 120.465 121.599 1.00 105.38 708 MET A O 1
ATOM 5408 N N . GLN A 1 723 ? 136.222 120.200 122.434 1.00 97.33 709 GLN A N 1
ATOM 5409 C CA . GLN A 1 723 ? 136.639 119.823 123.815 1.00 88.95 709 GLN A CA 1
ATOM 5410 C C . GLN A 1 723 ? 137.453 118.523 123.774 1.00 84.57 709 GLN A C 1
ATOM 5411 O O . GLN A 1 723 ? 138.416 118.420 124.555 1.00 92.86 709 GLN A O 1
ATOM 5417 N N . LEU A 1 724 ? 137.103 117.574 122.904 1.00 80.90 710 LEU A N 1
ATOM 5418 C CA . LEU A 1 724 ? 137.769 116.241 122.859 1.00 90.67 710 LEU A CA 1
ATOM 5419 C C . LEU A 1 724 ? 139.170 116.351 122.256 1.00 92.70 710 LEU A C 1
ATOM 5420 O O . LEU A 1 724 ? 140.052 115.633 122.756 1.00 108.62 710 LEU A O 1
ATOM 5425 N N . ALA A 1 725 ? 139.385 117.206 121.251 1.00 105.09 711 ALA A N 1
ATOM 5426 C CA . ALA A 1 725 ? 140.681 117.339 120.533 1.00 121.90 711 ALA A CA 1
ATOM 5427 C C . ALA A 1 725 ? 141.657 118.202 121.351 1.00 119.45 711 ALA A C 1
ATOM 5428 O O . ALA A 1 725 ? 142.111 119.255 120.853 1.00 118.28 711 ALA A O 1
ATOM 5430 N N . LYS A 1 726 ? 141.988 117.743 122.560 1.00 116.52 712 LYS A N 1
ATOM 5431 C CA . LYS A 1 726 ? 142.850 118.446 123.545 1.00 123.88 712 LYS A CA 1
ATOM 5432 C C . LYS A 1 726 ? 143.753 117.411 124.227 1.00 136.02 712 LYS A C 1
ATOM 5433 O O . LYS A 1 726 ? 143.476 116.202 124.090 1.00 140.45 712 LYS A O 1
ATOM 5439 N N . ASP A 1 727 ? 144.790 117.871 124.928 1.00 144.71 713 ASP A N 1
ATOM 5440 C CA . ASP A 1 727 ? 145.715 117.002 125.707 1.00 149.48 713 ASP A CA 1
ATOM 5441 C C . ASP A 1 727 ? 144.936 116.307 126.835 1.00 131.74 713 ASP A C 1
ATOM 5442 O O . ASP A 1 727 ? 145.106 115.082 126.989 1.00 117.95 713 ASP A O 1
ATOM 5447 N N . THR A 1 728 ? 144.107 117.046 127.582 1.00 119.63 714 THR A N 1
ATOM 5448 C CA . THR A 1 728 ? 143.357 116.526 128.760 1.00 122.05 714 THR A CA 1
ATOM 5449 C C . THR A 1 728 ? 141.900 116.998 128.725 1.00 109.12 714 THR A C 1
ATOM 5450 O O . THR A 1 728 ? 141.634 118.080 128.178 1.00 117.33 714 THR A O 1
ATOM 5454 N N . VAL A 1 729 ? 141.007 116.203 129.317 1.00 96.31 715 VAL A N 1
ATOM 5455 C CA . VAL A 1 729 ? 139.530 116.409 129.312 1.00 91.66 715 VAL A CA 1
ATOM 5456 C C . VAL A 1 729 ? 139.046 116.360 130.759 1.00 88.47 715 VAL A C 1
ATOM 5457 O O . VAL A 1 729 ? 139.716 115.693 131.572 1.00 99.46 715 VAL A O 1
ATOM 5461 N N . THR A 1 730 ? 137.921 117.005 131.065 1.00 77.85 716 THR A N 1
ATOM 5462 C CA . THR A 1 730 ? 137.297 116.945 132.411 1.00 85.84 716 THR A CA 1
ATOM 5463 C C . THR A 1 730 ? 136.523 115.632 132.554 1.00 90.34 716 THR A C 1
ATOM 5464 O O . THR A 1 730 ? 136.335 114.935 131.532 1.00 81.84 716 THR A O 1
ATOM 5468 N N . SER A 1 731 ? 136.066 115.332 133.771 1.00 82.64 717 SER A N 1
ATOM 5469 C CA . SER A 1 731 ? 135.267 114.121 134.087 1.00 80.00 717 SER A CA 1
ATOM 5470 C C . SER A 1 731 ? 133.943 114.136 133.313 1.00 93.79 717 SER A C 1
ATOM 5471 O O . SER A 1 731 ? 133.544 113.055 132.857 1.00 100.53 717 SER A O 1
ATOM 5474 N N . ASP A 1 732 ? 133.297 115.297 133.150 1.00 90.66 718 ASP A N 1
ATOM 5475 C CA . ASP A 1 732 ? 132.017 115.423 132.389 1.00 92.18 718 ASP A CA 1
ATOM 5476 C C . ASP A 1 732 ? 132.229 115.045 130.908 1.00 77.91 718 ASP A C 1
ATOM 5477 O O . ASP A 1 732 ? 131.375 114.351 130.337 1.00 72.35 718 ASP A O 1
ATOM 5482 N N . VAL A 1 733 ? 133.343 115.441 130.306 1.00 71.38 719 VAL A N 1
ATOM 5483 C CA . VAL A 1 733 ? 133.645 115.119 128.883 1.00 70.37 719 VAL A CA 1
ATOM 5484 C C . VAL A 1 733 ? 133.837 113.610 128.755 1.00 70.33 719 VAL A C 1
ATOM 5485 O O . VAL A 1 733 ? 133.399 113.031 127.736 1.00 77.43 719 VAL A O 1
ATOM 5489 N N . LEU A 1 734 ? 134.499 113.019 129.750 1.00 77.35 720 LEU A N 1
ATOM 5490 C CA . LEU A 1 734 ? 134.815 111.571 129.808 1.00 73.11 720 LEU A CA 1
ATOM 5491 C C . LEU A 1 734 ? 133.491 110.807 129.844 1.00 75.05 720 LEU A C 1
ATOM 5492 O O . LEU A 1 734 ? 133.271 109.870 129.010 1.00 68.47 720 LEU A O 1
ATOM 5497 N N . GLN A 1 735 ? 132.619 111.266 130.735 1.00 63.72 721 GLN A N 1
ATOM 5498 C CA . GLN A 1 735 ? 131.293 110.670 130.975 1.00 58.44 721 GLN A CA 1
ATOM 5499 C C . GLN A 1 735 ? 130.396 110.792 129.738 1.00 70.16 721 GLN A C 1
ATOM 5500 O O . GLN A 1 735 ? 129.819 109.746 129.359 1.00 83.27 721 GLN A O 1
ATOM 5506 N N . ARG A 1 736 ? 130.297 111.971 129.103 1.00 73.62 722 ARG A N 1
ATOM 5507 C CA . ARG A 1 736 ? 129.357 112.211 127.960 1.00 62.83 722 ARG A CA 1
ATOM 5508 C C . ARG A 1 736 ? 129.806 111.424 126.727 1.00 51.72 722 ARG A C 1
ATOM 5509 O O . ARG A 1 736 ? 128.920 110.878 126.031 1.00 65.83 722 ARG A O 1
ATOM 5517 N N . ALA A 1 737 ? 131.107 111.288 126.498 1.00 51.52 723 ALA A N 1
ATOM 5518 C CA . ALA A 1 737 ? 131.660 110.490 125.381 1.00 57.32 723 ALA A CA 1
ATOM 5519 C C . ALA A 1 737 ? 131.395 108.984 125.599 1.00 61.40 723 ALA A C 1
ATOM 5520 O O . ALA A 1 737 ? 131.141 108.224 124.601 1.00 59.88 723 ALA A O 1
ATOM 5522 N N . PHE A 1 738 ? 131.417 108.542 126.860 1.00 64.07 724 PHE A N 1
ATOM 5523 C CA . PHE A 1 738 ? 131.031 107.156 127.234 1.00 67.89 724 PHE A CA 1
ATOM 5524 C C . PHE A 1 738 ? 129.513 106.937 127.029 1.00 69.08 724 PHE A C 1
ATOM 5525 O O . PHE A 1 738 ? 129.086 105.822 126.542 1.00 72.81 724 PHE A O 1
ATOM 5533 N N . ASN A 1 739 ? 128.683 107.928 127.371 1.00 53.14 725 ASN A N 1
ATOM 5534 C CA . ASN A 1 739 ? 127.218 107.825 127.117 1.00 46.10 725 ASN A CA 1
ATOM 5535 C C . ASN A 1 739 ? 126.958 107.610 125.602 1.00 55.92 725 ASN A C 1
ATOM 5536 O O . ASN A 1 739 ? 125.910 107.007 125.272 1.00 51.11 725 ASN A O 1
ATOM 5541 N N . LEU A 1 740 ? 127.876 108.011 124.697 1.00 49.54 726 LEU A N 1
ATOM 5542 C CA . LEU A 1 740 ? 127.702 107.758 123.237 1.00 56.10 726 LEU A CA 1
ATOM 5543 C C . LEU A 1 740 ? 127.711 106.261 122.959 1.00 53.26 726 LEU A C 1
ATOM 5544 O O . LEU A 1 740 ? 127.002 105.828 122.029 1.00 62.34 726 LEU A O 1
ATOM 5549 N N . TYR A 1 741 ? 128.544 105.506 123.670 1.00 65.35 727 TYR A N 1
ATOM 5550 C CA . TYR A 1 741 ? 128.500 104.020 123.606 1.00 57.48 727 TYR A CA 1
ATOM 5551 C C . TYR A 1 741 ? 127.077 103.535 123.892 1.00 59.50 727 TYR A C 1
ATOM 5552 O O . TYR A 1 741 ? 126.525 102.658 123.143 1.00 62.35 727 TYR A O 1
ATOM 5561 N N . SER A 1 742 ? 126.492 104.058 124.961 1.00 50.46 728 SER A N 1
ATOM 5562 C CA . SER A 1 742 ? 125.189 103.573 125.448 1.00 49.09 728 SER A CA 1
ATOM 5563 C C . SER A 1 742 ? 124.090 103.970 124.471 1.00 54.84 728 SER A C 1
ATOM 5564 O O . SER A 1 742 ? 123.149 103.171 124.304 1.00 74.77 728 SER A O 1
ATOM 5567 N N . SER A 1 743 ? 124.178 105.141 123.853 1.00 58.69 729 SER A N 1
ATOM 5568 C CA . SER A 1 743 ? 123.102 105.662 122.969 1.00 55.00 729 SER A CA 1
ATOM 5569 C C . SER A 1 743 ? 123.072 104.877 121.643 1.00 53.73 729 SER A C 1
ATOM 5570 O O . SER A 1 743 ? 121.949 104.522 121.184 1.00 51.52 729 SER A O 1
ATOM 5573 N N . VAL A 1 744 ? 124.224 104.570 121.054 1.00 42.00 730 VAL A N 1
ATOM 5574 C CA . VAL A 1 744 ? 124.259 103.637 119.892 1.00 47.64 730 VAL A CA 1
ATOM 5575 C C . VAL A 1 744 ? 123.733 102.240 120.280 1.00 60.26 730 VAL A C 1
ATOM 5576 O O . VAL A 1 744 ? 122.993 101.673 119.451 1.00 74.54 730 VAL A O 1
ATOM 5580 N N . LEU A 1 745 ? 124.100 101.670 121.442 1.00 64.62 731 LEU A N 1
ATOM 5581 C CA . LEU A 1 745 ? 123.589 100.319 121.855 1.00 61.79 731 LEU A CA 1
ATOM 5582 C C . LEU A 1 745 ? 122.065 100.333 121.988 1.00 58.28 731 LEU A C 1
ATOM 5583 O O . LEU A 1 745 ? 121.417 99.346 121.517 1.00 60.59 731 LEU A O 1
ATOM 5588 N N . SER A 1 746 ? 121.505 101.378 122.591 1.00 43.15 732 SER A N 1
ATOM 5589 C CA . SER A 1 746 ? 120.050 101.475 122.820 1.00 41.88 732 SER A CA 1
ATOM 5590 C C . SER A 1 746 ? 119.338 101.603 121.476 1.00 53.16 732 SER A C 1
ATOM 5591 O O . SER A 1 746 ? 118.221 101.015 121.334 1.00 77.74 732 SER A O 1
ATOM 5594 N N . GLY A 1 747 ? 119.956 102.289 120.501 1.00 55.69 733 GLY A N 1
ATOM 5595 C CA . GLY A 1 747 ? 119.415 102.424 119.128 1.00 47.76 733 GLY A CA 1
ATOM 5596 C C . GLY A 1 747 ? 119.333 101.086 118.410 1.00 43.55 733 GLY A C 1
ATOM 5597 O O . GLY A 1 747 ? 118.288 100.752 117.804 1.00 48.80 733 GLY A O 1
ATOM 5598 N N . LEU A 1 748 ? 120.439 100.365 118.411 1.00 49.86 734 LEU A N 1
ATOM 5599 C CA . LEU A 1 748 ? 120.541 99.047 117.758 1.00 53.32 734 LEU A CA 1
ATOM 5600 C C . LEU A 1 748 ? 119.477 98.094 118.323 1.00 59.27 734 LEU A C 1
ATOM 5601 O O . LEU A 1 748 ? 118.983 97.242 117.548 1.00 55.06 734 LEU A O 1
ATOM 5606 N N . THR A 1 749 ? 119.138 98.230 119.608 1.00 63.11 735 THR A N 1
ATOM 5607 C CA . THR A 1 749 ? 118.119 97.391 120.289 1.00 68.18 735 THR A CA 1
ATOM 5608 C C . THR A 1 749 ? 116.745 97.568 119.620 1.00 67.07 735 THR A C 1
ATOM 5609 O O . THR A 1 749 ? 116.094 96.513 119.388 1.00 75.15 735 THR A O 1
ATOM 5613 N N . PHE A 1 750 ? 116.316 98.793 119.287 1.00 61.39 736 PHE A N 1
ATOM 5614 C CA . PHE A 1 750 ? 115.039 99.068 118.547 1.00 58.58 736 PHE A CA 1
ATOM 5615 C C . PHE A 1 750 ? 115.005 98.336 117.196 1.00 63.69 736 PHE A C 1
ATOM 5616 O O . PHE A 1 750 ? 113.912 97.901 116.788 1.00 58.95 736 PHE A O 1
ATOM 5624 N N . LYS A 1 751 ? 116.131 98.237 116.489 1.00 58.64 737 LYS A N 1
ATOM 5625 C CA . LYS A 1 751 ? 116.134 97.595 115.154 1.00 58.74 737 LYS A CA 1
ATOM 5626 C C . LYS A 1 751 ? 116.202 96.078 115.344 1.00 67.17 737 LYS A C 1
ATOM 5627 O O . LYS A 1 751 ? 115.635 95.375 114.490 1.00 73.28 737 LYS A O 1
ATOM 5633 N N . LEU A 1 752 ? 116.904 95.584 116.378 1.00 67.88 738 LEU A N 1
ATOM 5634 C CA . LEU A 1 752 ? 117.034 94.123 116.656 1.00 58.70 738 LEU A CA 1
ATOM 5635 C C . LEU A 1 752 ? 115.687 93.558 117.112 1.00 54.71 738 LEU A C 1
ATOM 5636 O O . LEU A 1 752 ? 115.413 92.386 116.799 1.00 64.64 738 LEU A O 1
ATOM 5641 N N . LEU A 1 753 ? 114.879 94.339 117.811 1.00 46.14 739 LEU A N 1
ATOM 5642 C CA . LEU A 1 753 ? 113.628 93.829 118.410 1.00 50.47 739 LEU A CA 1
ATOM 5643 C C . LEU A 1 753 ? 112.423 94.070 117.494 1.00 62.36 739 LEU A C 1
ATOM 5644 O O . LEU A 1 753 ? 111.276 94.051 118.011 1.00 70.76 739 LEU A O 1
ATOM 5649 N N . ARG A 1 754 ? 112.646 94.237 116.184 1.00 75.38 740 ARG A N 1
ATOM 5650 C CA . ARG A 1 754 ? 111.582 94.290 115.141 1.00 75.80 740 ARG A CA 1
ATOM 5651 C C . ARG A 1 754 ? 111.084 92.859 114.885 1.00 74.52 740 ARG A C 1
ATOM 5652 O O . ARG A 1 754 ? 111.931 92.009 114.576 1.00 63.57 740 ARG A O 1
ATOM 5660 N N . ARG A 1 755 ? 109.771 92.601 114.952 1.00 70.77 741 ARG A N 1
ATOM 5661 C CA . ARG A 1 755 ? 109.223 91.216 114.863 1.00 79.37 741 ARG A CA 1
ATOM 5662 C C . ARG A 1 755 ? 108.643 90.879 113.479 1.00 71.86 741 ARG A C 1
ATOM 5663 O O . ARG A 1 755 ? 108.685 89.702 113.119 1.00 60.81 741 ARG A O 1
ATOM 5671 N N . SER A 1 756 ? 108.096 91.851 112.747 1.00 77.67 742 SER A N 1
ATOM 5672 C CA . SER A 1 756 ? 107.430 91.629 111.435 1.00 79.65 742 SER A CA 1
ATOM 5673 C C . SER A 1 756 ? 107.502 92.886 110.569 1.00 77.66 742 SER A C 1
ATOM 5674 O O . SER A 1 756 ? 107.360 94.002 111.118 1.00 96.42 742 SER A O 1
ATOM 5677 N N . PHE A 1 757 ? 107.683 92.697 109.265 1.00 66.62 743 PHE A N 1
ATOM 5678 C CA . PHE A 1 757 ? 107.673 93.779 108.247 1.00 65.67 743 PHE A CA 1
ATOM 5679 C C . PHE A 1 757 ? 107.472 93.165 106.853 1.00 69.07 743 PHE A C 1
ATOM 5680 O O . PHE A 1 757 ? 107.531 91.936 106.743 1.00 61.75 743 PHE A O 1
ATOM 5688 N N . SER A 1 758 ? 107.215 93.997 105.837 1.00 73.65 744 SER A N 1
ATOM 5689 C CA . SER A 1 758 ? 106.955 93.584 104.432 1.00 66.03 744 SER A CA 1
ATOM 5690 C C . SER A 1 758 ? 107.793 94.429 103.478 1.00 56.19 744 SER A C 1
ATOM 5691 O O . SER A 1 758 ? 107.970 95.623 103.746 1.00 61.03 744 SER A O 1
ATOM 5694 N N . LEU A 1 759 ? 108.270 93.802 102.406 1.00 51.58 745 LEU A N 1
ATOM 5695 C CA . LEU A 1 759 ? 108.844 94.476 101.219 1.00 58.22 745 LEU A CA 1
ATOM 5696 C C . LEU A 1 759 ? 107.762 94.633 100.150 1.00 60.19 745 LEU A C 1
ATOM 5697 O O . LEU A 1 759 ? 107.483 93.635 99.438 1.00 71.67 745 LEU A O 1
ATOM 5702 N N . LYS A 1 760 ? 107.227 95.846 100.020 1.00 56.64 746 LYS A N 1
ATOM 5703 C CA . LYS A 1 760 ? 106.189 96.219 99.026 1.00 54.86 746 LYS A CA 1
ATOM 5704 C C . LYS A 1 760 ? 106.840 96.803 97.769 1.00 45.81 746 LYS A C 1
ATOM 5705 O O . LYS A 1 760 ? 107.412 97.867 97.906 1.00 59.81 746 LYS A O 1
ATOM 5711 N N . MET A 1 761 ? 106.705 96.153 96.603 1.00 43.56 747 MET A N 1
ATOM 5712 C CA . MET A 1 761 ? 107.142 96.677 95.276 1.00 43.11 747 MET A CA 1
ATOM 5713 C C . MET A 1 761 ? 105.950 97.000 94.373 1.00 43.85 747 MET A C 1
ATOM 5714 O O . MET A 1 761 ? 105.168 96.086 94.089 1.00 57.56 747 MET A O 1
ATOM 5719 N N . ARG A 1 762 ? 105.844 98.249 93.913 1.00 47.34 748 ARG A N 1
ATOM 5720 C CA . ARG A 1 762 ? 104.737 98.765 93.054 1.00 43.77 748 ARG A CA 1
ATOM 5721 C C . ARG A 1 762 ? 105.250 98.947 91.633 1.00 43.53 748 ARG A C 1
ATOM 5722 O O . ARG A 1 762 ? 106.289 99.611 91.499 1.00 54.84 748 ARG A O 1
ATOM 5730 N N . PHE A 1 763 ? 104.574 98.379 90.628 1.00 40.94 749 PHE A N 1
ATOM 5731 C CA . PHE A 1 763 ? 104.873 98.607 89.195 1.00 38.88 749 PHE A CA 1
ATOM 5732 C C . PHE A 1 763 ? 103.644 99.142 88.466 1.00 45.17 749 PHE A C 1
ATOM 5733 O O . PHE A 1 763 ? 102.620 98.484 88.547 1.00 57.50 749 PHE A O 1
ATOM 5741 N N . SER A 1 764 ? 103.765 100.273 87.759 1.00 50.30 750 SER A N 1
ATOM 5742 C CA . SER A 1 764 ? 102.732 100.837 86.839 1.00 46.78 750 SER A CA 1
ATOM 5743 C C . SER A 1 764 ? 103.349 101.053 85.462 1.00 44.68 750 SER A C 1
ATOM 5744 O O . SER A 1 764 ? 104.384 101.717 85.373 1.00 61.57 750 SER A O 1
ATOM 5747 N N . VAL A 1 765 ? 102.736 100.491 84.434 1.00 45.85 751 VAL A N 1
ATOM 5748 C CA . VAL A 1 765 ? 103.111 100.751 83.022 1.00 49.49 751 VAL A CA 1
ATOM 5749 C C . VAL A 1 765 ? 102.201 101.858 82.484 1.00 56.16 751 VAL A C 1
ATOM 5750 O O . VAL A 1 765 ? 101.215 102.205 83.165 1.00 57.09 751 VAL A O 1
ATOM 5754 N N . ALA A 1 766 ? 102.566 102.440 81.338 1.00 63.95 752 ALA A N 1
ATOM 5755 C CA . ALA A 1 766 ? 101.789 103.479 80.617 1.00 61.15 752 ALA A CA 1
ATOM 5756 C C . ALA A 1 766 ? 100.949 102.809 79.527 1.00 63.65 752 ALA A C 1
ATOM 5757 O O . ALA A 1 766 ? 100.918 103.325 78.394 1.00 85.02 752 ALA A O 1
ATOM 5759 N N . ASP A 1 767 ? 100.312 101.687 79.846 1.00 68.29 753 ASP A N 1
ATOM 5760 C CA . ASP A 1 767 ? 99.479 100.883 78.917 1.00 64.94 753 ASP A CA 1
ATOM 5761 C C . ASP A 1 767 ? 98.069 100.808 79.489 1.00 54.83 753 ASP A C 1
ATOM 5762 O O . ASP A 1 767 ? 97.961 100.701 80.713 1.00 56.40 753 ASP A O 1
ATOM 5767 N N . THR A 1 768 ? 97.042 100.821 78.637 1.00 58.82 754 THR A N 1
ATOM 5768 C CA . THR A 1 768 ? 95.611 100.751 79.053 1.00 60.25 754 THR A CA 1
ATOM 5769 C C . THR A 1 768 ? 95.346 99.430 79.788 1.00 53.93 754 THR A C 1
ATOM 5770 O O . THR A 1 768 ? 95.831 98.392 79.307 1.00 48.88 754 THR A O 1
ATOM 5774 N N . THR A 1 769 ? 94.662 99.494 80.938 1.00 41.74 755 THR A N 1
ATOM 5775 C CA . THR A 1 769 ? 94.277 98.302 81.734 1.00 48.28 755 THR A CA 1
ATOM 5776 C C . THR A 1 769 ? 93.438 97.354 80.855 1.00 45.33 755 THR A C 1
ATOM 5777 O O . THR A 1 769 ? 92.471 97.814 80.268 1.00 46.12 755 THR A O 1
ATOM 5781 N N . GLN A 1 770 ? 93.835 96.094 80.774 1.00 41.78 756 GLN A N 1
ATOM 5782 C CA . GLN A 1 770 ? 93.089 95.011 80.125 1.00 42.89 756 GLN A CA 1
ATOM 5783 C C . GLN A 1 770 ? 92.680 93.972 81.168 1.00 42.43 756 GLN A C 1
ATOM 5784 O O . GLN A 1 770 ? 93.572 93.255 81.663 1.00 49.59 756 GLN A O 1
ATOM 5790 N N . LEU A 1 771 ? 91.375 93.798 81.374 1.00 44.45 757 LEU A N 1
ATOM 5791 C CA . LEU A 1 771 ? 90.793 92.662 82.136 1.00 45.70 757 LEU A CA 1
ATOM 5792 C C . LEU A 1 771 ? 90.345 91.540 81.191 1.00 46.37 757 LEU A C 1
ATOM 5793 O O . LEU A 1 771 ? 89.853 91.841 80.106 1.00 60.86 757 LEU A O 1
ATOM 5798 N N . ILE A 1 772 ? 90.560 90.284 81.583 1.00 50.56 758 ILE A N 1
ATOM 5799 C CA . ILE A 1 772 ? 90.143 89.073 80.805 1.00 45.96 758 ILE A CA 1
ATOM 5800 C C . ILE A 1 772 ? 88.771 88.667 81.310 1.00 47.96 758 ILE A C 1
ATOM 5801 O O . ILE A 1 772 ? 88.682 88.358 82.507 1.00 55.21 758 ILE A O 1
ATOM 5806 N N . TYR A 1 773 ? 87.723 88.772 80.483 1.00 50.90 759 TYR A N 1
ATOM 5807 C CA . TYR A 1 773 ? 86.335 88.394 80.875 1.00 42.55 759 TYR A CA 1
ATOM 5808 C C . TYR A 1 773 ? 86.187 86.945 80.500 1.00 44.14 759 TYR A C 1
ATOM 5809 O O . TYR A 1 773 ? 86.263 86.665 79.302 1.00 42.52 759 TYR A O 1
ATOM 5818 N N . VAL A 1 774 ? 86.098 86.066 81.503 1.00 54.93 760 VAL A N 1
ATOM 5819 C CA . VAL A 1 774 ? 86.051 84.590 81.272 1.00 65.66 760 VAL A CA 1
ATOM 5820 C C . VAL A 1 774 ? 84.624 84.173 81.569 1.00 64.38 760 VAL A C 1
ATOM 5821 O O . VAL A 1 774 ? 84.162 84.342 82.692 1.00 62.40 760 VAL A O 1
ATOM 5825 N N . PRO A 1 775 ? 83.867 83.630 80.600 1.00 59.09 761 PRO A N 1
ATOM 5826 C CA . PRO A 1 775 ? 82.542 83.121 80.931 1.00 54.04 761 PRO A CA 1
ATOM 5827 C C . PRO A 1 775 ? 82.650 81.856 81.800 1.00 52.50 761 PRO A C 1
ATOM 5828 O O . PRO A 1 775 ? 83.517 81.043 81.564 1.00 46.26 761 PRO A O 1
ATOM 5832 N N . LYS A 1 776 ? 81.800 81.757 82.824 1.00 56.11 762 LYS A N 1
ATOM 5833 C CA . LYS A 1 776 ? 81.678 80.546 83.689 1.00 61.73 762 LYS A CA 1
ATOM 5834 C C . LYS A 1 776 ? 81.277 79.316 82.852 1.00 71.70 762 LYS A C 1
ATOM 5835 O O . LYS A 1 776 ? 80.442 79.456 81.921 1.00 73.08 762 LYS A O 1
ATOM 5841 N N . VAL A 1 777 ? 81.854 78.148 83.167 1.00 78.50 763 VAL A N 1
ATOM 5842 C CA . VAL A 1 777 ? 81.554 76.851 82.485 1.00 86.22 763 VAL A CA 1
ATOM 5843 C C . VAL A 1 777 ? 80.426 76.161 83.258 1.00 93.04 763 VAL A C 1
ATOM 5844 O O . VAL A 1 777 ? 80.659 75.083 83.839 1.00 98.61 763 VAL A O 1
ATOM 5848 N N . CYS A 1 778 ? 79.248 76.786 83.276 1.00 103.83 764 CYS A N 1
ATOM 5849 C CA . CYS A 1 778 ? 78.028 76.311 83.985 1.00 112.34 764 CYS A CA 1
ATOM 5850 C C . CYS A 1 778 ? 76.811 76.542 83.086 1.00 108.19 764 CYS A C 1
ATOM 5851 O O . CYS A 1 778 ? 76.851 77.485 82.282 1.00 110.77 764 CYS A O 1
ATOM 5854 N N . ASP A 1 779 ? 75.764 75.732 83.231 1.00 107.86 765 ASP A N 1
ATOM 5855 C CA . ASP A 1 779 ? 74.474 75.958 82.525 1.00 112.64 765 ASP A CA 1
ATOM 5856 C C . ASP A 1 779 ? 73.816 77.200 83.129 1.00 96.64 765 ASP A C 1
ATOM 5857 O O . ASP A 1 779 ? 73.798 77.318 84.372 1.00 104.83 765 ASP A O 1
ATOM 5862 N N . TRP A 1 780 ? 73.303 78.094 82.284 1.00 83.36 766 TRP A N 1
ATOM 5863 C CA . TRP A 1 780 ? 72.570 79.304 82.729 1.00 81.56 766 TRP A CA 1
ATOM 5864 C C . TRP A 1 780 ? 71.154 79.293 82.161 1.00 81.90 766 TRP A C 1
ATOM 5865 O O . TRP A 1 780 ? 71.011 79.203 80.930 1.00 90.16 766 TRP A O 1
ATOM 5876 N N . ALA A 1 781 ? 70.167 79.416 83.047 1.00 83.09 767 ALA A N 1
ATOM 5877 C CA . ALA A 1 781 ? 68.735 79.543 82.713 1.00 94.38 767 ALA A CA 1
ATOM 5878 C C . ALA A 1 781 ? 68.383 81.030 82.699 1.00 89.16 767 ALA A C 1
ATOM 5879 O O . ALA A 1 781 ? 68.032 81.577 83.771 1.00 83.98 767 ALA A O 1
ATOM 5881 N N . ILE A 1 782 ? 68.483 81.659 81.531 1.00 83.20 768 ILE A N 1
ATOM 5882 C CA . ILE A 1 782 ? 68.297 83.127 81.409 1.00 79.64 768 ILE A CA 1
ATOM 5883 C C . ILE A 1 782 ? 66.910 83.444 81.909 1.00 73.10 768 ILE A C 1
ATOM 5884 O O . ILE A 1 782 ? 65.928 82.835 81.488 1.00 82.40 768 ILE A O 1
ATOM 5889 N N . PRO A 1 783 ? 66.776 84.420 82.810 1.00 78.23 769 PRO A N 1
ATOM 5890 C CA . PRO A 1 783 ? 65.442 84.752 83.275 1.00 82.56 769 PRO A CA 1
ATOM 5891 C C . PRO A 1 783 ? 64.547 84.960 82.045 1.00 93.42 769 PRO A C 1
ATOM 5892 O O . PRO A 1 783 ? 64.989 85.574 81.088 1.00 101.05 769 PRO A O 1
ATOM 5896 N N . LYS A 1 784 ? 63.332 84.428 82.090 1.00 101.20 770 LYS A N 1
ATOM 5897 C CA . LYS A 1 784 ? 62.354 84.496 80.975 1.00 105.57 770 LYS A CA 1
ATOM 5898 C C . LYS A 1 784 ? 61.606 85.832 80.968 1.00 104.95 770 LYS A C 1
ATOM 5899 O O . LYS A 1 784 ? 60.860 86.090 80.017 1.00 109.26 770 LYS A O 1
ATOM 5905 N N . GLN A 1 785 ? 61.757 86.659 81.995 1.00 99.93 771 GLN A N 1
ATOM 5906 C CA . GLN A 1 785 ? 61.156 88.009 81.961 1.00 93.48 771 GLN A CA 1
ATOM 5907 C C . GLN A 1 785 ? 62.060 88.902 81.117 1.00 95.76 771 GLN A C 1
ATOM 5908 O O . GLN A 1 785 ? 61.659 90.028 80.852 1.00 102.36 771 GLN A O 1
ATOM 5914 N N . TYR A 1 786 ? 63.253 88.428 80.757 1.00 88.09 772 TYR A N 1
ATOM 5915 C CA . TYR A 1 786 ? 64.212 89.202 79.940 1.00 89.87 772 TYR A CA 1
ATOM 5916 C C . TYR A 1 786 ? 63.752 89.286 78.495 1.00 99.00 772 TYR A C 1
ATOM 5917 O O . TYR A 1 786 ? 64.282 90.114 77.749 1.00 99.72 772 TYR A O 1
ATOM 5926 N N . LEU A 1 787 ? 62.821 88.435 78.112 1.00 101.02 773 LEU A N 1
ATOM 5927 C CA . LEU A 1 787 ? 62.380 88.386 76.716 1.00 102.57 773 LEU A CA 1
ATOM 5928 C C . LEU A 1 787 ? 61.305 89.442 76.555 1.00 104.31 773 LEU A C 1
ATOM 5929 O O . LEU A 1 787 ? 61.080 89.886 75.444 1.00 114.38 773 LEU A O 1
ATOM 5934 N N . GLN A 1 788 ? 60.689 89.848 77.649 1.00 105.59 774 GLN A N 1
ATOM 5935 C CA . GLN A 1 788 ? 59.558 90.789 77.575 1.00 122.96 774 GLN A CA 1
ATOM 5936 C C . GLN A 1 788 ? 60.059 92.183 77.933 1.00 116.55 774 GLN A C 1
ATOM 5937 O O . GLN A 1 788 ? 59.363 92.896 78.670 1.00 118.49 774 GLN A O 1
ATOM 5943 N N . ALA A 1 789 ? 61.231 92.561 77.442 1.00 114.33 775 ALA A N 1
ATOM 5944 C CA . ALA A 1 789 ? 61.813 93.887 77.741 1.00 122.18 775 ALA A CA 1
ATOM 5945 C C . ALA A 1 789 ? 62.309 94.509 76.440 1.00 123.36 775 ALA A C 1
ATOM 5946 O O . ALA A 1 789 ? 62.778 93.755 75.581 1.00 132.54 775 ALA A O 1
ATOM 5948 N N . GLU A 1 790 ? 62.209 95.830 76.299 1.00 120.85 776 GLU A N 1
ATOM 5949 C CA . GLU A 1 790 ? 62.628 96.545 75.062 1.00 127.54 776 GLU A CA 1
ATOM 5950 C C . GLU A 1 790 ? 64.102 96.962 75.176 1.00 114.58 776 GLU A C 1
ATOM 5951 O O . GLU A 1 790 ? 64.636 97.483 74.180 1.00 120.89 776 GLU A O 1
ATOM 5957 N N . GLY A 1 791 ? 64.744 96.714 76.324 1.00 112.31 777 GLY A N 1
ATOM 5958 C CA . GLY A 1 791 ? 66.137 97.117 76.602 1.00 102.74 777 GLY A CA 1
ATOM 5959 C C . GLY A 1 791 ? 67.149 96.257 75.858 1.00 93.37 777 GLY A C 1
ATOM 5960 O O . GLY A 1 791 ? 66.729 95.342 75.111 1.00 80.83 777 GLY A O 1
ATOM 5961 N N . GLU A 1 792 ? 68.439 96.537 76.066 1.00 78.21 778 GLU A N 1
ATOM 5962 C CA . GLU A 1 792 ? 69.561 95.792 75.439 1.00 74.70 778 GLU A CA 1
ATOM 5963 C C . GLU A 1 792 ? 69.513 94.353 75.931 1.00 73.73 778 GLU A C 1
ATOM 5964 O O . GLU A 1 792 ? 69.793 93.446 75.132 1.00 95.11 778 GLU A O 1
ATOM 5970 N N . ILE A 1 793 ? 69.162 94.143 77.196 1.00 78.72 779 ILE A N 1
ATOM 5971 C CA . ILE A 1 793 ? 69.063 92.769 77.765 1.00 81.55 779 ILE A CA 1
ATOM 5972 C C . ILE A 1 793 ? 67.912 92.044 77.052 1.00 82.42 779 ILE A C 1
ATOM 5973 O O . ILE A 1 793 ? 68.099 90.860 76.727 1.00 63.84 779 ILE A O 1
ATOM 5978 N N . GLY A 1 794 ? 66.804 92.750 76.784 1.00 82.94 780 GLY A N 1
ATOM 5979 C CA . GLY A 1 794 ? 65.675 92.257 75.974 1.00 78.50 780 GLY A CA 1
ATOM 5980 C C . GLY A 1 794 ? 66.120 91.851 74.578 1.00 82.79 780 GLY A C 1
ATOM 5981 O O . GLY A 1 794 ? 65.788 90.725 74.125 1.00 86.32 780 GLY A O 1
ATOM 5982 N N . ILE A 1 795 ? 66.859 92.735 73.915 1.00 81.85 781 ILE A N 1
ATOM 5983 C CA . ILE A 1 795 ? 67.338 92.524 72.520 1.00 89.41 781 ILE A CA 1
ATOM 5984 C C . ILE A 1 795 ? 68.161 91.231 72.501 1.00 94.15 781 ILE A C 1
ATOM 5985 O O . ILE A 1 795 ? 67.915 90.383 71.611 1.00 112.81 781 ILE A O 1
ATOM 5990 N N . ALA A 1 796 ? 69.056 91.058 73.477 1.00 87.15 782 ALA A N 1
ATOM 5991 C CA . ALA A 1 796 ? 69.965 89.892 73.559 1.00 94.36 782 ALA A CA 1
ATOM 5992 C C . ALA A 1 796 ? 69.180 88.635 73.947 1.00 86.81 782 ALA A C 1
ATOM 5993 O O . ALA A 1 796 ? 69.408 87.588 73.318 1.00 102.86 782 ALA A O 1
ATOM 5995 N N . ALA A 1 797 ? 68.308 88.717 74.953 1.00 93.74 783 ALA A N 1
ATOM 5996 C CA . ALA A 1 797 ? 67.543 87.565 75.489 1.00 99.85 783 ALA A CA 1
ATOM 5997 C C . ALA A 1 797 ? 66.684 86.963 74.376 1.00 110.04 783 ALA A C 1
ATOM 5998 O O . ALA A 1 797 ? 66.569 85.718 74.332 1.00 119.04 783 ALA A O 1
ATOM 6000 N N . ARG A 1 798 ? 66.123 87.816 73.513 1.00 102.62 784 ARG A N 1
ATOM 6001 C CA . ARG A 1 798 ? 65.300 87.378 72.361 1.00 99.46 784 ARG A CA 1
ATOM 6002 C C . ARG A 1 798 ? 66.128 86.508 71.406 1.00 106.14 784 ARG A C 1
ATOM 6003 O O . ARG A 1 798 ? 65.556 85.516 70.908 1.00 124.57 784 ARG A O 1
ATOM 6011 N N . VAL A 1 799 ? 67.407 86.823 71.165 1.00 97.33 785 VAL A N 1
ATOM 6012 C CA . VAL A 1 799 ? 68.206 86.122 70.109 1.00 105.69 785 VAL A CA 1
ATOM 6013 C C . VAL A 1 799 ? 68.968 84.914 70.680 1.00 98.20 785 VAL A C 1
ATOM 6014 O O . VAL A 1 799 ? 69.625 84.235 69.875 1.00 103.90 785 VAL A O 1
ATOM 6018 N N . VAL A 1 800 ? 68.897 84.634 71.987 1.00 102.58 786 VAL A N 1
ATOM 6019 C CA . VAL A 1 800 ? 69.684 83.532 72.626 1.00 105.30 786 VAL A CA 1
ATOM 6020 C C . VAL A 1 800 ? 68.982 82.189 72.371 1.00 103.74 786 VAL A C 1
ATOM 6021 O O . VAL A 1 800 ? 67.791 82.075 72.705 1.00 114.74 786 VAL A O 1
ATOM 6025 N N . THR A 1 801 ? 69.710 81.204 71.833 1.00 113.49 787 THR A N 1
ATOM 6026 C CA . THR A 1 801 ? 69.253 79.800 71.606 1.00 124.41 787 THR A CA 1
ATOM 6027 C C . THR A 1 801 ? 70.216 78.779 72.241 1.00 126.09 787 THR A C 1
ATOM 6028 O O . THR A 1 801 ? 69.751 77.665 72.559 1.00 133.23 787 THR A O 1
ATOM 6032 N N . GLU A 1 802 ? 71.492 79.132 72.429 1.00 124.08 788 GLU A N 1
ATOM 6033 C CA . GLU A 1 802 ? 72.564 78.193 72.859 1.00 125.55 788 GLU A CA 1
ATOM 6034 C C . GLU A 1 802 ? 72.445 77.974 74.374 1.00 125.16 788 GLU A C 1
ATOM 6035 O O . GLU A 1 802 ? 71.815 78.816 75.049 1.00 109.43 788 GLU A O 1
ATOM 6041 N N . SER A 1 803 ? 73.062 76.902 74.880 1.00 125.37 789 SER A N 1
ATOM 6042 C CA . SER A 1 803 ? 73.032 76.473 76.305 1.00 126.31 789 SER A CA 1
ATOM 6043 C C . SER A 1 803 ? 74.132 77.181 77.105 1.00 124.31 789 SER A C 1
ATOM 6044 O O . SER A 1 803 ? 73.818 77.765 78.164 1.00 131.73 789 SER A O 1
ATOM 6047 N N . SER A 1 804 ? 75.380 77.073 76.643 1.00 112.15 790 SER A N 1
ATOM 6048 C CA . SER A 1 804 ? 76.596 77.565 77.347 1.00 100.10 790 SER A CA 1
ATOM 6049 C C . SER A 1 804 ? 76.629 79.098 77.341 1.00 92.74 790 SER A C 1
ATOM 6050 O O . SER A 1 804 ? 76.189 79.722 76.381 1.00 85.72 790 SER A O 1
ATOM 6053 N N . PRO A 1 805 ? 77.143 79.765 78.400 1.00 89.77 791 PRO A N 1
ATOM 6054 C CA . PRO A 1 805 ? 77.300 81.220 78.401 1.00 86.25 791 PRO A CA 1
ATOM 6055 C C . PRO A 1 805 ? 78.441 81.748 77.517 1.00 73.52 791 PRO A C 1
ATOM 6056 O O . PRO A 1 805 ? 78.394 82.900 77.156 1.00 75.58 791 PRO A O 1
ATOM 6060 N N . ALA A 1 806 ? 79.419 80.922 77.164 1.00 66.24 792 ALA A N 1
ATOM 6061 C CA . ALA A 1 806 ? 80.482 81.328 76.218 1.00 73.67 792 ALA A CA 1
ATOM 6062 C C . ALA A 1 806 ? 79.898 81.355 74.802 1.00 81.05 792 ALA A C 1
ATOM 6063 O O . ALA A 1 806 ? 80.187 82.308 74.054 1.00 76.67 792 ALA A O 1
ATOM 6065 N N . LYS A 1 807 ? 79.094 80.346 74.465 1.00 75.16 793 LYS A N 1
ATOM 6066 C CA . LYS A 1 807 ? 78.456 80.236 73.135 1.00 81.29 793 LYS A CA 1
ATOM 6067 C C . LYS A 1 807 ? 77.319 81.254 73.053 1.00 82.60 793 LYS A C 1
ATOM 6068 O O . LYS A 1 807 ? 77.041 81.748 71.927 1.00 98.29 793 LYS A O 1
ATOM 6074 N N . MET A 1 808 ? 76.662 81.522 74.182 1.00 70.26 794 MET A N 1
ATOM 6075 C CA . MET A 1 808 ? 75.578 82.530 74.261 1.00 74.15 794 MET A CA 1
ATOM 6076 C C . MET A 1 808 ? 76.131 83.890 73.838 1.00 75.14 794 MET A C 1
ATOM 6077 O O . MET A 1 808 ? 75.444 84.597 73.065 1.00 80.85 794 MET A O 1
ATOM 6082 N N . VAL A 1 809 ? 77.286 84.284 74.382 1.00 77.19 795 VAL A N 1
ATOM 6083 C CA . VAL A 1 809 ? 77.781 85.677 74.195 1.00 71.80 795 VAL A CA 1
ATOM 6084 C C . VAL A 1 809 ? 78.240 85.806 72.747 1.00 68.47 795 VAL A C 1
ATOM 6085 O O . VAL A 1 809 ? 78.021 86.880 72.189 1.00 81.97 795 VAL A O 1
ATOM 6089 N N . THR A 1 810 ? 78.771 84.741 72.140 1.00 80.12 796 THR A N 1
ATOM 6090 C CA . THR A 1 810 ? 79.112 84.714 70.687 1.00 86.09 796 THR A CA 1
ATOM 6091 C C . THR A 1 810 ? 77.844 84.910 69.844 1.00 84.04 796 THR A C 1
ATOM 6092 O O . THR A 1 810 ? 77.883 85.722 68.904 1.00 96.46 796 THR A O 1
ATOM 6096 N N . GLU A 1 811 ? 76.750 84.235 70.202 1.00 91.23 797 GLU A N 1
ATOM 6097 C CA . GLU A 1 811 ? 75.451 84.358 69.489 1.00 95.19 797 GLU A CA 1
ATOM 6098 C C . GLU A 1 811 ? 74.913 85.795 69.594 1.00 93.62 797 GLU A C 1
ATOM 6099 O O . GLU A 1 811 ? 74.427 86.301 68.559 1.00 103.23 797 GLU A O 1
ATOM 6105 N N . VAL A 1 812 ? 74.974 86.427 70.779 1.00 81.62 798 VAL A N 1
ATOM 6106 C CA . VAL A 1 812 ? 74.515 87.840 70.974 1.00 77.19 798 VAL A CA 1
ATOM 6107 C C . VAL A 1 812 ? 75.416 88.775 70.158 1.00 82.06 798 VAL A C 1
ATOM 6108 O O . VAL A 1 812 ? 74.880 89.629 69.439 1.00 84.56 798 VAL A O 1
ATOM 6112 N N . GLU A 1 813 ? 76.730 88.595 70.244 1.00 85.80 799 GLU A N 1
ATOM 6113 C CA . GLU A 1 813 ? 77.717 89.407 69.498 1.00 88.74 799 GLU A CA 1
ATOM 6114 C C . GLU A 1 813 ? 77.377 89.407 68.012 1.00 91.42 799 GLU A C 1
ATOM 6115 O O . GLU A 1 813 ? 77.369 90.492 67.420 1.00 97.13 799 GLU A O 1
ATOM 6121 N N . MET A 1 814 ? 77.177 88.227 67.424 1.00 106.36 800 MET A N 1
ATOM 6122 C CA . MET A 1 814 ? 77.045 88.114 65.951 1.00 103.06 800 MET A CA 1
ATOM 6123 C C . MET A 1 814 ? 75.704 88.719 65.521 1.00 102.31 800 MET A C 1
ATOM 6124 O O . MET A 1 814 ? 75.721 89.486 64.544 1.00 110.98 800 MET A O 1
ATOM 6129 N N . LYS A 1 815 ? 74.619 88.471 66.268 1.00 104.38 801 LYS A N 1
ATOM 6130 C CA . LYS A 1 815 ? 73.232 88.820 65.841 1.00 115.15 801 LYS A CA 1
ATOM 6131 C C . LYS A 1 815 ? 72.883 90.250 66.284 1.00 121.07 801 LYS A C 1
ATOM 6132 O O . LYS A 1 815 ? 72.384 91.015 65.433 1.00 128.51 801 LYS A O 1
ATOM 6134 N N . GLU A 1 816 ? 73.134 90.598 67.553 1.00 114.30 802 GLU A N 1
ATOM 6135 C CA . GLU A 1 816 ? 72.753 91.903 68.165 1.00 111.24 802 GLU A CA 1
ATOM 6136 C C . GLU A 1 816 ? 73.971 92.526 68.850 1.00 115.64 802 GLU A C 1
ATOM 6137 O O . GLU A 1 816 ? 74.103 92.437 70.069 1.00 135.38 802 GLU A O 1
ATOM 6139 N N . PRO A 1 817 ? 74.903 93.165 68.100 1.00 109.39 803 PRO A N 1
ATOM 6140 C CA . PRO A 1 817 ? 76.188 93.602 68.654 1.00 110.34 803 PRO A CA 1
ATOM 6141 C C . PRO A 1 817 ? 76.164 94.859 69.541 1.00 103.15 803 PRO A C 1
ATOM 6142 O O . PRO A 1 817 ? 77.108 95.065 70.281 1.00 102.21 803 PRO A O 1
ATOM 6146 N N . LYS A 1 818 ? 75.121 95.679 69.431 1.00 103.09 804 LYS A N 1
ATOM 6147 C CA . LYS A 1 818 ? 74.941 96.879 70.289 1.00 109.59 804 LYS A CA 1
ATOM 6148 C C . LYS A 1 818 ? 74.569 96.435 71.709 1.00 98.76 804 LYS A C 1
ATOM 6149 O O . LYS A 1 818 ? 74.866 97.182 72.653 1.00 102.83 804 LYS A O 1
ATOM 6155 N N . ALA A 1 819 ? 73.941 95.269 71.855 1.00 91.87 805 ALA A N 1
ATOM 6156 C CA . ALA A 1 819 ? 73.376 94.790 73.136 1.00 92.73 805 ALA A CA 1
ATOM 6157 C C . ALA A 1 819 ? 74.363 93.875 73.879 1.00 86.38 805 ALA A C 1
ATOM 6158 O O . ALA A 1 819 ? 74.030 93.491 75.025 1.00 78.41 805 ALA A O 1
ATOM 6160 N N . LEU A 1 820 ? 75.506 93.523 73.272 1.00 59.46 806 LEU A N 1
ATOM 6161 C CA . LEU A 1 820 ? 76.488 92.570 73.856 1.00 54.25 806 LEU A CA 1
ATOM 6162 C C . LEU A 1 820 ? 76.783 92.947 75.308 1.00 59.22 806 LEU A C 1
ATOM 6163 O O . LEU A 1 820 ? 76.700 92.055 76.174 1.00 68.12 806 LEU A O 1
ATOM 6168 N N . GLY A 1 821 ? 77.174 94.201 75.544 1.00 57.88 807 GLY A N 1
ATOM 6169 C CA . GLY A 1 821 ? 77.704 94.665 76.836 1.00 50.53 807 GLY A CA 1
ATOM 6170 C C . GLY A 1 821 ? 76.760 94.326 77.970 1.00 46.74 807 GLY A C 1
ATOM 6171 O O . GLY A 1 821 ? 77.225 93.762 78.946 1.00 62.26 807 GLY A O 1
ATOM 6172 N N . HIS A 1 822 ? 75.486 94.669 77.838 1.00 48.48 808 HIS A N 1
ATOM 6173 C CA . HIS A 1 822 ? 74.440 94.439 78.867 1.00 54.08 808 HIS A CA 1
ATOM 6174 C C . HIS A 1 822 ? 74.286 92.935 79.135 1.00 56.09 808 HIS A C 1
ATOM 6175 O O . HIS A 1 822 ? 74.228 92.563 80.332 1.00 65.29 808 HIS A O 1
ATOM 6182 N N . PHE A 1 823 ? 74.232 92.102 78.092 1.00 58.38 809 PHE A N 1
ATOM 6183 C CA . PHE A 1 823 ? 74.172 90.619 78.199 1.00 58.95 809 PHE A CA 1
ATOM 6184 C C . PHE A 1 823 ? 75.403 90.078 78.951 1.00 62.81 809 PHE A C 1
ATOM 6185 O O . PHE A 1 823 ? 75.234 89.220 79.824 1.00 67.22 809 PHE A O 1
ATOM 6193 N N . MET A 1 824 ? 76.607 90.545 78.610 1.00 52.74 810 MET A N 1
ATOM 6194 C CA . MET A 1 824 ? 77.873 90.140 79.276 1.00 53.99 810 MET A CA 1
ATOM 6195 C C . MET A 1 824 ? 77.822 90.477 80.778 1.00 55.63 810 MET A C 1
ATOM 6196 O O . MET A 1 824 ? 78.305 89.645 81.594 1.00 54.51 810 MET A O 1
ATOM 6201 N N . GLN A 1 825 ? 77.281 91.635 81.160 1.00 42.97 811 GLN A N 1
ATOM 6202 C CA . GLN A 1 825 ? 77.194 91.992 82.596 1.00 47.51 811 GLN A CA 1
ATOM 6203 C C . GLN A 1 825 ? 76.348 90.957 83.347 1.00 50.19 811 GLN A C 1
ATOM 6204 O O . GLN A 1 825 ? 76.668 90.696 84.490 1.00 53.40 811 GLN A O 1
ATOM 6210 N N . GLN A 1 826 ? 75.330 90.361 82.723 1.00 51.30 812 GLN A N 1
ATOM 6211 C CA . GLN A 1 826 ? 74.467 89.372 83.407 1.00 46.28 812 GLN A CA 1
ATOM 6212 C C . GLN A 1 826 ? 74.945 87.939 83.155 1.00 41.63 812 GLN A C 1
ATOM 6213 O O . GLN A 1 826 ? 74.658 87.073 83.981 1.00 49.69 812 GLN A O 1
ATOM 6219 N N . ALA A 1 827 ? 75.609 87.651 82.066 1.00 42.95 813 ALA A N 1
ATOM 6220 C CA . ALA A 1 827 ? 75.972 86.254 81.741 1.00 54.67 813 ALA A CA 1
ATOM 6221 C C . ALA A 1 827 ? 76.991 85.761 82.760 1.00 54.99 813 ALA A C 1
ATOM 6222 O O . ALA A 1 827 ? 77.832 86.544 83.182 1.00 59.78 813 ALA A O 1
ATOM 6224 N N . PRO A 1 828 ? 76.976 84.467 83.161 1.00 60.84 814 PRO A N 1
ATOM 6225 C CA . PRO A 1 828 ? 77.944 83.941 84.128 1.00 60.99 814 PRO A CA 1
ATOM 6226 C C . PRO A 1 828 ? 79.385 84.255 83.709 1.00 50.02 814 PRO A C 1
ATOM 6227 O O . PRO A 1 828 ? 79.718 83.969 82.586 1.00 58.43 814 PRO A O 1
ATOM 6231 N N . HIS A 1 829 ? 80.197 84.843 84.583 1.00 53.50 815 HIS A N 1
ATOM 6232 C CA . HIS A 1 829 ? 81.571 85.279 84.199 1.00 54.20 815 HIS A CA 1
ATOM 6233 C C . HIS A 1 829 ? 82.514 85.361 85.382 1.00 55.24 815 HIS A C 1
ATOM 6234 O O . HIS A 1 829 ? 82.035 85.522 86.524 1.00 69.30 815 HIS A O 1
ATOM 6241 N N . ASP A 1 830 ? 83.810 85.323 85.100 1.00 56.84 816 ASP A N 1
ATOM 6242 C CA . ASP A 1 830 ? 84.881 85.623 86.090 1.00 55.55 816 ASP A CA 1
ATOM 6243 C C . ASP A 1 830 ? 85.781 86.714 85.491 1.00 45.52 816 ASP A C 1
ATOM 6244 O O . ASP A 1 830 ? 85.645 86.984 84.292 1.00 52.15 816 ASP A O 1
ATOM 6249 N N . TRP A 1 831 ? 86.616 87.357 86.307 1.00 49.18 817 TRP A N 1
ATOM 6250 C CA . TRP A 1 831 ? 87.647 88.372 85.919 1.00 38.94 817 TRP A CA 1
ATOM 6251 C C . TRP A 1 831 ? 89.062 87.875 86.244 1.00 37.08 817 TRP A C 1
ATOM 6252 O O . TRP A 1 831 ? 89.332 87.566 87.382 1.00 44.19 817 TRP A O 1
ATOM 6263 N N . TYR A 1 832 ? 89.888 87.735 85.233 1.00 41.50 818 TYR A N 1
ATOM 6264 C CA . TYR A 1 832 ? 91.295 87.295 85.311 1.00 41.06 818 TYR A CA 1
ATOM 6265 C C . TYR A 1 832 ? 92.173 88.465 84.891 1.00 40.32 818 TYR A C 1
ATOM 6266 O O . TYR A 1 832 ? 91.704 89.374 84.227 1.00 48.62 818 TYR A O 1
ATOM 6275 N N . PHE A 1 833 ? 93.427 88.455 85.307 1.00 43.97 819 PHE A N 1
ATOM 6276 C CA . PHE A 1 833 ? 94.385 89.540 85.009 1.00 39.07 819 PHE A CA 1
ATOM 6277 C C . PHE A 1 833 ? 95.657 88.874 84.558 1.00 37.10 819 PHE A C 1
ATOM 6278 O O . PHE A 1 833 ? 96.086 87.946 85.249 1.00 44.06 819 PHE A O 1
ATOM 6286 N N . ASP A 1 834 ? 96.199 89.277 83.421 1.00 49.44 820 ASP A N 1
ATOM 6287 C CA . ASP A 1 834 ? 97.478 88.711 82.927 1.00 52.61 820 ASP A CA 1
ATOM 6288 C C . ASP A 1 834 ? 98.601 89.565 83.471 1.00 61.23 820 ASP A C 1
ATOM 6289 O O . ASP A 1 834 ? 99.146 90.371 82.698 1.00 87.45 820 ASP A O 1
ATOM 6294 N N . ALA A 1 835 ? 98.916 89.432 84.763 1.00 72.91 821 ALA A N 1
ATOM 6295 C CA . ALA A 1 835 ? 100.253 89.791 85.298 1.00 70.35 821 ALA A CA 1
ATOM 6296 C C . ALA A 1 835 ? 101.172 88.787 84.623 1.00 70.71 821 ALA A C 1
ATOM 6297 O O . ALA A 1 835 ? 100.701 87.632 84.451 1.00 101.63 821 ALA A O 1
ATOM 6299 N N . SER A 1 836 ? 102.339 89.168 84.143 1.00 61.47 822 SER A N 1
ATOM 6300 C CA . SER A 1 836 ? 103.137 88.250 83.293 1.00 74.11 822 SER A CA 1
ATOM 6301 C C . SER A 1 836 ? 103.860 87.246 84.202 1.00 70.62 822 SER A C 1
ATOM 6302 O O . SER A 1 836 ? 105.099 87.164 84.177 1.00 85.31 822 SER A O 1
ATOM 6305 N N . LEU A 1 837 ? 103.068 86.523 84.989 1.00 68.45 823 LEU A N 1
ATOM 6306 C CA . LEU A 1 837 ? 103.499 85.639 86.094 1.00 75.57 823 LEU A CA 1
ATOM 6307 C C . LEU A 1 837 ? 102.904 84.238 85.904 1.00 83.09 823 LEU A C 1
ATOM 6308 O O . LEU A 1 837 ? 102.975 83.452 86.870 1.00 100.53 823 LEU A O 1
ATOM 6313 N N . GLY A 1 838 ? 102.372 83.922 84.717 1.00 73.18 824 GLY A N 1
ATOM 6314 C CA . GLY A 1 838 ? 101.602 82.687 84.470 1.00 73.47 824 GLY A CA 1
ATOM 6315 C C . GLY A 1 838 ? 100.183 82.767 85.021 1.00 67.22 824 GLY A C 1
ATOM 6316 O O . GLY A 1 838 ? 99.594 83.866 84.991 1.00 77.70 824 GLY A O 1
ATOM 6317 N N . GLY A 1 839 ? 99.646 81.636 85.486 1.00 66.07 825 GLY A N 1
ATOM 6318 C CA . GLY A 1 839 ? 98.270 81.500 86.008 1.00 68.93 825 GLY A CA 1
ATOM 6319 C C . GLY A 1 839 ? 97.489 80.430 85.250 1.00 65.68 825 GLY A C 1
ATOM 6320 O O . GLY A 1 839 ? 98.125 79.545 84.625 1.00 56.73 825 GLY A O 1
ATOM 6321 N N . THR A 1 840 ? 96.158 80.529 85.294 1.00 69.51 826 THR A N 1
ATOM 6322 C CA . THR A 1 840 ? 95.190 79.585 84.672 1.00 73.09 826 THR A CA 1
ATOM 6323 C C . THR A 1 840 ? 94.983 79.922 83.188 1.00 67.07 826 THR A C 1
ATOM 6324 O O . THR A 1 840 ? 94.677 81.098 82.888 1.00 72.50 826 THR A O 1
ATOM 6328 N N . GLN A 1 841 ? 95.080 78.915 82.316 1.00 63.06 827 GLN A N 1
ATOM 6329 C CA . GLN A 1 841 ? 94.710 79.005 80.887 1.00 56.97 827 GLN A CA 1
ATOM 6330 C C . GLN A 1 841 ? 93.189 79.089 80.839 1.00 61.70 827 GLN A C 1
ATOM 6331 O O . GLN A 1 841 ? 92.552 78.143 81.316 1.00 70.97 827 GLN A O 1
ATOM 6337 N N . VAL A 1 842 ? 92.633 80.189 80.325 1.00 73.49 828 VAL A N 1
ATOM 6338 C CA . VAL A 1 842 ? 91.170 80.510 80.359 1.00 70.87 828 VAL A CA 1
ATOM 6339 C C . VAL A 1 842 ? 90.727 80.936 78.956 1.00 69.98 828 VAL A C 1
ATOM 6340 O O . VAL A 1 842 ? 91.525 81.518 78.231 1.00 78.24 828 VAL A O 1
ATOM 6344 N N . ALA A 1 843 ? 89.492 80.656 78.579 1.00 71.66 829 ALA A N 1
ATOM 6345 C CA . ALA A 1 843 ? 88.944 81.164 77.309 1.00 69.88 829 ALA A CA 1
ATOM 6346 C C . ALA A 1 843 ? 88.292 82.502 77.621 1.00 68.17 829 ALA A C 1
ATOM 6347 O O . ALA A 1 843 ? 87.301 82.503 78.363 1.00 57.04 829 ALA A O 1
ATOM 6349 N N . GLY A 1 844 ? 88.848 83.598 77.106 1.00 67.25 830 GLY A N 1
ATOM 6350 C CA . GLY A 1 844 ? 88.413 84.930 77.569 1.00 65.17 830 GLY A CA 1
ATOM 6351 C C . GLY A 1 844 ? 88.352 86.002 76.500 1.00 59.72 830 GLY A C 1
ATOM 6352 O O . GLY A 1 844 ? 89.025 85.931 75.467 1.00 64.89 830 GLY A O 1
ATOM 6353 N N . ARG A 1 845 ? 87.589 87.030 76.794 1.00 56.05 831 ARG A N 1
ATOM 6354 C CA . ARG A 1 845 ? 87.469 88.200 75.917 1.00 62.90 831 ARG A CA 1
ATOM 6355 C C . ARG A 1 845 ? 88.116 89.361 76.648 1.00 58.21 831 ARG A C 1
ATOM 6356 O O . ARG A 1 845 ? 87.698 89.658 77.795 1.00 52.32 831 ARG A O 1
ATOM 6364 N N . ILE A 1 846 ? 89.067 90.029 76.007 1.00 51.43 832 ILE A N 1
ATOM 6365 C CA . ILE A 1 846 ? 89.764 91.172 76.669 1.00 51.06 832 ILE A CA 1
ATOM 6366 C C . ILE A 1 846 ? 88.810 92.367 76.743 1.00 50.27 832 ILE A C 1
ATOM 6367 O O . ILE A 1 846 ? 88.223 92.734 75.710 1.00 60.67 832 ILE A O 1
ATOM 6372 N N . VAL A 1 847 ? 88.641 92.918 77.941 1.00 50.71 833 VAL A N 1
ATOM 6373 C CA . VAL A 1 847 ? 87.827 94.135 78.207 1.00 49.95 833 VAL A CA 1
ATOM 6374 C C . VAL A 1 847 ? 88.788 95.286 78.490 1.00 61.24 833 VAL A C 1
ATOM 6375 O O . VAL A 1 847 ? 89.275 95.379 79.627 1.00 78.61 833 VAL A O 1
ATOM 6379 N N . GLU A 1 848 ? 89.058 96.115 77.478 1.00 67.22 834 GLU A N 1
ATOM 6380 C CA . GLU A 1 848 ? 89.930 97.321 77.574 1.00 56.35 834 GLU A CA 1
ATOM 6381 C C . GLU A 1 848 ? 89.106 98.566 77.267 1.00 53.68 834 GLU A C 1
ATOM 6382 O O . GLU A 1 848 ? 88.206 98.477 76.419 1.00 67.71 834 GLU A O 1
ATOM 6388 N N . LYS A 1 849 ? 89.418 99.677 77.934 1.00 61.85 835 LYS A N 1
ATOM 6389 C CA . LYS A 1 849 ? 88.705 100.980 77.815 1.00 61.05 835 LYS A CA 1
ATOM 6390 C C . LYS A 1 849 ? 88.794 101.539 76.394 1.00 69.12 835 LYS A C 1
ATOM 6391 O O . LYS A 1 849 ? 89.884 101.462 75.755 1.00 61.02 835 LYS A O 1
ATOM 6397 N N . GLY A 1 850 ? 87.689 102.146 75.960 1.00 71.18 836 GLY A N 1
ATOM 6398 C CA . GLY A 1 850 ? 87.556 102.732 74.617 1.00 78.98 836 GLY A CA 1
ATOM 6399 C C . GLY A 1 850 ? 87.955 101.743 73.536 1.00 82.46 836 GLY A C 1
ATOM 6400 O O . GLY A 1 850 ? 88.661 102.148 72.582 1.00 88.63 836 GLY A O 1
ATOM 6401 N N . LYS A 1 851 ? 87.538 100.488 73.696 1.00 80.81 837 LYS A N 1
ATOM 6402 C CA . LYS A 1 851 ? 87.704 99.407 72.690 1.00 83.04 837 LYS A CA 1
ATOM 6403 C C . LYS A 1 851 ? 86.456 98.521 72.720 1.00 80.74 837 LYS A C 1
ATOM 6404 O O . LYS A 1 851 ? 85.878 98.348 73.803 1.00 89.43 837 LYS A O 1
ATOM 6410 N N . GLU A 1 852 ? 86.066 97.959 71.579 1.00 94.29 838 GLU A N 1
ATOM 6411 C CA . GLU A 1 852 ? 84.986 96.941 71.535 1.00 96.62 838 GLU A CA 1
ATOM 6412 C C . GLU A 1 852 ? 85.557 95.634 72.097 1.00 80.35 838 GLU A C 1
ATOM 6413 O O . GLU A 1 852 ? 86.742 95.338 71.835 1.00 71.55 838 GLU A O 1
ATOM 6419 N N . VAL A 1 853 ? 84.742 94.878 72.824 1.00 66.14 839 VAL A N 1
ATOM 6420 C CA . VAL A 1 853 ? 85.212 93.703 73.606 1.00 63.42 839 VAL A CA 1
ATOM 6421 C C . VAL A 1 853 ? 85.878 92.728 72.648 1.00 67.69 839 VAL A C 1
ATOM 6422 O O . VAL A 1 853 ? 85.439 92.648 71.474 1.00 84.35 839 VAL A O 1
ATOM 6426 N N . GLY A 1 854 ? 86.892 92.021 73.124 1.00 57.14 840 GLY A N 1
ATOM 6427 C CA . GLY A 1 854 ? 87.672 91.113 72.272 1.00 65.53 840 GLY A CA 1
ATOM 6428 C C . GLY A 1 854 ? 86.897 89.887 71.805 1.00 64.86 840 GLY A C 1
ATOM 6429 O O . GLY A 1 854 ? 85.783 89.619 72.255 1.00 54.88 840 GLY A O 1
ATOM 6430 N N . LYS A 1 855 ? 87.521 89.109 70.946 1.00 81.70 841 LYS A N 1
ATOM 6431 C CA . LYS A 1 855 ? 86.982 87.801 70.535 1.00 85.51 841 LYS A CA 1
ATOM 6432 C C . LYS A 1 855 ? 87.601 86.762 71.447 1.00 83.94 841 LYS A C 1
ATOM 6433 O O . LYS A 1 855 ? 88.731 86.996 71.930 1.00 88.76 841 LYS A O 1
ATOM 6439 N N . GLU A 1 856 ? 86.885 85.666 71.653 1.00 84.19 842 GLU A N 1
ATOM 6440 C CA . GLU A 1 856 ? 87.335 84.608 72.574 1.00 79.57 842 GLU A CA 1
ATOM 6441 C C . GLU A 1 856 ? 88.664 84.090 72.053 1.00 77.54 842 GLU A C 1
ATOM 6442 O O . GLU A 1 856 ? 88.709 83.564 70.941 1.00 93.89 842 GLU A O 1
ATOM 6448 N N . ARG A 1 857 ? 89.709 84.333 72.802 1.00 78.71 843 ARG A N 1
ATOM 6449 C CA . ARG A 1 857 ? 91.041 83.817 72.471 1.00 77.68 843 ARG A CA 1
ATOM 6450 C C . ARG A 1 857 ? 91.397 82.946 73.649 1.00 78.27 843 ARG A C 1
ATOM 6451 O O . ARG A 1 857 ? 90.800 83.153 74.691 1.00 78.03 843 ARG A O 1
ATOM 6459 N N . LYS A 1 858 ? 92.360 82.055 73.519 1.00 72.98 844 LYS A N 1
ATOM 6460 C CA . LYS A 1 858 ? 92.837 81.323 74.705 1.00 70.16 844 LYS A CA 1
ATOM 6461 C C . LYS A 1 858 ? 93.855 82.220 75.384 1.00 70.11 844 LYS A C 1
ATOM 6462 O O . LYS A 1 858 ? 94.757 82.690 74.697 1.00 84.67 844 LYS A O 1
ATOM 6468 N N . LEU A 1 859 ? 93.702 82.461 76.675 1.00 66.53 845 LEU A N 1
ATOM 6469 C CA . LEU A 1 859 ? 94.546 83.442 77.405 1.00 66.65 845 LEU A CA 1
ATOM 6470 C C . LEU A 1 859 ? 95.046 82.837 78.724 1.00 71.98 845 LEU A C 1
ATOM 6471 O O . LEU A 1 859 ? 94.738 81.657 78.985 1.00 85.59 845 LEU A O 1
ATOM 6476 N N . VAL A 1 860 ? 95.834 83.594 79.498 1.00 68.73 846 VAL A N 1
ATOM 6477 C CA . VAL A 1 860 ? 96.459 83.170 80.793 1.00 69.23 846 VAL A CA 1
ATOM 6478 C C . VAL A 1 860 ? 96.339 84.329 81.777 1.00 63.58 846 VAL A C 1
ATOM 6479 O O . VAL A 1 860 ? 96.680 85.465 81.388 1.00 70.05 846 VAL A O 1
ATOM 6483 N N . GLY A 1 861 ? 95.885 84.048 82.993 1.00 50.21 847 GLY A N 1
ATOM 6484 C CA . GLY A 1 861 ? 95.581 85.095 83.979 1.00 48.12 847 GLY A CA 1
ATOM 6485 C C . GLY A 1 861 ? 95.402 84.504 85.357 1.00 47.68 847 GLY A C 1
ATOM 6486 O O . GLY A 1 861 ? 95.255 83.280 85.466 1.00 51.36 847 GLY A O 1
ATOM 6487 N N . TYR A 1 862 ? 95.399 85.343 86.379 1.00 40.20 848 TYR A N 1
ATOM 6488 C CA . TYR A 1 862 ? 95.118 84.934 87.773 1.00 37.91 848 TYR A CA 1
ATOM 6489 C C . TYR A 1 862 ? 93.780 85.552 88.116 1.00 30.85 848 TYR A C 1
ATOM 6490 O O . TYR A 1 862 ? 93.584 86.701 87.780 1.00 39.69 848 TYR A O 1
ATOM 6499 N N . ARG A 1 863 ? 92.892 84.809 88.752 1.00 35.92 849 ARG A N 1
ATOM 6500 C CA . ARG A 1 863 ? 91.536 85.296 89.098 1.00 38.28 849 ARG A CA 1
ATOM 6501 C C . ARG A 1 863 ? 91.654 86.493 90.057 1.00 36.78 849 ARG A C 1
ATOM 6502 O O . ARG A 1 863 ? 92.579 86.538 90.847 1.00 51.18 849 ARG A O 1
ATOM 6510 N N . MET A 1 864 ? 90.741 87.432 89.978 1.00 38.85 850 MET A N 1
ATOM 6511 C CA . MET A 1 864 ? 90.740 88.655 90.793 1.00 37.86 850 MET A CA 1
ATOM 6512 C C . MET A 1 864 ? 89.749 88.459 91.927 1.00 34.99 850 MET A C 1
ATOM 6513 O O . MET A 1 864 ? 88.571 88.356 91.655 1.00 40.77 850 MET A O 1
ATOM 6518 N N . ARG A 1 865 ? 90.229 88.410 93.157 1.00 38.45 851 ARG A N 1
ATOM 6519 C CA . ARG A 1 865 ? 89.371 88.155 94.338 1.00 37.49 851 ARG A CA 1
ATOM 6520 C C . ARG A 1 865 ? 88.648 89.444 94.645 1.00 29.15 851 ARG A C 1
ATOM 6521 O O . ARG A 1 865 ? 89.221 90.490 94.471 1.00 38.38 851 ARG A O 1
ATOM 6529 N N . GLY A 1 866 ? 87.412 89.325 95.058 1.00 27.44 852 GLY A N 1
ATOM 6530 C CA . GLY A 1 866 ? 86.590 90.467 95.421 1.00 33.04 852 GLY A CA 1
ATOM 6531 C C . GLY A 1 866 ? 85.119 90.130 95.510 1.00 29.33 852 GLY A C 1
ATOM 6532 O O . GLY A 1 866 ? 84.624 89.330 94.725 1.00 37.27 852 GLY A O 1
ATOM 6533 N N . ASN A 1 867 ? 84.476 90.764 96.461 1.00 29.30 853 ASN A N 1
ATOM 6534 C CA . ASN A 1 867 ? 83.015 90.717 96.661 1.00 34.86 853 ASN A CA 1
ATOM 6535 C C . ASN A 1 867 ? 82.258 91.313 95.445 1.00 39.60 853 ASN A C 1
ATOM 6536 O O . ASN A 1 867 ? 82.883 91.870 94.506 1.00 37.62 853 ASN A O 1
ATOM 6541 N N . SER A 1 868 ? 80.938 91.168 95.447 1.00 41.92 854 SER A N 1
ATOM 6542 C CA . SER A 1 868 ? 80.037 91.703 94.411 1.00 38.81 854 SER A CA 1
ATOM 6543 C C . SER A 1 868 ? 80.126 93.241 94.357 1.00 42.40 854 SER A C 1
ATOM 6544 O O . SER A 1 868 ? 80.101 93.781 93.249 1.00 53.01 854 SER A O 1
ATOM 6547 N N . ALA A 1 869 ? 80.251 93.957 95.463 1.00 41.93 855 ALA A N 1
ATOM 6548 C CA . ALA A 1 869 ? 80.285 95.443 95.395 1.00 39.85 855 ALA A CA 1
ATOM 6549 C C . ALA A 1 869 ? 81.496 95.931 94.556 1.00 40.43 855 ALA A C 1
ATOM 6550 O O . ALA A 1 869 ? 81.308 96.775 93.661 1.00 53.66 855 ALA A O 1
ATOM 6552 N N . TYR A 1 870 ? 82.668 95.338 94.706 1.00 34.65 856 TYR A N 1
ATOM 6553 C CA . TYR A 1 870 ? 83.860 95.694 93.895 1.00 35.48 856 TYR A CA 1
ATOM 6554 C C . TYR A 1 870 ? 83.701 95.245 92.450 1.00 42.36 856 TYR A C 1
ATOM 6555 O O . TYR A 1 870 ? 84.243 95.915 91.520 1.00 55.23 856 TYR A O 1
ATOM 6564 N N . LYS A 1 871 ? 83.080 94.087 92.230 1.00 46.78 857 LYS A N 1
ATOM 6565 C CA . LYS A 1 871 ? 83.047 93.501 90.867 1.00 41.14 857 LYS A CA 1
ATOM 6566 C C . LYS A 1 871 ? 81.933 94.162 90.076 1.00 32.39 857 LYS A C 1
ATOM 6567 O O . LYS A 1 871 ? 82.006 94.110 88.844 1.00 37.07 857 LYS A O 1
ATOM 6573 N N . THR A 1 872 ? 80.979 94.771 90.754 1.00 31.27 858 THR A N 1
ATOM 6574 C CA . THR A 1 872 ? 79.938 95.560 90.075 1.00 42.26 858 THR A CA 1
ATOM 6575 C C . THR A 1 872 ? 80.610 96.720 89.368 1.00 50.03 858 THR A C 1
ATOM 6576 O O . THR A 1 872 ? 80.188 97.024 88.238 1.00 65.10 858 THR A O 1
ATOM 6580 N N . VAL A 1 873 ? 81.662 97.281 89.965 1.00 49.78 859 VAL A N 1
ATOM 6581 C CA . VAL A 1 873 ? 82.415 98.389 89.324 1.00 43.25 859 VAL A CA 1
ATOM 6582 C C . VAL A 1 873 ? 83.136 97.862 88.080 1.00 42.94 859 VAL A C 1
ATOM 6583 O O . VAL A 1 873 ? 83.166 98.606 87.116 1.00 43.35 859 VAL A O 1
ATOM 6587 N N . LEU A 1 874 ? 83.649 96.632 88.048 1.00 45.51 860 LEU A N 1
ATOM 6588 C CA . LEU A 1 874 ? 84.243 96.106 86.780 1.00 56.92 860 LEU A CA 1
ATOM 6589 C C . LEU A 1 874 ? 83.156 95.846 85.712 1.00 65.44 860 LEU A C 1
ATOM 6590 O O . LEU A 1 874 ? 83.468 96.029 84.513 1.00 58.46 860 LEU A O 1
ATOM 6595 N N . ASP A 1 875 ? 81.966 95.373 86.096 1.00 69.10 861 ASP A N 1
ATOM 6596 C CA . ASP A 1 875 ? 80.854 95.084 85.147 1.00 70.70 861 ASP A CA 1
ATOM 6597 C C . ASP A 1 875 ? 80.268 96.384 84.583 1.00 63.15 861 ASP A C 1
ATOM 6598 O O . ASP A 1 875 ? 79.876 96.384 83.399 1.00 64.30 861 ASP A O 1
ATOM 6603 N N . LYS A 1 876 ? 80.198 97.449 85.385 1.00 52.17 862 LYS A N 1
ATOM 6604 C CA . LYS A 1 876 ? 79.687 98.761 84.915 1.00 50.35 862 LYS A CA 1
ATOM 6605 C C . LYS A 1 876 ? 80.579 99.306 83.782 1.00 53.26 862 LYS A C 1
ATOM 6606 O O . LYS A 1 876 ? 80.115 100.146 82.998 1.00 64.72 862 LYS A O 1
ATOM 6612 N N . SER A 1 877 ? 81.811 98.835 83.686 1.00 47.27 863 SER A N 1
ATOM 6613 C CA . SER A 1 877 ? 82.808 99.295 82.698 1.00 43.26 863 SER A CA 1
ATOM 6614 C C . SER A 1 877 ? 82.402 98.834 81.299 1.00 52.86 863 SER A C 1
ATOM 6615 O O . SER A 1 877 ? 82.645 99.583 80.348 1.00 67.46 863 SER A O 1
ATOM 6618 N N . LEU A 1 878 ? 81.810 97.647 81.166 1.00 64.67 864 LEU A N 1
ATOM 6619 C CA . LEU A 1 878 ? 81.395 97.086 79.842 1.00 63.52 864 LEU A CA 1
ATOM 6620 C C . LEU A 1 878 ? 80.314 97.976 79.229 1.00 62.33 864 LEU A C 1
ATOM 6621 O O . LEU A 1 878 ? 80.347 98.182 78.020 1.00 82.14 864 LEU A O 1
ATOM 6626 N N . VAL A 1 879 ? 79.399 98.465 80.060 1.00 60.96 865 VAL A N 1
ATOM 6627 C CA . VAL A 1 879 ? 78.278 99.369 79.673 1.00 70.71 865 VAL A CA 1
ATOM 6628 C C . VAL A 1 879 ? 78.798 100.774 79.344 1.00 72.99 865 VAL A C 1
ATOM 6629 O O . VAL A 1 879 ? 78.215 101.401 78.451 1.00 90.34 865 VAL A O 1
ATOM 6633 N N . GLY A 1 880 ? 79.807 101.267 80.062 1.00 85.24 866 GLY A N 1
ATOM 6634 C CA . GLY A 1 880 ? 80.348 102.636 79.948 1.00 80.86 866 GLY A CA 1
ATOM 6635 C C . GLY A 1 880 ? 79.965 103.489 81.145 1.00 67.17 866 GLY A C 1
ATOM 6636 O O . GLY A 1 880 ? 80.233 104.697 81.135 1.00 76.87 866 GLY A O 1
ATOM 6637 N N . ASN A 1 881 ? 79.388 102.891 82.176 1.00 61.73 867 ASN A N 1
ATOM 6638 C CA . ASN A 1 881 ? 79.015 103.639 83.391 1.00 67.06 867 ASN A CA 1
ATOM 6639 C C . ASN A 1 881 ? 80.276 103.868 84.237 1.00 70.32 867 ASN A C 1
ATOM 6640 O O . ASN A 1 881 ? 80.267 104.780 85.078 1.00 74.69 867 ASN A O 1
ATOM 6645 N N . THR A 1 882 ? 81.351 103.109 84.011 1.00 66.92 868 THR A N 1
ATOM 6646 C CA . THR A 1 882 ? 82.619 103.245 84.769 1.00 55.21 868 THR A CA 1
ATOM 6647 C C . THR A 1 882 ? 83.806 103.156 83.826 1.00 52.15 868 THR A C 1
ATOM 6648 O O . THR A 1 882 ? 83.758 102.406 82.871 1.00 67.56 868 THR A O 1
ATOM 6652 N N . GLU A 1 883 ? 84.902 103.800 84.184 1.00 60.47 869 GLU A N 1
ATOM 6653 C CA . GLU A 1 883 ? 86.146 103.714 83.399 1.00 62.75 869 GLU A CA 1
ATOM 6654 C C . GLU A 1 883 ? 87.272 103.220 84.282 1.00 52.47 869 GLU A C 1
ATOM 6655 O O . GLU A 1 883 ? 87.619 103.892 85.280 1.00 70.47 869 GLU A O 1
ATOM 6661 N N . LEU A 1 884 ? 87.923 102.160 83.860 1.00 47.96 870 LEU A N 1
ATOM 6662 C CA . LEU A 1 884 ? 89.131 101.688 84.558 1.00 41.89 870 LEU A CA 1
ATOM 6663 C C . LEU A 1 884 ? 90.305 102.463 84.004 1.00 42.93 870 LEU A C 1
ATOM 6664 O O . LEU A 1 884 ? 90.334 102.782 82.841 1.00 62.44 870 LEU A O 1
ATOM 6669 N N . SER A 1 885 ? 91.254 102.736 84.851 1.00 48.02 871 SER A N 1
ATOM 6670 C CA . SER A 1 885 ? 92.450 103.519 84.521 1.00 46.03 871 SER A CA 1
ATOM 6671 C C . SER A 1 885 ? 93.635 102.588 84.487 1.00 48.57 871 SER A C 1
ATOM 6672 O O . SER A 1 885 ? 93.453 101.372 84.744 1.00 40.57 871 SER A O 1
ATOM 6675 N N . GLN A 1 886 ? 94.800 103.171 84.233 1.00 42.19 872 GLN A N 1
ATOM 6676 C CA . GLN A 1 886 ? 96.047 102.392 84.189 1.00 43.72 872 GLN A CA 1
ATOM 6677 C C . GLN A 1 886 ? 96.297 101.891 85.602 1.00 52.49 872 GLN A C 1
ATOM 6678 O O . GLN A 1 886 ? 96.317 102.710 86.549 1.00 67.13 872 GLN A O 1
ATOM 6684 N N . CYS A 1 887 ? 96.437 100.588 85.751 1.00 48.35 873 CYS A N 1
ATOM 6685 C CA . CYS A 1 887 ? 96.518 99.910 87.067 1.00 48.48 873 CYS A CA 1
ATOM 6686 C C . CYS A 1 887 ? 97.985 99.833 87.569 1.00 51.97 873 CYS A C 1
ATOM 6687 O O . CYS A 1 887 ? 98.952 100.082 86.778 1.00 42.71 873 CYS A O 1
ATOM 6690 N N . SER A 1 888 ? 98.128 99.477 88.852 1.00 46.49 874 SER A N 1
ATOM 6691 C CA . SER A 1 888 ? 99.399 99.275 89.597 1.00 46.58 874 SER A CA 1
ATOM 6692 C C . SER A 1 888 ? 99.413 97.868 90.199 1.00 39.48 874 SER A C 1
ATOM 6693 O O . SER A 1 888 ? 98.531 97.562 91.002 1.00 40.32 874 SER A O 1
ATOM 6696 N N . MET A 1 889 ? 100.380 97.055 89.802 1.00 39.25 875 MET A N 1
ATOM 6697 C CA . MET A 1 889 ? 100.598 95.691 90.326 1.00 42.42 875 MET A CA 1
ATOM 6698 C C . MET A 1 889 ? 101.496 95.804 91.553 1.00 39.48 875 MET A C 1
ATOM 6699 O O . MET A 1 889 ? 102.541 96.437 91.441 1.00 47.97 875 MET A O 1
ATOM 6704 N N . ILE A 1 890 ? 101.113 95.208 92.678 1.00 41.79 876 ILE A N 1
ATOM 6705 C CA . ILE A 1 890 ? 101.845 95.343 93.973 1.00 41.96 876 ILE A CA 1
ATOM 6706 C C . ILE A 1 890 ? 102.285 93.999 94.511 1.00 39.65 876 ILE A C 1
ATOM 6707 O O . ILE A 1 890 ? 101.508 93.388 95.198 1.00 55.76 876 ILE A O 1
ATOM 6712 N N . ILE A 1 891 ? 103.549 93.638 94.332 1.00 47.10 877 ILE A N 1
ATOM 6713 C CA . ILE A 1 891 ? 104.113 92.394 94.929 1.00 43.18 877 ILE A CA 1
ATOM 6714 C C . ILE A 1 891 ? 104.536 92.659 96.370 1.00 46.49 877 ILE A C 1
ATOM 6715 O O . ILE A 1 891 ? 105.525 93.361 96.563 1.00 62.01 877 ILE A O 1
ATOM 6720 N N . GLU A 1 892 ? 103.834 92.107 97.356 1.00 52.32 878 GLU A N 1
ATOM 6721 C CA . GLU A 1 892 ? 104.197 92.276 98.796 1.00 58.59 878 GLU A CA 1
ATOM 6722 C C . GLU A 1 892 ? 104.817 90.995 99.353 1.00 52.83 878 GLU A C 1
ATOM 6723 O O . GLU A 1 892 ? 104.125 89.965 99.357 1.00 67.68 878 GLU A O 1
ATOM 6729 N N . ILE A 1 893 ? 106.073 91.056 99.805 1.00 56.91 879 ILE A N 1
ATOM 6730 C CA . ILE A 1 893 ? 106.802 89.875 100.360 1.00 59.58 879 ILE A CA 1
ATOM 6731 C C . ILE A 1 893 ? 106.840 89.986 101.874 1.00 58.79 879 ILE A C 1
ATOM 6732 O O . ILE A 1 893 ? 107.485 90.874 102.411 1.00 59.75 879 ILE A O 1
ATOM 6737 N N . PRO A 1 894 ? 106.209 89.069 102.627 1.00 65.64 880 PRO A N 1
ATOM 6738 C CA . PRO A 1 894 ? 106.182 89.197 104.087 1.00 68.21 880 PRO A CA 1
ATOM 6739 C C . PRO A 1 894 ? 107.415 88.586 104.802 1.00 56.21 880 PRO A C 1
ATOM 6740 O O . PRO A 1 894 ? 108.013 87.642 104.317 1.00 49.97 880 PRO A O 1
ATOM 6744 N N . TYR A 1 895 ? 107.783 89.167 105.950 1.00 59.87 881 TYR A N 1
ATOM 6745 C CA . TYR A 1 895 ? 108.994 88.826 106.754 1.00 58.53 881 TYR A CA 1
ATOM 6746 C C . TYR A 1 895 ? 108.669 88.803 108.253 1.00 54.59 881 TYR A C 1
ATOM 6747 O O . TYR A 1 895 ? 107.887 89.666 108.716 1.00 47.00 881 TYR A O 1
ATOM 6756 N N . THR A 1 896 ? 109.257 87.835 108.964 1.00 61.11 882 THR A N 1
ATOM 6757 C CA . THR A 1 896 ? 109.293 87.738 110.451 1.00 62.10 882 THR A CA 1
ATOM 6758 C C . THR A 1 896 ? 110.755 87.788 110.899 1.00 58.23 882 THR A C 1
ATOM 6759 O O . THR A 1 896 ? 111.610 87.256 110.164 1.00 52.15 882 THR A O 1
ATOM 6763 N N . GLN A 1 897 ? 111.029 88.439 112.031 1.00 63.38 883 GLN A N 1
ATOM 6764 C CA . GLN A 1 897 ? 112.392 88.587 112.612 1.00 62.81 883 GLN A CA 1
ATOM 6765 C C . GLN A 1 897 ? 112.340 88.073 114.047 1.00 63.53 883 GLN A C 1
ATOM 6766 O O . GLN A 1 897 ? 111.300 88.305 114.726 1.00 61.83 883 GLN A O 1
ATOM 6772 N N . THR A 1 898 ? 113.412 87.405 114.483 1.00 71.86 884 THR A N 1
ATOM 6773 C CA . THR A 1 898 ? 113.559 86.772 115.827 1.00 77.09 884 THR A CA 1
ATOM 6774 C C . THR A 1 898 ? 115.002 86.904 116.310 1.00 74.23 884 THR A C 1
ATOM 6775 O O . THR A 1 898 ? 115.903 86.763 115.472 1.00 72.44 884 THR A O 1
ATOM 6779 N N . VAL A 1 899 ? 115.193 87.082 117.622 1.00 80.83 885 VAL A N 1
ATOM 6780 C CA . VAL A 1 899 ? 116.534 87.176 118.277 1.00 76.81 885 VAL A CA 1
ATOM 6781 C C . VAL A 1 899 ? 116.761 85.887 119.069 1.00 77.42 885 VAL A C 1
ATOM 6782 O O . VAL A 1 899 ? 115.811 85.423 119.721 1.00 67.85 885 VAL A O 1
ATOM 6786 N N . ASP A 1 900 ? 117.989 85.357 119.011 1.00 85.49 886 ASP A N 1
ATOM 6787 C CA . ASP A 1 900 ? 118.405 84.084 119.658 1.00 88.04 886 ASP A CA 1
ATOM 6788 C C . ASP A 1 900 ? 118.895 84.390 121.079 1.00 105.52 886 ASP A C 1
ATOM 6789 O O . ASP A 1 900 ? 118.660 85.523 121.543 1.00 104.83 886 ASP A O 1
ATOM 6794 N N . ALA A 1 901 ? 119.517 83.411 121.754 1.00 116.39 887 ALA A N 1
ATOM 6795 C CA . ALA A 1 901 ? 120.054 83.518 123.134 1.00 112.44 887 ALA A CA 1
ATOM 6796 C C . ALA A 1 901 ? 121.117 84.622 123.218 1.00 109.45 887 ALA A C 1
ATOM 6797 O O . ALA A 1 901 ? 121.123 85.352 124.227 1.00 112.58 887 ALA A O 1
ATOM 6799 N N . ASP A 1 902 ? 121.956 84.764 122.186 1.00 103.47 888 ASP A N 1
ATOM 6800 C CA . ASP A 1 902 ? 123.067 85.756 122.135 1.00 108.13 888 ASP A CA 1
ATOM 6801 C C . ASP A 1 902 ? 122.574 87.133 121.660 1.00 96.14 888 ASP A C 1
ATOM 6802 O O . ASP A 1 902 ? 123.437 88.002 121.419 1.00 93.78 888 ASP A O 1
ATOM 6807 N N . PHE A 1 903 ? 121.254 87.335 121.551 1.00 89.10 889 PHE A N 1
ATOM 6808 C CA . PHE A 1 903 ? 120.586 88.573 121.061 1.00 83.95 889 PHE A CA 1
ATOM 6809 C C . PHE A 1 903 ? 120.984 88.859 119.599 1.00 75.02 889 PHE A C 1
ATOM 6810 O O . PHE A 1 903 ? 121.038 90.045 119.210 1.00 76.56 889 PHE A O 1
ATOM 6818 N N . ARG A 1 904 ? 121.218 87.817 118.792 1.00 59.59 890 ARG A N 1
ATOM 6819 C CA . ARG A 1 904 ? 121.513 87.967 117.350 1.00 61.93 890 ARG A CA 1
ATOM 6820 C C . ARG A 1 904 ? 120.201 87.761 116.588 1.00 72.15 890 ARG A C 1
ATOM 6821 O O . ARG A 1 904 ? 119.560 86.723 116.808 1.00 81.14 890 ARG A O 1
ATOM 6829 N N . ALA A 1 905 ? 119.820 88.709 115.719 1.00 78.27 891 ALA A N 1
ATOM 6830 C CA . ALA A 1 905 ? 118.539 88.694 114.962 1.00 71.36 891 ALA A CA 1
ATOM 6831 C C . ALA A 1 905 ? 118.653 87.787 113.732 1.00 60.22 891 ALA A C 1
ATOM 6832 O O . ALA A 1 905 ? 119.742 87.677 113.149 1.00 59.85 891 ALA A O 1
ATOM 6834 N N . GLN A 1 906 ? 117.552 87.118 113.395 1.00 68.80 892 GLN A N 1
ATOM 6835 C CA . GLN A 1 906 ? 117.424 86.200 112.236 1.00 78.77 892 GLN A CA 1
ATOM 6836 C C . GLN A 1 906 ? 116.123 86.560 111.537 1.00 76.40 892 GLN A C 1
ATOM 6837 O O . GLN A 1 906 ? 115.142 86.816 112.261 1.00 66.50 892 GLN A O 1
ATOM 6843 N N . VAL A 1 907 ? 116.114 86.558 110.201 1.00 74.87 893 VAL A N 1
ATOM 6844 C CA . VAL A 1 907 ? 114.912 86.965 109.414 1.00 78.36 893 VAL A CA 1
ATOM 6845 C C . VAL A 1 907 ? 114.475 85.800 108.512 1.00 76.59 893 VAL A C 1
ATOM 6846 O O . VAL A 1 907 ? 115.344 85.071 107.997 1.00 80.71 893 VAL A O 1
ATOM 6850 N N . GLN A 1 908 ? 113.163 85.651 108.336 1.00 88.04 894 GLN A N 1
ATOM 6851 C CA . GLN A 1 908 ? 112.514 84.579 107.533 1.00 91.74 894 GLN A CA 1
ATOM 6852 C C . GLN A 1 908 ? 111.442 85.207 106.631 1.00 89.73 894 GLN A C 1
ATOM 6853 O O . GLN A 1 908 ? 110.579 85.974 107.155 1.00 71.07 894 GLN A O 1
ATOM 6859 N N . ALA A 1 909 ? 111.488 84.907 105.328 1.00 82.50 895 ALA A N 1
ATOM 6860 C CA . ALA A 1 909 ? 110.575 85.478 104.309 1.00 77.93 895 ALA A CA 1
ATOM 6861 C C . ALA A 1 909 ? 109.457 84.483 103.969 1.00 74.26 895 ALA A C 1
ATOM 6862 O O . ALA A 1 909 ? 109.773 83.323 103.655 1.00 78.71 895 ALA A O 1
ATOM 6864 N N . GLY A 1 910 ? 108.202 84.946 103.994 1.00 76.09 896 GLY A N 1
ATOM 6865 C CA . GLY A 1 910 ? 107.022 84.179 103.557 1.00 78.45 896 GLY A CA 1
ATOM 6866 C C . GLY A 1 910 ? 106.770 84.283 102.061 1.00 66.99 896 GLY A C 1
ATOM 6867 O O . GLY A 1 910 ? 107.542 84.941 101.342 1.00 63.84 896 GLY A O 1
ATOM 6868 N N . LEU A 1 911 ? 105.699 83.639 101.612 1.00 70.35 897 LEU A N 1
ATOM 6869 C CA . LEU A 1 911 ? 105.304 83.603 100.187 1.00 67.30 897 LEU A CA 1
ATOM 6870 C C . LEU A 1 911 ? 104.825 84.992 99.781 1.00 59.69 897 LEU A C 1
ATOM 6871 O O . LEU A 1 911 ? 104.075 85.651 100.514 1.00 45.08 897 LEU A O 1
ATOM 6876 N N . PRO A 1 912 ? 105.211 85.446 98.579 1.00 45.21 898 PRO A N 1
ATOM 6877 C CA . PRO A 1 912 ? 104.771 86.741 98.085 1.00 50.81 898 PRO A CA 1
ATOM 6878 C C . PRO A 1 912 ? 103.284 86.810 97.734 1.00 52.87 898 PRO A C 1
ATOM 6879 O O . PRO A 1 912 ? 102.766 85.937 97.055 1.00 61.79 898 PRO A O 1
ATOM 6883 N N . LYS A 1 913 ? 102.634 87.882 98.153 1.00 47.60 899 LYS A N 1
ATOM 6884 C CA . LYS A 1 913 ? 101.261 88.193 97.708 1.00 47.16 899 LYS A CA 1
ATOM 6885 C C . LYS A 1 913 ? 101.326 89.160 96.513 1.00 53.92 899 LYS A C 1
ATOM 6886 O O . LYS A 1 913 ? 102.005 90.199 96.634 1.00 66.02 899 LYS A O 1
ATOM 6892 N N . VAL A 1 914 ? 100.603 88.879 95.421 1.00 45.27 900 VAL A N 1
ATOM 6893 C CA . VAL A 1 914 ? 100.420 89.835 94.290 1.00 42.36 900 VAL A CA 1
ATOM 6894 C C . VAL A 1 914 ? 99.010 90.419 94.254 1.00 38.59 900 VAL A C 1
ATOM 6895 O O . VAL A 1 914 ? 98.074 89.745 94.598 1.00 51.79 900 VAL A O 1
ATOM 6899 N N . SER A 1 915 ? 98.887 91.682 93.904 1.00 41.82 901 SER A N 1
ATOM 6900 C CA . SER A 1 915 ? 97.588 92.395 93.919 1.00 42.22 901 SER A CA 1
ATOM 6901 C C . SER A 1 915 ? 97.519 93.432 92.794 1.00 42.11 901 SER A C 1
ATOM 6902 O O . SER A 1 915 ? 98.539 93.950 92.382 1.00 45.81 901 SER A O 1
ATOM 6905 N N . ILE A 1 916 ? 96.319 93.759 92.348 1.00 44.96 902 ILE A N 1
ATOM 6906 C CA . ILE A 1 916 ? 96.095 94.818 91.332 1.00 38.70 902 ILE A CA 1
ATOM 6907 C C . ILE A 1 916 ? 95.422 95.971 92.050 1.00 36.66 902 ILE A C 1
ATOM 6908 O O . ILE A 1 916 ? 94.355 95.773 92.587 1.00 43.84 902 ILE A O 1
ATOM 6913 N N . ASN A 1 917 ? 96.070 97.124 92.066 1.00 36.33 903 ASN A N 1
ATOM 6914 C CA . ASN A 1 917 ? 95.498 98.378 92.584 1.00 41.03 903 ASN A CA 1
ATOM 6915 C C . ASN A 1 917 ? 94.932 99.107 91.364 1.00 45.00 903 ASN A C 1
ATOM 6916 O O . ASN A 1 917 ? 95.714 99.564 90.505 1.00 56.40 903 ASN A O 1
ATOM 6921 N N . LEU A 1 918 ? 93.617 99.142 91.237 1.00 41.67 904 LEU A N 1
ATOM 6922 C CA . LEU A 1 918 ? 92.995 99.615 89.991 1.00 42.98 904 LEU A CA 1
ATOM 6923 C C . LEU A 1 918 ? 92.402 100.961 90.290 1.00 39.15 904 LEU A C 1
ATOM 6924 O O . LEU A 1 918 ? 91.463 101.061 91.078 1.00 38.04 904 LEU A O 1
ATOM 6929 N N . PRO A 1 919 ? 92.940 102.027 89.675 1.00 31.93 905 PRO A N 1
ATOM 6930 C CA . PRO A 1 919 ? 92.318 103.326 89.828 1.00 35.79 905 PRO A CA 1
ATOM 6931 C C . PRO A 1 919 ? 91.047 103.283 88.965 1.00 37.14 905 PRO A C 1
ATOM 6932 O O . PRO A 1 919 ? 91.114 102.702 87.911 1.00 39.79 905 PRO A O 1
ATOM 6936 N N . VAL A 1 920 ? 89.932 103.776 89.471 1.00 27.22 906 VAL A N 1
ATOM 6937 C CA . VAL A 1 920 ? 88.641 103.650 88.771 1.00 34.21 906 VAL A CA 1
ATOM 6938 C C . VAL A 1 920 ? 88.020 105.020 88.713 1.00 38.92 906 VAL A C 1
ATOM 6939 O O . VAL A 1 920 ? 88.097 105.765 89.724 1.00 35.69 906 VAL A O 1
ATOM 6943 N N . LYS A 1 921 ? 87.331 105.302 87.630 1.00 40.48 907 LYS A N 1
ATOM 6944 C CA . LYS A 1 921 ? 86.509 106.526 87.595 1.00 49.79 907 LYS A CA 1
ATOM 6945 C C . LYS A 1 921 ? 85.105 106.072 87.310 1.00 49.05 907 LYS A C 1
ATOM 6946 O O . LYS A 1 921 ? 84.935 105.055 86.670 1.00 64.37 907 LYS A O 1
ATOM 6952 N N . GLU A 1 922 ? 84.152 106.787 87.830 1.00 46.00 908 GLU A N 1
ATOM 6953 C CA . GLU A 1 922 ? 82.771 106.305 87.789 1.00 65.44 908 GLU A CA 1
ATOM 6954 C C . GLU A 1 922 ? 81.839 107.479 87.557 1.00 67.61 908 GLU A C 1
ATOM 6955 O O . GLU A 1 922 ? 82.071 108.564 88.116 1.00 81.31 908 GLU A O 1
ATOM 6961 N N . THR A 1 923 ? 80.792 107.236 86.794 1.00 65.15 909 THR A N 1
ATOM 6962 C CA . THR A 1 923 ? 79.881 108.300 86.341 1.00 71.00 909 THR A CA 1
ATOM 6963 C C . THR A 1 923 ? 78.744 108.380 87.359 1.00 70.05 909 THR A C 1
ATOM 6964 O O . THR A 1 923 ? 78.227 107.320 87.787 1.00 71.79 909 THR A O 1
ATOM 6968 N N . ILE A 1 924 ? 78.352 109.605 87.684 1.00 67.09 910 ILE A N 1
ATOM 6969 C CA . ILE A 1 924 ? 77.243 109.887 88.631 1.00 78.58 910 ILE A CA 1
ATOM 6970 C C . ILE A 1 924 ? 75.928 109.960 87.839 1.00 80.69 910 ILE A C 1
ATOM 6971 O O . ILE A 1 924 ? 75.850 110.744 86.873 1.00 88.24 910 ILE A O 1
ATOM 6976 N N . THR A 1 925 ? 74.926 109.189 88.264 1.00 91.37 911 THR A N 1
ATOM 6977 C CA . THR A 1 925 ? 73.548 109.215 87.714 1.00 112.00 911 THR A CA 1
ATOM 6978 C C . THR A 1 925 ? 72.881 110.526 88.146 1.00 119.69 911 THR A C 1
ATOM 6979 O O . THR A 1 925 ? 73.019 110.891 89.330 1.00 107.52 911 THR A O 1
ATOM 6983 N N . ALA A 1 926 ? 72.191 111.200 87.221 1.00 130.80 912 ALA A N 1
ATOM 6984 C CA . ALA A 1 926 ? 71.450 112.460 87.460 1.00 145.60 912 ALA A CA 1
ATOM 6985 C C . ALA A 1 926 ? 69.940 112.200 87.423 1.00 160.06 912 ALA A C 1
ATOM 6986 O O . ALA A 1 926 ? 69.219 112.977 88.082 1.00 170.70 912 ALA A O 1
ATOM 6988 N N . MET A 1 933 ? 67.081 119.503 98.493 1.00 105.40 919 MET A N 1
ATOM 6989 C CA . MET A 1 933 ? 67.968 118.447 99.068 1.00 103.14 919 MET A CA 1
ATOM 6990 C C . MET A 1 933 ? 68.932 119.082 100.099 1.00 103.86 919 MET A C 1
ATOM 6991 O O . MET A 1 933 ? 68.503 119.305 101.251 1.00 118.79 919 MET A O 1
ATOM 6996 N N . LEU A 1 934 ? 70.142 119.469 99.686 1.00 95.02 920 LEU A N 1
ATOM 6997 C CA . LEU A 1 934 ? 71.257 119.883 100.579 1.00 81.70 920 LEU A CA 1
ATOM 6998 C C . LEU A 1 934 ? 71.060 121.321 101.067 1.00 77.24 920 LEU A C 1
ATOM 6999 O O . LEU A 1 934 ? 71.672 121.676 102.065 1.00 97.04 920 LEU A O 1
ATOM 7004 N N . PHE A 1 935 ? 70.291 122.156 100.390 1.00 69.88 921 PHE A N 1
ATOM 7005 C CA . PHE A 1 935 ? 70.302 123.602 100.692 1.00 62.35 921 PHE A CA 1
ATOM 7006 C C . PHE A 1 935 ? 69.190 123.963 101.664 1.00 70.79 921 PHE A C 1
ATOM 7007 O O . PHE A 1 935 ? 69.404 124.903 102.456 1.00 77.26 921 PHE A O 1
ATOM 7015 N N . ASP A 1 936 ? 68.046 123.278 101.633 1.00 76.37 922 ASP A N 1
ATOM 7016 C CA . ASP A 1 936 ? 66.814 123.839 102.255 1.00 76.67 922 ASP A CA 1
ATOM 7017 C C . ASP A 1 936 ? 66.871 123.727 103.779 1.00 63.67 922 ASP A C 1
ATOM 7018 O O . ASP A 1 936 ? 65.996 124.307 104.412 1.00 59.59 922 ASP A O 1
ATOM 7023 N N . ARG A 1 937 ? 67.852 123.024 104.342 1.00 68.56 923 ARG A N 1
ATOM 7024 C CA . ARG A 1 937 ? 68.029 122.920 105.814 1.00 77.88 923 ARG A CA 1
ATOM 7025 C C . ARG A 1 937 ? 69.518 122.824 106.147 1.00 72.39 923 ARG A C 1
ATOM 7026 O O . ARG A 1 937 ? 70.321 122.458 105.242 1.00 51.26 923 ARG A O 1
ATOM 7034 N N . PHE A 1 938 ? 69.873 123.103 107.407 1.00 56.15 924 PHE A N 1
ATOM 7035 C CA . PHE A 1 938 ? 71.277 122.905 107.863 1.00 69.07 924 PHE A CA 1
ATOM 7036 C C . PHE A 1 938 ? 71.265 122.191 109.229 1.00 53.71 924 PHE A C 1
ATOM 7037 O O . PHE A 1 938 ? 70.360 122.431 110.036 1.00 49.82 924 PHE A O 1
ATOM 7045 N N . VAL A 1 939 ? 72.261 121.333 109.460 1.00 46.44 925 VAL A N 1
ATOM 7046 C CA . VAL A 1 939 ? 72.380 120.545 110.721 1.00 56.43 925 VAL A CA 1
ATOM 7047 C C . VAL A 1 939 ? 73.683 120.939 111.411 1.00 54.71 925 VAL A C 1
ATOM 7048 O O . VAL A 1 939 ? 74.769 120.650 110.841 1.00 48.62 925 VAL A O 1
ATOM 7052 N N . ALA A 1 940 ? 73.594 121.554 112.601 1.00 47.13 926 ALA A N 1
ATOM 7053 C CA . ALA A 1 940 ? 74.793 121.894 113.410 1.00 45.56 926 ALA A CA 1
ATOM 7054 C C . ALA A 1 940 ? 75.272 120.616 114.100 1.00 51.28 926 ALA A C 1
ATOM 7055 O O . ALA A 1 940 ? 74.423 119.968 114.742 1.00 70.22 926 ALA A O 1
ATOM 7057 N N . ILE A 1 941 ? 76.527 120.222 113.925 1.00 48.12 927 ILE A N 1
ATOM 7058 C CA . ILE A 1 941 ? 77.087 118.951 114.473 1.00 50.85 927 ILE A CA 1
ATOM 7059 C C . ILE A 1 941 ? 78.109 119.274 115.568 1.00 57.56 927 ILE A C 1
ATOM 7060 O O . ILE A 1 941 ? 79.106 119.945 115.226 1.00 69.54 927 ILE A O 1
ATOM 7065 N N . ASP A 1 942 ? 77.903 118.810 116.806 1.00 54.81 928 ASP A N 1
ATOM 7066 C CA . ASP A 1 942 ? 78.888 118.955 117.908 1.00 56.70 928 ASP A CA 1
ATOM 7067 C C . ASP A 1 942 ? 79.640 117.646 118.147 1.00 56.57 928 ASP A C 1
ATOM 7068 O O . ASP A 1 942 ? 79.023 116.679 118.567 1.00 72.30 928 ASP A O 1
ATOM 7073 N N . LEU A 1 943 ? 80.948 117.650 117.954 1.00 62.83 929 LEU A N 1
ATOM 7074 C CA . LEU A 1 943 ? 81.811 116.498 118.276 1.00 63.45 929 LEU A CA 1
ATOM 7075 C C . LEU A 1 943 ? 82.154 116.566 119.772 1.00 80.80 929 LEU A C 1
ATOM 7076 O O . LEU A 1 943 ? 82.843 117.522 120.172 1.00 86.30 929 LEU A O 1
ATOM 7081 N N . GLY A 1 944 ? 81.652 115.612 120.570 1.00 82.98 930 GLY A N 1
ATOM 7082 C CA . GLY A 1 944 ? 81.832 115.546 122.037 1.00 81.48 930 GLY A CA 1
ATOM 7083 C C . GLY A 1 944 ? 82.640 114.330 122.462 1.00 75.10 930 GLY A C 1
ATOM 7084 O O . GLY A 1 944 ? 83.251 113.696 121.607 1.00 56.80 930 GLY A O 1
ATOM 7085 N N . GLU A 1 945 ? 82.641 114.002 123.753 1.00 85.25 931 GLU A N 1
ATOM 7086 C CA . GLU A 1 945 ? 83.582 113.001 124.325 1.00 88.11 931 GLU A CA 1
ATOM 7087 C C . GLU A 1 945 ? 83.138 111.589 123.933 1.00 81.96 931 GLU A C 1
ATOM 7088 O O . GLU A 1 945 ? 84.026 110.756 123.669 1.00 70.16 931 GLU A O 1
ATOM 7094 N N . ARG A 1 946 ? 81.826 111.329 123.904 1.00 77.62 932 ARG A N 1
ATOM 7095 C CA . ARG A 1 946 ? 81.264 109.963 123.731 1.00 78.12 932 ARG A CA 1
ATOM 7096 C C . ARG A 1 946 ? 80.650 109.797 122.328 1.00 86.77 932 ARG A C 1
ATOM 7097 O O . ARG A 1 946 ? 80.800 108.700 121.759 1.00 91.55 932 ARG A O 1
ATOM 7099 N N . GLY A 1 947 ? 79.986 110.819 121.777 1.00 85.48 933 GLY A N 1
ATOM 7100 C CA . GLY A 1 947 ? 79.490 110.795 120.383 1.00 78.58 933 GLY A CA 1
ATOM 7101 C C . GLY A 1 947 ? 79.249 112.185 119.839 1.00 67.39 933 GLY A C 1
ATOM 7102 O O . GLY A 1 947 ? 80.017 113.086 120.219 1.00 78.86 933 GLY A O 1
ATOM 7103 N N . LEU A 1 948 ? 78.210 112.374 119.017 1.00 51.26 934 LEU A N 1
ATOM 7104 C CA . LEU A 1 948 ? 77.892 113.712 118.456 1.00 45.23 934 LEU A CA 1
ATOM 7105 C C . LEU A 1 948 ? 76.481 114.096 118.827 1.00 45.34 934 LEU A C 1
ATOM 7106 O O . LEU A 1 948 ? 75.691 113.202 119.126 1.00 63.53 934 LEU A O 1
ATOM 7111 N N . GLY A 1 949 ? 76.214 115.397 118.862 1.00 49.07 935 GLY A N 1
ATOM 7112 C CA . GLY A 1 949 ? 74.858 115.956 119.003 1.00 51.97 935 GLY A CA 1
ATOM 7113 C C . GLY A 1 949 ? 74.533 116.729 117.758 1.00 56.24 935 GLY A C 1
ATOM 7114 O O . GLY A 1 949 ? 75.510 117.154 117.095 1.00 57.45 935 GLY A O 1
ATOM 7115 N N . TYR A 1 950 ? 73.253 116.948 117.451 1.00 46.16 936 TYR A N 1
ATOM 7116 C CA . TYR A 1 950 ? 72.885 117.718 116.249 1.00 44.82 936 TYR A CA 1
ATOM 7117 C C . TYR A 1 950 ? 71.637 118.539 116.493 1.00 53.64 936 TYR A C 1
ATOM 7118 O O . TYR A 1 950 ? 70.812 118.184 117.349 1.00 53.22 936 TYR A O 1
ATOM 7127 N N . ALA A 1 951 ? 71.490 119.619 115.728 1.00 56.04 937 ALA A N 1
ATOM 7128 C CA . ALA A 1 951 ? 70.270 120.460 115.815 1.00 59.39 937 ALA A CA 1
ATOM 7129 C C . ALA A 1 951 ? 69.932 120.947 114.422 1.00 72.21 937 ALA A C 1
ATOM 7130 O O . ALA A 1 951 ? 70.806 121.564 113.786 1.00 115.76 937 ALA A O 1
ATOM 7132 N N . VAL A 1 952 ? 68.740 120.661 113.930 1.00 62.81 938 VAL A N 1
ATOM 7133 C CA . VAL A 1 952 ? 68.435 120.994 112.519 1.00 58.78 938 VAL A CA 1
ATOM 7134 C C . VAL A 1 952 ? 67.574 122.238 112.498 1.00 59.17 938 VAL A C 1
ATOM 7135 O O . VAL A 1 952 ? 66.576 122.294 113.217 1.00 58.37 938 VAL A O 1
ATOM 7139 N N . PHE A 1 953 ? 67.928 123.175 111.632 1.00 68.44 939 PHE A N 1
ATOM 7140 C CA . PHE A 1 953 ? 67.131 124.408 111.441 1.00 68.93 939 PHE A CA 1
ATOM 7141 C C . PHE A 1 953 ? 66.794 124.518 109.965 1.00 78.40 939 PHE A C 1
ATOM 7142 O O . PHE A 1 953 ? 67.582 124.014 109.110 1.00 70.04 939 PHE A O 1
ATOM 7150 N N . ASP A 1 954 ? 65.720 125.248 109.677 1.00 78.38 940 ASP A N 1
ATOM 7151 C CA . ASP A 1 954 ? 65.310 125.544 108.289 1.00 82.76 940 ASP A CA 1
ATOM 7152 C C . ASP A 1 954 ? 66.222 126.640 107.735 1.00 83.67 940 ASP A C 1
ATOM 7153 O O . ASP A 1 954 ? 66.341 127.695 108.382 1.00 75.13 940 ASP A O 1
ATOM 7158 N N . ALA A 1 955 ? 66.803 126.432 106.555 1.00 78.25 941 ALA A N 1
ATOM 7159 C CA . ALA A 1 955 ? 67.699 127.445 105.952 1.00 79.60 941 ALA A CA 1
ATOM 7160 C C . ALA A 1 955 ? 66.881 128.704 105.614 1.00 78.78 941 ALA A C 1
ATOM 7161 O O . ALA A 1 955 ? 67.400 129.797 105.884 1.00 90.03 941 ALA A O 1
ATOM 7163 N N . LYS A 1 956 ? 65.637 128.577 105.134 1.00 86.33 942 LYS A N 1
ATOM 7164 C CA . LYS A 1 956 ? 64.749 129.745 104.841 1.00 99.79 942 LYS A CA 1
ATOM 7165 C C . LYS A 1 956 ? 64.505 130.578 106.100 1.00 101.33 942 LYS A C 1
ATOM 7166 O O . LYS A 1 956 ? 64.720 131.802 106.010 1.00 117.90 942 LYS A O 1
ATOM 7172 N N . THR A 1 957 ? 64.043 129.982 107.203 1.00 98.13 943 THR A N 1
ATOM 7173 C CA . THR A 1 957 ? 63.546 130.765 108.372 1.00 102.69 943 THR A CA 1
ATOM 7174 C C . THR A 1 957 ? 64.530 130.727 109.547 1.00 104.29 943 THR A C 1
ATOM 7175 O O . THR A 1 957 ? 64.290 131.493 110.509 1.00 95.64 943 THR A O 1
ATOM 7179 N N . LEU A 1 958 ? 65.562 129.873 109.496 1.00 107.89 944 LEU A N 1
ATOM 7180 C CA . LEU A 1 958 ? 66.602 129.750 110.558 1.00 109.25 944 LEU A CA 1
ATOM 7181 C C . LEU A 1 958 ? 65.929 129.509 111.920 1.00 103.94 944 LEU A C 1
ATOM 7182 O O . LEU A 1 958 ? 66.180 130.288 112.867 1.00 108.49 944 LEU A O 1
ATOM 7187 N N . GLU A 1 959 ? 65.092 128.476 112.014 1.00 97.66 945 GLU A N 1
ATOM 7188 C CA . GLU A 1 959 ? 64.367 128.137 113.262 1.00 96.59 945 GLU A CA 1
ATOM 7189 C C . GLU A 1 959 ? 64.711 126.707 113.632 1.00 95.39 945 GLU A C 1
ATOM 7190 O O . GLU A 1 959 ? 65.141 125.967 112.757 1.00 82.29 945 GLU A O 1
ATOM 7196 N N . LEU A 1 960 ? 64.494 126.331 114.888 1.00 97.74 946 LEU A N 1
ATOM 7197 C CA . LEU A 1 960 ? 64.859 124.977 115.367 1.00 88.68 946 LEU A CA 1
ATOM 7198 C C . LEU A 1 960 ? 63.708 124.007 115.112 1.00 80.46 946 LEU A C 1
ATOM 7199 O O . LEU A 1 960 ? 62.575 124.285 115.524 1.00 96.82 946 LEU A O 1
ATOM 7204 N N . GLN A 1 961 ? 64.002 122.890 114.465 1.00 82.00 947 GLN A N 1
ATOM 7205 C CA . GLN A 1 961 ? 62.959 121.922 114.044 1.00 90.93 947 GLN A CA 1
ATOM 7206 C C . GLN A 1 961 ? 63.196 120.558 114.677 1.00 86.67 947 GLN A C 1
ATOM 7207 O O . GLN A 1 961 ? 62.205 119.828 114.861 1.00 96.66 947 GLN A O 1
ATOM 7213 N N . GLU A 1 962 ? 64.449 120.212 114.953 1.00 81.68 948 GLU A N 1
ATOM 7214 C CA . GLU A 1 962 ? 64.787 118.898 115.531 1.00 87.62 948 GLU A CA 1
ATOM 7215 C C . GLU A 1 962 ? 66.177 118.947 116.155 1.00 85.78 948 GLU A C 1
ATOM 7216 O O . GLU A 1 962 ? 67.097 119.534 115.566 1.00 100.16 948 GLU A O 1
ATOM 7222 N N . SER A 1 963 ? 66.358 118.259 117.270 1.00 75.77 949 SER A N 1
ATOM 7223 C CA . SER A 1 963 ? 67.697 118.108 117.894 1.00 75.41 949 SER A CA 1
ATOM 7224 C C . SER A 1 963 ? 67.889 116.668 118.343 1.00 58.94 949 SER A C 1
ATOM 7225 O O . SER A 1 963 ? 66.883 115.992 118.642 1.00 61.30 949 SER A O 1
ATOM 7228 N N . GLY A 1 964 ? 69.131 116.225 118.423 1.00 47.63 950 GLY A N 1
ATOM 7229 C CA . GLY A 1 964 ? 69.387 114.851 118.863 1.00 51.34 950 GLY A CA 1
ATOM 7230 C C . GLY A 1 964 ? 70.846 114.540 119.108 1.00 59.80 950 GLY A C 1
ATOM 7231 O O . GLY A 1 964 ? 71.729 115.271 118.682 1.00 68.61 950 GLY A O 1
ATOM 7232 N N . HIS A 1 965 ? 71.090 113.447 119.802 1.00 68.64 951 HIS A N 1
ATOM 7233 C CA . HIS A 1 965 ? 72.451 112.987 120.158 1.00 67.05 951 HIS A CA 1
ATOM 7234 C C . HIS A 1 965 ? 72.561 111.560 119.658 1.00 59.21 951 HIS A C 1
ATOM 7235 O O . HIS A 1 965 ? 71.567 110.816 119.760 1.00 70.74 951 HIS A O 1
ATOM 7242 N N . ARG A 1 966 ? 73.716 111.211 119.120 1.00 53.24 952 ARG A N 1
ATOM 7243 C CA . ARG A 1 966 ? 74.004 109.883 118.544 1.00 52.66 952 ARG A CA 1
ATOM 7244 C C . ARG A 1 966 ? 75.293 109.403 119.180 1.00 66.26 952 ARG A C 1
ATOM 7245 O O . ARG A 1 966 ? 76.359 109.885 118.810 1.00 74.78 952 ARG A O 1
ATOM 7253 N N . PRO A 1 967 ? 75.267 108.473 120.160 1.00 67.92 953 PRO A N 1
ATOM 7254 C CA . PRO A 1 967 ? 76.504 107.879 120.677 1.00 61.94 953 PRO A CA 1
ATOM 7255 C C . PRO A 1 967 ? 77.275 107.171 119.563 1.00 47.33 953 PRO A C 1
ATOM 7256 O O . PRO A 1 967 ? 76.638 106.495 118.810 1.00 63.86 953 PRO A O 1
ATOM 7260 N N . ILE A 1 968 ? 78.589 107.331 119.490 1.00 45.40 954 ILE A N 1
ATOM 7261 C CA . ILE A 1 968 ? 79.447 106.515 118.582 1.00 51.58 954 ILE A CA 1
ATOM 7262 C C . ILE A 1 968 ? 80.324 105.628 119.452 1.00 55.32 954 ILE A C 1
ATOM 7263 O O . ILE A 1 968 ? 81.006 106.162 120.341 1.00 76.33 954 ILE A O 1
ATOM 7268 N N . LYS A 1 969 ? 80.263 104.320 119.229 1.00 63.68 955 LYS A N 1
ATOM 7269 C CA . LYS A 1 969 ? 80.954 103.286 120.045 1.00 67.22 955 LYS A CA 1
ATOM 7270 C C . LYS A 1 969 ? 82.431 103.223 119.618 1.00 64.25 955 LYS A C 1
ATOM 7271 O O . LYS A 1 969 ? 83.256 102.668 120.375 1.00 76.15 955 LYS A O 1
ATOM 7277 N N . ALA A 1 970 ? 82.754 103.725 118.431 1.00 54.83 956 ALA A N 1
ATOM 7278 C CA . ALA A 1 970 ? 84.125 103.714 117.886 1.00 58.05 956 ALA A CA 1
ATOM 7279 C C . ALA A 1 970 ? 84.996 104.726 118.641 1.00 51.95 956 ALA A C 1
ATOM 7280 O O . ALA A 1 970 ? 86.230 104.520 118.701 1.00 50.91 956 ALA A O 1
ATOM 7282 N N . ILE A 1 971 ? 84.401 105.803 119.150 1.00 45.20 957 ILE A N 1
ATOM 7283 C CA . ILE A 1 971 ? 85.147 106.794 119.971 1.00 54.63 957 ILE A CA 1
ATOM 7284 C C . ILE A 1 971 ? 85.552 106.123 121.284 1.00 54.56 957 ILE A C 1
ATOM 7285 O O . ILE A 1 971 ? 86.727 106.227 121.653 1.00 69.33 957 ILE A O 1
ATOM 7290 N N . THR A 1 972 ? 84.618 105.436 121.934 1.00 58.98 958 THR A N 1
ATOM 7291 C CA . THR A 1 972 ? 84.812 104.759 123.238 1.00 57.34 958 THR A CA 1
ATOM 7292 C C . THR A 1 972 ? 85.838 103.637 123.070 1.00 56.64 958 THR A C 1
ATOM 7293 O O . THR A 1 972 ? 86.661 103.435 123.997 1.00 60.68 958 THR A O 1
ATOM 7297 N N . ASN A 1 973 ? 85.832 102.976 121.914 1.00 48.50 959 ASN A N 1
ATOM 7298 C CA . ASN A 1 973 ? 86.769 101.871 121.615 1.00 47.75 959 ASN A CA 1
ATOM 7299 C C . ASN A 1 973 ? 88.170 102.431 121.377 1.00 50.35 959 ASN A C 1
ATOM 7300 O O . ASN A 1 973 ? 89.127 101.777 121.818 1.00 66.56 959 ASN A O 1
ATOM 7305 N N . LEU A 1 974 ? 88.310 103.586 120.716 1.00 60.46 960 LEU A N 1
ATOM 7306 C CA . LEU A 1 974 ? 89.637 104.225 120.447 1.00 58.17 960 LEU A CA 1
ATOM 7307 C C . LEU A 1 974 ? 90.252 104.709 121.769 1.00 54.06 960 LEU A C 1
ATOM 7308 O O . LEU A 1 974 ? 91.479 104.578 121.914 1.00 55.47 960 LEU A O 1
ATOM 7313 N N . LEU A 1 975 ? 89.450 105.241 122.687 1.00 51.17 961 LEU A N 1
ATOM 7314 C CA . LEU A 1 975 ? 89.971 105.663 124.012 1.00 56.38 961 LEU A CA 1
ATOM 7315 C C . LEU A 1 975 ? 90.298 104.447 124.888 1.00 62.65 961 LEU A C 1
ATOM 7316 O O . LEU A 1 975 ? 91.147 104.608 125.767 1.00 82.77 961 LEU A O 1
ATOM 7321 N N . ASN A 1 976 ? 89.634 103.302 124.707 1.00 65.07 962 ASN A N 1
ATOM 7322 C CA . ASN A 1 976 ? 89.919 102.078 125.505 1.00 58.97 962 ASN A CA 1
ATOM 7323 C C . ASN A 1 976 ? 91.167 101.369 124.977 1.00 58.50 962 ASN A C 1
ATOM 7324 O O . ASN A 1 976 ? 91.921 100.852 125.813 1.00 73.84 962 ASN A O 1
ATOM 7329 N N . ARG A 1 977 ? 91.388 101.305 123.670 1.00 54.57 963 ARG A N 1
ATOM 7330 C CA . ARG A 1 977 ? 92.519 100.513 123.129 1.00 54.49 963 ARG A CA 1
ATOM 7331 C C . ARG A 1 977 ? 93.805 101.333 122.980 1.00 56.40 963 ARG A C 1
ATOM 7332 O O . ARG A 1 977 ? 94.787 100.742 122.516 1.00 65.98 963 ARG A O 1
ATOM 7340 N N . THR A 1 978 ? 93.810 102.626 123.294 1.00 57.75 964 THR A N 1
ATOM 7341 C CA . THR A 1 978 ? 95.027 103.483 123.231 1.00 64.11 964 THR A CA 1
ATOM 7342 C C . THR A 1 978 ? 95.288 104.102 124.609 1.00 62.64 964 THR A C 1
ATOM 7343 O O . THR A 1 978 ? 96.077 105.047 124.680 1.00 63.61 964 THR A O 1
ATOM 7347 N N . HIS A 1 979 ? 94.696 103.569 125.676 1.00 73.27 965 HIS A N 1
ATOM 7348 C CA . HIS A 1 979 ? 94.863 104.078 127.062 1.00 75.86 965 HIS A CA 1
ATOM 7349 C C . HIS A 1 979 ? 96.325 103.930 127.480 1.00 77.49 965 HIS A C 1
ATOM 7350 O O . HIS A 1 979 ? 96.903 104.918 127.933 1.00 89.29 965 HIS A O 1
ATOM 7357 N N . HIS A 1 980 ? 96.935 102.778 127.220 1.00 88.38 966 HIS A N 1
ATOM 7358 C CA . HIS A 1 980 ? 98.337 102.469 127.608 1.00 94.68 966 HIS A CA 1
ATOM 7359 C C . HIS A 1 980 ? 99.320 102.965 126.543 1.00 87.46 966 HIS A C 1
ATOM 7360 O O . HIS A 1 980 ? 100.234 102.212 126.180 1.00 107.87 966 HIS A O 1
ATOM 7367 N N . TYR A 1 981 ? 99.099 104.136 125.977 1.00 78.94 967 TYR A N 1
ATOM 7368 C CA . TYR A 1 981 ? 100.024 104.765 125.011 1.00 68.93 967 TYR A CA 1
ATOM 7369 C C . TYR A 1 981 ? 100.140 106.216 125.422 1.00 68.93 967 TYR A C 1
ATOM 7370 O O . TYR A 1 981 ? 100.970 106.934 124.914 1.00 69.73 967 TYR A O 1
ATOM 7379 N N . GLU A 1 982 ? 99.289 106.616 126.348 1.00 78.58 968 GLU A N 1
ATOM 7380 C CA . GLU A 1 982 ? 99.204 108.002 126.821 1.00 92.01 968 GLU A CA 1
ATOM 7381 C C . GLU A 1 982 ? 99.483 108.029 128.314 1.00 97.46 968 GLU A C 1
ATOM 7382 O O . GLU A 1 982 ? 99.730 109.118 128.842 1.00 106.00 968 GLU A O 1
ATOM 7388 N N . GLN A 1 983 ? 99.382 106.891 128.981 1.00 90.99 969 GLN A N 1
ATOM 7389 C CA . GLN A 1 983 ? 99.558 106.859 130.442 1.00 92.66 969 GLN A CA 1
ATOM 7390 C C . GLN A 1 983 ? 100.761 105.980 130.751 1.00 89.59 969 GLN A C 1
ATOM 7391 O O . GLN A 1 983 ? 101.079 105.795 131.936 1.00 100.58 969 GLN A O 1
ATOM 7397 N N . ARG A 1 984 ? 101.411 105.436 129.738 1.00 82.23 970 ARG A N 1
ATOM 7398 C CA . ARG A 1 984 ? 102.643 104.651 129.976 1.00 85.36 970 ARG A CA 1
ATOM 7399 C C . ARG A 1 984 ? 103.672 105.224 129.034 1.00 73.34 970 ARG A C 1
ATOM 7400 O O . ARG A 1 984 ? 104.005 104.600 128.046 1.00 68.27 970 ARG A O 1
ATOM 7408 N N . PRO A 1 985 ? 104.126 106.465 129.258 1.00 61.61 971 PRO A N 1
ATOM 7409 C CA . PRO A 1 985 ? 104.993 107.121 128.291 1.00 51.98 971 PRO A CA 1
ATOM 7410 C C . PRO A 1 985 ? 106.240 106.354 127.852 1.00 50.16 971 PRO A C 1
ATOM 7411 O O . PRO A 1 985 ? 106.536 106.395 126.698 1.00 60.01 971 PRO A O 1
ATOM 7415 N N . ASN A 1 986 ? 106.959 105.708 128.763 1.00 56.54 972 ASN A N 1
ATOM 7416 C CA . ASN A 1 986 ? 108.230 105.001 128.441 1.00 58.86 972 ASN A CA 1
ATOM 7417 C C . ASN A 1 986 ? 107.951 103.844 127.474 1.00 57.09 972 ASN A C 1
ATOM 7418 O O . ASN A 1 986 ? 108.917 103.205 127.044 1.00 55.69 972 ASN A O 1
ATOM 7423 N N . GLN A 1 987 ? 106.689 103.561 127.139 1.00 56.60 973 GLN A N 1
ATOM 7424 C CA . GLN A 1 987 ? 106.355 102.368 126.320 1.00 62.92 973 GLN A CA 1
ATOM 7425 C C . GLN A 1 987 ? 105.515 102.732 125.090 1.00 66.34 973 GLN A C 1
ATOM 7426 O O . GLN A 1 987 ? 104.635 101.962 124.770 1.00 96.83 973 GLN A O 1
ATOM 7432 N N . ARG A 1 988 ? 105.776 103.840 124.408 1.00 57.34 974 ARG A N 1
ATOM 7433 C CA . ARG A 1 988 ? 104.977 104.263 123.239 1.00 48.51 974 ARG A CA 1
ATOM 7434 C C . ARG A 1 988 ? 105.684 103.819 121.973 1.00 43.02 974 ARG A C 1
ATOM 7435 O O . ARG A 1 988 ? 105.112 103.969 120.923 1.00 62.28 974 ARG A O 1
ATOM 7443 N N . GLN A 1 989 ? 106.901 103.344 122.073 1.00 43.72 975 GLN A N 1
ATOM 7444 C CA . GLN A 1 989 ? 107.641 102.881 120.892 1.00 50.47 975 GLN A CA 1
ATOM 7445 C C . GLN A 1 989 ? 107.494 101.375 120.857 1.00 47.64 975 GLN A C 1
ATOM 7446 O O . GLN A 1 989 ? 108.077 100.736 119.971 1.00 56.96 975 GLN A O 1
ATOM 7452 N N . LYS A 1 990 ? 106.739 100.840 121.803 1.00 60.79 976 LYS A N 1
ATOM 7453 C CA . LYS A 1 990 ? 106.492 99.387 121.880 1.00 73.21 976 LYS A CA 1
ATOM 7454 C C . LYS A 1 990 ? 104.990 99.079 121.920 1.00 65.64 976 LYS A C 1
ATOM 7455 O O . LYS A 1 990 ? 104.664 97.902 121.918 1.00 71.61 976 LYS A O 1
ATOM 7461 N N . PHE A 1 991 ? 104.118 100.083 121.941 1.00 57.39 977 PHE A N 1
ATOM 7462 C CA . PHE A 1 991 ? 102.664 99.878 122.053 1.00 53.85 977 PHE A CA 1
ATOM 7463 C C . PHE A 1 991 ? 102.108 99.202 120.811 1.00 60.18 977 PHE A C 1
ATOM 7464 O O . PHE A 1 991 ? 101.030 98.644 120.925 1.00 84.96 977 PHE A O 1
ATOM 7472 N N . GLN A 1 992 ? 102.749 99.297 119.652 1.00 55.36 978 GLN A N 1
ATOM 7473 C CA . GLN A 1 992 ? 102.089 98.804 118.418 1.00 53.51 978 GLN A CA 1
ATOM 7474 C C . GLN A 1 992 ? 102.325 97.305 118.251 1.00 53.99 978 GLN A C 1
ATOM 7475 O O . GLN A 1 992 ? 101.318 96.602 118.090 1.00 65.60 978 GLN A O 1
ATOM 7481 N N . ALA A 1 993 ? 103.579 96.845 118.218 1.00 65.01 979 ALA A N 1
ATOM 7482 C CA . ALA A 1 993 ? 103.935 95.412 118.090 1.00 66.17 979 ALA A CA 1
ATOM 7483 C C . ALA A 1 993 ? 103.372 94.606 119.274 1.00 66.19 979 ALA A C 1
ATOM 7484 O O . ALA A 1 993 ? 102.807 93.518 119.024 1.00 76.20 979 ALA A O 1
ATOM 7486 N N . LYS A 1 994 ? 103.514 95.096 120.498 1.00 62.14 980 LYS A N 1
ATOM 7487 C CA . LYS A 1 994 ? 103.081 94.366 121.713 1.00 76.13 980 LYS A CA 1
ATOM 7488 C C . LYS A 1 994 ? 101.560 94.181 121.697 1.00 82.31 980 LYS A C 1
ATOM 7489 O O . LYS A 1 994 ? 101.102 93.067 122.004 1.00 95.39 980 LYS A O 1
ATOM 7495 N N . PHE A 1 995 ? 100.795 95.226 121.398 1.00 80.50 981 PHE A N 1
ATOM 7496 C CA . PHE A 1 995 ? 99.317 95.166 121.500 1.00 71.32 981 PHE A CA 1
ATOM 7497 C C . PHE A 1 995 ? 98.719 94.922 120.109 1.00 70.71 981 PHE A C 1
ATOM 7498 O O . PHE A 1 995 ? 97.485 95.022 119.983 1.00 71.51 981 PHE A O 1
ATOM 7506 N N . ASN A 1 996 ? 99.540 94.594 119.106 1.00 67.85 982 ASN A N 1
ATOM 7507 C CA . ASN A 1 996 ? 99.069 94.205 117.749 1.00 87.24 982 ASN A CA 1
ATOM 7508 C C . ASN A 1 996 ? 98.105 95.263 117.189 1.00 87.38 982 ASN A C 1
ATOM 7509 O O . ASN A 1 996 ? 97.001 94.893 116.742 1.00 104.29 982 ASN A O 1
ATOM 7514 N N . VAL A 1 997 ? 98.508 96.532 117.166 1.00 78.11 983 VAL A N 1
ATOM 7515 C CA . VAL A 1 997 ? 97.609 97.638 116.718 1.00 74.14 983 VAL A CA 1
ATOM 7516 C C . VAL A 1 997 ? 98.289 98.459 115.616 1.00 68.07 983 VAL A C 1
ATOM 7517 O O . VAL A 1 997 ? 99.519 98.503 115.563 1.00 68.88 983 VAL A O 1
ATOM 7521 N N . ASN A 1 998 ? 97.490 99.046 114.728 1.00 56.73 984 ASN A N 1
ATOM 7522 C CA . ASN A 1 998 ? 97.891 100.142 113.816 1.00 43.21 984 ASN A CA 1
ATOM 7523 C C . ASN A 1 998 ? 97.067 101.326 114.290 1.00 46.90 984 ASN A C 1
ATOM 7524 O O . ASN A 1 998 ? 95.852 101.323 114.052 1.00 62.95 984 ASN A O 1
ATOM 7529 N N . LEU A 1 999 ? 97.662 102.222 115.065 1.00 48.96 985 LEU A N 1
ATOM 7530 C CA . LEU A 1 999 ? 96.965 103.418 115.582 1.00 48.94 985 LEU A CA 1
ATOM 7531 C C . LEU A 1 999 ? 96.463 104.274 114.416 1.00 46.51 985 LEU A C 1
ATOM 7532 O O . LEU A 1 999 ? 95.366 104.831 114.542 1.00 39.78 985 LEU A O 1
ATOM 7537 N N . SER A 1 1000 ? 97.241 104.426 113.340 1.00 48.02 986 SER A N 1
ATOM 7538 C CA . SER A 1 1000 ? 96.790 105.151 112.121 1.00 49.99 986 SER A CA 1
ATOM 7539 C C . SER A 1 1000 ? 95.495 104.519 111.595 1.00 61.76 986 SER A C 1
ATOM 7540 O O . SER A 1 1000 ? 94.518 105.280 111.410 1.00 54.40 986 SER A O 1
ATOM 7543 N N . GLU A 1 1001 ? 95.495 103.197 111.350 1.00 53.02 987 GLU A N 1
ATOM 7544 C CA . GLU A 1 1001 ? 94.302 102.451 110.863 1.00 54.32 987 GLU A CA 1
ATOM 7545 C C . GLU A 1 1001 ? 93.136 102.606 111.842 1.00 48.44 987 GLU A C 1
ATOM 7546 O O . GLU A 1 1001 ? 92.008 102.748 111.365 1.00 49.03 987 GLU A O 1
ATOM 7552 N N . LEU A 1 1002 ? 93.382 102.534 113.144 1.00 43.43 988 LEU A N 1
ATOM 7553 C CA . LEU A 1 1002 ? 92.312 102.630 114.162 1.00 43.06 988 LEU A CA 1
ATOM 7554 C C . LEU A 1 1002 ? 91.684 104.024 114.138 1.00 43.67 988 LEU A C 1
ATOM 7555 O O . LEU A 1 1002 ? 90.418 104.131 114.202 1.00 49.84 988 LEU A O 1
ATOM 7560 N N . ARG A 1 1003 ? 92.495 105.059 113.985 1.00 46.86 989 ARG A N 1
ATOM 7561 C CA . ARG A 1 1003 ? 91.999 106.446 113.767 1.00 49.91 989 ARG A CA 1
ATOM 7562 C C . ARG A 1 1003 ? 91.243 106.557 112.417 1.00 40.95 989 ARG A C 1
ATOM 7563 O O . ARG A 1 1003 ? 90.178 107.166 112.403 1.00 42.87 989 ARG A O 1
ATOM 7571 N N . GLU A 1 1004 ? 91.723 105.938 111.339 1.00 37.37 990 GLU A N 1
ATOM 7572 C CA . GLU A 1 1004 ? 91.039 105.872 110.009 1.00 39.66 990 GLU A CA 1
ATOM 7573 C C . GLU A 1 1004 ? 89.648 105.223 110.125 1.00 42.79 990 GLU A C 1
ATOM 7574 O O . GLU A 1 1004 ? 88.664 105.788 109.556 1.00 44.71 990 GLU A O 1
ATOM 7580 N N . ASN A 1 1005 ? 89.537 104.098 110.831 1.00 34.17 991 ASN A N 1
ATOM 7581 C CA . ASN A 1 1005 ? 88.225 103.450 111.081 1.00 34.74 991 ASN A CA 1
ATOM 7582 C C . ASN A 1 1005 ? 87.332 104.401 111.872 1.00 36.81 991 ASN A C 1
ATOM 7583 O O . ASN A 1 1005 ? 86.122 104.468 111.522 1.00 40.22 991 ASN A O 1
ATOM 7588 N N . THR A 1 1006 ? 87.856 105.123 112.870 1.00 35.05 992 THR A N 1
ATOM 7589 C CA . THR A 1 1006 ? 87.006 105.974 113.759 1.00 34.78 992 THR A CA 1
ATOM 7590 C C . THR A 1 1006 ? 86.518 107.206 112.982 1.00 35.49 992 THR A C 1
ATOM 7591 O O . THR A 1 1006 ? 85.376 107.662 113.199 1.00 34.19 992 THR A O 1
ATOM 7595 N N . VAL A 1 1007 ? 87.347 107.752 112.100 1.00 38.62 993 VAL A N 1
ATOM 7596 C CA . VAL A 1 1007 ? 86.917 108.883 111.227 1.00 41.43 993 VAL A CA 1
ATOM 7597 C C . VAL A 1 1007 ? 85.844 108.388 110.249 1.00 35.75 993 VAL A C 1
ATOM 7598 O O . VAL A 1 1007 ? 84.802 109.045 110.189 1.00 30.60 993 VAL A O 1
ATOM 7602 N N . GLY A 1 1008 ? 86.089 107.236 109.597 1.00 39.37 994 GLY A N 1
ATOM 7603 C CA . GLY A 1 1008 ? 85.096 106.399 108.877 1.00 34.39 994 GLY A CA 1
ATOM 7604 C C . GLY A 1 1008 ? 83.738 106.378 109.562 1.00 36.92 994 GLY A C 1
ATOM 7605 O O . GLY A 1 1008 ? 82.724 106.781 108.909 1.00 39.09 994 GLY A O 1
ATOM 7606 N N . ASP A 1 1009 ? 83.716 106.005 110.841 1.00 37.85 995 ASP A N 1
ATOM 7607 C CA . ASP A 1 1009 ? 82.478 105.801 111.639 1.00 39.72 995 ASP A CA 1
ATOM 7608 C C . ASP A 1 1009 ? 81.844 107.117 112.089 1.00 36.44 995 ASP A C 1
ATOM 7609 O O . ASP A 1 1009 ? 80.576 107.132 112.227 1.00 43.69 995 ASP A O 1
ATOM 7614 N N . VAL A 1 1010 ? 82.609 108.190 112.299 1.00 32.25 996 VAL A N 1
ATOM 7615 C CA . VAL A 1 1010 ? 81.969 109.480 112.715 1.00 36.98 996 VAL A CA 1
ATOM 7616 C C . VAL A 1 1010 ? 81.391 110.151 111.454 1.00 33.10 996 VAL A C 1
ATOM 7617 O O . VAL A 1 1010 ? 80.252 110.603 111.480 1.00 41.58 996 VAL A O 1
ATOM 7621 N N . CYS A 1 1011 ? 82.172 110.254 110.393 1.00 33.32 997 CYS A N 1
ATOM 7622 C CA . CYS A 1 1011 ? 81.722 110.822 109.106 1.00 40.83 997 CYS A CA 1
ATOM 7623 C C . CYS A 1 1011 ? 80.465 110.093 108.637 1.00 43.09 997 CYS A C 1
ATOM 7624 O O . CYS A 1 1011 ? 79.521 110.806 108.309 1.00 41.66 997 CYS A O 1
ATOM 7627 N N . HIS A 1 1012 ? 80.442 108.744 108.667 1.00 45.99 998 HIS A N 1
ATOM 7628 C CA . HIS A 1 1012 ? 79.229 107.923 108.410 1.00 31.63 998 HIS A CA 1
ATOM 7629 C C . HIS A 1 1012 ? 78.057 108.478 109.170 1.00 41.31 998 HIS A C 1
ATOM 7630 O O . HIS A 1 1012 ? 77.004 108.669 108.475 1.00 49.99 998 HIS A O 1
ATOM 7637 N N . GLN A 1 1013 ? 78.200 108.755 110.478 1.00 37.52 999 GLN A N 1
ATOM 7638 C CA . GLN A 1 1013 ? 77.039 109.204 111.290 1.00 36.16 999 GLN A CA 1
ATOM 7639 C C . GLN A 1 1013 ? 76.596 110.618 110.947 1.00 39.99 999 GLN A C 1
ATOM 7640 O O . GLN A 1 1013 ? 75.368 110.896 111.065 1.00 50.55 999 GLN A O 1
ATOM 7646 N N . ILE A 1 1014 ? 77.506 111.519 110.582 1.00 47.61 1000 ILE A N 1
ATOM 7647 C CA . ILE A 1 1014 ? 77.091 112.910 110.195 1.00 50.69 1000 ILE A CA 1
ATOM 7648 C C . ILE A 1 1014 ? 76.426 112.804 108.810 1.00 40.96 1000 ILE A C 1
ATOM 7649 O O . ILE A 1 1014 ? 75.340 113.328 108.650 1.00 32.52 1000 ILE A O 1
ATOM 7654 N N . ASN A 1 1015 ? 77.047 112.076 107.867 1.00 34.99 1001 ASN A N 1
ATOM 7655 C CA . ASN A 1 1015 ? 76.492 111.824 106.511 1.00 42.70 1001 ASN A CA 1
ATOM 7656 C C . ASN A 1 1015 ? 75.081 111.207 106.575 1.00 47.26 1001 ASN A C 1
ATOM 7657 O O . ASN A 1 1015 ? 74.258 111.572 105.718 1.00 58.59 1001 ASN A O 1
ATOM 7662 N N . ARG A 1 1016 ? 74.853 110.253 107.471 1.00 41.37 1002 ARG A N 1
ATOM 7663 C CA . ARG A 1 1016 ? 73.540 109.629 107.735 1.00 41.33 1002 ARG A CA 1
ATOM 7664 C C . ARG A 1 1016 ? 72.522 110.662 108.212 1.00 50.71 1002 ARG A C 1
ATOM 7665 O O . ARG A 1 1016 ? 71.355 110.567 107.739 1.00 49.25 1002 ARG A O 1
ATOM 7673 N N . ILE A 1 1017 ? 72.913 111.591 109.104 1.00 45.36 1003 ILE A N 1
ATOM 7674 C CA . ILE A 1 1017 ? 71.977 112.628 109.645 1.00 47.40 1003 ILE A CA 1
ATOM 7675 C C . ILE A 1 1017 ? 71.664 113.661 108.544 1.00 48.02 1003 ILE A C 1
ATOM 7676 O O . ILE A 1 1017 ? 70.504 114.091 108.412 1.00 52.43 1003 ILE A O 1
ATOM 7681 N N . CYS A 1 1018 ? 72.670 114.027 107.760 1.00 50.56 1004 CYS A N 1
ATOM 7682 C CA . CYS A 1 1018 ? 72.549 114.954 106.608 1.00 60.08 1004 CYS A CA 1
ATOM 7683 C C . CYS A 1 1018 ? 71.561 114.386 105.584 1.00 56.18 1004 CYS A C 1
ATOM 7684 O O . CYS A 1 1018 ? 70.615 115.097 105.194 1.00 57.19 1004 CYS A O 1
ATOM 7687 N N . ALA A 1 1019 ? 71.784 113.142 105.178 1.00 54.49 1005 ALA A N 1
ATOM 7688 C CA . ALA A 1 1019 ? 70.879 112.376 104.301 1.00 48.37 1005 ALA A CA 1
ATOM 7689 C C . ALA A 1 1019 ? 69.486 112.251 104.913 1.00 50.94 1005 ALA A C 1
ATOM 7690 O O . ALA A 1 1019 ? 68.506 112.414 104.160 1.00 63.98 1005 ALA A O 1
ATOM 7692 N N . TYR A 1 1020 ? 69.364 111.945 106.193 1.00 45.02 1006 TYR A N 1
ATOM 7693 C CA . TYR A 1 1020 ? 68.036 111.696 106.798 1.00 47.62 1006 TYR A CA 1
ATOM 7694 C C . TYR A 1 1020 ? 67.217 112.986 106.811 1.00 55.14 1006 TYR A C 1
ATOM 7695 O O . TYR A 1 1020 ? 65.976 112.869 106.631 1.00 67.79 1006 TYR A O 1
ATOM 7704 N N . TYR A 1 1021 ? 67.829 114.155 107.045 1.00 55.83 1007 TYR A N 1
ATOM 7705 C CA . TYR A 1 1021 ? 67.073 115.431 107.189 1.00 54.85 1007 TYR A CA 1
ATOM 7706 C C . TYR A 1 1021 ? 67.259 116.377 105.992 1.00 55.88 1007 TYR A C 1
ATOM 7707 O O . TYR A 1 1021 ? 66.702 117.491 106.028 1.00 62.23 1007 TYR A O 1
ATOM 7716 N N . ASN A 1 1022 ? 68.010 115.970 104.968 1.00 57.98 1008 ASN A N 1
ATOM 7717 C CA . ASN A 1 1022 ? 68.234 116.803 103.759 1.00 65.91 1008 ASN A CA 1
ATOM 7718 C C . ASN A 1 1022 ? 68.788 118.164 104.185 1.00 60.40 1008 ASN A C 1
ATOM 7719 O O . ASN A 1 1022 ? 68.111 119.175 103.973 1.00 74.78 1008 ASN A O 1
ATOM 7724 N N . ALA A 1 1023 ? 69.946 118.155 104.838 1.00 57.98 1009 ALA A N 1
ATOM 7725 C CA . ALA A 1 1023 ? 70.553 119.301 105.557 1.00 49.37 1009 ALA A CA 1
ATOM 7726 C C . ALA A 1 1023 ? 72.037 119.373 105.218 1.00 50.83 1009 ALA A C 1
ATOM 7727 O O . ALA A 1 1023 ? 72.633 118.290 104.929 1.00 44.89 1009 ALA A O 1
ATOM 7729 N N . PHE A 1 1024 ? 72.611 120.583 105.203 1.00 46.01 1010 PHE A N 1
ATOM 7730 C CA . PHE A 1 1024 ? 74.080 120.718 104.992 1.00 48.46 1010 PHE A CA 1
ATOM 7731 C C . PHE A 1 1024 ? 74.715 120.865 106.378 1.00 51.71 1010 PHE A C 1
ATOM 7732 O O . PHE A 1 1024 ? 74.159 121.485 107.296 1.00 38.64 1010 PHE A O 1
ATOM 7740 N N . PRO A 1 1025 ? 75.895 120.246 106.557 1.00 37.19 1011 PRO A N 1
ATOM 7741 C CA . PRO A 1 1025 ? 76.562 120.202 107.863 1.00 43.91 1011 PRO A CA 1
ATOM 7742 C C . PRO A 1 1025 ? 77.200 121.527 108.322 1.00 51.64 1011 PRO A C 1
ATOM 7743 O O . PRO A 1 1025 ? 77.935 122.108 107.571 1.00 54.75 1011 PRO A O 1
ATOM 7747 N N . VAL A 1 1026 ? 76.974 121.946 109.564 1.00 51.76 1012 VAL A N 1
ATOM 7748 C CA . VAL A 1 1026 ? 77.642 123.141 110.165 1.00 46.30 1012 VAL A CA 1
ATOM 7749 C C . VAL A 1 1026 ? 78.469 122.684 111.364 1.00 55.82 1012 VAL A C 1
ATOM 7750 O O . VAL A 1 1026 ? 77.858 122.155 112.313 1.00 61.38 1012 VAL A O 1
ATOM 7754 N N . LEU A 1 1027 ? 79.795 122.807 111.297 1.00 60.62 1013 LEU A N 1
ATOM 7755 C CA . LEU A 1 1027 ? 80.768 122.261 112.304 1.00 61.80 1013 LEU A CA 1
ATOM 7756 C C . LEU A 1 1027 ? 81.497 123.424 113.002 1.00 65.48 1013 LEU A C 1
ATOM 7757 O O . LEU A 1 1027 ? 81.700 124.456 112.358 1.00 78.09 1013 LEU A O 1
ATOM 7762 N N . GLU A 1 1028 ? 81.936 123.264 114.245 1.00 67.90 1014 GLU A N 1
ATOM 7763 C CA . GLU A 1 1028 ? 82.851 124.250 114.884 1.00 66.44 1014 GLU A CA 1
ATOM 7764 C C . GLU A 1 1028 ? 84.242 124.132 114.247 1.00 55.55 1014 GLU A C 1
ATOM 7765 O O . GLU A 1 1028 ? 84.675 123.008 113.943 1.00 46.57 1014 GLU A O 1
ATOM 7771 N N . TYR A 1 1029 ? 84.926 125.262 114.089 1.00 66.75 1015 TYR A N 1
ATOM 7772 C CA . TYR A 1 1029 ? 86.222 125.358 113.358 1.00 73.18 1015 TYR A CA 1
ATOM 7773 C C . TYR A 1 1029 ? 87.364 124.648 114.086 1.00 73.54 1015 TYR A C 1
ATOM 7774 O O . TYR A 1 1029 ? 88.298 124.178 113.409 1.00 69.45 1015 TYR A O 1
ATOM 7783 N N . MET A 1 1030 ? 87.342 124.643 115.418 1.00 78.31 1016 MET A N 1
ATOM 7784 C CA . MET A 1 1030 ? 88.486 124.153 116.218 1.00 95.02 1016 MET A CA 1
ATOM 7785 C C . MET A 1 1030 ? 88.061 123.005 117.125 1.00 85.04 1016 MET A C 1
ATOM 7786 O O . MET A 1 1030 ? 87.066 123.129 117.855 1.00 84.10 1016 MET A O 1
ATOM 7791 N N . VAL A 1 1031 ? 88.850 121.940 117.131 1.00 93.48 1017 VAL A N 1
ATOM 7792 C CA . VAL A 1 1031 ? 88.651 120.830 118.094 1.00 97.44 1017 VAL A CA 1
ATOM 7793 C C . VAL A 1 1031 ? 89.176 121.278 119.446 1.00 94.83 1017 VAL A C 1
ATOM 7794 O O . VAL A 1 1031 ? 90.333 121.673 119.564 1.00 100.18 1017 VAL A O 1
ATOM 7798 N N . PRO A 1 1032 ? 88.368 121.149 120.512 1.00 108.87 1018 PRO A N 1
ATOM 7799 C CA . PRO A 1 1032 ? 88.781 121.591 121.842 1.00 120.55 1018 PRO A CA 1
ATOM 7800 C C . PRO A 1 1032 ? 90.101 120.942 122.278 1.00 127.04 1018 PRO A C 1
ATOM 7801 O O . PRO A 1 1032 ? 90.412 119.855 121.842 1.00 125.18 1018 PRO A O 1
ATOM 7805 N N . ASP A 1 1033 ? 90.844 121.625 123.140 1.00 140.80 1019 ASP A N 1
ATOM 7806 C CA . ASP A 1 1033 ? 92.188 121.177 123.591 1.00 149.81 1019 ASP A CA 1
ATOM 7807 C C . ASP A 1 1033 ? 92.079 120.478 124.946 1.00 143.44 1019 ASP A C 1
ATOM 7808 O O . ASP A 1 1033 ? 93.114 120.231 125.576 1.00 153.49 1019 ASP A O 1
ATOM 7813 N N . ARG A 1 1034 ? 90.868 120.155 125.373 1.00 140.43 1020 ARG A N 1
ATOM 7814 C CA . ARG A 1 1034 ? 90.642 119.389 126.612 1.00 138.29 1020 ARG A CA 1
ATOM 7815 C C . ARG A 1 1034 ? 90.614 117.913 126.247 1.00 124.45 1020 ARG A C 1
ATOM 7816 O O . ARG A 1 1034 ? 90.653 117.079 127.161 1.00 123.59 1020 ARG A O 1
ATOM 7824 N N . LEU A 1 1035 ? 90.534 117.620 124.954 1.00 113.53 1021 LEU A N 1
ATOM 7825 C CA . LEU A 1 1035 ? 90.297 116.239 124.498 1.00 104.76 1021 LEU A CA 1
ATOM 7826 C C . LEU A 1 1035 ? 91.617 115.486 124.413 1.00 100.19 1021 LEU A C 1
ATOM 7827 O O . LEU A 1 1035 ? 92.680 116.134 124.207 1.00 104.65 1021 LEU A O 1
ATOM 7832 N N . ASP A 1 1036 ? 91.520 114.163 124.561 1.00 95.10 1022 ASP A N 1
ATOM 7833 C CA . ASP A 1 1036 ? 92.667 113.244 124.413 1.00 86.61 1022 ASP A CA 1
ATOM 7834 C C . ASP 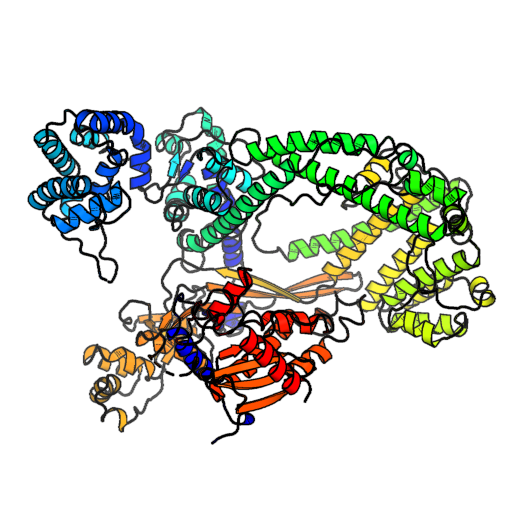A 1 1036 ? 93.353 113.552 123.096 1.00 75.19 1022 ASP A C 1
ATOM 7835 O O . ASP A 1 1036 ? 92.723 114.097 122.191 1.00 80.39 1022 ASP A O 1
ATOM 7840 N N . LYS A 1 1037 ? 94.619 113.223 123.034 1.00 80.10 1023 LYS A N 1
ATOM 7841 C CA . LYS A 1 1037 ? 95.422 113.470 121.838 1.00 74.04 1023 LYS A CA 1
ATOM 7842 C C . LYS A 1 1037 ? 94.949 112.580 120.694 1.00 67.60 1023 LYS A C 1
ATOM 7843 O O . LYS A 1 1037 ? 94.955 113.072 119.568 1.00 85.12 1023 LYS A O 1
ATOM 7849 N N . GLN A 1 1038 ? 94.536 111.348 120.930 1.00 61.20 1024 GLN A N 1
ATOM 7850 C CA . GLN A 1 1038 ? 94.072 110.503 119.789 1.00 61.12 1024 GLN A CA 1
ATOM 7851 C C . GLN A 1 1038 ? 92.702 111.010 119.305 1.00 54.29 1024 GLN A C 1
ATOM 7852 O O . GLN A 1 1038 ? 92.508 111.098 118.102 1.00 52.38 1024 GLN A O 1
ATOM 7858 N N . LEU A 1 1039 ? 91.813 111.401 120.203 1.00 48.52 1025 LEU A N 1
ATOM 7859 C CA . LEU A 1 1039 ? 90.503 111.949 119.794 1.00 53.87 1025 LEU A CA 1
ATOM 7860 C C . LEU A 1 1039 ? 90.668 113.316 119.096 1.00 54.67 1025 LEU A C 1
ATOM 7861 O O . LEU A 1 1039 ? 89.900 113.581 118.168 1.00 68.12 1025 LEU A O 1
ATOM 7866 N N . LYS A 1 1040 ? 91.596 114.174 119.512 1.00 52.67 1026 LYS A N 1
ATOM 7867 C CA . LYS A 1 1040 ? 91.795 115.477 118.832 1.00 57.89 1026 LYS A CA 1
ATOM 7868 C C . LYS A 1 1040 ? 92.155 115.223 117.370 1.00 53.37 1026 LYS A C 1
ATOM 7869 O O . LYS A 1 1040 ? 91.586 115.892 116.485 1.00 56.48 1026 LYS A O 1
ATOM 7875 N N . SER A 1 1041 ? 93.032 114.257 117.136 1.00 42.68 1027 SER A N 1
ATOM 7876 C CA . SER A 1 1041 ? 93.439 113.891 115.773 1.00 38.92 1027 SER A CA 1
ATOM 7877 C C . SER A 1 1041 ? 92.214 113.458 114.951 1.00 49.01 1027 SER A C 1
ATOM 7878 O O . SER A 1 1041 ? 92.066 113.913 113.780 1.00 57.69 1027 SER A O 1
ATOM 7881 N N . VAL A 1 1042 ? 91.380 112.587 115.516 1.00 45.01 1028 VAL A N 1
ATOM 7882 C CA . VAL A 1 1042 ? 90.162 112.107 114.817 1.00 41.60 1028 VAL A CA 1
ATOM 7883 C C . VAL A 1 1042 ? 89.246 113.294 114.566 1.00 37.86 1028 VAL A C 1
ATOM 7884 O O . VAL A 1 1042 ? 88.843 113.481 113.450 1.00 47.90 1028 VAL A O 1
ATOM 7888 N N . TYR A 1 1043 ? 88.942 114.061 115.575 1.00 34.91 1029 TYR A N 1
ATOM 7889 C CA . TYR A 1 1043 ? 87.970 115.159 115.453 1.00 40.85 1029 TYR A CA 1
ATOM 7890 C C . TYR A 1 1043 ? 88.503 116.212 114.509 1.00 45.60 1029 TYR A C 1
ATOM 7891 O O . TYR A 1 1043 ? 87.740 117.109 114.156 1.00 54.19 1029 TYR A O 1
ATOM 7900 N N . GLU A 1 1044 ? 89.765 116.122 114.114 1.00 49.10 1030 GLU A N 1
ATOM 7901 C CA . GLU A 1 1044 ? 90.315 117.116 113.172 1.00 49.48 1030 GLU A CA 1
ATOM 7902 C C . GLU A 1 1044 ? 90.506 116.501 111.791 1.00 44.65 1030 GLU A C 1
ATOM 7903 O O . GLU A 1 1044 ? 90.908 117.230 110.907 1.00 65.11 1030 GLU A O 1
ATOM 7909 N N . SER A 1 1045 ? 90.251 115.220 111.606 1.00 43.02 1031 SER A N 1
ATOM 7910 C CA . SER A 1 1045 ? 90.213 114.593 110.271 1.00 41.43 1031 SER A CA 1
ATOM 7911 C C . SER A 1 1045 ? 88.760 114.472 109.818 1.00 40.87 1031 SER A C 1
ATOM 7912 O O . SER A 1 1045 ? 88.482 113.804 108.842 1.00 77.88 1031 SER A O 1
ATOM 7915 N N . VAL A 1 1046 ? 87.877 115.107 110.516 1.00 32.79 1032 VAL A N 1
ATOM 7916 C CA . VAL A 1 1046 ? 86.427 115.026 110.287 1.00 38.41 1032 VAL A CA 1
ATOM 7917 C C . VAL A 1 1046 ? 85.890 116.431 110.079 1.00 42.68 1032 VAL A C 1
ATOM 7918 O O . VAL A 1 1046 ? 85.046 116.583 109.235 1.00 56.15 1032 VAL A O 1
ATOM 7922 N N . THR A 1 1047 ? 86.364 117.395 110.861 1.00 41.50 1033 THR A N 1
ATOM 7923 C CA . THR A 1 1047 ? 86.092 118.810 110.646 1.00 42.16 1033 THR A CA 1
ATOM 7924 C C . THR A 1 1047 ? 86.652 119.183 109.280 1.00 45.81 1033 THR A C 1
ATOM 7925 O O . THR A 1 1047 ? 86.136 120.130 108.701 1.00 54.16 1033 THR A O 1
ATOM 7929 N N . ASN A 1 1048 ? 87.625 118.448 108.775 1.00 32.73 1034 ASN A N 1
ATOM 7930 C CA . ASN A 1 1048 ? 88.279 118.870 107.535 1.00 33.31 1034 ASN A CA 1
ATOM 7931 C C . ASN A 1 1048 ? 87.729 118.089 106.343 1.00 43.52 1034 ASN A C 1
ATOM 7932 O O . ASN A 1 1048 ? 88.497 117.783 105.442 1.00 50.82 1034 ASN A O 1
ATOM 7937 N N . ARG A 1 1049 ? 86.496 117.631 106.424 1.00 47.30 1035 ARG A N 1
ATOM 7938 C CA . ARG A 1 1049 ? 85.820 116.968 105.303 1.00 41.29 1035 ARG A CA 1
ATOM 7939 C C . ARG A 1 1049 ? 84.502 117.675 105.123 1.00 37.37 1035 ARG A C 1
ATOM 7940 O O . ARG A 1 1049 ? 83.762 117.267 104.322 1.00 53.56 1035 ARG A O 1
ATOM 7948 N N . TYR A 1 1050 ? 84.267 118.723 105.860 1.00 40.72 1036 TYR A N 1
ATOM 7949 C CA . TYR A 1 1050 ? 83.017 119.499 105.794 1.00 50.60 1036 TYR A CA 1
ATOM 7950 C C . TYR A 1 1050 ? 83.350 120.991 105.769 1.00 57.04 1036 TYR A C 1
ATOM 7951 O O . TYR A 1 1050 ? 82.691 121.706 105.003 1.00 51.31 1036 TYR A O 1
ATOM 7960 N N . ILE A 1 1051 ? 84.250 121.451 106.632 1.00 53.77 1037 ILE A N 1
ATOM 7961 C CA . ILE A 1 1051 ? 84.637 122.878 106.714 1.00 49.74 1037 ILE A CA 1
ATOM 7962 C C . ILE A 1 1051 ? 85.775 123.140 105.729 1.00 46.86 1037 ILE A C 1
ATOM 7963 O O . ILE A 1 1051 ? 86.512 122.213 105.388 1.00 37.33 1037 ILE A O 1
ATOM 7968 N N . TRP A 1 1052 ? 85.909 124.395 105.307 1.00 49.45 1038 TRP A N 1
ATOM 7969 C CA . TRP A 1 1052 ? 87.013 124.841 104.429 1.00 49.29 1038 TRP A CA 1
ATOM 7970 C C . TRP A 1 1052 ? 88.323 124.960 105.209 1.00 48.72 1038 TRP A C 1
ATOM 7971 O O . TRP A 1 1052 ? 88.328 125.577 106.288 1.00 53.13 1038 TRP A O 1
ATOM 7982 N N . SER A 1 1053 ? 89.422 124.516 104.631 1.00 40.47 1039 SER A N 1
ATOM 7983 C CA . SER A 1 1053 ? 90.754 124.763 105.219 1.00 49.03 1039 SER A CA 1
ATOM 7984 C C . SER A 1 1053 ? 91.712 125.254 104.136 1.00 54.07 1039 SER A C 1
ATOM 7985 O O . SER A 1 1053 ? 91.714 124.675 103.029 1.00 69.92 1039 SER A O 1
ATOM 7988 N N . SER A 1 1054 ? 92.556 126.227 104.480 1.00 59.65 1040 SER A N 1
ATOM 7989 C CA . SER A 1 1054 ? 93.629 126.791 103.615 1.00 59.49 1040 SER A CA 1
ATOM 7990 C C . SER A 1 1054 ? 94.650 125.708 103.250 1.00 53.66 1040 SER A C 1
ATOM 7991 O O . SER A 1 1054 ? 95.236 125.797 102.157 1.00 63.81 1040 SER A O 1
ATOM 7994 N N . THR A 1 1055 ? 94.873 124.744 104.140 1.00 45.36 1041 THR A N 1
ATOM 7995 C CA . THR A 1 1055 ? 95.897 123.697 103.977 1.00 46.55 1041 THR A CA 1
ATOM 7996 C C . THR A 1 1055 ? 95.498 122.834 102.788 1.00 50.22 1041 THR A C 1
ATOM 7997 O O . THR A 1 1055 ? 94.313 122.479 102.716 1.00 64.06 1041 THR A O 1
ATOM 8001 N N . ASP A 1 1056 ? 96.438 122.531 101.905 1.00 48.25 1042 ASP A N 1
ATOM 8002 C CA . ASP A 1 1056 ? 96.142 121.782 100.672 1.00 58.99 1042 ASP A CA 1
ATOM 8003 C C . ASP A 1 1056 ? 95.676 120.375 101.033 1.00 56.04 1042 ASP A C 1
ATOM 8004 O O . ASP A 1 1056 ? 94.785 119.878 100.339 1.00 67.65 1042 ASP A O 1
ATOM 8009 N N . ALA A 1 1057 ? 96.307 119.741 102.015 1.00 52.48 1043 ALA A N 1
ATOM 8010 C CA . ALA A 1 1057 ? 96.024 118.350 102.441 1.00 40.53 1043 ALA A CA 1
ATOM 8011 C C . ALA A 1 1057 ? 94.553 118.270 102.822 1.00 39.11 1043 ALA A C 1
ATOM 8012 O O . ALA A 1 1057 ? 93.872 117.318 102.417 1.00 41.30 1043 ALA A O 1
ATOM 8014 N N . HIS A 1 1058 ? 94.069 119.277 103.541 1.00 39.60 1044 HIS A N 1
ATOM 8015 C CA . HIS A 1 1058 ? 92.662 119.298 103.997 1.00 46.13 1044 HIS A CA 1
ATOM 8016 C C . HIS A 1 1058 ? 91.730 119.388 102.780 1.00 44.80 1044 HIS A C 1
ATOM 8017 O O . HIS A 1 1058 ? 90.710 118.674 102.770 1.00 55.30 1044 HIS A O 1
ATOM 8024 N N . LYS A 1 1059 ? 92.067 120.213 101.793 1.00 44.28 1045 LYS A N 1
ATOM 8025 C CA . LYS A 1 1059 ? 91.206 120.431 100.607 1.00 50.80 1045 LYS A CA 1
ATOM 8026 C C . LYS A 1 1059 ? 91.213 119.146 99.767 1.00 50.28 1045 LYS A C 1
ATOM 8027 O O . LYS A 1 1059 ? 90.146 118.736 99.283 1.00 48.92 1045 LYS A O 1
ATOM 8033 N N . SER A 1 1060 ? 92.369 118.515 99.625 1.00 38.47 1046 SER A N 1
ATOM 8034 C CA . SER A 1 1060 ? 92.525 117.263 98.865 1.00 38.83 1046 SER A CA 1
ATOM 8035 C C . SER A 1 1060 ? 91.620 116.178 99.477 1.00 47.47 1046 SER A C 1
ATOM 8036 O O . SER A 1 1060 ? 90.881 115.493 98.717 1.00 57.42 1046 SER A O 1
ATOM 8039 N N . ALA A 1 1061 ? 91.632 116.053 100.798 1.00 42.30 1047 ALA A N 1
ATOM 8040 C CA . ALA A 1 1061 ? 90.825 115.071 101.542 1.00 39.71 1047 ALA A CA 1
ATOM 8041 C C . ALA A 1 1061 ? 89.332 115.376 101.383 1.00 38.75 1047 ALA A C 1
ATOM 8042 O O . ALA A 1 1061 ? 88.539 114.437 101.232 1.00 43.56 1047 ALA A O 1
ATOM 8044 N N . ARG A 1 1062 ? 88.953 116.642 101.515 1.00 35.15 1048 ARG A N 1
ATOM 8045 C CA . ARG A 1 1062 ? 87.537 117.072 101.432 1.00 32.32 1048 ARG A CA 1
ATOM 8046 C C . ARG A 1 1062 ? 86.986 116.710 100.058 1.00 34.32 1048 ARG A C 1
ATOM 8047 O O . ARG A 1 1062 ? 85.874 116.204 99.982 1.00 38.14 1048 ARG A O 1
ATOM 8055 N N . VAL A 1 1063 ? 87.758 116.975 99.009 1.00 35.35 1049 VAL A N 1
ATOM 8056 C CA . VAL A 1 1063 ? 87.228 116.866 97.633 1.00 40.23 1049 VAL A CA 1
ATOM 8057 C C . VAL A 1 1063 ? 87.109 115.386 97.304 1.00 42.49 1049 VAL A C 1
ATOM 8058 O O . VAL A 1 1063 ? 86.055 115.021 96.785 1.00 51.32 1049 VAL A O 1
ATOM 8062 N N . GLN A 1 1064 ? 88.120 114.571 97.606 1.00 41.11 1050 GLN A N 1
ATOM 8063 C CA . GLN A 1 1064 ? 88.024 113.105 97.381 1.00 43.97 1050 GLN A CA 1
ATOM 8064 C C . GLN A 1 1064 ? 86.862 112.495 98.189 1.00 42.05 1050 GLN A C 1
ATOM 8065 O O . GLN A 1 1064 ? 86.297 111.506 97.730 1.00 56.94 1050 GLN A O 1
ATOM 8071 N N . PHE A 1 1065 ? 86.499 113.048 99.328 1.00 33.17 1051 PHE A N 1
ATOM 8072 C CA . PHE A 1 1065 ? 85.384 112.531 100.145 1.00 37.91 1051 PHE A CA 1
ATOM 8073 C C . PHE A 1 1065 ? 84.052 112.835 99.455 1.00 42.27 1051 PHE A C 1
ATOM 8074 O O . PHE A 1 1065 ? 83.106 112.085 99.676 1.00 48.51 1051 PHE A O 1
ATOM 8082 N N . TRP A 1 1066 ? 83.932 113.972 98.769 1.00 48.29 1052 TRP A N 1
ATOM 8083 C CA . TRP A 1 1066 ? 82.635 114.404 98.191 1.00 44.34 1052 TRP A CA 1
ATOM 8084 C C . TRP A 1 1066 ? 82.605 114.148 96.685 1.00 46.35 1052 TRP A C 1
ATOM 8085 O O . TRP A 1 1066 ? 81.736 114.705 96.024 1.00 60.07 1052 TRP A O 1
ATOM 8096 N N . LEU A 1 1067 ? 83.484 113.299 96.184 1.00 40.04 1053 LEU A N 1
ATOM 8097 C CA . LEU A 1 1067 ? 83.485 112.863 94.773 1.00 54.20 1053 LEU A CA 1
ATOM 8098 C C . LEU A 1 1067 ? 83.640 114.106 93.897 1.00 60.92 1053 LEU A C 1
ATOM 8099 O O . LEU A 1 1067 ? 82.692 114.445 93.149 1.00 75.75 1053 LEU A O 1
ATOM 8104 N N . GLY A 1 1068 ? 84.781 114.791 94.051 1.00 52.48 1054 GLY A N 1
ATOM 8105 C CA . GLY A 1 1068 ? 85.246 115.874 93.177 1.00 46.79 1054 GLY A CA 1
ATOM 8106 C C . GLY A 1 1068 ? 84.623 117.199 93.532 1.00 42.74 1054 GLY A C 1
ATOM 8107 O O . GLY A 1 1068 ? 85.225 118.201 93.152 1.00 61.33 1054 GLY A O 1
ATOM 8108 N N . GLY A 1 1069 ? 83.495 117.233 94.225 1.00 40.38 1055 GLY A N 1
ATOM 8109 C CA . GLY A 1 1069 ? 82.812 118.499 94.556 1.00 46.78 1055 GLY A CA 1
ATOM 8110 C C . GLY A 1 1069 ? 83.662 119.361 95.469 1.00 51.27 1055 GLY A C 1
ATOM 8111 O O . GLY A 1 1069 ? 83.875 118.927 96.594 1.00 53.62 1055 GLY A O 1
ATOM 8112 N N . GLU A 1 1070 ? 84.113 120.538 95.018 1.00 56.59 1056 GLU A N 1
ATOM 8113 C CA . GLU A 1 1070 ? 84.982 121.448 95.817 1.00 53.04 1056 GLU A CA 1
ATOM 8114 C C . GLU A 1 1070 ? 84.188 122.601 96.399 1.00 49.49 1056 GLU A C 1
ATOM 8115 O O . GLU A 1 1070 ? 84.430 122.935 97.559 1.00 61.95 1056 GLU A O 1
ATOM 8121 N N . THR A 1 1071 ? 83.310 123.237 95.642 1.00 43.15 1057 THR A N 1
ATOM 8122 C CA . THR A 1 1071 ? 82.640 124.457 96.158 1.00 49.39 1057 THR A CA 1
ATOM 8123 C C . THR A 1 1071 ? 81.148 124.382 95.858 1.00 39.99 1057 THR A C 1
ATOM 8124 O O . THR A 1 1071 ? 80.797 123.884 94.832 1.00 55.41 1057 THR A O 1
ATOM 8128 N N . TRP A 1 1072 ? 80.325 124.901 96.728 1.00 33.26 1058 TRP A N 1
ATOM 8129 C CA . TRP A 1 1072 ? 78.869 124.957 96.550 1.00 45.49 1058 TRP A CA 1
ATOM 8130 C C . TRP A 1 1072 ? 78.425 126.379 96.876 1.00 48.60 1058 TRP A C 1
ATOM 8131 O O . TRP A 1 1072 ? 79.146 127.055 97.623 1.00 54.95 1058 TRP A O 1
ATOM 8142 N N . GLU A 1 1073 ? 77.290 126.818 96.354 1.00 44.53 1059 GLU A N 1
ATOM 8143 C CA . GLU A 1 1073 ? 76.847 128.195 96.629 1.00 60.95 1059 GLU A CA 1
ATOM 8144 C C . GLU A 1 1073 ? 75.382 128.140 96.998 1.00 60.17 1059 GLU A C 1
ATOM 8145 O O . GLU A 1 1073 ? 74.566 127.656 96.183 1.00 70.24 1059 GLU A O 1
ATOM 8151 N N . HIS A 1 1074 ? 75.059 128.593 98.197 1.00 58.76 1060 HIS A N 1
ATOM 8152 C CA . HIS A 1 1074 ? 73.662 128.515 98.661 1.00 73.54 1060 HIS A CA 1
ATOM 8153 C C . HIS A 1 1074 ? 72.812 129.470 97.823 1.00 82.78 1060 HIS A C 1
ATOM 8154 O O . HIS A 1 1074 ? 73.219 130.603 97.580 1.00 105.67 1060 HIS A O 1
ATOM 8161 N N . PRO A 1 1075 ? 71.640 129.036 97.307 1.00 85.90 1061 PRO A N 1
ATOM 8162 C CA . PRO A 1 1075 ? 70.799 129.919 96.509 1.00 84.04 1061 PRO A CA 1
ATOM 8163 C C . PRO A 1 1075 ? 70.283 131.195 97.200 1.00 86.77 1061 PRO A C 1
ATOM 8164 O O . PRO A 1 1075 ? 70.176 132.168 96.477 1.00 103.78 1061 PRO A O 1
ATOM 8168 N N . TYR A 1 1076 ? 69.950 131.201 98.499 1.00 84.77 1062 TYR A N 1
ATOM 8169 C CA . TYR A 1 1076 ? 69.281 132.375 99.134 1.00 94.31 1062 TYR A CA 1
ATOM 8170 C C . TYR A 1 1076 ? 69.908 132.861 100.454 1.00 94.06 1062 TYR A C 1
ATOM 8171 O O . TYR A 1 1076 ? 69.450 133.916 100.933 1.00 103.30 1062 TYR A O 1
ATOM 8180 N N . LEU A 1 1077 ? 70.914 132.192 101.016 1.00 94.87 1063 LEU A N 1
ATOM 8181 C CA . LEU A 1 1077 ? 71.518 132.579 102.324 1.00 87.58 1063 LEU A CA 1
ATOM 8182 C C . LEU A 1 1077 ? 72.742 133.465 102.065 1.00 92.83 1063 LEU A C 1
ATOM 8183 O O . LEU A 1 1077 ? 73.579 133.059 101.233 1.00 90.02 1063 LEU A O 1
ATOM 8188 N N . LYS A 1 1078 ? 72.869 134.592 102.780 1.00 88.11 1064 LYS A N 1
ATOM 8189 C CA . LYS A 1 1078 ? 73.884 135.646 102.499 1.00 93.18 1064 LYS A CA 1
ATOM 8190 C C . LYS A 1 1078 ? 74.725 135.925 103.750 1.00 87.19 1064 LYS A C 1
ATOM 8191 O O . LYS A 1 1078 ? 74.138 136.169 104.821 1.00 84.16 1064 LYS A O 1
ATOM 8197 N N . SER A 1 1079 ? 76.052 135.899 103.603 1.00 89.57 1065 SER A N 1
ATOM 8198 C CA . SER A 1 1079 ? 77.041 136.273 104.650 1.00 90.08 1065 SER A CA 1
ATOM 8199 C C . SER A 1 1079 ? 76.803 137.717 105.092 1.00 91.78 1065 SER A C 1
ATOM 8200 O O . SER A 1 1079 ? 76.598 138.584 104.211 1.00 101.01 1065 SER A O 1
ATOM 8203 N N . ALA A 1 1080 ? 76.843 137.959 106.405 1.00 95.29 1066 ALA A N 1
ATOM 8204 C CA . ALA A 1 1080 ? 76.803 139.310 107.008 1.00 101.48 1066 ALA A CA 1
ATOM 8205 C C . ALA A 1 1080 ? 78.034 140.104 106.554 1.00 112.54 1066 ALA A C 1
ATOM 8206 O O . ALA A 1 1080 ? 77.882 141.303 106.238 1.00 123.18 1066 ALA A O 1
ATOM 8208 N N . LYS A 1 1081 ? 79.192 139.439 106.487 1.00 126.03 1067 LYS A N 1
ATOM 8209 C CA . LYS A 1 1081 ? 80.528 140.066 106.292 1.00 130.41 1067 LYS A CA 1
ATOM 8210 C C . LYS A 1 1081 ? 80.598 140.771 104.933 1.00 132.57 1067 LYS A C 1
ATOM 8211 O O . LYS A 1 1081 ? 80.988 141.953 104.918 1.00 148.98 1067 LYS A O 1
ATOM 8217 N N . ASP A 1 1082 ? 80.226 140.087 103.847 1.00 133.65 1068 ASP A N 1
ATOM 8218 C CA . ASP A 1 1082 ? 80.435 140.570 102.450 1.00 136.99 1068 ASP A CA 1
ATOM 8219 C C . ASP A 1 1082 ? 79.105 140.676 101.690 1.00 132.97 1068 ASP A C 1
ATOM 8220 O O . ASP A 1 1082 ? 79.151 141.070 100.508 1.00 133.41 1068 ASP A O 1
ATOM 8225 N N . LYS A 1 1083 ? 77.963 140.388 102.329 1.00 128.48 1069 LYS A N 1
ATOM 8226 C CA . LYS A 1 1083 ? 76.634 140.331 101.660 1.00 127.23 1069 LYS A CA 1
ATOM 8227 C C . LYS A 1 1083 ? 76.752 139.545 100.344 1.00 118.42 1069 LYS A C 1
ATOM 8228 O O . LYS A 1 1083 ? 76.171 139.982 99.327 1.00 127.57 1069 LYS A O 1
ATOM 8234 N N . LYS A 1 1084 ? 77.466 138.416 100.374 1.00 100.58 1070 LYS A N 1
ATOM 8235 C CA . LYS A 1 1084 ? 77.612 137.475 99.232 1.00 98.90 1070 LYS A CA 1
ATOM 8236 C C . LYS A 1 1084 ? 76.867 136.174 99.553 1.00 90.97 1070 LYS A C 1
ATOM 8237 O O . LYS A 1 1084 ? 76.798 135.762 100.704 1.00 88.03 1070 LYS A O 1
ATOM 8243 N N . PRO A 1 1085 ? 76.272 135.469 98.567 1.00 87.34 1071 PRO A N 1
ATOM 8244 C CA . PRO A 1 1085 ? 75.800 134.099 98.786 1.00 94.82 1071 PRO A CA 1
ATOM 8245 C C . PRO A 1 1085 ? 76.858 133.158 99.388 1.00 90.73 1071 PRO A C 1
ATOM 8246 O O . PRO A 1 1085 ? 77.977 133.170 98.882 1.00 81.47 1071 PRO A O 1
ATOM 8250 N N . LEU A 1 1086 ? 76.487 132.375 100.419 1.00 78.29 1072 LEU A N 1
ATOM 8251 C CA . LEU A 1 1086 ? 77.426 131.521 101.205 1.00 66.96 1072 LEU A CA 1
ATOM 8252 C C . LEU A 1 1086 ? 78.102 130.492 100.317 1.00 50.31 1072 LEU A C 1
ATOM 8253 O O . LEU A 1 1086 ? 77.454 129.895 99.446 1.00 63.33 1072 LEU A O 1
ATOM 8258 N N . VAL A 1 1087 ? 79.363 130.274 100.597 1.00 50.48 1073 VAL A N 1
ATOM 8259 C CA . VAL A 1 1087 ? 80.151 129.204 99.975 1.00 47.60 1073 VAL A CA 1
ATOM 8260 C C . VAL A 1 1087 ? 80.129 128.074 100.968 1.00 55.22 1073 VAL A C 1
ATOM 8261 O O . VAL A 1 1087 ? 80.322 128.333 102.144 1.00 51.99 1073 VAL A O 1
ATOM 8265 N N . LEU A 1 1088 ? 79.846 126.873 100.495 1.00 57.88 1074 LEU A N 1
ATOM 8266 C CA . LEU A 1 1088 ? 79.773 125.664 101.356 1.00 48.47 1074 LEU A CA 1
ATOM 8267 C C . LEU A 1 1088 ? 80.742 124.646 100.800 1.00 35.95 1074 LEU A C 1
ATOM 8268 O O . LEU A 1 1088 ? 81.089 124.711 99.628 1.00 41.10 1074 LEU A O 1
ATOM 8273 N N . SER A 1 1089 ? 81.148 123.690 101.612 1.00 43.28 1075 SER A N 1
ATOM 8274 C CA . SER A 1 1089 ? 82.167 122.725 101.139 1.00 46.71 1075 SER A CA 1
ATOM 8275 C C . SER A 1 1089 ? 81.913 121.249 101.462 1.00 48.02 1075 SER A C 1
ATOM 8276 O O . SER A 1 1089 ? 82.897 120.528 101.475 1.00 43.79 1075 SER A O 1
ATOM 8279 N N . PRO A 1 1090 ? 80.688 120.679 101.583 1.00 45.59 1076 PRO A N 1
ATOM 8280 C CA . PRO A 1 1090 ? 79.402 121.359 101.530 1.00 45.97 1076 PRO A CA 1
ATOM 8281 C C . PRO A 1 1090 ? 78.973 121.752 102.936 1.00 45.86 1076 PRO A C 1
ATOM 8282 O O . PRO A 1 1090 ? 77.811 122.000 103.150 1.00 51.34 1076 PRO A O 1
ATOM 8286 N N . GLY A 1 1091 ? 79.916 121.832 103.872 1.00 52.61 1077 GLY A N 1
ATOM 8287 C CA . GLY A 1 1091 ? 79.567 122.338 105.219 1.00 49.45 1077 GLY A CA 1
ATOM 8288 C C . GLY A 1 1091 ? 80.068 123.748 105.480 1.00 42.44 1077 GLY A C 1
ATOM 8289 O O . GLY A 1 1091 ? 80.886 124.246 104.726 1.00 42.56 1077 GLY A O 1
ATOM 8290 N N . ARG A 1 1092 ? 79.648 124.350 106.580 1.00 47.16 1078 ARG A N 1
ATOM 8291 C CA . ARG A 1 1092 ? 80.086 125.709 106.969 1.00 50.04 1078 ARG A CA 1
ATOM 8292 C C . ARG A 1 1092 ? 80.694 125.631 108.365 1.00 55.74 1078 ARG A C 1
ATOM 8293 O O . ARG A 1 1092 ? 80.004 125.106 109.240 1.00 59.86 1078 ARG A O 1
ATOM 8301 N N . GLY A 1 1093 ? 81.931 126.140 108.542 1.00 62.65 1079 GLY A N 1
ATOM 8302 C CA . GLY A 1 1093 ? 82.607 126.349 109.843 1.00 50.35 1079 GLY A CA 1
ATOM 8303 C C . GLY A 1 1093 ? 81.854 127.352 110.695 1.00 48.38 1079 GLY A C 1
ATOM 8304 O O . GLY A 1 1093 ? 81.241 128.243 110.102 1.00 60.25 1079 GLY A O 1
ATOM 8305 N N . ALA A 1 1094 ? 81.905 127.233 112.026 1.00 49.26 1080 ALA A N 1
ATOM 8306 C CA . ALA A 1 1094 ? 81.331 128.211 112.979 1.00 54.74 1080 ALA A CA 1
ATOM 8307 C C . ALA A 1 1094 ? 82.408 128.636 113.985 1.00 69.76 1080 ALA A C 1
ATOM 8308 O O . ALA A 1 1094 ? 82.143 128.575 115.221 1.00 85.06 1080 ALA A O 1
ATOM 8310 N N . HIS A 1 1213 ? 70.834 116.725 126.709 1.00 101.60 1199 HIS A N 1
ATOM 8311 C CA . HIS A 1 1213 ? 72.178 116.101 126.538 1.00 102.49 1199 HIS A CA 1
ATOM 8312 C C . HIS A 1 1213 ? 73.199 117.194 126.188 1.00 100.19 1199 HIS A C 1
ATOM 8313 O O . HIS A 1 1213 ? 72.805 118.171 125.517 1.00 110.56 1199 HIS A O 1
ATOM 8320 N N . ALA A 1 1214 ? 74.452 117.040 126.632 1.00 96.85 1200 ALA A N 1
ATOM 8321 C CA . ALA A 1 1214 ? 75.539 118.041 126.484 1.00 99.30 1200 ALA A CA 1
ATOM 8322 C C . ALA A 1 1214 ? 75.892 118.239 125.005 1.00 94.48 1200 ALA A C 1
ATOM 8323 O O . ALA A 1 1214 ? 76.005 119.402 124.588 1.00 106.65 1200 ALA A O 1
ATOM 8325 N N . ASP A 1 1215 ? 76.068 117.149 124.254 1.00 94.92 1201 ASP A N 1
ATOM 8326 C CA . ASP A 1 1215 ? 76.373 117.152 122.792 1.00 98.86 1201 ASP A CA 1
ATOM 8327 C C . ASP A 1 1215 ? 75.228 117.806 121.997 1.00 92.68 1201 ASP A C 1
ATOM 8328 O O . ASP A 1 1215 ? 75.497 118.496 120.989 1.00 94.07 1201 ASP A O 1
ATOM 8333 N N . GLU A 1 1216 ? 73.988 117.537 122.396 1.00 86.72 1202 GLU A N 1
ATOM 8334 C CA . GLU A 1 1216 ? 72.765 118.091 121.768 1.00 91.66 1202 GLU A CA 1
ATOM 8335 C C . GLU A 1 1216 ? 72.689 119.588 122.090 1.00 90.34 1202 GLU A C 1
ATOM 8336 O O . GLU A 1 1216 ? 72.457 120.382 121.145 1.00 103.41 1202 GLU A O 1
ATOM 8342 N N . ASN A 1 1217 ? 72.889 119.959 123.360 1.00 83.71 1203 ASN A N 1
ATOM 8343 C CA . ASN A 1 1217 ? 72.917 121.373 123.825 1.00 72.99 1203 ASN A CA 1
ATOM 8344 C C . ASN A 1 1217 ? 73.971 122.153 123.034 1.00 73.72 1203 ASN A C 1
ATOM 8345 O O . ASN A 1 1217 ? 73.677 123.287 122.560 1.00 83.69 1203 ASN A O 1
ATOM 8350 N N . ALA A 1 1218 ? 75.157 121.574 122.902 1.00 60.48 1204 ALA A N 1
ATOM 8351 C CA . ALA A 1 1218 ? 76.308 122.222 122.254 1.00 68.93 1204 ALA A CA 1
ATOM 8352 C C . ALA A 1 1218 ? 76.002 122.481 120.780 1.00 84.05 1204 ALA A C 1
ATOM 8353 O O . ALA A 1 1218 ? 76.396 123.565 120.281 1.00 106.25 1204 ALA A O 1
ATOM 8355 N N . ALA A 1 1219 ? 75.370 121.522 120.093 1.00 77.71 1205 ALA A N 1
ATOM 8356 C CA . ALA A 1 1219 ? 75.077 121.637 118.645 1.00 61.63 1205 ALA A CA 1
ATOM 8357 C C . ALA A 1 1219 ? 74.069 122.764 118.436 1.00 53.37 1205 ALA A C 1
ATOM 8358 O O . ALA A 1 1219 ? 74.265 123.518 117.475 1.00 54.80 1205 ALA A O 1
ATOM 8360 N N . VAL A 1 1220 ? 73.049 122.883 119.293 1.00 54.01 1206 VAL A N 1
ATOM 8361 C CA . VAL A 1 1220 ? 72.081 124.022 119.220 1.00 62.37 1206 VAL A CA 1
ATOM 8362 C C . VAL A 1 1220 ? 72.860 125.346 119.341 1.00 72.81 1206 VAL A C 1
ATOM 8363 O O . VAL A 1 1220 ? 72.440 126.342 118.685 1.00 91.35 1206 VAL A O 1
ATOM 8367 N N . ASN A 1 1221 ? 73.947 125.391 120.122 1.00 77.13 1207 ASN A N 1
ATOM 8368 C CA . ASN A 1 1221 ? 74.757 126.634 120.293 1.00 77.93 1207 ASN A CA 1
ATOM 8369 C C . ASN A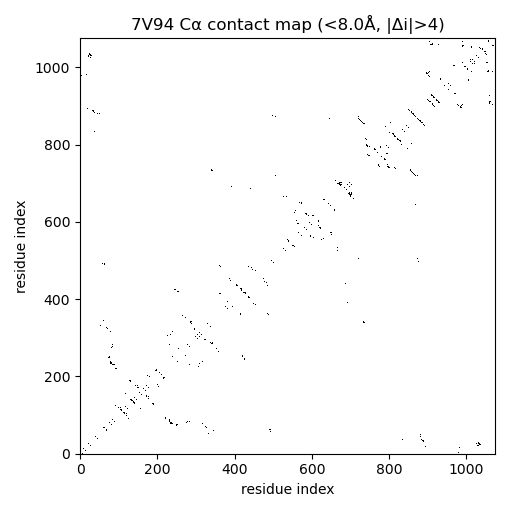 1 1221 ? 75.665 126.866 119.072 1.00 74.88 1207 ASN A C 1
ATOM 8370 O O . ASN A 1 1221 ? 75.752 128.046 118.655 1.00 83.35 1207 ASN A O 1
ATOM 8375 N N . ILE A 1 1222 ? 76.303 125.829 118.504 1.00 59.99 1208 ILE A N 1
ATOM 8376 C CA . ILE A 1 1222 ? 77.061 125.946 117.214 1.00 56.46 1208 ILE A CA 1
ATOM 8377 C C . ILE A 1 1222 ? 76.133 126.490 116.107 1.00 67.61 1208 ILE A C 1
ATOM 8378 O O . ILE A 1 1222 ? 76.591 127.303 115.270 1.00 77.17 1208 ILE A O 1
ATOM 8383 N N . GLY A 1 1223 ? 74.874 126.052 116.094 1.00 68.56 1209 GLY A N 1
ATOM 8384 C CA . GLY A 1 1223 ? 73.873 126.496 115.115 1.00 67.76 1209 GLY A CA 1
ATOM 8385 C C . GLY A 1 1223 ? 73.518 127.957 115.292 1.00 73.72 1209 GLY A C 1
ATOM 8386 O O . GLY A 1 1223 ? 73.372 128.654 114.250 1.00 87.22 1209 GLY A O 1
ATOM 8387 N N . GLY A 1 1224 ? 73.364 128.405 116.546 1.00 72.21 1210 GLY A N 1
ATOM 8388 C CA . GLY A 1 1224 ? 73.168 129.830 116.891 1.00 69.68 1210 GLY A CA 1
ATOM 8389 C C . GLY A 1 1224 ? 74.307 130.692 116.363 1.00 73.50 1210 GLY A C 1
ATOM 8390 O O . GLY A 1 1224 ? 74.029 131.774 115.773 1.00 76.25 1210 GLY A O 1
ATOM 8391 N N . LYS A 1 1225 ? 75.547 130.220 116.528 1.00 69.37 1211 LYS A N 1
ATOM 8392 C CA . LYS A 1 1225 ? 76.764 130.943 116.085 1.00 73.20 1211 LYS A CA 1
ATOM 8393 C C . LYS A 1 1225 ? 76.718 131.117 114.566 1.00 83.51 1211 LYS A C 1
ATOM 8394 O O . LYS A 1 1225 ? 76.992 132.250 114.071 1.00 107.07 1211 LYS A O 1
ATOM 8396 N N . PHE A 1 1226 ? 76.387 130.049 113.837 1.00 78.57 1212 PHE A N 1
ATOM 8397 C CA . PHE A 1 1226 ? 76.303 130.084 112.354 1.00 65.76 1212 PHE A CA 1
ATOM 8398 C C . PHE A 1 1226 ? 75.271 131.126 111.926 1.00 60.81 1212 PHE A C 1
ATOM 8399 O O . PHE A 1 1226 ? 75.643 131.978 111.132 1.00 57.97 1212 PHE A O 1
ATOM 8407 N N . ILE A 1 1227 ? 74.044 131.064 112.449 1.00 62.75 1213 ILE A N 1
ATOM 8408 C CA . ILE A 1 1227 ? 72.935 132.007 112.092 1.00 72.45 1213 ILE A CA 1
ATOM 8409 C C . ILE A 1 1227 ? 73.418 133.455 112.246 1.00 84.94 1213 ILE A C 1
ATOM 8410 O O . ILE A 1 1227 ? 73.221 134.251 111.292 1.00 80.80 1213 ILE A O 1
ATOM 8415 N N . ALA A 1 1228 ? 74.008 133.801 113.398 1.00 92.07 1214 ALA A N 1
ATOM 8416 C CA . ALA A 1 1228 ? 74.477 135.181 113.680 1.00 93.85 1214 ALA A CA 1
ATOM 8417 C C . ALA A 1 1228 ? 75.533 135.625 112.651 1.00 95.27 1214 ALA A C 1
ATOM 8418 O O . ALA A 1 1228 ? 75.678 136.845 112.493 1.00 105.64 1214 ALA A O 1
ATOM 8420 N N . ASP A 1 1229 ? 76.206 134.707 111.940 1.00 92.20 1215 ASP A N 1
ATOM 8421 C CA . ASP A 1 1229 ? 77.109 135.057 110.803 1.00 91.75 1215 ASP A CA 1
ATOM 8422 C C . ASP A 1 1229 ? 76.396 135.066 109.432 1.00 89.45 1215 ASP A C 1
ATOM 8423 O O . ASP A 1 1229 ? 77.119 134.968 108.412 1.00 89.76 1215 ASP A O 1
ATOM 8428 N N . ILE A 1 1230 ? 75.064 135.199 109.350 1.00 92.73 1216 ILE A N 1
ATOM 8429 C CA . ILE A 1 1230 ? 74.332 135.286 108.041 1.00 93.96 1216 ILE A CA 1
ATOM 8430 C C . ILE A 1 1230 ? 73.211 136.325 108.159 1.00 104.85 1216 ILE A C 1
ATOM 8431 O O . ILE A 1 1230 ? 72.750 136.566 109.298 1.00 113.86 1216 ILE A O 1
ATOM 8436 N N . GLU A 1 1231 ? 72.791 136.898 107.024 1.00 105.68 1217 GLU A N 1
ATOM 8437 C CA . GLU A 1 1231 ? 71.763 137.976 106.947 1.00 107.05 1217 GLU A CA 1
ATOM 8438 C C . GLU A 1 1231 ? 70.368 137.364 107.110 1.00 109.95 1217 GLU A C 1
ATOM 8439 O O . GLU A 1 1231 ? 69.714 137.597 108.127 1.00 118.08 1217 GLU A O 1
#

Foldseek 3Di:
DDDLVPFDCDDPNVVQVLLFVLVQFPDWDFDWAWDWFFFDDDQVLLVLFDCVLVQLVLCQDAFCDFLHVVQLLLLCLQLQKWFALWLLRQLLVVCVVLQPFVVLLVLCCVVVVVVQSLPGLSLLLVLLQDFDAQPPVTQDFWQALQNQLQSSCCSRVVHGDDPPPDVVSSVLSSLLSHQVSVVDGGSVRSSVVSLVNQQSVQVSVVVVPRPGDRSSVSVVVSPDDQPPPTARMAGDDHGDPDAPARLLVSLLSQLLVDDPLLVDALVVSLVSSLCRRCNVQSSNVLCCQPVVLVCLQPDDLVVVCVRNVPDPVSSVSSVSSSSSSVSHDFNDFQPDGTCNQQSNVSSVQSSVLSSVLSNLLSVLLVLLVPPDPDDDFFPLCLPPPQLQPPLLDHSVVLRVLSVVLNVLSVLQNVLSCSSSNVDDRVNVSLVSLVVNLLSLVSNLVSVVSNVLSLVLQCVVCPPVCVSNVSSVSRDDDDDPSSDRRDHRDDGGGRWDPVVVVLVVLLVQLVVLVVQLVVLLVVLCVVCVVVPHALALQVLQVVLVVSVVSHNLQSLQVLVQLLLVLLLLADPVLLVLLLVVVVVLVFAPDSVVSCCCNDLVDAGQHDRSSDPDPDDHGDTRSCSSNVDDSLVSLVVSLVVLVPVLPVRSVVSNLSSVLSSSLSSLSSRDWDWAQLVSLDDPHDDDDRVSLVVQSPDRTHTSVSSNVSSVRSVVVSVVSSLVLPAFKDKTKRKGFTNDFFKKWKFFDADWDDLPPVQCVDPDLSVLLVVQADDGGLLVSLVSCCVPPVVSSLVSSLPGHIFIWGPRVSFADFGQTWIQTAPDRIGRGDTDTGGTTDDDPSVVVQVSVRSVPQKHKGGKMKMWMKIKTWDAGSVSRIDMDIDRITIMITIIMTGHRPDQAFQKAWQWFQDQFAIKIWIAGNVPLDTDDIGTDGDVLSVVLCVLCVCCQSSVSCVSPSCVVSVDDLVVSLVVSLVRRLSSVSSVCRVVSYAYEYAQADDPVHDPSVNVSVVLNSLLWEDDPDVVSQVSNCNVSSGNAWRFRPPKAFPPPRGTDITSVYYHFVVNRVVSVVSSVRVVVRID